Protein AF-A0A369RY66-F1 (afdb_monomer_lite)

Sequence (868 aa):
MKSVLALIAIFAILPLPSSQYERLTSIIAGFLNNNVCEVESDGQRLNSIIKNLSIKNQKDPQCCEGWSRPNGIIYGEDPCFTPVCRQSCGKGEFCILPETCLCVGIYSDCFFNSQFFKSQDNTDLLIESKKDHKLVGLPRSNHTCPVDIPQFVSAACLADRQTELAQSQTIYALRQTPDFNNPLRDPTVLIPPLWDADPGTAFGVAFSDPLENPWFFSYQFTLQDSANLAATFLTTGNNSLRDFTVIEDYKALFSFFYDAQLALGNQLTMPSDLIIDNFSDDKVFAEQRLAGLHPLQLSRVFKSSCPQGWKLIGKHCYKAFRPYHYTNWHIAQYKCKCNHGRLPILSDPTEAKLVNKYFKTWYSRVYVGAKYGKWLDGTTVENSYNTPSYFRKCLSARFSRYGLRLFYTSCFKPVWKVVCQRDAIFDGTKVSELKPFLNPDFGWKNAIESKLNSQTFGNTVNQALEDGRIFVMQFPELRALPQGPDINEVPTDNRTMQNTSSPIAIFVSNPDVNNGQLLPVAIQMDSTPTSSVFTPADGDNWSIAKTRAQLATYVSSQLVEHLLKTQFLMDPVCVVGNRHLPLKHPLRQILRRHCVGTLTLNKFVELSHIPQFGQYDNIATAGFAGFTELINQQHNSFSFNDLDTFERLRKQGVTDETILPYYPYRDDGKKVFDLLRDFTEQYISLYYDSDADVVNDFELQAWADELSNEATGTPNSANGKIKDFPPAFQNRRQLINAIHLILWTASGQHAAVNYPLLEYASFVPNMPGKYYDVDGVAGFQPERFPTGSQSITQVNFANLQTTLRHDSLLDYGADIEDPPAQALVTSFAAQSSTLEASLIATNLQNVADGHLNYAYLFPSLITNSNSV

Secondary structure (DSSP, 8-state):
-HHHHHHHHHHHTS---HHHHHHHHHHHHHHHHHS-SS-TTTHHHHHHHHHHHSS--------------S-----------------PPPSS--------------S------------TTS--PEEEPTTT--EEEPPPPSS---S--TTTS-HHHHHHHHHHHHHHHHH-----S--TT-TTS-TT--SPPS-S--HHHHHHHHHHSTTHHHHHHHHHHHHHHHHHHHHHHHHSTTGGG----SHHHHHHHHHHHHHHHHHTT----S-THHHHHHTTSHHHHHHHHHHSS-TT-EEEEESSB--TT-EEETTEEEEEE--SS---HHHHHHHHHTTT-B-----SHHHHHHHHHHH--TTEEEE---TT-BBTTS-B-----S---S-PPPEEEEEETTEEEEEE--PPPPEEEEEEEEEPB--SEEHHHHGGGS-TTS-HHHHHHHHH--SSS--SHHHHHHHT-EEEEE-GGGTTPPPPP-TT--TTS-EEEPPP---EEEEEEETTSTTTEEEEEEEESSSSTTS-EE-TTSTHHHHHHHHHHHHHHHHIIIIIIIIIIIIIHHHHHHHHHHHHS-TTSHHHHHHTGGGTTHHHHHHHHHHHTSSTTSHHHHH-TTHHHHHHHHHHHHHHH--GGGG-HHHHHHHHT---TTTS---HHHHHHHHHHHHHHHHHHHHHHTT--SHHHHHH-HHHHHHHHHHBTT--SSTTTTSS-BTT--SS--SHHHHHHHHHHHHHIIIIIHHHHHTTHHHHHSSTTTS-S--EEETT--SS-GGGSPPHHHHHHHHHHHHHHHH-----TTTTGGG-SSHHHHHHHHHHHHHHHHHHHHHHHHHHHHHHTTPPP--TT-GGG--SS---

Foldseek 3Di:
DVLLVVVVVLVVLDPADPVVVVVVVVVSVVVCVVPDDDDPPCVVVVVVVVVVVPDDDDDDPDDDDDDDDDDDDDDDDDDDDDDDDDDDDPPDDDDDDDDDDDDDDDDDDDDPDDDDPDPPPLAWQFAQDPVPRDTDTQDDDPDDWFQEFPVPTDPSVVVSLVSLLVRLQVLFDFDQAQPPPDQLDDRLQPARDFTPDDLSSLVVSLCRRPQQNLLVVLLSVLSNVLSVLLVVCCPPPVLVPDWDFDLVLLVVLLCSLVVVLVVVVPCPPDDLCCCSVCLVPQQVLQLCCQFNLPVQQKFFEAAFADPPQWDDQPQKTKHKDFDPDDDWQVNLQVVLVVVVFGQADCPDPVSLVVVCVPPDDPQEWEWRDDVQAATSVRDHDPPCPDDDDDDDWDWDWDDDPPDTDTDTDDDDHGGYIYMTIDGTQLAAHYPVRLVVQAQPPDPVFVLQLVVQPAPVFDSGPNRQNHVRFKMKGWDPLQPPQDWFDLPVDDVPQQKDWDATAIKMWMWGFHCRPLRTRIGTRWIFLHSHNNGDIDGPVRALVVLVRSQSVLLSVVCCLVLPLACQQFQSLCSLVLSLCSNQPGCSHLLNLQSVQQCHQSSSVSSVCSNAAQGQVHLCSLFARSRNRSSSSSSNVNLVVDALVCLPSQVSCRSSVNPPCSNVVPRLCNVLVVVVLVLLLVLLLVSLVVHDVWLVSQQPRVSNLSSQQLQECPHDDDPNGNSNVRYNRHNGRRTPVSVSVSSSSNQCSFWVSNLSNQQSLSSQPLSCSSRGNIFIDHPPDDGNTPSRGDTSVSSSSRNSVSSSRNSDQPFFALPCLVVRPRVVSSVSSVVSLVVLQVSLVVSVVVQVVCVVSVRDGRNSSRRRNIRSGSND

Structure (mmCIF, N/CA/C/O backbone):
data_AF-A0A369RY66-F1
#
_entry.id   AF-A0A369RY66-F1
#
loop_
_atom_site.group_PDB
_atom_site.id
_atom_site.type_symbol
_atom_site.label_atom_id
_atom_site.label_alt_id
_atom_site.label_comp_id
_atom_site.label_asym_id
_atom_site.label_entity_id
_atom_site.label_seq_id
_atom_site.pdbx_PDB_ins_code
_atom_site.Cartn_x
_atom_site.Cartn_y
_atom_site.Cartn_z
_atom_site.occupancy
_atom_site.B_iso_or_equiv
_atom_site.auth_seq_id
_atom_site.auth_comp_id
_atom_site.auth_asym_id
_atom_site.auth_atom_id
_atom_site.pdbx_PDB_model_num
ATOM 1 N N . MET A 1 1 ? 3.320 32.072 21.797 1.00 30.25 1 MET A N 1
ATOM 2 C CA . MET A 1 1 ? 4.803 32.128 21.907 1.00 30.25 1 MET A CA 1
ATOM 3 C C . MET A 1 1 ? 5.452 30.740 21.959 1.00 30.25 1 MET A C 1
ATOM 5 O O . MET A 1 1 ? 6.331 30.498 21.149 1.00 30.25 1 MET A O 1
ATOM 9 N N . LYS A 1 2 ? 5.012 29.803 22.822 1.00 29.75 2 LYS A N 1
ATOM 10 C CA . LYS A 1 2 ? 5.553 28.423 22.873 1.00 29.75 2 LYS A CA 1
ATOM 11 C C . LYS A 1 2 ? 5.332 27.614 21.581 1.00 29.75 2 LYS A C 1
ATOM 13 O O . LYS A 1 2 ? 6.281 27.023 21.089 1.00 29.75 2 LYS A O 1
ATOM 18 N N . SER A 1 3 ? 4.147 27.684 20.973 1.00 34.09 3 SER A N 1
ATOM 19 C CA . SER A 1 3 ? 3.842 27.006 19.697 1.00 34.09 3 SER A CA 1
ATOM 20 C C . SER A 1 3 ? 4.615 27.600 18.509 1.00 34.09 3 SER A C 1
ATOM 22 O O . SER A 1 3 ? 5.040 26.882 17.616 1.00 34.09 3 SER A O 1
ATOM 24 N N . VAL A 1 4 ? 4.881 28.912 18.545 1.00 35.38 4 VAL A N 1
ATOM 25 C CA . VAL A 1 4 ? 5.720 29.617 17.555 1.00 35.38 4 VAL A CA 1
ATOM 26 C C . VAL A 1 4 ? 7.193 29.221 17.703 1.00 35.38 4 VAL A C 1
ATOM 28 O O . VAL A 1 4 ? 7.865 29.008 16.705 1.00 35.38 4 VAL A O 1
ATOM 31 N N . LEU A 1 5 ? 7.688 29.060 18.934 1.00 36.66 5 LEU A N 1
ATOM 32 C CA . LEU A 1 5 ? 9.044 28.570 19.205 1.00 36.66 5 LEU A CA 1
ATOM 33 C C . LEU A 1 5 ? 9.218 27.087 18.838 1.00 36.66 5 LEU A C 1
ATOM 35 O O . LEU A 1 5 ? 10.279 26.723 18.345 1.00 36.66 5 LEU A O 1
ATOM 39 N N . ALA A 1 6 ? 8.186 26.255 19.016 1.00 36.97 6 ALA A N 1
ATOM 40 C CA . ALA A 1 6 ? 8.180 24.862 18.565 1.00 36.97 6 ALA A CA 1
ATOM 41 C C . ALA A 1 6 ? 8.196 24.757 17.030 1.00 36.97 6 ALA A C 1
ATOM 43 O O . ALA A 1 6 ? 9.000 24.011 16.485 1.00 36.97 6 ALA A O 1
ATOM 44 N N . LEU A 1 7 ? 7.397 25.573 16.328 1.00 38.78 7 LEU A N 1
ATOM 45 C CA . LEU A 1 7 ? 7.454 25.697 14.866 1.00 38.78 7 LEU A CA 1
ATOM 46 C C . LEU A 1 7 ? 8.849 26.156 14.408 1.00 38.78 7 LEU A C 1
ATOM 48 O O . LEU A 1 7 ? 9.453 25.505 13.565 1.00 38.78 7 LEU A O 1
ATOM 52 N N . ILE A 1 8 ? 9.409 27.215 15.005 1.00 38.66 8 ILE A N 1
ATOM 53 C CA . ILE A 1 8 ? 10.766 27.697 14.688 1.00 38.66 8 ILE A CA 1
ATOM 54 C C . ILE A 1 8 ? 11.826 26.607 14.927 1.00 38.66 8 ILE A C 1
ATOM 56 O O . ILE A 1 8 ? 12.735 26.474 14.114 1.00 38.66 8 ILE A O 1
ATOM 60 N N . ALA A 1 9 ? 11.709 25.807 15.991 1.00 37.50 9 ALA A N 1
ATOM 61 C CA . ALA A 1 9 ? 12.629 24.705 16.278 1.00 37.50 9 ALA A CA 1
ATOM 62 C C . ALA A 1 9 ? 12.500 23.546 15.273 1.00 37.50 9 ALA A C 1
ATOM 64 O O . ALA A 1 9 ? 13.516 23.048 14.806 1.00 37.50 9 ALA A O 1
ATOM 65 N N . ILE A 1 10 ? 11.278 23.165 14.884 1.00 38.41 10 ILE A N 1
ATOM 66 C CA . ILE A 1 10 ? 11.022 22.139 13.857 1.00 38.41 10 ILE A CA 1
ATOM 67 C C . ILE A 1 10 ? 11.583 22.583 12.497 1.00 38.41 10 ILE A C 1
ATOM 69 O O . ILE A 1 10 ? 12.211 21.798 11.790 1.00 38.41 10 ILE A O 1
ATOM 73 N N . PHE A 1 11 ? 11.411 23.856 12.138 1.00 40.69 11 PHE A N 1
ATOM 74 C CA . PHE A 1 11 ? 11.862 24.379 10.848 1.00 40.69 11 PHE A CA 1
ATOM 75 C C . PHE A 1 11 ? 13.357 24.708 10.788 1.00 40.69 11 PHE A C 1
ATOM 77 O O . PHE A 1 11 ? 13.937 24.627 9.710 1.00 40.69 11 PHE A O 1
ATOM 84 N N . ALA A 1 12 ? 13.999 25.013 11.920 1.00 36.72 12 ALA A N 1
ATOM 85 C CA . ALA A 1 12 ? 15.452 25.187 11.999 1.00 36.72 12 ALA A CA 1
ATOM 86 C C . ALA A 1 12 ? 16.237 23.873 11.801 1.00 36.72 12 ALA A C 1
ATOM 88 O O . ALA A 1 12 ? 17.446 23.915 11.584 1.00 36.72 12 ALA A O 1
ATOM 89 N N . ILE A 1 13 ? 15.563 22.719 11.882 1.00 36.41 13 ILE A N 1
ATOM 90 C CA . ILE A 1 13 ? 16.155 21.378 11.738 1.00 36.41 13 ILE A CA 1
ATOM 91 C C . ILE A 1 13 ? 16.001 20.842 10.300 1.00 36.41 13 ILE A C 1
ATOM 93 O O . ILE A 1 13 ? 16.722 19.931 9.897 1.00 36.41 13 ILE A O 1
ATOM 97 N N . LEU A 1 14 ? 15.108 21.418 9.486 1.00 35.88 14 LEU A N 1
ATOM 98 C CA . LEU A 1 14 ? 14.909 20.980 8.104 1.00 35.88 14 LEU A CA 1
ATOM 99 C C . LEU A 1 14 ? 15.979 21.577 7.170 1.00 35.88 14 LEU A C 1
ATOM 101 O O . LEU A 1 14 ? 16.203 22.794 7.194 1.00 35.88 14 LEU A O 1
ATOM 105 N N . PRO A 1 15 ? 16.615 20.768 6.297 1.00 36.31 15 PRO A N 1
ATOM 106 C CA . PRO A 1 15 ? 17.562 21.259 5.305 1.00 36.31 15 PRO A CA 1
ATOM 107 C C . PRO A 1 15 ? 16.774 21.863 4.135 1.00 36.31 15 PRO A C 1
ATOM 109 O O . PRO A 1 15 ? 16.631 21.263 3.074 1.00 36.31 15 PRO A O 1
ATOM 112 N N . LEU A 1 16 ? 16.182 23.036 4.359 1.00 39.19 16 LEU A N 1
ATOM 113 C CA . LEU A 1 16 ? 15.441 23.770 3.339 1.00 39.19 16 LEU A CA 1
ATOM 114 C C . LEU A 1 16 ? 16.391 24.677 2.531 1.00 39.19 16 LEU A C 1
ATOM 116 O O . LEU A 1 16 ? 17.276 25.305 3.117 1.00 39.19 16 LEU A O 1
ATOM 120 N N . PRO A 1 17 ? 16.203 24.806 1.203 1.00 37.31 17 PRO A N 1
ATOM 121 C CA . PRO A 1 17 ? 16.863 25.832 0.396 1.00 37.31 17 PRO A CA 1
ATOM 122 C C . PRO A 1 17 ? 16.657 27.246 0.970 1.00 37.31 17 PRO A C 1
ATOM 124 O O . PRO A 1 17 ? 15.636 27.542 1.590 1.00 37.31 17 PRO A O 1
ATOM 127 N N . SER A 1 18 ? 17.589 28.167 0.724 1.00 36.34 18 SER A N 1
ATOM 128 C CA . SER A 1 18 ? 17.532 29.550 1.236 1.00 36.34 18 SER A CA 1
ATOM 129 C C . SER A 1 18 ? 16.250 30.311 0.851 1.00 36.34 18 SER A C 1
ATOM 131 O O . SER A 1 18 ? 15.731 31.085 1.653 1.00 36.34 18 SER A O 1
ATOM 133 N N . SER A 1 19 ? 15.678 30.037 -0.325 1.00 37.06 19 SER A N 1
ATOM 134 C CA . SER A 1 19 ? 14.402 30.612 -0.787 1.00 37.06 19 SER A CA 1
ATOM 135 C C . SER A 1 19 ? 13.181 30.129 0.011 1.00 37.06 19 SER A C 1
ATOM 137 O O . SER A 1 19 ? 12.217 30.874 0.194 1.00 37.06 19 SER A O 1
ATOM 139 N N . GLN A 1 20 ? 13.226 28.900 0.534 1.00 41.22 20 GLN A N 1
ATOM 140 C CA . GLN A 1 20 ? 12.208 28.339 1.427 1.00 41.22 20 GLN A CA 1
ATOM 141 C C . GLN A 1 20 ? 12.300 28.984 2.817 1.00 41.22 20 GLN A C 1
ATOM 143 O O . GLN A 1 20 ? 11.272 29.352 3.381 1.00 41.22 20 GLN A O 1
ATOM 148 N N . TYR A 1 21 ? 13.514 29.235 3.325 1.00 42.31 21 TYR A N 1
ATOM 149 C CA . TYR A 1 21 ? 13.731 29.969 4.580 1.00 42.31 21 TYR A CA 1
ATOM 150 C C . TYR A 1 21 ? 13.139 31.389 4.554 1.00 42.31 21 TYR A C 1
ATOM 152 O O . TYR A 1 21 ? 12.526 31.809 5.537 1.00 42.31 21 TYR A O 1
ATOM 160 N N . GLU A 1 22 ? 13.266 32.119 3.440 1.00 37.97 22 GLU A N 1
ATOM 161 C CA . GLU A 1 22 ? 12.694 33.468 3.265 1.00 37.97 22 GLU A CA 1
ATOM 162 C C . GLU A 1 22 ? 11.155 33.470 3.244 1.00 37.97 22 GLU A C 1
ATOM 164 O O . GLU A 1 22 ? 10.504 34.325 3.850 1.00 37.97 22 GLU A O 1
ATOM 169 N N . ARG A 1 23 ? 10.543 32.472 2.598 1.00 41.44 23 ARG A N 1
ATOM 170 C CA . ARG A 1 23 ? 9.080 32.313 2.582 1.00 41.44 23 ARG A CA 1
ATOM 171 C C . ARG A 1 23 ? 8.547 31.925 3.959 1.00 41.44 23 ARG A C 1
ATOM 173 O O . ARG A 1 23 ? 7.536 32.457 4.410 1.00 41.44 23 ARG A O 1
ATOM 180 N N . LEU A 1 24 ? 9.266 31.056 4.659 1.00 41.09 24 LEU A N 1
ATOM 181 C CA . LEU A 1 24 ? 8.914 30.588 5.993 1.00 41.09 24 LEU A CA 1
ATOM 182 C C . LEU A 1 24 ? 9.064 31.691 7.052 1.00 41.09 24 LEU A C 1
ATOM 184 O O . LEU A 1 24 ? 8.206 31.842 7.919 1.00 41.09 24 LEU A O 1
ATOM 188 N N . THR A 1 25 ? 10.090 32.538 6.931 1.00 38.47 25 THR A N 1
ATOM 189 C CA . THR A 1 25 ? 10.223 33.759 7.745 1.00 38.47 25 THR A CA 1
ATOM 190 C C . THR A 1 25 ? 9.143 34.788 7.422 1.00 38.47 25 THR A C 1
ATOM 192 O O . THR A 1 25 ? 8.625 35.408 8.347 1.00 38.47 25 THR A O 1
ATOM 195 N N . SER A 1 26 ? 8.723 34.929 6.160 1.00 40.03 26 SER A N 1
ATOM 196 C CA . SER A 1 26 ? 7.562 35.751 5.784 1.00 40.03 26 SER A CA 1
ATOM 197 C C . SER A 1 26 ? 6.249 35.231 6.390 1.00 40.03 26 SER A C 1
ATOM 199 O O . SER A 1 26 ? 5.432 36.030 6.847 1.00 40.03 26 SER A O 1
ATOM 201 N N . ILE A 1 27 ? 6.070 33.910 6.474 1.00 42.78 27 ILE A N 1
ATOM 202 C CA . ILE A 1 27 ? 4.908 33.258 7.101 1.00 42.78 27 ILE A CA 1
ATOM 203 C C . ILE A 1 27 ? 4.919 33.451 8.621 1.00 42.78 27 ILE A C 1
ATOM 205 O O . ILE A 1 27 ? 3.905 33.848 9.193 1.00 42.78 27 ILE A O 1
ATOM 209 N N . ILE A 1 28 ? 6.067 33.245 9.275 1.00 42.22 28 ILE A N 1
ATOM 210 C CA . ILE A 1 28 ? 6.243 33.511 10.711 1.00 42.22 28 ILE A CA 1
ATOM 211 C C . ILE A 1 28 ? 5.989 34.998 11.007 1.00 42.22 28 ILE A C 1
ATOM 213 O O . ILE A 1 28 ? 5.298 35.324 11.971 1.00 42.22 28 ILE A O 1
ATOM 217 N N . ALA A 1 29 ? 6.471 35.905 10.152 1.00 38.03 29 ALA A N 1
ATOM 218 C CA . ALA A 1 29 ? 6.222 37.340 10.265 1.00 38.03 29 ALA A CA 1
ATOM 219 C C . ALA A 1 29 ? 4.739 37.703 10.060 1.00 38.03 29 ALA A C 1
ATOM 221 O O . ALA A 1 29 ? 4.206 38.525 10.802 1.00 38.03 29 ALA A O 1
ATOM 222 N N . GLY A 1 30 ? 4.042 37.066 9.113 1.00 38.25 30 GLY A N 1
ATOM 223 C CA . GLY A 1 30 ? 2.595 37.221 8.924 1.00 38.25 30 GLY A CA 1
ATOM 224 C C . GLY A 1 30 ? 1.779 36.722 10.122 1.00 38.25 30 GLY A C 1
ATOM 225 O O . GLY A 1 30 ? 0.813 37.367 10.526 1.00 38.25 30 GLY A O 1
ATOM 226 N N . PHE A 1 31 ? 2.209 35.622 10.747 1.00 36.78 31 PHE A N 1
ATOM 227 C CA . PHE A 1 31 ? 1.582 35.054 11.945 1.00 36.78 31 PHE A CA 1
ATOM 228 C C . PHE A 1 31 ? 1.769 35.944 13.184 1.00 36.78 31 PHE A C 1
ATOM 230 O O . PHE A 1 31 ? 0.858 36.069 14.002 1.00 36.78 31 PHE A O 1
ATOM 237 N N . LEU A 1 32 ? 2.935 36.587 13.310 1.00 36.50 32 LEU A N 1
ATOM 238 C CA . LEU A 1 32 ? 3.227 37.562 14.365 1.00 36.50 32 LEU A CA 1
ATOM 239 C C . LEU A 1 32 ? 2.466 38.882 14.156 1.00 36.50 32 LEU A C 1
ATOM 241 O O . LEU A 1 32 ? 1.976 39.451 15.127 1.00 36.50 32 LEU A O 1
ATOM 245 N N . ASN A 1 33 ? 2.302 39.335 12.909 1.00 35.78 33 ASN A N 1
ATOM 246 C CA . ASN A 1 33 ? 1.595 40.581 12.593 1.00 35.78 33 ASN A CA 1
ATOM 247 C C . ASN A 1 33 ? 0.064 40.483 12.732 1.00 35.78 33 ASN A C 1
ATOM 249 O O . ASN A 1 33 ? -0.572 41.487 13.038 1.00 35.78 33 ASN A O 1
ATOM 253 N N . ASN A 1 34 ? -0.536 39.303 12.538 1.00 34.06 34 ASN A N 1
ATOM 254 C CA . ASN A 1 34 ? -1.994 39.123 12.629 1.00 34.06 34 ASN A CA 1
ATOM 255 C C . ASN A 1 34 ? -2.509 38.797 14.044 1.00 34.06 34 ASN A C 1
ATOM 257 O O . ASN A 1 34 ? -3.709 38.904 14.280 1.00 34.06 34 ASN A O 1
ATOM 261 N N . ASN A 1 35 ? -1.632 38.412 14.980 1.00 31.39 35 ASN A N 1
ATOM 262 C CA . ASN A 1 35 ? -2.017 37.952 16.325 1.00 31.39 35 ASN A CA 1
ATOM 263 C C . ASN A 1 35 ? -1.431 38.787 17.476 1.00 31.39 35 ASN A C 1
ATOM 265 O O . ASN A 1 35 ? -1.551 38.397 18.638 1.00 31.39 35 ASN A O 1
ATOM 269 N N . VAL A 1 36 ? -0.807 39.932 17.187 1.00 30.77 36 VAL A N 1
ATOM 270 C CA . VAL A 1 36 ? -0.253 40.821 18.215 1.00 30.77 36 VAL A CA 1
ATOM 271 C C . VAL A 1 36 ? -0.771 42.239 17.994 1.00 30.77 36 VAL A C 1
ATOM 273 O O . VAL A 1 36 ? -0.230 43.004 17.199 1.00 30.77 36 VAL A O 1
ATOM 276 N N . CYS A 1 37 ? -1.817 42.610 18.733 1.00 26.88 37 CYS A N 1
ATOM 277 C CA . CYS A 1 37 ? -2.038 44.017 19.045 1.00 26.88 37 CYS A CA 1
ATOM 278 C C . CYS A 1 37 ? -0.885 44.471 19.956 1.00 26.88 37 CYS A C 1
ATOM 280 O O . CYS A 1 37 ? -0.729 43.940 21.051 1.00 26.88 37 CYS A O 1
ATOM 282 N N . GLU A 1 38 ? -0.101 45.434 19.466 1.00 33.09 38 GLU A N 1
ATOM 283 C CA . GLU A 1 38 ? 0.913 46.218 20.187 1.00 33.09 38 GLU A CA 1
ATOM 284 C C . GLU A 1 38 ? 2.078 45.454 20.840 1.00 33.09 38 GLU A C 1
ATOM 286 O O . GLU A 1 38 ? 2.062 45.232 22.042 1.00 33.09 38 GLU A O 1
ATOM 291 N N . VAL A 1 39 ? 3.169 45.213 20.096 1.00 28.55 39 VAL A N 1
ATOM 292 C CA . VAL A 1 39 ? 4.541 45.328 20.645 1.00 28.55 39 VAL A CA 1
ATOM 293 C C . VAL A 1 39 ? 5.519 45.728 19.522 1.00 28.55 39 VAL A C 1
ATOM 295 O O . VAL A 1 39 ? 6.127 44.883 18.868 1.00 28.55 39 VAL A O 1
ATOM 298 N N . GLU A 1 40 ? 5.720 47.031 19.300 1.00 28.75 40 GLU A N 1
ATOM 299 C CA . GLU A 1 40 ? 6.723 47.566 18.353 1.00 28.75 40 GLU A CA 1
ATOM 300 C C . GLU A 1 40 ? 8.189 47.251 18.745 1.00 28.75 40 GLU A C 1
ATOM 302 O O . GLU A 1 40 ? 9.102 47.478 17.950 1.00 28.75 40 GLU A O 1
ATOM 307 N N . SER A 1 41 ? 8.460 46.692 19.933 1.00 30.31 41 SER A N 1
ATOM 308 C CA . SER A 1 41 ? 9.832 46.495 20.437 1.00 30.31 41 SER A CA 1
ATOM 309 C C . SER A 1 41 ? 10.463 45.113 20.199 1.00 30.31 41 SER A C 1
ATOM 311 O O . SER A 1 41 ? 11.685 45.005 20.290 1.00 30.31 41 SER A O 1
ATOM 313 N N . ASP A 1 42 ? 9.702 44.069 19.841 1.00 34.59 42 ASP A N 1
ATOM 314 C CA . ASP A 1 42 ? 10.258 42.710 19.652 1.00 34.59 42 ASP A CA 1
ATOM 315 C C . ASP A 1 42 ? 10.591 42.363 18.187 1.00 34.59 42 ASP A C 1
ATOM 317 O O . ASP A 1 42 ? 11.490 41.558 17.922 1.00 34.59 42 ASP A O 1
ATOM 321 N N . GLY A 1 43 ? 9.975 43.047 17.216 1.00 32.38 43 GLY A N 1
ATOM 322 C CA . GLY A 1 43 ? 10.286 42.878 15.788 1.00 32.38 43 GLY A CA 1
ATOM 323 C C . GLY A 1 43 ? 11.717 43.296 15.414 1.00 32.38 43 GLY A C 1
ATOM 324 O O . GLY A 1 43 ? 12.340 42.700 14.532 1.00 32.38 43 GLY A O 1
ATOM 325 N N . GLN A 1 44 ? 12.299 44.267 16.128 1.00 32.97 44 GLN A N 1
ATOM 326 C CA . GLN A 1 44 ? 13.703 44.659 15.935 1.00 32.97 44 GLN A CA 1
ATOM 327 C C . GLN A 1 44 ? 14.693 43.636 16.513 1.00 32.97 44 GLN A C 1
ATOM 329 O O . GLN A 1 44 ? 15.810 43.507 16.009 1.00 32.97 44 GLN A O 1
ATOM 334 N N . ARG A 1 45 ? 14.282 42.871 17.531 1.00 34.47 45 ARG A N 1
ATOM 335 C CA . ARG A 1 45 ? 15.118 41.863 18.195 1.00 34.47 45 ARG A CA 1
ATOM 336 C C . ARG A 1 45 ? 15.159 40.551 17.409 1.00 34.47 45 ARG A C 1
ATOM 338 O O . ARG A 1 45 ? 16.205 39.916 17.343 1.00 34.47 45 ARG A O 1
ATOM 345 N N . LEU A 1 46 ? 14.068 40.189 16.732 1.00 34.06 46 LEU A N 1
ATOM 346 C CA . LEU A 1 46 ? 14.052 39.045 15.814 1.00 34.06 46 LEU A CA 1
ATOM 347 C C . LEU A 1 46 ? 14.865 39.329 14.539 1.00 34.06 46 LEU A C 1
ATOM 349 O O . LEU A 1 46 ? 15.649 38.489 14.107 1.00 34.06 46 LEU A O 1
ATOM 353 N N . ASN A 1 47 ? 14.766 40.548 13.995 1.00 33.56 47 ASN A N 1
ATOM 354 C CA . ASN A 1 47 ? 15.579 40.974 12.851 1.00 33.56 47 ASN A CA 1
ATOM 355 C C . ASN A 1 47 ? 17.085 41.023 13.164 1.00 33.56 47 ASN A C 1
ATOM 357 O O . ASN A 1 47 ? 17.892 40.812 12.259 1.00 33.56 47 ASN A O 1
ATOM 361 N N . SER A 1 48 ? 17.491 41.263 14.419 1.00 33.09 48 SER A N 1
ATOM 362 C CA . SER A 1 48 ? 18.906 41.197 14.814 1.00 33.09 48 SER A CA 1
ATOM 363 C C . SER A 1 48 ? 19.408 39.761 15.006 1.00 33.09 48 SER A C 1
ATOM 365 O O . SER A 1 48 ? 20.555 39.474 14.670 1.00 33.09 48 SER A O 1
ATOM 367 N N . ILE A 1 49 ? 18.549 38.841 15.459 1.00 35.94 49 ILE A N 1
ATOM 368 C CA . ILE A 1 49 ? 18.863 37.406 15.561 1.00 35.94 49 ILE A CA 1
ATOM 369 C C . ILE A 1 49 ? 18.985 36.780 14.164 1.00 35.94 49 ILE A C 1
ATOM 371 O O . ILE A 1 49 ? 19.946 36.062 13.901 1.00 35.94 49 ILE A O 1
ATOM 375 N N . ILE A 1 50 ? 18.084 37.123 13.239 1.00 35.56 50 ILE A N 1
ATOM 376 C CA . ILE A 1 50 ? 18.111 36.626 11.854 1.00 35.56 50 ILE A CA 1
ATOM 377 C C . ILE A 1 50 ? 19.327 37.178 11.090 1.00 35.56 50 ILE A C 1
ATOM 379 O O . ILE A 1 50 ? 19.998 36.420 10.394 1.00 35.56 50 ILE A O 1
ATOM 383 N N . LYS A 1 51 ? 19.700 38.454 11.283 1.00 31.05 51 LYS A N 1
ATOM 384 C CA . LYS A 1 51 ? 20.930 39.016 10.683 1.00 31.05 51 LYS A CA 1
ATOM 385 C C . LYS A 1 51 ? 22.220 38.362 11.189 1.00 31.05 51 LYS A C 1
ATOM 387 O O . LYS A 1 51 ? 23.188 38.309 10.435 1.00 31.05 51 LYS A O 1
ATOM 392 N N . ASN A 1 52 ? 22.237 37.874 12.430 1.00 31.95 52 ASN A N 1
ATOM 393 C CA . ASN A 1 52 ? 23.414 37.253 13.046 1.00 31.95 52 ASN A CA 1
ATOM 394 C C . ASN A 1 52 ? 23.526 35.738 12.795 1.00 31.95 52 ASN A C 1
ATOM 396 O O . ASN A 1 52 ? 24.569 35.161 13.090 1.00 31.95 52 ASN A O 1
ATOM 400 N N . LEU A 1 53 ? 22.494 35.092 12.238 1.00 31.53 53 LEU A N 1
ATOM 401 C CA . LEU A 1 53 ? 22.557 33.686 11.808 1.00 31.53 53 LEU A CA 1
ATOM 402 C C . LEU A 1 53 ? 23.247 33.513 10.446 1.00 31.53 53 LEU A C 1
ATOM 404 O O . LEU A 1 53 ? 23.713 32.427 10.107 1.00 31.53 53 LEU A O 1
ATOM 408 N N . SER A 1 54 ? 23.407 34.599 9.697 1.00 29.36 54 SER A N 1
ATOM 409 C CA . SER A 1 54 ? 24.297 34.671 8.545 1.00 29.36 54 SER A CA 1
ATOM 410 C C . SER A 1 54 ? 25.705 35.094 8.985 1.00 29.36 54 SER A C 1
ATOM 412 O O . SER A 1 54 ? 25.961 36.265 9.242 1.00 29.36 54 SER A O 1
ATOM 414 N N . ILE A 1 55 ? 26.634 34.129 8.967 1.00 34.00 55 ILE A N 1
ATOM 415 C CA . ILE A 1 55 ? 28.099 34.299 9.036 1.00 34.00 55 ILE A CA 1
ATOM 416 C C . ILE A 1 55 ? 28.665 34.585 10.446 1.00 34.00 55 ILE A C 1
ATOM 418 O O . ILE A 1 55 ? 28.827 35.737 10.839 1.00 34.00 55 ILE A O 1
ATOM 422 N N . LYS A 1 56 ? 29.129 33.528 11.140 1.00 25.25 56 LYS A N 1
ATOM 423 C CA . LYS A 1 56 ? 30.525 33.396 11.634 1.00 25.25 56 LYS A CA 1
ATOM 424 C C . LYS A 1 56 ? 30.773 32.060 12.354 1.00 25.25 56 LYS A C 1
ATOM 426 O O . LYS A 1 56 ? 30.417 31.872 13.510 1.00 25.25 56 LYS A O 1
ATOM 431 N N . ASN A 1 57 ? 31.512 31.184 11.674 1.00 34.66 57 ASN A N 1
ATOM 432 C CA . ASN A 1 57 ? 32.417 30.224 12.305 1.00 34.66 57 ASN A CA 1
ATOM 433 C C . ASN A 1 57 ? 33.516 31.010 13.039 1.00 34.66 57 ASN A C 1
ATOM 435 O O . ASN A 1 57 ? 34.413 31.534 12.380 1.00 34.66 57 ASN A O 1
ATOM 439 N N . GLN A 1 58 ? 33.480 31.102 14.369 1.00 27.28 58 GLN A N 1
ATOM 440 C CA . GLN A 1 58 ? 34.679 31.378 15.169 1.00 27.28 58 GLN A CA 1
ATOM 441 C C . GLN A 1 58 ? 34.477 30.946 16.628 1.00 27.28 58 GLN A C 1
ATOM 443 O O . GLN A 1 58 ? 33.538 31.373 17.291 1.00 27.28 58 GLN A O 1
ATOM 448 N N . LYS A 1 59 ? 35.379 30.079 17.105 1.00 36.00 59 LYS A N 1
ATOM 449 C CA . LYS A 1 59 ? 35.558 29.734 18.521 1.00 36.00 59 LYS A CA 1
ATOM 450 C C . LYS A 1 59 ? 35.897 31.006 19.303 1.00 36.00 59 LYS A C 1
ATOM 452 O O . LYS A 1 59 ? 36.899 31.636 18.973 1.00 36.00 59 LYS A O 1
ATOM 457 N N . ASP A 1 60 ? 35.140 31.322 20.350 1.00 26.11 60 ASP A N 1
ATOM 458 C CA . ASP A 1 60 ? 35.512 32.352 21.327 1.00 26.11 60 ASP A CA 1
ATOM 459 C C . ASP A 1 60 ? 35.383 31.800 22.764 1.00 26.11 60 ASP A C 1
ATOM 461 O O . ASP A 1 60 ? 34.283 31.424 23.178 1.00 26.11 60 ASP A O 1
ATOM 465 N N . PRO A 1 61 ? 36.490 31.670 23.521 1.00 32.16 61 PRO A N 1
ATOM 466 C CA . PRO A 1 61 ? 36.496 31.173 24.888 1.00 32.16 61 PRO A CA 1
ATOM 467 C C . PRO A 1 61 ? 36.441 32.339 25.888 1.00 32.16 61 PRO A C 1
ATOM 469 O O . PRO A 1 61 ? 37.428 32.623 26.560 1.00 32.16 61 PRO A O 1
ATOM 472 N N . GLN A 1 62 ? 35.302 33.020 26.019 1.00 27.23 62 GLN A N 1
ATOM 473 C CA . GLN A 1 62 ? 35.093 34.010 27.087 1.00 27.23 62 GLN A CA 1
ATOM 474 C C . GLN A 1 62 ? 33.641 34.031 27.576 1.00 27.23 62 GLN A C 1
ATOM 476 O O . GLN A 1 62 ? 32.869 34.929 27.262 1.00 27.23 62 GLN A O 1
ATOM 481 N N . CYS A 1 63 ? 33.263 33.045 28.390 1.00 25.45 63 CYS A N 1
ATOM 482 C CA . CYS A 1 63 ? 32.056 33.120 29.223 1.00 25.45 63 CYS A CA 1
ATOM 483 C C . CYS A 1 63 ? 32.246 32.311 30.512 1.00 25.45 63 CYS A C 1
ATOM 485 O O . CYS A 1 63 ? 31.526 31.354 30.755 1.00 25.45 63 CYS A O 1
ATOM 487 N N . CYS A 1 64 ? 33.247 32.663 31.322 1.00 26.42 64 CYS A N 1
ATOM 488 C CA . CYS A 1 64 ? 33.392 32.184 32.702 1.00 26.42 64 CYS A CA 1
ATOM 489 C C . CYS A 1 64 ? 34.231 33.189 33.512 1.00 26.42 64 CYS A C 1
ATOM 491 O O . CYS A 1 64 ? 35.386 32.923 33.817 1.00 26.42 64 CYS A O 1
ATOM 493 N N . GLU A 1 65 ? 33.668 34.345 33.870 1.00 24.27 65 GLU A N 1
ATOM 494 C CA . GLU A 1 65 ? 34.187 35.147 34.986 1.00 24.27 65 GLU A CA 1
ATOM 495 C C . GLU A 1 65 ? 33.037 35.761 35.790 1.00 24.27 65 GLU A C 1
ATOM 497 O O . GLU A 1 65 ? 32.185 36.479 35.269 1.00 24.27 65 GLU A O 1
ATOM 502 N N . GLY A 1 66 ? 33.029 35.454 37.085 1.00 25.17 66 GLY A N 1
ATOM 503 C CA . GLY A 1 66 ? 32.084 35.951 38.076 1.00 25.17 66 GLY A CA 1
ATOM 504 C C . GLY A 1 66 ? 31.672 34.824 39.015 1.00 25.17 66 GLY A C 1
ATOM 505 O O . GLY A 1 66 ? 31.217 33.793 38.545 1.00 25.17 66 GLY A O 1
ATOM 506 N N . TRP A 1 67 ? 31.797 35.049 40.324 1.00 24.81 67 TRP A N 1
ATOM 507 C CA . TRP A 1 67 ? 31.562 34.130 41.455 1.00 24.81 67 TRP A CA 1
ATOM 508 C C . TRP A 1 67 ? 32.799 33.392 41.982 1.00 24.81 67 TRP A C 1
ATOM 510 O O . TRP A 1 67 ? 32.954 32.179 41.895 1.00 24.81 67 TRP A O 1
ATOM 520 N N . SER A 1 68 ? 33.644 34.166 42.662 1.00 25.66 68 SER A N 1
ATOM 521 C CA . SER A 1 68 ? 34.478 33.684 43.759 1.00 25.66 68 SER A CA 1
ATOM 522 C C . SER A 1 68 ? 33.628 33.380 45.010 1.00 25.66 68 SER A C 1
ATOM 524 O O . SER A 1 68 ? 32.673 34.092 45.327 1.00 25.66 68 SER A O 1
ATOM 526 N N . ARG A 1 69 ? 34.011 32.346 45.771 1.00 26.97 69 ARG A N 1
ATOM 527 C CA . ARG A 1 69 ? 33.696 32.204 47.205 1.00 26.97 69 ARG A CA 1
ATOM 528 C C . ARG A 1 69 ? 34.986 31.967 48.005 1.00 26.97 69 ARG A C 1
ATOM 530 O O . ARG A 1 69 ? 35.942 31.425 47.454 1.00 26.97 69 ARG A O 1
ATOM 537 N N . PRO A 1 70 ? 35.029 32.402 49.277 1.00 28.92 70 PRO A N 1
ATOM 538 C CA . PRO A 1 70 ? 36.236 32.411 50.093 1.00 28.92 70 PRO A CA 1
ATOM 539 C C . PRO A 1 70 ? 36.508 31.055 50.762 1.00 28.92 70 PRO A C 1
ATOM 541 O O . PRO A 1 70 ? 35.583 30.307 51.070 1.00 28.92 70 PRO A O 1
ATOM 544 N N . ASN A 1 71 ? 37.791 30.853 51.074 1.00 29.00 71 ASN A N 1
ATOM 545 C CA . ASN A 1 71 ? 38.433 29.754 51.810 1.00 29.00 71 ASN A CA 1
ATOM 546 C C . ASN A 1 71 ? 38.861 28.559 50.953 1.00 29.00 71 ASN A C 1
ATOM 548 O O . ASN A 1 71 ? 38.108 27.627 50.692 1.00 29.00 71 ASN A O 1
ATOM 552 N N . GLY A 1 72 ? 40.132 28.613 50.552 1.00 28.56 72 GLY A N 1
ATOM 553 C CA . GLY A 1 72 ? 40.818 27.534 49.866 1.00 28.56 72 GLY A CA 1
ATOM 554 C C . GLY A 1 72 ? 41.192 26.365 50.771 1.00 28.56 72 GLY A C 1
ATOM 555 O O . GLY A 1 72 ? 41.346 26.525 51.977 1.00 28.56 72 GLY A O 1
ATOM 556 N N . ILE A 1 73 ? 41.391 25.218 50.126 1.00 25.30 73 ILE A N 1
ATOM 557 C CA . ILE A 1 73 ? 42.624 24.424 50.139 1.00 25.30 73 ILE A CA 1
ATOM 558 C C . ILE A 1 73 ? 42.760 23.853 48.719 1.00 25.30 73 ILE A C 1
ATOM 560 O O . ILE A 1 73 ? 41.801 23.336 48.150 1.00 25.30 73 ILE A O 1
ATOM 564 N N . ILE A 1 74 ? 43.951 24.018 48.149 1.00 25.50 74 ILE A N 1
ATOM 565 C CA . ILE A 1 74 ? 44.391 23.482 46.859 1.00 25.50 74 ILE A CA 1
ATOM 566 C C . ILE A 1 74 ? 44.909 22.062 47.085 1.00 25.50 74 ILE A C 1
ATOM 568 O O . ILE A 1 74 ? 45.739 21.887 47.971 1.00 25.50 74 ILE A O 1
ATOM 572 N N . TYR A 1 75 ? 44.522 21.113 46.231 1.00 23.55 75 TYR A N 1
ATOM 573 C CA . TYR A 1 75 ? 45.426 20.067 45.738 1.00 23.55 75 TYR A CA 1
ATOM 574 C C . TYR A 1 75 ? 45.084 19.746 44.272 1.00 23.55 75 TYR A C 1
ATOM 576 O O . TYR A 1 75 ? 43.938 19.427 43.965 1.00 23.55 75 TYR A O 1
ATOM 584 N N . GLY A 1 76 ? 46.083 19.883 43.385 1.00 25.25 76 GLY A N 1
ATOM 585 C CA . GLY A 1 76 ? 46.125 19.239 42.061 1.00 25.25 76 GLY A CA 1
ATOM 586 C C . GLY A 1 76 ? 46.161 17.707 42.193 1.00 25.25 76 GLY A C 1
ATOM 587 O O . GLY A 1 76 ? 46.307 17.196 43.299 1.00 25.25 76 GLY A O 1
ATOM 588 N N . GLU A 1 77 ? 46.008 16.896 41.152 1.00 24.94 77 GLU A N 1
ATOM 589 C CA . GLU A 1 77 ? 46.327 17.037 39.727 1.00 24.94 77 GLU A CA 1
ATOM 590 C C . GLU A 1 77 ? 45.310 16.218 38.882 1.00 24.94 77 GLU A C 1
ATOM 592 O O . GLU A 1 77 ? 44.651 15.316 39.396 1.00 24.94 77 GLU A O 1
ATOM 597 N N . ASP A 1 78 ? 45.185 16.577 37.600 1.00 25.11 78 ASP A N 1
ATOM 598 C CA . ASP A 1 78 ? 44.367 16.002 36.499 1.00 25.11 78 ASP A CA 1
ATOM 599 C C . ASP A 1 78 ? 44.674 14.516 36.141 1.00 25.11 78 ASP A C 1
ATOM 601 O O . ASP A 1 78 ? 45.699 14.005 36.598 1.00 25.11 78 ASP A O 1
ATOM 605 N N . PRO A 1 79 ? 43.964 13.838 35.192 1.00 36.94 79 PRO A N 1
ATOM 606 C CA . PRO A 1 79 ? 42.655 14.114 34.569 1.00 36.94 79 PRO A CA 1
ATOM 607 C C . PRO A 1 79 ? 41.718 12.872 34.445 1.00 36.94 79 PRO A C 1
ATOM 609 O O . PRO A 1 79 ? 42.118 11.723 34.620 1.00 36.94 79 PRO A O 1
ATOM 612 N N . CYS A 1 80 ? 40.470 13.120 34.023 1.00 25.17 80 CYS A N 1
ATOM 613 C CA . CYS A 1 80 ? 39.498 12.156 33.467 1.00 25.17 80 CYS A CA 1
ATOM 614 C C . CYS A 1 80 ? 38.981 11.034 34.391 1.00 25.17 80 CYS A C 1
ATOM 616 O O . CYS A 1 80 ? 39.487 9.926 34.329 1.00 25.17 80 CYS A O 1
ATOM 618 N N . PHE A 1 81 ? 37.873 11.257 35.113 1.00 24.03 81 PHE A N 1
ATOM 619 C CA . PHE A 1 81 ? 36.799 10.259 35.309 1.00 24.03 81 PHE A CA 1
ATOM 620 C C . PHE A 1 81 ? 35.521 10.936 35.857 1.00 24.03 81 PHE A C 1
ATOM 622 O O . PHE A 1 81 ? 35.573 11.825 36.701 1.00 24.03 81 PHE A O 1
ATOM 629 N N . THR A 1 82 ? 34.372 10.503 35.337 1.00 26.41 82 THR A N 1
ATOM 630 C CA . THR A 1 82 ? 32.973 10.808 35.716 1.00 26.41 82 THR A CA 1
ATOM 631 C C . THR A 1 82 ? 32.694 10.984 37.222 1.00 26.41 82 THR A C 1
ATOM 633 O O . THR A 1 82 ? 33.136 10.132 37.997 1.00 26.41 82 THR A O 1
ATOM 636 N N . PRO A 1 83 ? 31.826 11.925 37.659 1.00 25.89 83 PRO A N 1
ATOM 637 C CA . PRO A 1 83 ? 31.228 11.866 38.985 1.00 25.89 83 PRO A CA 1
ATOM 638 C C . PRO A 1 83 ? 29.879 11.133 38.958 1.00 25.89 83 PRO A C 1
ATOM 640 O O . PRO A 1 83 ? 28.860 11.641 38.499 1.00 25.89 83 PRO A O 1
ATOM 643 N N . VAL A 1 84 ? 29.882 9.931 39.532 1.00 23.53 84 VAL A N 1
ATOM 644 C CA . VAL A 1 84 ? 28.698 9.286 40.108 1.00 23.53 84 VAL A CA 1
ATOM 645 C C . VAL A 1 84 ? 28.312 10.068 41.368 1.00 23.53 84 VAL A C 1
ATOM 647 O O . VAL A 1 84 ? 29.072 10.089 42.337 1.00 23.53 84 VAL A O 1
ATOM 650 N N . CYS A 1 85 ? 27.122 10.672 41.406 1.00 23.88 85 CYS A N 1
ATOM 651 C CA . CYS A 1 85 ? 26.546 11.170 42.655 1.00 23.88 85 CYS A CA 1
ATOM 652 C C . CYS A 1 85 ? 26.120 9.985 43.537 1.00 23.88 85 CYS A C 1
ATOM 654 O O . CYS A 1 85 ? 25.017 9.460 43.415 1.00 23.88 85 CYS A O 1
ATOM 656 N N . ARG A 1 86 ? 26.990 9.570 44.465 1.00 24.02 86 ARG A N 1
ATOM 657 C CA . ARG A 1 86 ? 26.564 8.916 45.709 1.00 24.02 86 ARG A CA 1
ATOM 658 C C . ARG A 1 86 ? 26.470 9.975 46.795 1.00 24.02 86 ARG A C 1
ATOM 660 O O . ARG A 1 86 ? 27.489 10.543 47.177 1.00 24.02 86 ARG A O 1
ATOM 667 N N . GLN A 1 87 ? 25.289 10.144 47.376 1.00 27.50 87 GLN A N 1
ATOM 668 C CA . GLN A 1 87 ? 25.210 10.573 48.765 1.00 27.50 87 GLN A CA 1
ATOM 669 C C . GLN A 1 87 ? 24.251 9.681 49.543 1.00 27.50 87 GLN A C 1
ATOM 671 O O . GLN A 1 87 ? 23.141 9.376 49.120 1.00 27.50 87 GLN A O 1
ATOM 676 N N . SER A 1 88 ? 24.779 9.202 50.662 1.00 26.19 88 SER A N 1
ATOM 677 C CA . SER A 1 88 ? 24.193 8.243 51.577 1.00 26.19 88 SER A CA 1
ATOM 678 C C . SER A 1 88 ? 23.010 8.850 52.330 1.00 26.19 88 SER A C 1
ATOM 680 O O . SER A 1 88 ? 23.205 9.731 53.165 1.00 26.19 88 SER A O 1
ATOM 682 N N . CYS A 1 89 ? 21.806 8.321 52.125 1.00 27.95 89 CYS A N 1
ATOM 683 C CA . CYS A 1 89 ? 20.763 8.394 53.145 1.00 27.95 89 CYS A CA 1
ATOM 684 C C . CYS A 1 89 ? 21.055 7.309 54.193 1.00 27.95 89 CYS A C 1
ATOM 686 O O . CYS A 1 89 ? 21.261 6.139 53.859 1.00 27.95 89 CYS A O 1
ATOM 688 N N . GLY A 1 90 ? 21.142 7.709 55.464 1.00 26.84 90 GLY A N 1
ATOM 689 C CA . GLY A 1 90 ? 21.253 6.783 56.590 1.00 26.84 90 GLY A CA 1
ATOM 690 C C . GLY A 1 90 ? 20.076 5.805 56.627 1.00 26.84 90 GLY A C 1
ATOM 691 O O . GLY A 1 90 ? 19.008 6.078 56.086 1.00 26.84 90 GLY A O 1
ATOM 692 N N . LYS A 1 91 ? 20.302 4.636 57.232 1.00 30.81 91 LYS A N 1
ATOM 693 C CA . LYS A 1 91 ? 19.360 3.511 57.275 1.00 30.81 91 LYS A CA 1
ATOM 694 C C . LYS A 1 91 ? 17.941 3.938 57.679 1.00 30.81 91 LYS A C 1
ATOM 696 O O . LYS A 1 91 ? 17.731 4.309 58.826 1.00 30.81 91 LYS A O 1
ATOM 701 N N . GLY A 1 92 ? 17.006 3.721 56.753 1.00 34.28 92 GLY A N 1
ATOM 702 C CA . GLY A 1 92 ? 15.573 3.575 57.003 1.00 34.28 92 GLY A CA 1
ATOM 703 C C . GLY A 1 92 ? 14.821 4.874 57.262 1.00 34.28 92 GLY A C 1
ATOM 704 O O . GLY A 1 92 ? 14.531 5.146 58.413 1.00 34.28 92 GLY A O 1
ATOM 705 N N . GLU A 1 93 ? 14.486 5.621 56.203 1.00 25.28 93 GLU A N 1
ATOM 706 C CA . GLU A 1 93 ? 13.233 6.386 56.024 1.00 25.28 93 GLU A CA 1
ATOM 707 C C . GLU A 1 93 ? 13.272 7.160 54.685 1.00 25.28 93 GLU A C 1
ATOM 709 O O . GLU A 1 93 ? 14.325 7.632 54.255 1.00 25.28 93 GLU A O 1
ATOM 714 N N . PHE A 1 94 ? 12.130 7.229 53.988 1.00 23.75 94 PHE A N 1
ATOM 715 C CA . PHE A 1 94 ? 11.944 7.950 52.721 1.00 23.75 94 PHE A CA 1
ATOM 716 C C . PHE A 1 94 ? 11.692 9.442 52.990 1.00 23.75 94 PHE A C 1
ATOM 718 O O . PHE A 1 94 ? 10.757 9.775 53.713 1.00 23.75 94 PHE A O 1
ATOM 725 N N . CYS A 1 95 ? 12.444 10.337 52.341 1.00 23.05 95 CYS A N 1
ATOM 726 C CA . CYS A 1 95 ? 12.109 11.763 52.281 1.00 23.05 95 CYS A CA 1
ATOM 727 C C . CYS A 1 95 ? 11.531 12.115 50.905 1.00 23.05 95 CYS A C 1
ATOM 729 O O . CYS A 1 95 ? 12.238 12.102 49.900 1.00 23.05 95 CYS A O 1
ATOM 731 N N . ILE A 1 96 ? 10.242 12.453 50.893 1.00 29.94 96 ILE A N 1
ATOM 732 C CA . ILE A 1 96 ? 9.549 13.172 49.820 1.00 29.94 96 ILE A CA 1
ATOM 733 C C . ILE A 1 96 ? 9.710 14.667 50.106 1.00 29.94 96 ILE A C 1
ATOM 735 O O . ILE A 1 96 ? 9.453 15.086 51.234 1.00 29.94 96 ILE A O 1
ATOM 739 N N . LEU A 1 97 ? 10.043 15.479 49.098 1.00 22.94 97 LEU A N 1
ATOM 740 C CA . LEU A 1 97 ? 9.663 16.894 49.100 1.00 22.94 97 LEU A CA 1
ATOM 741 C C . LEU A 1 97 ? 9.103 17.318 47.730 1.00 22.94 97 LEU A C 1
ATOM 743 O O . LEU A 1 97 ? 9.662 16.912 46.709 1.00 22.94 97 LEU A O 1
ATOM 747 N N . PRO A 1 98 ? 8.008 18.106 47.707 1.00 30.56 98 PRO A N 1
ATOM 748 C CA . PRO A 1 98 ? 7.303 18.506 46.499 1.00 30.56 98 PRO A CA 1
ATOM 749 C C . PRO A 1 98 ? 7.680 19.922 46.023 1.00 30.56 98 PRO A C 1
ATOM 751 O O . PRO A 1 98 ? 8.083 20.776 46.806 1.00 30.56 98 PRO A O 1
ATOM 754 N N . GLU A 1 99 ? 7.431 20.136 44.731 1.00 28.45 99 GLU A N 1
ATOM 755 C CA . GLU A 1 99 ? 7.145 21.409 44.054 1.00 28.45 99 GLU A CA 1
ATOM 756 C C . GLU A 1 99 ? 8.256 22.463 43.840 1.00 28.45 99 GLU A C 1
ATOM 758 O O . GLU A 1 99 ? 8.791 23.098 44.742 1.00 28.45 99 GLU A O 1
ATOM 763 N N . THR A 1 100 ? 8.423 22.763 42.544 1.00 24.62 100 THR A N 1
ATOM 764 C CA . THR A 1 100 ? 8.890 24.011 41.912 1.00 24.62 100 THR A CA 1
ATOM 765 C C . THR A 1 100 ? 10.377 24.380 41.977 1.00 24.62 100 THR A C 1
ATOM 767 O O . THR A 1 100 ? 10.867 24.933 42.953 1.00 24.62 100 THR A O 1
ATOM 770 N N . CYS A 1 101 ? 11.050 24.258 40.825 1.00 20.41 101 CYS A N 1
ATOM 771 C CA . CYS A 1 101 ? 11.829 25.373 40.284 1.00 20.41 101 CYS A CA 1
ATOM 772 C C . CYS A 1 101 ? 11.952 25.301 38.752 1.00 20.41 101 CYS A C 1
ATOM 774 O O . CYS A 1 101 ? 12.133 24.245 38.155 1.00 20.41 101 CYS A O 1
ATOM 776 N N . LEU A 1 102 ? 11.783 26.476 38.154 1.00 21.14 102 LEU A N 1
ATOM 777 C CA . LEU A 1 102 ? 11.719 26.817 36.739 1.00 21.14 102 LEU A CA 1
ATOM 778 C C . LEU A 1 102 ? 13.121 26.747 36.099 1.00 21.14 102 LEU A C 1
ATOM 780 O O . LEU A 1 102 ? 14.039 27.378 36.618 1.00 21.14 102 LEU A O 1
ATOM 784 N N . CYS A 1 103 ? 13.274 26.105 34.936 1.00 20.33 103 CYS A N 1
ATOM 785 C CA . CYS A 1 103 ? 14.448 26.294 34.076 1.00 20.33 103 CYS A CA 1
ATOM 786 C C . CYS A 1 103 ? 14.014 26.666 32.655 1.00 20.33 103 CYS A C 1
ATOM 788 O O . CYS A 1 103 ? 13.524 25.844 31.886 1.00 20.33 103 CYS A O 1
ATOM 790 N N . VAL A 1 104 ? 14.206 27.945 32.330 1.00 24.09 104 VAL A N 1
ATOM 791 C CA . VAL A 1 104 ? 14.349 28.447 30.962 1.00 24.09 104 VAL A CA 1
ATOM 792 C C . VAL A 1 104 ? 15.824 28.270 30.613 1.00 24.09 104 VAL A C 1
ATOM 794 O O . VAL A 1 104 ? 16.674 28.894 31.242 1.00 24.09 104 VAL A O 1
ATOM 797 N N . GLY A 1 105 ? 16.136 27.404 29.654 1.00 20.88 105 GLY A N 1
ATOM 798 C CA . GLY A 1 105 ? 17.509 27.137 29.237 1.00 20.88 105 GLY A CA 1
ATOM 799 C C . GLY A 1 105 ? 17.525 26.267 27.991 1.00 20.88 105 GLY A C 1
ATOM 800 O O . GLY A 1 105 ? 16.942 25.192 27.967 1.00 20.88 105 GLY A O 1
ATOM 801 N N . ILE A 1 106 ? 18.122 26.808 26.940 1.00 25.33 106 ILE A N 1
ATOM 802 C CA . ILE A 1 106 ? 18.246 26.242 25.603 1.00 25.33 106 ILE A CA 1
ATOM 803 C C . ILE A 1 106 ? 19.408 25.224 25.605 1.00 25.33 106 ILE A C 1
ATOM 805 O O . ILE A 1 106 ? 20.439 25.501 26.208 1.00 25.33 106 ILE A O 1
ATOM 809 N N . TYR A 1 107 ? 19.226 24.120 24.870 1.00 25.75 107 TYR A N 1
ATOM 810 C CA . TYR A 1 107 ? 20.148 23.003 24.589 1.00 25.75 107 TYR A CA 1
ATOM 811 C C . TYR A 1 107 ? 20.424 21.963 25.694 1.00 25.75 107 TYR A C 1
ATOM 813 O O . TYR A 1 107 ? 20.826 22.282 26.805 1.00 25.75 107 TYR A O 1
ATOM 821 N N . SER A 1 108 ? 20.190 20.705 25.287 1.00 30.72 108 SER A N 1
ATOM 822 C CA . SER A 1 108 ? 20.919 19.465 25.603 1.00 30.72 108 SER A CA 1
ATOM 823 C C . SER A 1 108 ? 21.622 19.370 26.957 1.00 30.72 108 SER A C 1
ATOM 825 O O . SER A 1 108 ? 22.656 19.994 27.163 1.00 30.72 108 SER A O 1
ATOM 827 N N . ASP A 1 109 ? 21.074 18.508 27.814 1.00 25.62 109 ASP A N 1
ATOM 828 C CA . ASP A 1 109 ? 21.779 17.494 28.617 1.00 25.62 109 ASP A CA 1
ATOM 829 C C . ASP A 1 109 ? 21.066 17.318 29.956 1.00 25.62 109 ASP A C 1
ATOM 831 O O . ASP A 1 109 ? 21.243 18.119 30.869 1.00 25.62 109 ASP A O 1
ATOM 835 N N . CYS A 1 110 ? 20.239 16.268 30.044 1.00 22.53 110 CYS A N 1
ATOM 836 C CA . CYS A 1 110 ? 19.948 15.451 31.236 1.00 22.53 110 CYS A CA 1
ATOM 837 C C . CYS A 1 110 ? 18.573 14.784 31.108 1.00 22.53 110 CYS A C 1
ATOM 839 O O . CYS A 1 110 ? 17.639 15.219 31.764 1.00 22.53 110 CYS A O 1
ATOM 841 N N . PHE A 1 111 ? 18.448 13.693 30.345 1.00 26.41 111 PHE A N 1
ATOM 842 C CA . PHE A 1 111 ? 17.407 12.687 30.615 1.00 26.41 111 PHE A CA 1
ATOM 843 C C . PHE A 1 111 ? 17.931 11.279 30.311 1.00 26.41 111 PHE A C 1
ATOM 845 O O . PHE A 1 111 ? 17.502 10.600 29.389 1.00 26.41 111 PHE A O 1
ATOM 852 N N . PHE A 1 112 ? 18.884 10.841 31.137 1.00 23.61 112 PHE A N 1
ATOM 853 C CA . PHE A 1 112 ? 19.187 9.428 31.347 1.00 23.61 112 PHE A CA 1
ATOM 854 C C . PHE A 1 112 ? 18.461 8.970 32.617 1.00 23.61 112 PHE A C 1
ATOM 856 O O . PHE A 1 112 ? 18.939 9.204 33.725 1.00 23.61 112 PHE A O 1
ATOM 863 N N . ASN A 1 113 ? 17.271 8.392 32.445 1.00 23.33 113 ASN A N 1
ATOM 864 C CA . ASN A 1 113 ? 16.792 7.177 33.118 1.00 23.33 113 ASN A CA 1
ATOM 865 C C . ASN A 1 113 ? 15.276 7.048 32.948 1.00 23.33 113 ASN A C 1
ATOM 867 O O . ASN A 1 113 ? 14.493 7.856 33.442 1.00 23.33 113 ASN A O 1
ATOM 871 N N . SER A 1 114 ? 14.897 5.976 32.266 1.00 27.08 114 SER A N 1
ATOM 872 C CA . SER A 1 114 ? 13.551 5.521 31.947 1.00 27.08 114 SER A CA 1
ATOM 873 C C . SER A 1 114 ? 12.696 5.253 33.193 1.00 27.08 114 SER A C 1
ATOM 875 O O . SER A 1 114 ? 12.528 4.110 33.615 1.00 27.08 114 SER A O 1
ATOM 877 N N . GLN A 1 115 ? 12.114 6.297 33.778 1.00 21.64 115 GLN A N 1
ATOM 878 C CA . GLN A 1 115 ? 10.963 6.165 34.671 1.00 21.64 115 GLN A CA 1
ATOM 879 C C . GLN A 1 115 ? 9.826 7.045 34.160 1.00 21.64 115 GLN A C 1
ATOM 881 O O . GLN A 1 115 ? 9.671 8.205 34.531 1.00 21.64 115 GLN A O 1
ATOM 886 N N . PHE A 1 116 ? 9.040 6.454 33.262 1.00 27.33 116 PHE A N 1
ATOM 887 C CA . PHE A 1 116 ? 7.754 6.977 32.833 1.00 27.33 116 PHE A CA 1
ATOM 888 C C . PHE A 1 116 ? 6.802 6.974 34.031 1.00 27.33 116 PHE A C 1
ATOM 890 O O . PHE A 1 116 ? 6.528 5.923 34.618 1.00 27.33 116 PHE A O 1
ATOM 897 N N . PHE A 1 117 ? 6.293 8.145 34.409 1.00 23.52 117 PHE A N 1
ATOM 898 C CA . PHE A 1 117 ? 5.207 8.228 35.375 1.00 23.52 117 PHE A CA 1
ATOM 899 C C . PHE A 1 117 ? 3.924 7.771 34.686 1.00 23.52 117 PHE A C 1
ATOM 901 O O . PHE A 1 117 ? 3.267 8.537 33.986 1.00 23.52 117 PHE A O 1
ATOM 908 N N . LYS A 1 118 ? 3.576 6.497 34.883 1.00 25.28 118 LYS A N 1
ATOM 909 C CA . LYS A 1 118 ? 2.240 5.986 34.589 1.00 25.28 118 LYS A CA 1
ATOM 910 C C . LYS A 1 118 ? 1.283 6.685 35.561 1.00 25.28 118 LYS A C 1
ATOM 912 O O . LYS A 1 118 ? 1.305 6.399 36.758 1.00 25.28 118 LYS A O 1
ATOM 917 N N . SER A 1 119 ? 0.496 7.644 35.071 1.00 28.00 119 SER A N 1
ATOM 918 C CA . SER A 1 119 ? -0.715 8.067 35.783 1.00 28.00 119 SER A CA 1
ATOM 919 C C . SER A 1 119 ? -1.530 6.801 36.048 1.00 28.00 119 SER A C 1
ATOM 921 O O . SER A 1 119 ? -1.684 5.987 35.136 1.00 28.00 119 SER A O 1
ATOM 923 N N . GLN A 1 120 ? -2.002 6.599 37.283 1.00 29.61 120 GLN A N 1
ATOM 924 C CA . GLN A 1 120 ? -2.758 5.396 37.663 1.00 29.61 120 GLN A CA 1
ATOM 925 C C . GLN A 1 120 ? -4.014 5.176 36.801 1.00 29.61 120 GLN A C 1
ATOM 927 O O . GLN A 1 120 ? -4.539 4.065 36.798 1.00 29.61 120 GLN A O 1
ATOM 932 N N . ASP A 1 121 ? -4.421 6.179 36.014 1.00 33.25 121 ASP A N 1
ATOM 933 C CA . ASP A 1 121 ? -5.723 6.198 35.360 1.00 33.25 121 ASP A CA 1
ATOM 934 C C . ASP A 1 121 ? -5.667 6.260 33.818 1.00 33.25 121 ASP A C 1
ATOM 936 O O . ASP A 1 121 ? -6.708 6.132 33.197 1.00 33.25 121 ASP A O 1
ATOM 940 N N . ASN A 1 122 ? -4.505 6.415 33.158 1.00 36.69 122 ASN A N 1
ATOM 941 C CA . ASN A 1 122 ? -4.358 6.399 31.678 1.00 36.69 122 ASN A CA 1
ATOM 942 C C . ASN A 1 122 ? -5.318 7.312 30.844 1.00 36.69 122 ASN A C 1
ATOM 944 O O . ASN A 1 122 ? -5.365 7.177 29.621 1.00 36.69 122 ASN A O 1
ATOM 948 N N . THR A 1 123 ? -6.066 8.253 31.443 1.00 36.50 123 THR A N 1
ATOM 949 C CA . THR A 1 123 ? -7.236 8.891 30.783 1.00 36.50 123 THR A CA 1
ATOM 950 C C . THR A 1 123 ? -7.232 10.415 30.643 1.00 36.50 123 THR A C 1
ATOM 952 O O . THR A 1 123 ? -8.204 10.963 30.126 1.00 36.50 123 THR A O 1
ATOM 955 N N . ASP A 1 124 ? -6.195 11.142 31.052 1.00 37.97 124 ASP A N 1
ATOM 956 C CA . ASP A 1 124 ? -6.265 12.610 31.013 1.00 37.97 124 ASP A CA 1
ATOM 957 C C . ASP A 1 124 ? -5.897 13.156 29.613 1.00 37.97 124 ASP A C 1
ATOM 959 O O . ASP A 1 124 ? -4.742 13.462 29.331 1.00 37.97 124 ASP A O 1
ATOM 963 N N . LEU A 1 125 ? -6.893 13.296 28.726 1.00 38.78 125 LEU A N 1
ATOM 964 C CA . LEU A 1 125 ? -6.817 14.219 27.584 1.00 38.78 125 LEU A CA 1
ATOM 965 C C . LEU A 1 125 ? -6.902 15.655 28.124 1.00 38.78 125 LEU A C 1
ATOM 967 O O . LEU A 1 125 ? -7.894 16.041 28.751 1.00 38.78 125 LEU A O 1
ATOM 971 N N . LEU A 1 126 ? -5.861 16.451 27.883 1.00 42.09 126 LEU A N 1
ATOM 972 C CA . LEU A 1 126 ? -5.815 17.870 28.231 1.00 42.09 126 LEU A CA 1
ATOM 973 C C . LEU A 1 126 ? -6.122 18.717 26.983 1.00 42.09 126 LEU A C 1
ATOM 975 O O . LEU A 1 126 ? -5.410 18.640 25.983 1.00 42.09 126 LEU A O 1
ATOM 979 N N . ILE A 1 127 ? -7.168 19.543 27.052 1.00 40.22 127 ILE A N 1
ATOM 980 C CA . ILE A 1 127 ? -7.657 20.407 25.967 1.00 40.22 127 ILE A CA 1
ATOM 981 C C . ILE A 1 127 ? -7.131 21.829 26.146 1.00 40.22 127 ILE A C 1
ATOM 983 O O . ILE A 1 127 ? -7.338 22.432 27.193 1.00 40.22 127 ILE A O 1
ATOM 987 N N . GLU A 1 128 ? -6.535 22.432 25.120 1.00 36.66 128 GLU A N 1
ATOM 988 C CA . GLU A 1 128 ? -6.244 23.868 25.137 1.00 36.66 128 GLU A CA 1
ATOM 989 C C . GLU A 1 128 ? -7.518 24.688 24.846 1.00 36.66 128 GLU A C 1
ATOM 991 O O . GLU A 1 128 ? -8.129 24.584 23.783 1.00 36.66 128 GLU A O 1
ATOM 996 N N . SER A 1 129 ? -7.948 25.521 25.798 1.00 35.00 129 SER A N 1
ATOM 997 C CA . SER A 1 129 ? -9.056 26.463 25.593 1.00 35.00 129 SER A CA 1
ATOM 998 C C . SER A 1 129 ? -8.699 27.504 24.523 1.00 35.00 129 SER A C 1
ATOM 1000 O O . SER A 1 129 ? -7.785 28.305 24.732 1.00 35.00 129 SER A O 1
ATOM 1002 N N . LYS A 1 130 ? -9.491 27.587 23.438 1.00 34.66 130 LYS A N 1
ATOM 1003 C CA . LYS A 1 130 ? -9.384 28.627 22.384 1.00 34.66 130 LYS A CA 1
ATOM 1004 C C . LYS A 1 130 ? -9.453 30.069 22.907 1.00 34.66 130 LYS A C 1
ATOM 1006 O O . LYS A 1 130 ? -9.094 30.990 22.184 1.00 34.66 130 LYS A O 1
ATOM 1011 N N . LYS A 1 131 ? -9.955 30.284 24.128 1.00 30.64 131 LYS A N 1
ATOM 1012 C CA . LYS A 1 131 ? -10.142 31.625 24.698 1.00 30.64 131 LYS A CA 1
ATOM 1013 C C . LYS A 1 131 ? -8.956 32.083 25.550 1.00 30.64 131 LYS A C 1
ATOM 1015 O O . LYS A 1 131 ? -8.685 33.277 25.588 1.00 30.64 131 LYS A O 1
ATOM 1020 N N . ASP A 1 132 ? -8.246 31.142 26.183 1.00 35.19 132 ASP A N 1
ATOM 1021 C CA . ASP A 1 132 ? -7.274 31.448 27.244 1.00 35.19 132 ASP A CA 1
ATOM 1022 C C . ASP A 1 132 ? -5.936 30.687 27.133 1.00 35.19 132 ASP A C 1
ATOM 1024 O O . ASP A 1 132 ? -5.081 30.856 28.004 1.00 35.19 132 ASP A O 1
ATOM 1028 N N . HIS A 1 133 ? -5.742 29.831 26.119 1.00 36.53 133 HIS A N 1
ATOM 1029 C CA . HIS A 1 133 ? -4.531 29.008 25.939 1.00 36.53 133 HIS A CA 1
ATOM 1030 C C . HIS A 1 133 ? -4.151 28.158 27.172 1.00 36.53 133 HIS A C 1
ATOM 1032 O O . HIS A 1 133 ? -2.982 27.855 27.423 1.00 36.53 133 HIS A O 1
ATOM 1038 N N . LYS A 1 134 ? -5.143 27.798 27.997 1.00 30.00 134 LYS A N 1
ATOM 1039 C CA . LYS A 1 134 ? -4.967 26.943 29.179 1.00 30.00 134 LYS A CA 1
ATOM 1040 C C . LYS A 1 134 ? -5.391 25.519 28.859 1.00 30.00 134 LYS A C 1
ATOM 1042 O O . LYS A 1 134 ? -6.470 25.324 28.304 1.00 30.00 134 LYS A O 1
ATOM 1047 N N . LEU A 1 135 ? -4.560 24.558 29.262 1.00 38.38 135 LEU A N 1
ATOM 1048 C CA . LEU A 1 135 ? -4.875 23.132 29.252 1.00 38.38 135 LEU A CA 1
ATOM 1049 C C . LEU A 1 135 ? -5.934 22.840 30.328 1.00 38.38 135 LEU A C 1
ATOM 1051 O O . LEU A 1 135 ? -5.702 23.074 31.514 1.00 38.38 135 LEU A O 1
ATOM 1055 N N . VAL A 1 136 ? -7.101 22.363 29.910 1.00 38.97 136 VAL A N 1
ATOM 1056 C CA . VAL A 1 136 ? -8.234 21.953 30.740 1.00 38.97 136 VAL A CA 1
ATOM 1057 C C . VAL A 1 136 ? -8.427 20.456 30.520 1.00 38.97 136 VAL A C 1
ATOM 1059 O O . VAL A 1 136 ? -8.637 20.027 29.390 1.00 38.97 136 VAL A O 1
ATOM 1062 N N . GLY A 1 137 ? -8.324 19.649 31.576 1.00 43.25 137 GLY A N 1
ATOM 1063 C CA . GLY A 1 137 ? -8.642 18.222 31.482 1.00 43.25 137 GLY A CA 1
ATOM 1064 C C . GLY A 1 137 ? -10.117 18.000 31.166 1.00 43.25 137 GLY A C 1
ATOM 1065 O O . GLY A 1 137 ? -10.963 18.789 31.601 1.00 43.25 137 GLY A O 1
ATOM 1066 N N . LEU A 1 138 ? -10.422 16.927 30.429 1.00 50.47 138 LEU A N 1
ATOM 1067 C CA . LEU A 1 138 ? -11.798 16.450 30.292 1.00 50.47 138 LEU A CA 1
ATOM 1068 C C . LEU A 1 138 ? -12.434 16.319 31.693 1.00 50.47 138 LEU A C 1
ATOM 1070 O O . LEU A 1 138 ? -11.771 15.856 32.629 1.00 50.47 138 LEU A O 1
ATOM 1074 N N . PRO A 1 139 ? -13.690 16.760 31.886 1.00 44.81 139 PRO A N 1
ATOM 1075 C CA . PRO A 1 139 ? -14.332 16.713 33.192 1.00 44.81 139 PRO A CA 1
ATOM 1076 C C . PRO A 1 139 ? -14.371 15.273 33.721 1.00 44.81 139 PRO A C 1
ATOM 1078 O O . PRO A 1 139 ? -14.889 14.375 33.063 1.00 44.81 139 PRO A O 1
ATOM 1081 N N . ARG A 1 140 ? -13.833 15.055 34.929 1.00 48.22 140 ARG A N 1
ATOM 1082 C CA . ARG A 1 140 ? -13.959 13.773 35.633 1.00 48.22 140 ARG A CA 1
ATOM 1083 C C . ARG A 1 140 ? -15.418 13.558 36.024 1.00 48.22 140 ARG A C 1
ATOM 1085 O O . ARG A 1 140 ? -15.989 14.380 36.745 1.00 48.22 140 ARG A O 1
ATOM 1092 N N . SER A 1 141 ? -16.003 12.450 35.582 1.00 51.97 141 SER A N 1
ATOM 1093 C CA . SER A 1 141 ? -17.268 11.969 36.127 1.00 51.97 141 SER A CA 1
ATOM 1094 C C . SER A 1 141 ? -17.060 11.542 37.585 1.00 51.97 141 SER A C 1
ATOM 1096 O O . SER A 1 141 ? -16.022 10.993 37.955 1.00 51.97 141 SER A O 1
ATOM 1098 N N . ASN A 1 142 ? -18.056 11.775 38.441 1.00 56.28 142 ASN A N 1
ATOM 1099 C CA . ASN A 1 142 ? -18.037 11.282 39.827 1.00 56.28 142 ASN A CA 1
ATOM 1100 C C . ASN A 1 142 ? -18.447 9.797 39.933 1.00 56.28 142 ASN A C 1
ATOM 1102 O O . ASN A 1 142 ? -18.552 9.261 41.037 1.00 56.28 142 ASN A O 1
ATOM 1106 N N . HIS A 1 143 ? -18.704 9.132 38.804 1.00 68.38 143 HIS A N 1
ATOM 1107 C CA . HIS A 1 143 ? -19.127 7.736 38.707 1.00 68.38 143 HIS A CA 1
ATOM 1108 C C . HIS A 1 143 ? -18.336 7.007 37.617 1.00 68.38 143 HIS A C 1
ATOM 1110 O O . HIS A 1 143 ? -17.977 7.584 36.594 1.00 68.38 143 HIS A O 1
ATOM 1116 N N . THR A 1 144 ? -18.056 5.724 37.840 1.00 80.00 144 THR A N 1
ATOM 1117 C CA . THR A 1 144 ? -17.291 4.877 36.919 1.00 80.00 144 THR A CA 1
ATOM 1118 C C . THR A 1 144 ? -18.155 4.418 35.744 1.00 80.00 144 THR A C 1
ATOM 1120 O O . THR A 1 144 ? -19.205 3.806 35.940 1.00 80.00 144 THR A O 1
ATOM 1123 N N . CYS A 1 145 ? -17.703 4.690 34.517 1.00 87.38 145 CYS A N 1
ATOM 1124 C CA . CYS A 1 145 ? -18.377 4.270 33.287 1.00 87.38 145 CYS A CA 1
ATOM 1125 C C . CYS A 1 145 ? -17.652 3.095 32.623 1.00 87.38 145 CYS A C 1
ATOM 1127 O O . CYS A 1 145 ? -16.439 3.197 32.420 1.00 87.38 145 CYS A O 1
ATOM 1129 N N . PRO A 1 146 ? -18.361 2.002 32.277 1.00 92.12 146 PRO A N 1
ATOM 1130 C CA . PRO A 1 146 ? -17.755 0.869 31.592 1.00 92.12 146 PRO A CA 1
ATOM 1131 C C . PRO A 1 146 ? -17.455 1.204 30.127 1.00 92.12 146 PRO A C 1
ATOM 1133 O O . PRO A 1 146 ? -18.066 2.106 29.537 1.00 92.12 146 PRO A O 1
ATOM 1136 N N . VAL A 1 147 ? -16.528 0.445 29.544 1.00 95.25 147 VAL A N 1
ATOM 1137 C CA . VAL A 1 147 ? -16.351 0.391 28.093 1.00 95.25 147 VAL A CA 1
ATOM 1138 C C . VAL A 1 147 ? -17.458 -0.484 27.518 1.00 95.25 147 VAL A C 1
ATOM 1140 O O . VAL A 1 147 ? -17.486 -1.681 27.780 1.00 95.25 147 VAL A O 1
ATOM 1143 N N . ASP A 1 148 ? -18.384 0.122 26.781 1.00 96.62 148 ASP A N 1
ATOM 1144 C CA . ASP A 1 148 ? -19.534 -0.581 26.197 1.00 96.62 148 ASP A CA 1
ATOM 1145 C C . ASP A 1 148 ? -20.224 0.281 25.123 1.00 96.62 148 ASP A C 1
ATOM 1147 O O . ASP A 1 148 ? -19.941 1.477 24.987 1.00 96.62 148 ASP A O 1
ATOM 1151 N N . ILE A 1 149 ? -21.142 -0.293 24.359 1.00 97.88 149 ILE A N 1
ATOM 1152 C CA . ILE A 1 149 ? -21.957 0.438 23.383 1.00 97.88 149 ILE A CA 1
ATOM 1153 C C . ILE A 1 149 ? -23.052 1.258 24.098 1.00 97.88 149 ILE A C 1
ATOM 1155 O O . ILE A 1 149 ? -23.452 0.925 25.222 1.00 97.88 149 ILE A O 1
ATOM 1159 N N . PRO A 1 150 ? -23.537 2.371 23.512 1.00 97.25 150 PRO A N 1
ATOM 1160 C CA . PRO A 1 150 ? -24.401 3.323 24.217 1.00 97.25 150 PRO A CA 1
ATOM 1161 C C . PRO A 1 150 ? -25.715 2.731 24.764 1.00 97.25 150 PRO A C 1
ATOM 1163 O O . PRO A 1 150 ? -26.315 3.286 25.682 1.00 97.25 150 PRO A O 1
ATOM 1166 N N . GLN A 1 151 ? -26.171 1.598 24.236 1.00 95.12 151 GLN A N 1
ATOM 1167 C CA . GLN A 1 151 ? -27.389 0.904 24.651 1.00 95.12 151 GLN A CA 1
ATOM 1168 C C . GLN A 1 151 ? -27.254 0.220 26.016 1.00 95.12 151 GLN A C 1
ATOM 1170 O O . GLN A 1 151 ? -28.268 -0.003 26.679 1.00 95.12 151 GLN A O 1
ATOM 1175 N N . PHE A 1 152 ? -26.030 -0.116 26.434 1.00 94.88 152 PHE A N 1
ATOM 1176 C CA . PHE A 1 152 ? -25.766 -0.898 27.646 1.00 94.88 152 PHE A CA 1
ATOM 1177 C C . PHE A 1 152 ? -25.144 -0.082 28.785 1.00 94.88 152 PHE A C 1
ATOM 1179 O O . PHE A 1 152 ? -24.928 -0.603 29.880 1.00 94.88 152 PHE A O 1
ATOM 1186 N N . VAL A 1 153 ? -24.927 1.220 28.585 1.00 93.56 153 VAL A N 1
ATOM 1187 C CA . VAL A 1 153 ? -24.411 2.111 29.631 1.00 93.56 153 VAL A CA 1
ATOM 1188 C C . VAL A 1 153 ? -25.517 2.911 30.320 1.00 93.56 153 VAL A C 1
ATOM 1190 O O . VAL A 1 153 ? -26.607 3.128 29.793 1.00 93.56 153 VAL A O 1
ATOM 1193 N N . SER A 1 154 ? -25.243 3.367 31.545 1.00 93.00 154 SER A N 1
ATOM 1194 C CA . SER A 1 154 ? -26.201 4.174 32.307 1.00 93.00 154 SER A CA 1
ATOM 1195 C C . SER A 1 154 ? -26.450 5.543 31.659 1.00 93.00 154 SER A C 1
ATOM 1197 O O . SER A 1 154 ? -25.578 6.099 30.991 1.00 93.00 154 SER A O 1
ATOM 1199 N N . ALA A 1 155 ? -27.604 6.152 31.942 1.00 93.19 155 ALA A N 1
ATOM 1200 C CA . ALA A 1 155 ? -27.915 7.506 31.477 1.00 93.19 155 ALA A CA 1
ATOM 1201 C C . ALA A 1 155 ? -26.889 8.560 31.943 1.00 93.19 155 ALA A C 1
ATOM 1203 O O . ALA A 1 155 ? -26.639 9.527 31.229 1.00 93.19 155 ALA A O 1
ATOM 1204 N N . ALA A 1 156 ? -26.273 8.364 33.115 1.00 91.00 156 ALA A N 1
ATOM 1205 C CA . ALA A 1 156 ? -25.211 9.238 33.606 1.00 91.00 156 ALA A CA 1
ATOM 1206 C C . ALA A 1 156 ? -23.950 9.130 32.731 1.00 91.00 156 ALA A C 1
ATOM 1208 O O . ALA A 1 156 ? -23.384 10.145 32.343 1.00 91.00 156 ALA A O 1
ATOM 1209 N N . CYS A 1 157 ? -23.577 7.912 32.327 1.00 91.94 157 CYS A N 1
ATOM 1210 C CA . CYS A 1 157 ? -22.465 7.695 31.402 1.00 91.94 157 CYS A CA 1
ATOM 1211 C C . CYS A 1 157 ? -22.745 8.234 29.999 1.00 91.94 157 CYS A C 1
ATOM 1213 O O . CYS A 1 157 ? -21.841 8.779 29.374 1.00 91.94 157 CYS A O 1
ATOM 1215 N N . LEU A 1 158 ? -23.987 8.144 29.510 1.00 94.12 158 LEU A N 1
ATOM 1216 C CA . LEU A 1 158 ? -24.370 8.789 28.250 1.00 94.12 158 LEU A CA 1
ATOM 1217 C C . LEU A 1 158 ? -24.216 10.314 28.315 1.00 94.12 158 LEU A C 1
ATOM 1219 O O . LEU A 1 158 ? -23.758 10.919 27.350 1.00 94.12 158 LEU A O 1
ATOM 1223 N N . ALA A 1 159 ? -24.558 10.942 29.443 1.00 91.94 159 ALA A N 1
ATOM 1224 C CA . ALA A 1 159 ? -24.387 12.384 29.621 1.00 91.94 159 ALA A CA 1
ATOM 1225 C C . ALA A 1 159 ? -22.902 12.800 29.648 1.00 91.94 159 ALA A C 1
ATOM 1227 O O . ALA A 1 159 ? -22.536 13.819 29.053 1.00 91.94 159 ALA A O 1
ATOM 1228 N N . ASP A 1 160 ? -22.039 11.998 30.280 1.00 88.69 160 ASP A N 1
ATOM 1229 C CA . ASP A 1 160 ? -20.591 12.233 30.266 1.00 88.69 160 ASP A CA 1
ATOM 1230 C C . ASP A 1 160 ? -20.022 12.095 28.851 1.00 88.69 160 ASP A C 1
ATOM 1232 O O . ASP A 1 160 ? -19.315 12.989 28.389 1.00 88.69 160 ASP A O 1
ATOM 1236 N N . ARG A 1 161 ? -20.406 11.032 28.127 1.00 92.75 161 ARG A N 1
ATOM 1237 C CA . ARG A 1 161 ? -20.035 10.824 26.718 1.00 92.75 161 ARG A CA 1
ATOM 1238 C C . ARG A 1 161 ? -20.452 12.004 25.847 1.00 92.75 161 ARG A C 1
ATOM 1240 O O . ARG A 1 161 ? -19.651 12.508 25.074 1.00 92.75 161 ARG A O 1
ATOM 1247 N N . GLN A 1 162 ? -21.678 12.503 25.998 1.00 92.00 162 GLN A N 1
ATOM 1248 C CA . GLN A 1 162 ? -22.145 13.675 25.250 1.00 92.00 162 GLN A CA 1
ATOM 1249 C C . GLN A 1 162 ? -21.332 14.935 25.570 1.0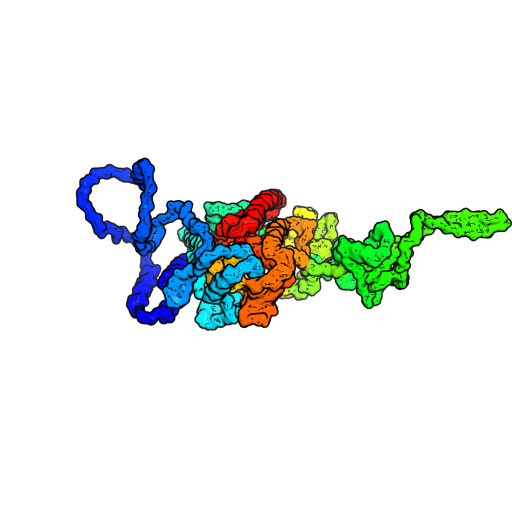0 92.00 162 GLN A C 1
ATOM 1251 O O . GLN A 1 162 ? -21.045 15.723 24.669 1.00 92.00 162 GLN A O 1
ATOM 1256 N N . THR A 1 163 ? -20.940 15.121 26.832 1.00 90.19 163 THR A N 1
ATOM 1257 C CA . THR A 1 163 ? -20.088 16.245 27.248 1.00 90.19 163 THR A CA 1
ATOM 1258 C C . THR A 1 163 ? -18.692 16.134 26.636 1.00 90.19 163 THR A C 1
ATOM 1260 O O . THR A 1 163 ? -18.175 17.120 26.110 1.00 90.19 163 THR A O 1
ATOM 1263 N N . GLU A 1 164 ? -18.106 14.937 26.659 1.00 87.88 164 GLU A N 1
ATOM 1264 C CA . GLU A 1 164 ? -16.823 14.625 26.027 1.00 87.88 164 GLU A CA 1
ATOM 1265 C C . GLU A 1 164 ? -16.865 14.891 24.516 1.00 87.88 164 GLU A C 1
ATOM 1267 O O . GLU A 1 164 ? -16.041 15.643 23.995 1.00 87.88 164 GLU A O 1
ATOM 1272 N N . LEU A 1 165 ? -17.854 14.333 23.812 1.00 90.19 165 LEU A N 1
ATOM 1273 C CA . LEU A 1 165 ? -18.005 14.499 22.367 1.00 90.19 165 LEU A CA 1
ATOM 1274 C C . LEU A 1 165 ? -18.220 15.965 21.988 1.00 90.19 165 LEU A C 1
ATOM 1276 O O . LEU A 1 165 ? -17.588 16.446 21.051 1.00 90.19 165 LEU A O 1
ATOM 1280 N N . ALA A 1 166 ? -19.040 16.705 22.740 1.00 89.31 166 ALA A N 1
ATOM 1281 C CA . ALA A 1 166 ? -19.249 18.131 22.503 1.00 89.31 166 ALA A CA 1
ATOM 1282 C C . ALA A 1 166 ? -17.943 18.931 22.612 1.00 89.31 166 ALA A C 1
ATOM 1284 O O . ALA A 1 166 ? -17.740 19.868 21.845 1.00 89.31 166 ALA A O 1
ATOM 1285 N N . GLN A 1 167 ? -17.042 18.559 23.528 1.00 83.88 167 GLN A N 1
ATOM 1286 C CA . GLN A 1 167 ? -15.715 19.169 23.633 1.00 83.88 167 GLN A CA 1
ATOM 1287 C C . GLN A 1 167 ? -14.809 18.736 22.477 1.00 83.88 167 GLN A C 1
ATOM 1289 O O . GLN A 1 167 ? -14.223 19.588 21.806 1.00 83.88 167 GLN A O 1
ATOM 1294 N N . SER A 1 168 ? -14.749 17.436 22.190 1.00 86.31 168 SER A N 1
ATOM 1295 C CA . SER A 1 168 ? -13.941 16.868 21.109 1.00 86.31 168 SER A CA 1
ATOM 1296 C C . SER A 1 168 ? -14.292 17.468 19.742 1.00 86.31 168 SER A C 1
ATOM 1298 O O . SER A 1 168 ? -13.411 17.863 18.980 1.00 86.31 168 SER A O 1
ATOM 1300 N N . GLN A 1 169 ? -15.580 17.674 19.463 1.00 88.19 169 GLN A N 1
ATOM 1301 C CA . GLN A 1 169 ? -16.076 18.292 18.230 1.00 88.19 169 GLN A CA 1
ATOM 1302 C C . GLN A 1 169 ? -15.642 19.758 18.042 1.00 88.19 169 GLN A C 1
ATOM 1304 O O . GLN A 1 169 ? -15.741 20.271 16.928 1.00 88.19 169 GLN A O 1
ATOM 1309 N N . THR A 1 170 ? -15.147 20.438 19.087 1.00 84.00 170 THR A N 1
ATOM 1310 C CA . THR A 1 170 ? -14.561 21.792 18.966 1.00 84.00 170 THR A CA 1
ATOM 1311 C C . THR A 1 170 ? -13.083 21.795 18.562 1.00 84.00 170 THR A C 1
ATOM 1313 O O . THR A 1 170 ? -12.576 22.833 18.117 1.00 84.00 170 THR A O 1
ATOM 1316 N N . ILE A 1 171 ? -12.412 20.650 18.726 1.00 79.88 171 ILE A N 1
ATOM 1317 C CA . ILE A 1 171 ? -10.979 20.425 18.477 1.00 79.88 171 ILE A CA 1
ATOM 1318 C C . ILE A 1 171 ? -10.792 19.709 17.142 1.00 79.88 171 ILE A C 1
ATOM 1320 O O . ILE A 1 171 ? -9.974 20.098 16.309 1.00 79.88 171 ILE A O 1
ATOM 1324 N N . TYR A 1 172 ? -11.567 18.648 16.943 1.00 86.44 172 TYR A N 1
ATOM 1325 C CA . TYR A 1 172 ? -11.508 17.800 15.772 1.00 86.44 172 TYR A CA 1
ATOM 1326 C C . TYR A 1 172 ? -12.611 18.201 14.812 1.00 86.44 172 TYR A C 1
ATOM 1328 O O . TYR A 1 172 ? -13.802 18.094 15.109 1.00 86.44 172 TYR A O 1
ATOM 1336 N N . ALA A 1 173 ? -12.202 18.647 13.637 1.00 84.50 173 ALA A N 1
ATOM 1337 C CA . ALA A 1 173 ? -13.079 18.915 12.519 1.00 84.50 173 ALA A CA 1
ATOM 1338 C C . ALA A 1 173 ? -12.361 18.507 11.239 1.00 84.50 173 ALA A C 1
ATOM 1340 O O . ALA A 1 173 ? -11.142 18.647 11.126 1.00 84.50 173 ALA A O 1
ATOM 1341 N N . LEU A 1 174 ? -13.124 17.998 10.281 1.00 83.06 174 LEU A N 1
ATOM 1342 C CA . LEU A 1 174 ? -12.673 17.936 8.902 1.00 83.06 174 LEU A CA 1
ATOM 1343 C C . LEU A 1 174 ? -12.943 19.292 8.271 1.00 83.06 174 LEU A C 1
ATOM 1345 O O . LEU A 1 174 ? -14.026 19.859 8.426 1.00 83.06 174 LEU A O 1
ATOM 1349 N N . ARG A 1 175 ? -11.956 19.834 7.571 1.00 70.19 175 ARG A N 1
ATOM 1350 C CA . ARG A 1 175 ? -12.107 21.138 6.922 1.00 70.19 175 ARG A CA 1
ATOM 1351 C C . ARG A 1 175 ? -13.095 20.994 5.747 1.00 70.19 175 ARG A C 1
ATOM 1353 O O . ARG A 1 175 ? -13.076 20.021 5.004 1.00 70.19 175 ARG A O 1
ATOM 1360 N N . GLN A 1 176 ? -14.012 21.941 5.569 1.00 60.53 176 GLN A N 1
ATOM 1361 C CA . GLN A 1 176 ? -15.077 21.806 4.555 1.00 60.53 176 GLN A CA 1
ATOM 1362 C C . GLN A 1 176 ? -14.801 22.572 3.249 1.00 60.53 176 GLN A C 1
ATOM 1364 O O . GLN A 1 176 ? -15.477 22.347 2.245 1.00 60.53 176 GLN A O 1
ATOM 1369 N N . THR A 1 177 ? -13.778 23.434 3.219 1.00 50.19 177 THR A N 1
ATOM 1370 C CA . THR A 1 177 ? -13.452 24.300 2.072 1.00 50.19 177 THR A CA 1
ATOM 1371 C C . THR A 1 177 ? -11.954 24.300 1.740 1.00 50.19 177 THR A C 1
ATOM 1373 O O . THR A 1 177 ? -11.123 24.172 2.646 1.00 50.19 177 THR A O 1
ATOM 1376 N N . PRO A 1 178 ? -11.565 24.504 0.466 1.00 48.69 178 PRO A N 1
ATOM 1377 C CA . PRO A 1 178 ? -10.234 25.005 0.148 1.00 48.69 178 PRO A CA 1
ATOM 1378 C C . PRO A 1 178 ? -10.085 26.363 0.841 1.00 48.69 178 PRO A C 1
ATOM 1380 O O . PRO A 1 178 ? -10.860 27.282 0.581 1.00 48.69 178 PRO A O 1
ATOM 1383 N N . ASP A 1 179 ? -9.153 26.481 1.781 1.00 42.53 179 ASP A N 1
ATOM 1384 C CA . ASP A 1 179 ? -8.835 27.779 2.369 1.00 42.53 179 ASP A CA 1
ATOM 1385 C C . ASP A 1 179 ? -8.010 28.571 1.350 1.00 42.53 179 ASP A C 1
ATOM 1387 O O . ASP A 1 179 ? -6.801 28.383 1.231 1.00 42.53 179 ASP A O 1
ATOM 1391 N N . PHE A 1 180 ? -8.686 29.432 0.586 1.00 41.22 180 PHE A N 1
ATOM 1392 C CA . PHE A 1 180 ? -8.070 30.293 -0.428 1.00 41.22 180 PHE A CA 1
ATOM 1393 C C . PHE A 1 180 ? -7.094 31.329 0.159 1.00 41.22 180 PHE A C 1
ATOM 1395 O O . PHE A 1 180 ? -6.389 31.987 -0.603 1.00 41.22 180 PHE A O 1
ATOM 1402 N N . ASN A 1 181 ? -7.051 31.491 1.487 1.00 34.41 181 ASN A N 1
ATOM 1403 C CA . ASN A 1 181 ? -6.202 32.468 2.166 1.00 34.41 181 ASN A CA 1
ATOM 1404 C C . ASN A 1 181 ? -4.952 31.849 2.802 1.00 34.41 181 ASN A C 1
ATOM 1406 O O . ASN A 1 181 ? -4.143 32.589 3.364 1.00 34.41 181 ASN A O 1
ATOM 1410 N N . ASN A 1 182 ? -4.763 30.527 2.716 1.00 44.53 182 ASN A N 1
ATOM 1411 C CA . ASN A 1 182 ? -3.552 29.884 3.207 1.00 44.53 182 ASN A CA 1
ATOM 1412 C C . ASN A 1 182 ? -2.494 29.797 2.085 1.00 44.53 182 ASN A C 1
ATOM 1414 O O . ASN A 1 182 ? -2.613 28.941 1.210 1.00 44.53 182 ASN A O 1
ATOM 1418 N N . PRO A 1 183 ? -1.422 30.615 2.106 1.00 38.34 183 PRO A N 1
ATOM 1419 C CA . PRO A 1 183 ? -0.376 30.592 1.077 1.00 38.34 183 PRO A CA 1
ATOM 1420 C C . PRO A 1 183 ? 0.445 29.290 1.051 1.00 38.34 183 PRO A C 1
ATOM 1422 O O . PRO A 1 183 ? 1.248 29.104 0.138 1.00 38.34 183 PRO A O 1
ATOM 1425 N N . LEU A 1 184 ? 0.267 28.402 2.039 1.00 40.28 184 LEU A N 1
ATOM 1426 C CA . LEU A 1 184 ? 0.864 27.063 2.086 1.00 40.28 184 LEU A CA 1
ATOM 1427 C C . LEU A 1 184 ? 0.016 25.997 1.385 1.00 40.28 184 LEU A C 1
ATOM 1429 O O . LEU A 1 184 ? 0.461 24.858 1.273 1.00 40.28 184 LEU A O 1
ATOM 1433 N N . ARG A 1 185 ? -1.195 26.334 0.923 1.00 51.62 185 ARG A N 1
ATOM 1434 C CA . ARG A 1 185 ? -2.108 25.364 0.327 1.00 51.62 185 ARG A CA 1
ATOM 1435 C C . ARG A 1 185 ? -2.587 25.823 -1.036 1.00 51.62 185 ARG A C 1
ATOM 1437 O O . ARG A 1 185 ? -3.110 26.920 -1.202 1.00 51.62 185 ARG A O 1
ATOM 1444 N N . ASP A 1 186 ? -2.451 24.933 -2.006 1.00 53.91 186 ASP A N 1
ATOM 1445 C CA . ASP A 1 186 ? -3.050 25.139 -3.309 1.00 53.91 186 ASP A CA 1
ATOM 1446 C C . ASP A 1 186 ? -4.538 24.750 -3.252 1.00 53.91 186 ASP A C 1
ATOM 1448 O O . ASP A 1 186 ? -4.863 23.613 -2.881 1.00 53.91 186 ASP A O 1
ATOM 1452 N N . PRO A 1 187 ? -5.462 25.662 -3.604 1.00 54.97 187 PRO A N 1
ATOM 1453 C CA . PRO A 1 187 ? -6.896 25.383 -3.611 1.00 54.97 187 PRO A CA 1
ATOM 1454 C C . PRO A 1 187 ? -7.304 24.290 -4.611 1.00 54.97 187 PRO A C 1
ATOM 1456 O O . PRO A 1 187 ? -8.463 23.874 -4.612 1.00 54.97 187 PRO A O 1
ATOM 1459 N N . THR A 1 188 ? -6.384 23.826 -5.460 1.00 57.59 188 THR A N 1
ATOM 1460 C CA . THR A 1 188 ? -6.621 22.753 -6.425 1.00 57.59 188 THR A CA 1
ATOM 1461 C C . THR A 1 188 ? -6.520 21.348 -5.831 1.00 57.59 188 THR A C 1
ATOM 1463 O O . THR A 1 188 ? -7.019 20.434 -6.473 1.00 57.59 188 THR A O 1
ATOM 1466 N N . VAL A 1 189 ? -5.975 21.128 -4.623 1.00 63.50 189 VAL A N 1
ATOM 1467 C CA . VAL A 1 189 ? -5.981 19.791 -3.982 1.00 63.50 189 VAL A CA 1
ATOM 1468 C C . VAL A 1 189 ? -7.365 19.498 -3.377 1.00 63.50 189 VAL A C 1
ATOM 1470 O O . VAL A 1 189 ? -7.757 20.086 -2.369 1.00 63.50 189 VAL A O 1
ATOM 1473 N N . LEU A 1 190 ? -8.098 18.569 -3.996 1.00 59.47 190 LEU A N 1
ATOM 1474 C CA . LEU A 1 190 ? -9.512 18.249 -3.759 1.00 59.47 190 LEU A CA 1
ATOM 1475 C C . LEU A 1 190 ? -9.770 17.211 -2.659 1.00 59.47 190 LEU A C 1
ATOM 1477 O O . LEU A 1 190 ? -10.938 17.005 -2.321 1.00 59.47 190 LEU A O 1
ATOM 1481 N N . ILE A 1 191 ? -8.738 16.562 -2.102 1.00 58.91 191 ILE A N 1
ATOM 1482 C CA . ILE A 1 191 ? -8.943 15.623 -0.987 1.00 58.91 191 ILE A CA 1
ATOM 1483 C C . ILE A 1 191 ? -9.663 16.368 0.157 1.00 58.91 191 ILE A C 1
ATOM 1485 O O . ILE A 1 191 ? -9.208 17.462 0.532 1.00 58.91 191 ILE A O 1
ATOM 1489 N N . PRO A 1 192 ? -10.768 15.822 0.715 1.00 51.62 192 PRO A N 1
ATOM 1490 C CA . PRO A 1 192 ? -11.340 16.310 1.958 1.00 51.62 192 PRO A CA 1
ATOM 1491 C C . PRO A 1 192 ? -10.207 16.408 2.985 1.00 51.62 192 PRO A C 1
ATOM 1493 O O . PRO A 1 192 ? -9.434 15.475 3.179 1.00 51.62 192 PRO A O 1
ATOM 1496 N N . PRO A 1 193 ? -10.017 17.591 3.545 1.00 55.19 193 PRO A N 1
ATOM 1497 C CA . PRO A 1 193 ? -8.772 17.971 4.165 1.00 55.19 193 PRO A CA 1
ATOM 1498 C C . PRO A 1 193 ? -8.503 17.183 5.431 1.00 55.19 193 PRO A C 1
ATOM 1500 O O . PRO A 1 193 ? -9.360 17.040 6.305 1.00 55.19 193 PRO A O 1
ATOM 1503 N N . LEU A 1 194 ? -7.229 16.825 5.501 1.00 68.31 194 LEU A N 1
ATOM 1504 C CA . LEU A 1 194 ? -6.408 16.825 6.694 1.00 68.31 194 LEU A CA 1
ATOM 1505 C C . LEU A 1 194 ? -7.020 17.683 7.806 1.00 68.31 194 LEU A C 1
ATOM 1507 O O . LEU A 1 194 ? -7.377 18.840 7.555 1.00 68.31 194 LEU A O 1
ATOM 1511 N N . TRP A 1 195 ? -7.147 17.099 8.995 1.00 77.38 195 TRP A N 1
ATOM 1512 C CA . TRP A 1 195 ? -7.636 17.708 10.231 1.00 77.38 195 TRP A CA 1
ATOM 1513 C C . TRP A 1 195 ? -7.566 19.250 10.246 1.00 77.38 195 TRP A C 1
ATOM 1515 O O . TRP A 1 195 ? -6.491 19.850 10.104 1.00 77.38 195 TRP A O 1
ATOM 1525 N N . ASP A 1 196 ? -8.722 19.901 10.446 1.00 75.88 196 ASP A N 1
ATOM 1526 C CA . ASP A 1 196 ? -8.898 21.363 10.459 1.00 75.88 196 ASP A CA 1
ATOM 1527 C C . ASP A 1 196 ? -8.366 22.040 11.729 1.00 75.88 196 ASP A C 1
ATOM 1529 O O . ASP A 1 196 ? -9.028 22.853 12.375 1.00 75.88 196 ASP A O 1
ATOM 1533 N N . ALA A 1 197 ? -7.151 21.681 12.110 1.00 72.75 197 ALA A N 1
ATOM 1534 C CA . ALA A 1 197 ? -6.377 22.377 13.114 1.00 72.75 197 ALA A CA 1
ATOM 1535 C C . ALA A 1 197 ? -5.355 23.286 12.424 1.00 72.75 197 ALA A C 1
ATOM 1537 O O . ALA A 1 197 ? -4.793 22.949 11.376 1.00 72.75 197 ALA A O 1
ATOM 1538 N N . ASP A 1 198 ? -5.065 24.446 13.011 1.00 73.12 198 ASP A N 1
ATOM 1539 C CA . ASP A 1 198 ? -3.808 25.124 12.712 1.00 73.12 198 ASP A CA 1
ATOM 1540 C C . ASP A 1 198 ? -2.635 24.289 13.273 1.00 73.12 198 ASP A C 1
ATOM 1542 O O . ASP A 1 198 ? -2.833 23.480 14.187 1.00 73.12 198 ASP A O 1
ATOM 1546 N N . PRO A 1 199 ? -1.404 24.458 12.759 1.00 71.56 199 PRO A N 1
ATOM 1547 C CA . PRO A 1 199 ? -0.261 23.670 13.217 1.00 71.56 199 PRO A CA 1
ATOM 1548 C C . PRO A 1 199 ? -0.024 23.755 14.732 1.00 71.56 199 PRO A C 1
ATOM 1550 O O . PRO A 1 199 ? 0.345 22.763 15.350 1.00 71.56 199 PRO A O 1
ATOM 1553 N N . GLY A 1 200 ? -0.263 24.918 15.349 1.00 67.88 200 GLY A N 1
ATOM 1554 C CA . GLY A 1 200 ? -0.099 25.100 16.789 1.00 67.88 200 GLY A CA 1
ATOM 1555 C C . GLY A 1 200 ? -1.078 24.246 17.590 1.00 67.88 200 GLY A C 1
ATOM 1556 O O . GLY A 1 200 ? -0.652 23.574 18.526 1.00 67.88 200 GLY A O 1
ATOM 1557 N N . THR A 1 201 ? -2.350 24.224 17.189 1.00 74.81 201 THR A N 1
ATOM 1558 C CA . THR A 1 201 ? -3.362 23.346 17.794 1.00 74.81 201 THR A CA 1
ATOM 1559 C C . THR A 1 201 ? -3.015 21.870 17.594 1.00 74.81 201 THR A C 1
ATOM 1561 O O . THR A 1 201 ? -3.054 21.108 18.557 1.00 74.81 201 THR A O 1
ATOM 1564 N N . ALA A 1 202 ? -2.623 21.466 16.380 1.00 75.56 202 ALA A N 1
ATOM 1565 C CA . ALA A 1 202 ? -2.313 20.067 16.080 1.00 75.56 202 ALA A CA 1
ATOM 1566 C C . ALA A 1 202 ? -1.167 19.529 16.952 1.00 75.56 202 ALA A C 1
ATOM 1568 O O . ALA A 1 202 ? -1.306 18.504 17.620 1.00 75.56 202 ALA A O 1
ATOM 1569 N N . PHE A 1 203 ? -0.057 20.270 17.016 1.00 78.88 203 PHE A N 1
ATOM 1570 C CA . PHE A 1 203 ? 1.087 19.897 17.848 1.00 78.88 203 PHE A CA 1
ATOM 1571 C C . PHE A 1 203 ? 0.805 20.054 19.346 1.00 78.88 203 PHE A C 1
ATOM 1573 O O . PHE A 1 203 ? 1.330 19.288 20.149 1.00 78.88 203 PHE A O 1
ATOM 1580 N N . GLY A 1 204 ? -0.033 21.018 19.737 1.00 73.00 204 GLY A N 1
ATOM 1581 C CA . GLY A 1 204 ? -0.463 21.198 21.124 1.00 73.00 204 GLY A CA 1
ATOM 1582 C C . GLY A 1 204 ? -1.231 19.988 21.653 1.00 73.00 204 GLY A C 1
ATOM 1583 O O . GLY A 1 204 ? -0.925 19.510 22.742 1.00 73.00 204 GLY A O 1
ATOM 1584 N N . VAL A 1 205 ? -2.163 19.458 20.856 1.00 74.88 205 VAL A N 1
ATOM 1585 C CA . VAL A 1 205 ? -2.905 18.224 21.163 1.00 74.88 205 VAL A CA 1
ATOM 1586 C C . VAL A 1 205 ? -1.969 17.019 21.221 1.00 74.88 205 VAL A C 1
ATOM 1588 O O . VAL A 1 205 ? -2.036 16.258 22.179 1.00 74.88 205 VAL A O 1
ATOM 1591 N N . ALA A 1 206 ? -1.056 16.864 20.256 1.00 76.12 206 ALA A N 1
ATOM 1592 C CA . ALA A 1 206 ? -0.087 15.764 20.279 1.00 76.12 206 ALA A CA 1
ATOM 1593 C C . ALA A 1 206 ? 0.796 15.799 21.538 1.00 76.12 206 ALA A C 1
ATOM 1595 O O . ALA A 1 206 ? 1.067 14.776 22.156 1.00 76.12 206 ALA A O 1
ATOM 1596 N N . PHE A 1 207 ? 1.214 16.994 21.962 1.00 74.62 207 PHE A N 1
ATOM 1597 C CA . PHE A 1 207 ? 2.002 17.177 23.178 1.00 74.62 207 PHE A CA 1
ATOM 1598 C C . PHE A 1 207 ? 1.190 16.923 24.455 1.00 74.62 207 PHE A C 1
ATOM 1600 O O . PHE A 1 207 ? 1.756 16.523 25.473 1.00 74.62 207 PHE A O 1
ATOM 1607 N N . SER A 1 208 ? -0.112 17.199 24.446 1.00 72.19 208 SER A N 1
ATOM 1608 C CA . SER A 1 208 ? -0.961 17.091 25.633 1.00 72.19 208 SER A CA 1
ATOM 1609 C C . SER A 1 208 ? -1.619 15.721 25.794 1.00 72.19 208 SER A C 1
ATOM 1611 O O . SER A 1 208 ? -2.031 15.381 26.903 1.00 72.19 208 SER A O 1
ATOM 1613 N N . ASP A 1 209 ? -1.707 14.940 24.720 1.00 78.00 209 ASP A N 1
ATOM 1614 C CA . ASP A 1 209 ? -2.243 13.587 24.721 1.00 78.00 209 ASP A CA 1
ATOM 1615 C C . ASP A 1 209 ? -1.158 12.578 25.177 1.00 78.00 209 ASP A C 1
ATOM 1617 O O . ASP A 1 209 ? -0.139 12.425 24.502 1.00 78.00 209 ASP A O 1
ATOM 1621 N N . PRO A 1 210 ? -1.363 11.838 26.288 1.00 79.25 210 PRO A N 1
ATOM 1622 C CA . PRO A 1 210 ? -0.408 10.841 26.787 1.00 79.25 210 PRO A CA 1
ATOM 1623 C C . PRO A 1 210 ? -0.070 9.702 25.814 1.00 79.25 210 PRO A C 1
ATOM 1625 O O . PRO A 1 210 ? 0.945 9.036 26.003 1.00 79.25 210 PRO A O 1
ATOM 1628 N N . LEU A 1 211 ? -0.922 9.449 24.819 1.00 83.62 211 LEU A N 1
ATOM 1629 C CA . LEU A 1 211 ? -0.712 8.434 23.793 1.00 83.62 211 LEU A CA 1
ATOM 1630 C C . LEU A 1 211 ? 0.085 8.974 22.595 1.00 83.62 211 LEU A C 1
ATOM 1632 O O . LEU A 1 211 ? 0.908 8.256 22.042 1.00 83.62 211 LEU A O 1
ATOM 1636 N N . GLU A 1 212 ? -0.129 10.235 22.218 1.00 84.31 212 GLU A N 1
ATOM 1637 C CA . GLU A 1 212 ? 0.565 10.884 21.092 1.00 84.31 212 GLU A CA 1
ATOM 1638 C C . GLU A 1 212 ? 1.935 11.438 21.496 1.00 84.31 212 GLU A C 1
ATOM 1640 O O . GLU A 1 212 ? 2.874 11.446 20.701 1.00 84.31 212 GLU A O 1
ATOM 1645 N N . ASN A 1 213 ? 2.067 11.904 22.740 1.00 84.50 213 ASN A N 1
ATOM 1646 C CA . ASN A 1 213 ? 3.257 12.598 23.222 1.00 84.50 213 ASN A CA 1
ATOM 1647 C C . ASN A 1 213 ? 4.543 11.758 23.075 1.00 84.50 213 ASN A C 1
ATOM 1649 O O . ASN A 1 213 ? 5.517 12.285 22.525 1.00 84.50 213 ASN A O 1
ATOM 1653 N N . PRO A 1 214 ? 4.576 10.466 23.474 1.00 87.44 214 PRO A N 1
ATOM 1654 C CA . PRO A 1 214 ? 5.757 9.629 23.275 1.00 87.44 214 PRO A CA 1
ATOM 1655 C C . PRO A 1 214 ? 6.149 9.513 21.799 1.00 87.44 214 PRO A C 1
ATOM 1657 O O . PRO A 1 214 ? 7.324 9.667 21.466 1.00 87.44 214 PRO A O 1
ATOM 1660 N N . TRP A 1 215 ? 5.169 9.303 20.914 1.00 90.56 215 TRP A N 1
ATOM 1661 C CA . TRP A 1 215 ? 5.401 9.247 19.473 1.00 90.56 215 TRP A CA 1
ATOM 1662 C C . TRP A 1 215 ? 5.963 10.570 18.941 1.00 90.56 215 TRP A C 1
ATOM 1664 O O . TRP A 1 215 ? 6.962 10.564 18.223 1.00 90.56 215 TRP A O 1
ATOM 1674 N N . PHE A 1 216 ? 5.378 11.704 19.336 1.00 86.50 216 PHE A N 1
ATOM 1675 C CA . PHE A 1 216 ? 5.777 13.026 18.850 1.00 86.50 216 PHE A CA 1
ATOM 1676 C C . PHE A 1 216 ? 7.254 13.313 19.139 1.00 86.50 216 PHE A C 1
ATOM 1678 O O . PHE A 1 216 ? 7.984 13.783 18.263 1.00 86.50 216 PHE A O 1
ATOM 1685 N N . PHE A 1 217 ? 7.725 12.971 20.341 1.00 84.69 217 PHE A N 1
ATOM 1686 C CA . PHE A 1 217 ? 9.140 13.099 20.683 1.00 84.69 217 PHE A CA 1
ATOM 1687 C C . PHE A 1 217 ? 10.023 12.140 19.884 1.00 84.69 217 PHE A C 1
ATOM 1689 O O . PHE A 1 217 ? 11.048 12.574 19.356 1.00 84.69 217 PHE A O 1
ATOM 1696 N N . SER A 1 218 ? 9.637 10.868 19.743 1.00 87.62 218 SER A N 1
ATOM 1697 C CA . SER A 1 218 ? 10.381 9.910 18.912 1.00 87.62 218 SER A CA 1
ATOM 1698 C C . SER A 1 218 ? 10.505 10.384 17.461 1.00 87.62 218 SER A C 1
ATOM 1700 O O . SER A 1 218 ? 11.581 10.281 16.868 1.00 87.62 218 SER A O 1
ATOM 1702 N N . TYR A 1 219 ? 9.444 10.963 16.899 1.00 87.69 219 TYR A N 1
ATOM 1703 C CA . TYR A 1 219 ? 9.462 11.511 15.547 1.00 87.69 219 TYR A CA 1
ATOM 1704 C C . TYR A 1 219 ? 10.334 12.770 15.445 1.00 87.69 219 TYR A C 1
ATOM 1706 O O . TYR A 1 219 ? 11.110 12.910 14.502 1.00 87.69 219 TYR A O 1
ATOM 1714 N N . GLN A 1 220 ? 10.294 13.657 16.445 1.00 84.00 220 GLN A N 1
ATOM 1715 C CA . GLN A 1 220 ? 11.173 14.829 16.492 1.00 84.00 220 GLN A CA 1
ATOM 1716 C C . GLN A 1 220 ? 12.661 14.440 16.521 1.00 84.00 220 GLN A C 1
ATOM 1718 O O . GLN A 1 220 ? 13.459 15.038 15.797 1.00 84.00 220 GLN A O 1
ATOM 1723 N N . PHE A 1 221 ? 13.040 13.439 17.322 1.00 84.12 221 PHE A N 1
ATOM 1724 C CA . PHE A 1 221 ? 14.413 12.923 17.322 1.00 84.12 221 PHE A CA 1
ATOM 1725 C C . PHE A 1 221 ? 14.775 12.305 15.973 1.00 84.12 221 PHE A C 1
ATOM 1727 O O . PHE A 1 221 ? 15.825 12.620 15.426 1.00 84.12 221 PHE A O 1
ATOM 1734 N N . THR A 1 222 ? 13.862 11.531 15.382 1.00 85.50 222 THR A N 1
ATOM 1735 C CA . THR A 1 222 ? 14.049 10.945 14.046 1.00 85.50 222 THR A CA 1
ATOM 1736 C C . THR A 1 222 ? 14.327 12.016 12.981 1.00 85.50 222 THR A C 1
ATOM 1738 O O . THR A 1 222 ? 15.255 11.873 12.185 1.00 85.50 222 THR A O 1
ATOM 1741 N N . LEU A 1 223 ? 13.575 13.124 12.989 1.00 84.25 223 LEU A N 1
ATOM 1742 C CA . LEU A 1 223 ? 13.800 14.269 12.097 1.00 84.25 223 LEU A CA 1
ATOM 1743 C C . LEU A 1 223 ? 15.203 14.860 12.268 1.00 84.25 223 LEU A C 1
ATOM 1745 O O . LEU A 1 223 ? 15.896 15.117 11.281 1.00 84.25 223 LEU A O 1
ATOM 1749 N N . GLN A 1 224 ? 15.616 15.079 13.518 1.00 82.81 224 GLN A N 1
ATOM 1750 C CA . GLN A 1 224 ? 16.910 15.669 13.839 1.00 82.81 224 GLN A CA 1
ATOM 1751 C C . GLN A 1 224 ? 18.070 14.746 13.458 1.00 82.81 224 GLN A C 1
ATOM 1753 O O . GLN A 1 224 ? 19.036 15.201 12.844 1.00 82.81 224 GLN A O 1
ATOM 1758 N N . ASP A 1 225 ? 17.961 13.459 13.763 1.00 84.62 225 ASP A N 1
ATOM 1759 C CA . ASP A 1 225 ? 18.983 12.466 13.448 1.00 84.62 225 ASP A CA 1
ATOM 1760 C C . ASP A 1 225 ? 19.124 12.273 11.939 1.00 84.62 225 ASP A C 1
ATOM 1762 O O . ASP A 1 225 ? 20.244 12.273 11.430 1.00 84.62 225 ASP A O 1
ATOM 1766 N N . SER A 1 226 ? 18.012 12.219 11.196 1.00 85.62 226 SER A N 1
ATOM 1767 C CA . SER A 1 226 ? 18.046 12.143 9.731 1.00 85.62 226 SER A CA 1
ATOM 1768 C C . SER A 1 226 ? 18.721 13.380 9.120 1.00 85.62 226 SER A C 1
ATOM 1770 O O . SER A 1 226 ? 19.602 13.255 8.268 1.00 85.62 226 SER A O 1
ATOM 1772 N N . ALA A 1 227 ? 18.386 14.585 9.599 1.00 83.06 227 ALA A N 1
ATOM 1773 C CA . ALA A 1 227 ? 19.019 15.821 9.136 1.00 83.06 227 ALA A CA 1
ATOM 1774 C C . ALA A 1 227 ? 20.526 15.860 9.448 1.00 83.06 227 ALA A C 1
ATOM 1776 O O . ALA A 1 227 ? 21.332 16.219 8.583 1.00 83.06 227 ALA A O 1
ATOM 1777 N N . ASN A 1 228 ? 20.919 15.443 10.654 1.00 85.19 228 ASN A N 1
ATOM 1778 C CA . ASN A 1 228 ? 22.322 15.334 11.051 1.00 85.19 228 ASN A CA 1
ATOM 1779 C C . ASN A 1 228 ? 23.072 14.311 10.194 1.00 85.19 228 ASN A C 1
ATOM 1781 O O . ASN A 1 228 ? 24.215 14.559 9.808 1.00 85.19 228 ASN A O 1
ATOM 1785 N N . LEU A 1 229 ? 22.439 13.186 9.859 1.00 86.50 229 LEU A N 1
ATOM 1786 C CA . LEU A 1 229 ? 23.017 12.145 9.016 1.00 86.50 229 LEU A CA 1
ATOM 1787 C C . LEU A 1 229 ? 23.289 12.679 7.602 1.00 86.50 229 LEU A C 1
ATOM 1789 O O . LEU A 1 229 ? 24.419 12.591 7.117 1.00 86.50 229 LEU A O 1
ATOM 1793 N N . ALA A 1 230 ? 22.311 13.350 6.987 1.00 86.19 230 ALA A N 1
ATOM 1794 C CA . ALA A 1 230 ? 22.481 14.004 5.689 1.00 86.19 230 ALA A CA 1
ATOM 1795 C C . ALA A 1 230 ? 23.588 15.078 5.710 1.00 86.19 230 ALA A C 1
ATOM 1797 O O . ALA A 1 230 ? 24.454 15.103 4.832 1.00 86.19 230 ALA A O 1
ATOM 1798 N N . ALA A 1 231 ? 23.615 15.932 6.739 1.00 83.75 231 ALA A N 1
ATOM 1799 C CA . ALA A 1 231 ? 24.668 16.932 6.924 1.00 83.75 231 ALA A CA 1
ATOM 1800 C C . ALA A 1 231 ? 26.057 16.297 7.120 1.00 83.75 231 ALA A C 1
ATOM 1802 O O . ALA A 1 231 ? 27.056 16.790 6.585 1.00 83.75 231 ALA A O 1
ATOM 1803 N N . THR A 1 232 ? 26.136 15.181 7.845 1.00 85.94 232 THR A N 1
ATOM 1804 C CA . THR A 1 232 ? 27.386 14.436 8.046 1.00 85.94 232 THR A CA 1
ATOM 1805 C C . THR A 1 232 ? 27.911 13.889 6.723 1.00 85.94 232 THR A C 1
ATOM 1807 O O . THR A 1 232 ? 29.091 14.064 6.412 1.00 85.94 232 THR A O 1
ATOM 1810 N N . PHE A 1 233 ? 27.045 13.302 5.894 1.00 84.75 233 PHE A N 1
ATOM 1811 C CA . PHE A 1 233 ? 27.455 12.815 4.577 1.00 84.75 233 PHE A CA 1
ATOM 1812 C C . PHE A 1 233 ? 27.983 13.947 3.682 1.00 84.75 233 PHE A C 1
ATOM 1814 O O . PHE A 1 233 ? 29.014 13.792 3.033 1.00 84.75 233 PHE A O 1
ATOM 1821 N N . LEU A 1 234 ? 27.317 15.108 3.689 1.00 78.38 234 LEU A N 1
ATOM 1822 C CA . LEU A 1 234 ? 27.706 16.291 2.908 1.00 78.38 234 LEU A CA 1
ATOM 1823 C C . LEU A 1 234 ? 29.052 16.896 3.341 1.00 78.38 234 LEU A C 1
ATOM 1825 O O . LEU A 1 234 ? 29.803 17.418 2.509 1.00 78.38 234 LEU A O 1
ATOM 1829 N N . THR A 1 235 ? 29.342 16.878 4.642 1.00 73.88 235 THR A N 1
ATOM 1830 C CA . THR A 1 235 ? 30.541 17.510 5.224 1.00 73.88 235 THR A CA 1
ATOM 1831 C C . THR A 1 235 ? 31.752 16.581 5.272 1.00 73.88 235 THR A C 1
ATOM 1833 O O . THR A 1 235 ? 32.889 17.056 5.311 1.00 73.88 235 THR A O 1
ATOM 1836 N N . THR A 1 236 ? 31.542 15.268 5.214 1.00 71.88 236 THR A N 1
ATOM 1837 C CA . THR A 1 236 ? 32.618 14.289 5.048 1.00 71.88 236 THR A CA 1
ATOM 1838 C C . THR A 1 236 ? 33.028 14.188 3.571 1.00 71.88 236 THR A C 1
ATOM 1840 O O . THR A 1 236 ? 32.215 14.312 2.662 1.00 71.88 236 THR A O 1
ATOM 1843 N N . GLY A 1 237 ? 34.328 14.038 3.298 1.00 58.03 237 GLY A N 1
ATOM 1844 C CA . GLY A 1 237 ? 34.820 13.639 1.968 1.00 58.03 237 GLY A CA 1
ATOM 1845 C C . GLY A 1 237 ? 34.666 14.628 0.797 1.00 58.03 237 GLY A C 1
ATOM 1846 O O . GLY A 1 237 ? 34.902 14.223 -0.335 1.00 58.03 237 GLY A O 1
ATOM 1847 N N . ASN A 1 238 ? 34.337 15.907 1.027 1.00 57.62 238 ASN A N 1
ATOM 1848 C CA . ASN A 1 238 ? 34.051 16.898 -0.035 1.00 57.62 238 ASN A CA 1
ATOM 1849 C C . ASN A 1 238 ? 32.805 16.551 -0.892 1.00 57.62 238 ASN A C 1
ATOM 1851 O O . ASN A 1 238 ? 32.687 16.993 -2.034 1.00 57.62 238 ASN A O 1
ATOM 1855 N N . ASN A 1 239 ? 31.869 15.772 -0.334 1.00 62.78 239 ASN A N 1
ATOM 1856 C CA . ASN A 1 239 ? 30.676 15.268 -1.028 1.00 62.78 239 ASN A CA 1
ATOM 1857 C C . ASN A 1 239 ? 29.632 16.354 -1.347 1.00 62.78 239 ASN A C 1
ATOM 1859 O O . ASN A 1 239 ? 28.842 16.187 -2.269 1.00 62.78 239 ASN A O 1
ATOM 1863 N N . SER A 1 240 ? 29.627 17.478 -0.623 1.00 52.47 240 SER A N 1
ATOM 1864 C CA . SER A 1 240 ? 28.677 18.585 -0.839 1.00 52.47 240 SER A CA 1
ATOM 1865 C C . SER A 1 240 ? 28.847 19.348 -2.156 1.00 52.47 240 SER A C 1
ATOM 1867 O O . SER A 1 240 ? 27.954 20.103 -2.532 1.00 52.47 240 SER A O 1
ATOM 1869 N N . LEU A 1 241 ? 29.973 19.163 -2.853 1.00 50.91 241 LEU A N 1
ATOM 1870 C CA . LEU A 1 241 ? 30.319 19.871 -4.093 1.00 50.91 241 LEU A CA 1
ATOM 1871 C C . LEU A 1 241 ? 30.599 18.926 -5.270 1.00 50.91 241 LEU A C 1
ATOM 1873 O O . LEU A 1 241 ? 31.010 19.386 -6.335 1.00 50.91 241 LEU A O 1
ATOM 1877 N N . ARG A 1 242 ? 30.438 17.612 -5.079 1.00 66.62 242 ARG A N 1
ATOM 1878 C CA . ARG A 1 242 ? 30.759 16.604 -6.088 1.00 66.62 242 ARG A CA 1
ATOM 1879 C C . ARG A 1 242 ? 29.477 16.038 -6.689 1.00 66.62 242 ARG A C 1
ATOM 1881 O O . ARG A 1 242 ? 28.681 15.424 -5.983 1.00 66.62 242 ARG A O 1
ATOM 1888 N N . ASP A 1 243 ? 29.319 16.193 -7.999 1.00 74.12 243 ASP A N 1
ATOM 1889 C CA . ASP A 1 243 ? 28.321 15.434 -8.745 1.00 74.12 243 ASP A CA 1
ATOM 1890 C C . ASP A 1 243 ? 28.670 13.948 -8.756 1.00 74.12 243 ASP A C 1
ATOM 1892 O O . ASP A 1 243 ? 29.838 13.559 -8.862 1.00 74.12 243 ASP A O 1
ATOM 1896 N N . PHE A 1 244 ? 27.640 13.114 -8.642 1.00 86.25 244 PHE A N 1
ATOM 1897 C CA . PHE A 1 244 ? 27.785 11.667 -8.693 1.00 86.25 244 PHE A CA 1
ATOM 1898 C C . PHE A 1 244 ? 27.876 11.229 -10.151 1.00 86.25 244 PHE A C 1
ATOM 1900 O O . PHE A 1 244 ? 26.878 11.190 -10.870 1.00 86.25 244 PHE A O 1
ATOM 1907 N N . THR A 1 245 ? 29.092 10.912 -10.586 1.00 82.94 245 THR A N 1
ATOM 1908 C CA . THR A 1 245 ? 29.401 10.549 -11.979 1.00 82.94 245 THR A CA 1
ATOM 1909 C C . THR A 1 245 ? 29.722 9.066 -12.152 1.00 82.94 245 THR A C 1
ATOM 1911 O O . THR A 1 245 ? 29.886 8.596 -13.272 1.00 82.94 245 THR A O 1
ATOM 1914 N N . VAL A 1 246 ? 29.784 8.300 -11.059 1.00 90.44 246 VAL A N 1
ATOM 1915 C CA . VAL A 1 246 ? 29.984 6.843 -11.071 1.00 90.44 246 VAL A CA 1
ATOM 1916 C C . VAL A 1 246 ? 28.999 6.157 -10.124 1.00 90.44 246 VAL A C 1
ATOM 1918 O O . VAL A 1 246 ? 28.537 6.760 -9.156 1.00 90.44 246 VAL A O 1
ATOM 1921 N N . ILE A 1 247 ? 28.664 4.888 -10.384 1.00 91.75 247 ILE A N 1
ATOM 1922 C CA . ILE A 1 247 ? 27.694 4.122 -9.575 1.00 91.75 247 ILE A CA 1
ATOM 1923 C C . ILE A 1 247 ? 28.153 3.999 -8.114 1.00 91.75 247 ILE A C 1
ATOM 1925 O O . ILE A 1 247 ? 27.334 4.020 -7.198 1.00 91.75 247 ILE A O 1
ATOM 1929 N N . GLU A 1 248 ? 29.459 3.922 -7.888 1.00 91.25 248 GLU A N 1
ATOM 1930 C CA . GLU A 1 248 ? 30.101 3.792 -6.582 1.00 91.25 248 GLU A CA 1
ATOM 1931 C C . GLU A 1 248 ? 29.776 4.959 -5.643 1.00 91.25 248 GLU A C 1
ATOM 1933 O O . GLU A 1 248 ? 29.662 4.740 -4.438 1.00 91.25 248 GLU A O 1
ATOM 1938 N N . ASP A 1 249 ? 29.558 6.168 -6.171 1.00 90.69 249 ASP A N 1
ATOM 1939 C CA . ASP A 1 249 ? 29.151 7.316 -5.354 1.00 90.69 249 ASP A CA 1
ATOM 1940 C C . ASP A 1 249 ? 27.736 7.093 -4.776 1.00 90.69 249 ASP A C 1
ATOM 1942 O O . ASP A 1 249 ? 27.494 7.322 -3.588 1.00 90.69 249 ASP A O 1
ATOM 1946 N N . TYR A 1 250 ? 26.818 6.541 -5.580 1.00 92.12 250 TYR A N 1
ATOM 1947 C CA . TYR A 1 250 ? 25.472 6.164 -5.131 1.00 92.12 250 TYR A CA 1
ATOM 1948 C C . TYR A 1 250 ? 25.499 4.987 -4.152 1.00 92.12 250 TYR A C 1
ATOM 1950 O O . TYR A 1 250 ? 24.730 4.979 -3.191 1.00 92.12 250 TYR A O 1
ATOM 1958 N N . LYS A 1 251 ? 26.388 4.003 -4.366 1.00 91.62 251 LYS A N 1
ATOM 1959 C CA . LYS A 1 251 ? 26.586 2.890 -3.422 1.00 91.62 251 LYS A CA 1
ATOM 1960 C C . LYS A 1 251 ? 27.072 3.405 -2.068 1.00 91.62 251 LYS A C 1
ATOM 1962 O O . LYS A 1 251 ? 26.524 3.015 -1.045 1.00 91.62 251 LYS A O 1
ATOM 1967 N N . ALA A 1 252 ? 28.042 4.321 -2.061 1.00 90.38 252 ALA A N 1
ATOM 1968 C CA . ALA A 1 252 ? 28.561 4.923 -0.836 1.00 90.38 252 ALA A CA 1
ATOM 1969 C C . ALA A 1 252 ? 27.483 5.705 -0.070 1.00 90.38 252 ALA A C 1
ATOM 1971 O O . ALA A 1 252 ? 27.396 5.580 1.152 1.00 90.38 252 ALA A O 1
ATOM 1972 N N . LEU A 1 253 ? 26.640 6.469 -0.776 1.00 90.81 253 LEU A N 1
ATOM 1973 C CA . LEU A 1 253 ? 25.501 7.159 -0.166 1.00 90.81 253 LEU A CA 1
ATOM 1974 C C . LEU A 1 253 ? 24.502 6.171 0.447 1.00 90.81 253 LEU A C 1
ATOM 1976 O O . LEU A 1 253 ? 24.110 6.342 1.601 1.00 90.81 253 LEU A O 1
ATOM 1980 N N . PHE A 1 254 ? 24.114 5.136 -0.302 1.00 91.44 254 PHE A N 1
ATOM 1981 C CA . PHE A 1 254 ? 23.212 4.105 0.200 1.00 91.44 254 PHE A CA 1
ATOM 1982 C C . PHE A 1 254 ? 23.776 3.443 1.462 1.00 91.44 254 PHE A C 1
ATOM 1984 O O . PHE A 1 254 ? 23.106 3.439 2.492 1.00 91.44 254 PHE A O 1
ATOM 1991 N N . SER A 1 255 ? 25.008 2.923 1.399 1.00 89.25 255 SER A N 1
ATOM 1992 C CA . SER A 1 255 ? 25.632 2.206 2.516 1.00 89.25 255 SER A CA 1
ATOM 1993 C C . SER A 1 255 ? 25.741 3.088 3.752 1.00 89.25 255 SER A C 1
ATOM 1995 O O . SER A 1 255 ? 25.449 2.628 4.845 1.00 89.25 255 SER A O 1
ATOM 1997 N N . PHE A 1 256 ? 26.060 4.376 3.591 1.00 90.19 256 PHE A N 1
ATOM 1998 C CA . PHE A 1 256 ? 26.141 5.306 4.714 1.00 90.19 256 PHE A CA 1
ATOM 1999 C C . PHE A 1 256 ? 24.819 5.429 5.490 1.00 90.19 256 PHE A C 1
ATOM 2001 O O . PHE A 1 256 ? 24.817 5.364 6.719 1.00 90.19 256 PHE A O 1
ATOM 2008 N N . PHE A 1 257 ? 23.692 5.587 4.790 1.00 88.81 257 PHE A N 1
ATOM 2009 C CA . PHE A 1 257 ? 22.378 5.666 5.437 1.00 88.81 257 PHE A CA 1
ATOM 2010 C C . PHE A 1 257 ? 21.905 4.305 5.954 1.00 88.81 257 PHE A C 1
ATOM 2012 O O . PHE A 1 257 ? 21.350 4.214 7.048 1.00 88.81 257 PHE A O 1
ATOM 2019 N N . TYR A 1 258 ? 22.151 3.243 5.192 1.00 86.50 258 TYR A N 1
ATOM 2020 C CA . TYR A 1 258 ? 21.757 1.890 5.562 1.00 86.50 258 TYR A CA 1
ATOM 2021 C C . TYR A 1 258 ? 22.499 1.393 6.815 1.00 86.50 258 TYR A C 1
ATOM 2023 O O . TYR A 1 258 ? 21.872 0.876 7.738 1.00 86.50 258 TYR A O 1
ATOM 2031 N N . ASP A 1 259 ? 23.809 1.632 6.915 1.00 85.88 259 ASP A N 1
ATOM 2032 C CA . ASP A 1 259 ? 24.615 1.277 8.089 1.00 85.88 259 ASP A CA 1
ATOM 2033 C C . ASP A 1 259 ? 24.169 2.050 9.338 1.00 85.88 259 ASP A C 1
ATOM 2035 O O . ASP A 1 259 ? 24.125 1.492 10.439 1.00 85.88 259 ASP A O 1
ATOM 2039 N N . ALA A 1 260 ? 23.781 3.321 9.177 1.00 84.75 260 ALA A N 1
ATOM 2040 C CA . ALA A 1 260 ? 23.216 4.112 10.266 1.00 84.75 260 ALA A CA 1
ATOM 2041 C C . ALA A 1 260 ? 21.891 3.518 10.776 1.00 84.75 260 ALA A C 1
ATOM 2043 O O . ALA A 1 260 ? 21.675 3.458 11.985 1.00 84.75 260 ALA A O 1
ATOM 2044 N N . GLN A 1 261 ? 21.038 3.012 9.880 1.00 81.38 261 GLN A N 1
ATOM 2045 C CA . GLN A 1 261 ? 19.797 2.323 10.253 1.00 81.38 261 GLN A CA 1
ATOM 2046 C C . GLN A 1 261 ? 20.055 1.004 10.982 1.00 81.38 261 GLN A C 1
ATOM 2048 O O . GLN A 1 261 ? 19.428 0.735 12.007 1.00 81.38 261 GLN A O 1
ATOM 2053 N N . LEU A 1 262 ? 21.012 0.202 10.507 1.00 78.94 262 LEU A N 1
ATOM 2054 C CA . LEU A 1 262 ? 21.406 -1.039 11.181 1.00 78.94 262 LEU A CA 1
ATOM 2055 C C . LEU A 1 262 ? 21.925 -0.781 12.603 1.00 78.94 262 LEU A C 1
ATOM 2057 O O . LEU A 1 262 ? 21.622 -1.545 13.521 1.00 78.94 262 LEU A O 1
ATOM 2061 N N . ALA A 1 263 ? 22.667 0.312 12.810 1.00 78.88 263 ALA A N 1
ATOM 2062 C CA . ALA A 1 263 ? 23.184 0.694 14.124 1.00 78.88 263 ALA A CA 1
ATOM 2063 C C . ALA A 1 263 ? 22.080 1.040 15.142 1.00 78.88 263 ALA A C 1
ATOM 2065 O O . ALA A 1 263 ? 22.299 0.891 16.345 1.00 78.88 263 ALA A O 1
ATOM 2066 N N . LEU A 1 264 ? 20.890 1.444 14.683 1.00 70.94 264 LEU A N 1
ATOM 2067 C CA . LEU A 1 264 ? 19.726 1.710 15.538 1.00 70.94 264 LEU A CA 1
ATOM 2068 C C . LEU A 1 264 ? 19.011 0.431 16.007 1.00 70.94 264 LEU A C 1
ATOM 2070 O O . LEU A 1 264 ? 18.055 0.509 16.773 1.00 70.94 264 LEU A O 1
ATOM 2074 N N . GLY A 1 265 ? 19.459 -0.753 15.576 1.00 62.62 265 GLY A N 1
ATOM 2075 C CA . GLY A 1 265 ? 18.819 -2.018 15.938 1.00 62.62 265 GLY A CA 1
ATOM 2076 C C . GLY A 1 265 ? 17.498 -2.268 15.209 1.00 62.62 265 GLY A C 1
ATOM 2077 O O . GLY A 1 265 ? 16.804 -3.231 15.540 1.00 62.62 265 GLY A O 1
ATOM 2078 N N . ASN A 1 266 ? 17.171 -1.455 14.197 1.00 60.59 266 ASN A N 1
ATOM 2079 C CA . ASN A 1 266 ? 16.134 -1.774 13.226 1.00 60.59 266 ASN A CA 1
ATOM 2080 C C . ASN A 1 266 ? 16.549 -3.091 12.557 1.00 60.59 266 ASN A C 1
ATOM 2082 O O . ASN A 1 266 ? 17.520 -3.126 11.803 1.00 60.59 266 ASN A O 1
ATOM 2086 N N . GLN A 1 267 ? 15.874 -4.193 12.905 1.00 52.88 267 GLN A N 1
ATOM 2087 C CA . GLN A 1 267 ? 16.174 -5.544 12.420 1.00 52.88 267 GLN A CA 1
ATOM 2088 C C . GLN A 1 267 ? 15.835 -5.683 10.926 1.00 52.88 267 GLN A C 1
ATOM 2090 O O . GLN A 1 267 ? 14.933 -6.420 10.537 1.00 52.88 267 GLN A O 1
ATOM 2095 N N . LEU A 1 268 ? 16.573 -4.982 10.067 1.00 54.78 268 LEU A N 1
ATOM 2096 C CA . LEU A 1 268 ? 16.610 -5.217 8.630 1.00 54.78 268 LEU A CA 1
ATOM 2097 C C . LEU A 1 268 ? 17.405 -6.509 8.420 1.00 54.78 268 LEU A C 1
ATOM 2099 O O . LEU A 1 268 ? 18.628 -6.521 8.273 1.00 54.78 268 LEU A O 1
ATOM 2103 N N . THR A 1 269 ? 16.724 -7.645 8.530 1.00 48.75 269 THR A N 1
ATOM 2104 C CA . THR A 1 269 ? 17.353 -8.951 8.341 1.00 48.75 269 THR A CA 1
ATOM 2105 C C . THR A 1 269 ? 17.437 -9.267 6.843 1.00 48.75 269 THR A C 1
ATOM 2107 O O . THR A 1 269 ? 16.526 -9.892 6.321 1.00 48.75 269 THR A O 1
ATOM 2110 N N . MET A 1 270 ? 18.563 -8.899 6.197 1.00 58.34 270 MET A N 1
ATOM 2111 C CA . MET A 1 270 ? 19.146 -9.444 4.932 1.00 58.34 270 MET A CA 1
ATOM 2112 C C . MET A 1 270 ? 19.042 -8.624 3.614 1.00 58.34 270 MET A C 1
ATOM 2114 O O . MET A 1 270 ? 18.097 -7.867 3.428 1.00 58.34 270 MET A O 1
ATOM 2118 N N . PRO A 1 271 ? 20.013 -8.801 2.678 1.00 54.44 271 PRO A N 1
ATOM 2119 C CA . PRO A 1 271 ? 21.120 -7.891 2.407 1.00 54.44 271 PRO A CA 1
ATOM 2120 C C . PRO A 1 271 ? 20.817 -6.926 1.251 1.00 54.44 271 PRO A C 1
ATOM 2122 O O . PRO A 1 271 ? 20.478 -7.334 0.135 1.00 54.44 271 PRO A O 1
ATOM 2125 N N . SER A 1 272 ? 21.066 -5.643 1.492 1.00 59.75 272 SER A N 1
ATOM 2126 C CA . SER A 1 272 ? 21.090 -4.605 0.463 1.00 59.75 272 SER A CA 1
ATOM 2127 C C . SER A 1 272 ? 21.939 -4.969 -0.762 1.00 59.75 272 SER A C 1
ATOM 2129 O O . SER A 1 272 ? 21.630 -4.533 -1.868 1.00 59.75 272 SER A O 1
ATOM 2131 N N . ASP A 1 273 ? 22.954 -5.820 -0.594 1.00 64.31 273 ASP A N 1
ATOM 2132 C CA . ASP A 1 273 ? 23.858 -6.296 -1.647 1.00 64.31 273 ASP A CA 1
ATOM 2133 C C . ASP A 1 273 ? 23.116 -6.911 -2.843 1.00 64.31 273 ASP A C 1
ATOM 2135 O O . ASP A 1 273 ? 23.507 -6.693 -3.988 1.00 64.31 273 ASP A O 1
ATOM 2139 N N . LEU A 1 274 ? 21.991 -7.612 -2.621 1.00 71.00 274 LEU A N 1
ATOM 2140 C CA . LEU A 1 274 ? 21.214 -8.185 -3.728 1.00 71.00 274 LEU A CA 1
ATOM 2141 C C . LEU A 1 274 ? 20.634 -7.106 -4.648 1.00 71.00 274 LEU A C 1
ATOM 2143 O O . LEU A 1 274 ? 20.602 -7.309 -5.860 1.00 71.00 274 LEU A O 1
ATOM 2147 N N . ILE A 1 275 ? 20.203 -5.970 -4.095 1.00 79.50 275 ILE A N 1
ATOM 2148 C CA . ILE A 1 275 ? 19.696 -4.839 -4.878 1.00 79.50 275 ILE A CA 1
ATOM 2149 C C . ILE A 1 275 ? 20.855 -3.997 -5.405 1.00 79.50 275 ILE A C 1
ATOM 2151 O O . ILE A 1 275 ? 20.881 -3.694 -6.590 1.00 79.50 275 ILE A O 1
ATOM 2155 N N . ILE A 1 276 ? 21.839 -3.653 -4.575 1.00 84.25 276 ILE A N 1
ATOM 2156 C CA . ILE A 1 276 ? 22.952 -2.776 -4.964 1.00 84.25 276 ILE A CA 1
ATOM 2157 C C . ILE A 1 276 ? 23.792 -3.380 -6.095 1.00 84.25 276 ILE A C 1
ATOM 2159 O O . ILE A 1 276 ? 24.176 -2.671 -7.030 1.00 84.25 276 ILE A O 1
ATOM 2163 N N . ASP A 1 277 ? 24.102 -4.674 -6.013 1.00 85.50 277 ASP A N 1
ATOM 2164 C CA . ASP A 1 277 ? 24.996 -5.316 -6.976 1.00 85.50 277 ASP A CA 1
ATOM 2165 C C . ASP A 1 277 ? 24.256 -5.847 -8.203 1.00 85.50 277 ASP A C 1
ATOM 2167 O O . ASP A 1 277 ? 24.860 -5.941 -9.270 1.00 85.50 277 ASP A O 1
ATOM 2171 N N . ASN A 1 278 ? 22.948 -6.106 -8.087 1.00 88.75 278 ASN A N 1
ATOM 2172 C CA . ASN A 1 278 ? 22.157 -6.728 -9.151 1.00 88.75 278 ASN A CA 1
ATOM 2173 C C . ASN A 1 278 ? 20.928 -5.901 -9.578 1.00 88.75 278 ASN A C 1
ATOM 2175 O O . ASN A 1 278 ? 20.017 -6.439 -10.203 1.00 88.75 278 ASN A O 1
ATOM 2179 N N . PHE A 1 279 ? 20.855 -4.593 -9.293 1.00 89.75 279 PHE A N 1
ATOM 2180 C CA . PHE A 1 279 ? 19.723 -3.745 -9.727 1.00 89.75 279 PHE A CA 1
ATOM 2181 C C . PHE A 1 279 ? 19.504 -3.761 -11.249 1.00 89.75 279 PHE A C 1
ATOM 2183 O O . PHE A 1 279 ? 18.387 -3.565 -11.734 1.00 89.75 279 PHE A O 1
ATOM 2190 N N . SER A 1 280 ? 20.577 -3.985 -12.011 1.00 89.75 280 SER A N 1
ATOM 2191 C CA . SER A 1 280 ? 20.556 -4.099 -13.465 1.00 89.75 280 SER A CA 1
ATOM 2192 C C . SER A 1 280 ? 20.107 -5.480 -13.953 1.00 89.75 280 SER A C 1
ATOM 2194 O O . SER A 1 280 ? 19.882 -5.633 -15.156 1.00 89.75 280 SER A O 1
ATOM 2196 N N . ASP A 1 281 ? 19.882 -6.457 -13.071 1.00 93.69 281 ASP A N 1
ATOM 2197 C CA . ASP A 1 281 ? 19.422 -7.795 -13.437 1.00 93.69 281 ASP A CA 1
ATOM 2198 C C . ASP A 1 281 ? 17.916 -7.835 -13.704 1.00 93.69 281 ASP A C 1
ATOM 2200 O O . ASP A 1 281 ? 17.087 -7.218 -13.031 1.00 93.69 281 ASP A O 1
ATOM 2204 N N . ASP A 1 282 ? 17.528 -8.632 -14.696 1.00 94.69 282 ASP A N 1
ATOM 2205 C CA . ASP A 1 282 ? 16.122 -8.838 -15.059 1.00 94.69 282 ASP A CA 1
ATOM 2206 C C . ASP A 1 282 ? 15.325 -9.547 -13.964 1.00 94.69 282 ASP A C 1
ATOM 2208 O O . ASP A 1 282 ? 14.137 -9.270 -13.787 1.00 94.69 282 ASP A O 1
ATOM 2212 N N . LYS A 1 283 ? 15.988 -10.440 -13.219 1.00 92.19 283 LYS A N 1
ATOM 2213 C CA . LYS A 1 283 ? 15.392 -11.139 -12.081 1.00 92.19 283 LYS A CA 1
ATOM 2214 C C . LYS A 1 283 ? 14.998 -10.153 -10.985 1.00 92.19 283 LYS A C 1
ATOM 2216 O O . LYS A 1 283 ? 13.849 -10.162 -10.560 1.00 92.19 283 LYS A O 1
ATOM 2221 N N . VAL A 1 284 ? 15.926 -9.288 -10.574 1.00 92.50 284 VAL A N 1
ATOM 2222 C CA . VAL A 1 284 ? 15.696 -8.296 -9.516 1.00 92.50 284 VAL A CA 1
ATOM 2223 C C . VAL A 1 284 ? 14.611 -7.305 -9.929 1.00 92.50 284 VAL A C 1
ATOM 2225 O O . VAL A 1 284 ? 13.701 -7.029 -9.149 1.00 92.50 284 VAL A O 1
ATOM 2228 N N . PHE A 1 285 ? 14.633 -6.832 -11.177 1.00 94.62 285 PHE A N 1
ATOM 2229 C CA . PHE A 1 285 ? 13.576 -5.969 -11.709 1.00 94.62 285 PHE A CA 1
ATOM 2230 C C . PHE A 1 285 ? 12.180 -6.620 -11.649 1.00 94.62 285 PHE A C 1
ATOM 2232 O O . PHE A 1 285 ? 11.204 -5.966 -11.265 1.00 94.62 285 PHE A O 1
ATOM 2239 N N . ALA A 1 286 ? 12.073 -7.904 -12.010 1.00 94.88 286 ALA A N 1
ATOM 2240 C CA . ALA A 1 286 ? 10.806 -8.632 -11.996 1.00 94.88 286 ALA A CA 1
ATOM 2241 C C . ALA A 1 286 ? 10.322 -8.966 -10.576 1.00 94.88 286 ALA A C 1
ATOM 2243 O O . ALA A 1 286 ? 9.153 -8.740 -10.269 1.00 94.88 286 ALA A O 1
ATOM 2244 N N . GLU A 1 287 ? 11.198 -9.454 -9.693 1.00 93.12 287 GLU A N 1
ATOM 2245 C CA . GLU A 1 287 ? 10.829 -9.816 -8.316 1.00 93.12 287 GLU A CA 1
ATOM 2246 C C . GLU A 1 287 ? 10.422 -8.600 -7.475 1.00 93.12 287 GLU A C 1
ATOM 2248 O O . GLU A 1 287 ? 9.531 -8.714 -6.636 1.00 93.12 287 GLU A O 1
ATOM 2253 N N . GLN A 1 288 ? 10.939 -7.403 -7.776 1.00 93.62 288 GLN A N 1
ATOM 2254 C CA . GLN A 1 288 ? 10.459 -6.153 -7.173 1.00 93.62 288 GLN A CA 1
ATOM 2255 C C . GLN A 1 288 ? 8.959 -5.885 -7.405 1.00 93.62 288 GLN A C 1
ATOM 2257 O O . GLN A 1 288 ? 8.364 -5.103 -6.669 1.00 93.62 288 GLN A O 1
ATOM 2262 N N . ARG A 1 289 ? 8.312 -6.526 -8.392 1.00 94.50 289 ARG A N 1
ATOM 2263 C CA . ARG A 1 289 ? 6.850 -6.417 -8.589 1.00 94.50 289 ARG A CA 1
ATOM 2264 C C . ARG A 1 289 ? 6.044 -7.255 -7.596 1.00 94.50 289 ARG A C 1
ATOM 2266 O O . ARG A 1 289 ? 4.832 -7.090 -7.513 1.00 94.50 289 ARG A O 1
ATOM 2273 N N . LEU A 1 290 ? 6.708 -8.180 -6.907 1.00 94.12 290 LEU A N 1
ATOM 2274 C CA . LEU A 1 290 ? 6.112 -9.192 -6.035 1.00 94.12 290 LEU A CA 1
ATOM 2275 C C . LEU A 1 290 ? 6.542 -8.992 -4.572 1.00 94.12 290 LEU A C 1
ATOM 2277 O O . LEU A 1 290 ? 5.757 -9.241 -3.661 1.00 94.12 290 LEU A O 1
ATOM 2281 N N . ALA A 1 291 ? 7.772 -8.519 -4.360 1.00 91.69 291 ALA A N 1
ATOM 2282 C CA . ALA A 1 291 ? 8.407 -8.344 -3.052 1.00 91.69 291 ALA A CA 1
ATOM 2283 C C . ALA A 1 291 ? 8.994 -6.932 -2.829 1.00 91.69 291 ALA A C 1
ATOM 2285 O O . ALA A 1 291 ? 9.647 -6.686 -1.819 1.00 91.69 291 ALA A O 1
ATOM 2286 N N . GLY A 1 292 ? 8.804 -6.010 -3.778 1.00 90.06 292 GLY A N 1
ATOM 2287 C CA . GLY A 1 292 ? 9.358 -4.657 -3.707 1.00 90.06 292 GLY A CA 1
ATOM 2288 C C . GLY A 1 292 ? 8.409 -3.615 -3.120 1.00 90.06 292 GLY A C 1
ATOM 2289 O O . GLY A 1 292 ? 7.365 -3.939 -2.562 1.00 90.06 292 GLY A O 1
ATOM 2290 N N . LEU A 1 293 ? 8.768 -2.343 -3.315 1.00 89.00 293 LEU A N 1
ATOM 2291 C CA . LEU A 1 293 ? 8.053 -1.169 -2.796 1.00 89.00 293 LEU A CA 1
ATOM 2292 C C . LEU A 1 293 ? 6.581 -1.063 -3.235 1.00 89.00 293 LEU A C 1
ATOM 2294 O O . LEU A 1 293 ? 5.759 -0.528 -2.501 1.00 89.00 293 LEU A O 1
ATOM 2298 N N . HIS A 1 294 ? 6.238 -1.574 -4.422 1.00 91.06 294 HIS A N 1
ATOM 2299 C CA . HIS A 1 294 ? 4.865 -1.546 -4.938 1.00 91.06 294 HIS A CA 1
ATOM 2300 C C . HIS A 1 294 ? 4.441 -2.929 -5.436 1.00 91.06 294 HIS A C 1
ATOM 2302 O O . HIS A 1 294 ? 4.469 -3.211 -6.640 1.00 91.06 294 HIS A O 1
ATOM 2308 N N . PRO A 1 295 ? 4.044 -3.821 -4.515 1.00 88.56 295 PRO A N 1
ATOM 2309 C CA . PRO A 1 295 ? 3.738 -5.203 -4.845 1.00 88.56 295 PRO A CA 1
ATOM 2310 C C . PRO A 1 295 ? 2.339 -5.374 -5.454 1.00 88.56 295 PRO A C 1
ATOM 2312 O O . PRO A 1 295 ? 1.909 -6.498 -5.658 1.00 88.56 295 PRO A O 1
ATOM 2315 N N . LEU A 1 296 ? 1.596 -4.299 -5.747 1.00 90.88 296 LEU A N 1
ATOM 2316 C CA . LEU A 1 296 ? 0.195 -4.335 -6.198 1.00 90.88 296 LEU A CA 1
ATOM 2317 C C . LEU A 1 296 ? 0.009 -3.944 -7.677 1.00 90.88 296 LEU A C 1
ATOM 2319 O O . LEU A 1 296 ? -1.111 -3.645 -8.099 1.00 90.88 296 LEU A O 1
ATOM 2323 N N . GLN A 1 297 ? 1.081 -3.896 -8.472 1.00 88.25 297 GLN A N 1
ATOM 2324 C CA . GLN A 1 297 ? 1.041 -3.375 -9.854 1.00 88.25 297 GLN A CA 1
ATOM 2325 C C . GLN A 1 297 ? 0.777 -4.430 -10.925 1.00 88.25 297 GLN A C 1
ATOM 2327 O O . GLN A 1 297 ? 0.452 -4.093 -12.066 1.00 88.25 297 GLN A O 1
ATOM 2332 N N . LEU A 1 298 ? 0.976 -5.703 -10.594 1.00 94.50 298 LEU A N 1
ATOM 2333 C CA . LEU A 1 298 ? 0.936 -6.776 -11.572 1.00 94.50 298 LEU A CA 1
ATOM 2334 C C . LEU A 1 298 ? -0.506 -7.241 -11.797 1.00 94.50 298 LEU A C 1
ATOM 2336 O O . LEU A 1 298 ? -1.272 -7.437 -10.859 1.00 94.50 298 LEU A O 1
ATOM 2340 N N . SER A 1 299 ? -0.895 -7.434 -13.054 1.00 95.38 299 SER A N 1
ATOM 2341 C CA . SER A 1 299 ? -2.186 -8.030 -13.411 1.00 95.38 299 SER A CA 1
ATOM 2342 C C . SER A 1 299 ? -2.006 -9.110 -14.465 1.00 95.38 299 SER A C 1
ATOM 2344 O O . SER A 1 299 ? -1.260 -8.937 -15.429 1.00 95.38 299 SER A O 1
ATOM 2346 N N . ARG A 1 300 ? -2.714 -10.230 -14.314 1.00 94.19 300 ARG A N 1
ATOM 2347 C CA . ARG A 1 300 ? -2.766 -11.296 -15.320 1.00 94.19 300 ARG A CA 1
ATOM 2348 C C . ARG A 1 300 ? -3.395 -10.764 -16.605 1.00 94.19 300 ARG A C 1
ATOM 2350 O O . ARG A 1 300 ? -4.415 -10.089 -16.568 1.00 94.19 300 ARG A O 1
ATOM 2357 N N . VAL A 1 301 ? -2.844 -11.107 -17.761 1.00 93.44 301 VAL A N 1
ATOM 2358 C CA . VAL A 1 301 ? -3.449 -10.800 -19.062 1.00 93.44 301 VAL A CA 1
ATOM 2359 C C . VAL A 1 301 ? -4.318 -11.971 -19.504 1.00 93.44 301 VAL A C 1
ATOM 2361 O O . VAL A 1 301 ? -3.880 -13.122 -19.511 1.00 93.44 301 VAL A O 1
ATOM 2364 N N . PHE A 1 302 ? -5.556 -11.694 -19.916 1.00 85.75 302 PHE A N 1
ATOM 2365 C CA . PHE A 1 302 ? -6.475 -12.736 -20.375 1.00 85.75 302 PHE A CA 1
ATOM 2366 C C . PHE A 1 302 ? -7.331 -12.291 -21.566 1.00 85.75 302 PHE A C 1
ATOM 2368 O O . PHE A 1 302 ? -7.603 -11.112 -21.780 1.00 85.75 302 PHE A O 1
ATOM 2375 N N . LYS A 1 303 ? -7.778 -13.247 -22.386 1.00 75.69 303 LYS A N 1
ATOM 2376 C CA . LYS A 1 303 ? -8.649 -12.979 -23.547 1.00 75.69 303 LYS A CA 1
ATOM 2377 C C . LYS A 1 303 ? -10.132 -13.078 -23.180 1.00 75.69 303 LYS A C 1
ATOM 2379 O O . LYS A 1 303 ? -10.941 -12.247 -23.581 1.00 75.69 303 LYS A O 1
ATOM 2384 N N . SER A 1 304 ? -10.481 -14.146 -22.469 1.00 65.81 304 SER A N 1
ATOM 2385 C CA . SER A 1 304 ? -11.755 -14.428 -21.791 1.00 65.81 304 SER A CA 1
ATOM 2386 C C . SER A 1 304 ? -11.613 -15.826 -21.179 1.00 65.81 304 SER A C 1
ATOM 2388 O O . SER A 1 304 ? -11.441 -16.796 -21.914 1.00 65.81 304 SER A O 1
ATOM 2390 N N . SER A 1 305 ? -11.596 -15.942 -19.849 1.00 60.16 305 SER A N 1
ATOM 2391 C CA . SER A 1 305 ? -11.220 -17.191 -19.171 1.00 60.16 305 SER A CA 1
ATOM 2392 C C . SER A 1 305 ? -12.361 -17.819 -18.381 1.00 60.16 305 SER A C 1
ATOM 2394 O O . SER A 1 305 ? -13.151 -17.163 -17.700 1.00 60.16 305 SER A O 1
ATOM 2396 N N . CYS A 1 306 ? -12.400 -19.144 -18.455 1.00 66.44 306 CYS A N 1
ATOM 2397 C CA . CYS A 1 306 ? -13.147 -19.991 -17.548 1.00 66.44 306 CYS A CA 1
ATOM 2398 C C . CYS A 1 306 ? -12.169 -20.710 -16.621 1.00 66.44 306 CYS A C 1
ATOM 2400 O O . CYS A 1 306 ? -11.047 -20.992 -17.029 1.00 66.44 306 CYS A O 1
ATOM 2402 N N . PRO A 1 307 ? -12.579 -21.036 -15.389 1.00 64.62 307 PRO A N 1
ATOM 2403 C CA . PRO A 1 307 ? -11.746 -21.842 -14.490 1.00 64.62 307 PRO A CA 1
ATOM 2404 C C . PRO A 1 307 ? -11.458 -23.212 -15.117 1.00 64.62 307 PRO A C 1
ATOM 2406 O O . PRO A 1 307 ? -12.203 -23.699 -15.978 1.00 64.62 307 PRO A O 1
ATOM 2409 N N . GLN A 1 308 ? -10.439 -23.892 -14.604 1.00 60.59 308 GLN A N 1
ATOM 2410 C CA . GLN A 1 308 ? -10.006 -25.175 -15.138 1.00 60.59 308 GLN A CA 1
ATOM 2411 C C . GLN A 1 308 ? -11.152 -26.210 -15.241 1.00 60.59 308 GLN A C 1
ATOM 2413 O O . GLN A 1 308 ? -11.907 -26.517 -14.303 1.00 60.59 308 GLN A O 1
ATOM 2418 N N . GLY A 1 309 ? -11.318 -26.755 -16.447 1.00 68.69 309 GLY A N 1
ATOM 2419 C CA . GLY A 1 309 ? -12.356 -27.729 -16.790 1.00 68.69 309 GLY A CA 1
ATOM 2420 C C . GLY A 1 309 ? -13.758 -27.148 -17.013 1.00 68.69 309 GLY A C 1
ATOM 2421 O O . GLY A 1 309 ? -14.689 -27.928 -17.214 1.00 68.69 309 GLY A O 1
ATOM 2422 N N . TRP A 1 310 ? -13.932 -25.825 -16.973 1.00 81.19 310 TRP A N 1
ATOM 2423 C CA . TRP A 1 310 ? -15.144 -25.146 -17.433 1.00 81.19 310 TRP A CA 1
ATOM 2424 C C . TRP A 1 310 ? -14.927 -24.565 -18.832 1.00 81.19 310 TRP A C 1
ATOM 2426 O O . TRP A 1 310 ? -13.822 -24.189 -19.206 1.00 81.19 310 TRP A O 1
ATOM 2436 N N . LYS A 1 311 ? -15.997 -24.486 -19.619 1.00 78.81 311 LYS A N 1
ATOM 2437 C CA . LYS A 1 311 ? -15.980 -24.076 -21.021 1.00 78.81 311 LYS A CA 1
ATOM 2438 C C . LYS A 1 311 ? -16.733 -22.770 -21.217 1.00 78.81 311 LYS A C 1
ATOM 2440 O O . LYS A 1 311 ? -17.895 -22.681 -20.827 1.00 78.81 311 LYS A O 1
ATOM 2445 N N . LEU A 1 312 ? -16.098 -21.798 -21.864 1.00 76.88 312 LEU A N 1
ATOM 2446 C CA . LEU A 1 312 ? -16.728 -20.525 -22.202 1.00 76.88 312 LEU A CA 1
ATOM 2447 C C . LEU A 1 312 ? -17.734 -20.719 -23.342 1.00 76.88 312 LEU A C 1
ATOM 2449 O O . LEU A 1 312 ? -17.388 -21.252 -24.398 1.00 76.88 312 LEU A O 1
ATOM 2453 N N . ILE A 1 313 ? -18.981 -20.306 -23.126 1.00 74.50 313 ILE A N 1
ATOM 2454 C CA . ILE A 1 313 ? -20.033 -20.246 -24.146 1.00 74.50 313 ILE A CA 1
ATOM 2455 C C . ILE A 1 313 ? -20.751 -18.905 -23.958 1.00 74.50 313 ILE A C 1
ATOM 2457 O O . ILE A 1 313 ? -21.310 -18.641 -22.898 1.00 74.50 313 ILE A O 1
ATOM 2461 N N . GLY A 1 314 ? -20.707 -18.028 -24.964 1.00 71.69 314 GLY A N 1
ATOM 2462 C CA . GLY A 1 314 ? -21.195 -16.654 -24.804 1.00 71.69 314 GLY A CA 1
ATOM 2463 C C . GLY A 1 314 ? -20.385 -15.899 -23.743 1.00 71.69 314 GLY A C 1
ATOM 2464 O O . GLY A 1 314 ? -19.159 -15.862 -23.816 1.00 71.69 314 GLY A O 1
ATOM 2465 N N . LYS A 1 315 ? -21.069 -15.323 -22.748 1.00 64.25 315 LYS A N 1
ATOM 2466 C CA . LYS A 1 315 ? -20.458 -14.598 -21.614 1.00 64.25 315 LYS A CA 1
ATOM 2467 C C . LYS A 1 315 ? -20.309 -15.442 -20.339 1.00 64.25 315 LYS A C 1
ATOM 2469 O O . LYS A 1 315 ? -19.903 -14.922 -19.302 1.00 64.25 315 LYS A O 1
ATOM 2474 N N . HIS A 1 316 ? -20.666 -16.724 -20.398 1.00 76.69 316 HIS A N 1
ATOM 2475 C CA . HIS A 1 316 ? -20.731 -17.594 -19.230 1.00 76.69 316 HIS A CA 1
ATOM 2476 C C . HIS A 1 316 ? -19.846 -18.835 -19.386 1.00 76.69 316 HIS A C 1
ATOM 2478 O O . HIS A 1 316 ? -19.606 -19.346 -20.481 1.00 76.69 316 HIS A O 1
ATOM 2484 N N . CYS A 1 317 ? -19.370 -19.342 -18.257 1.00 83.81 317 CYS A N 1
ATOM 2485 C CA . CYS A 1 317 ? -18.607 -20.573 -18.160 1.00 83.81 317 CYS A CA 1
ATOM 2486 C C . CYS A 1 317 ? -19.508 -21.729 -17.763 1.00 83.81 317 CYS A C 1
ATOM 2488 O O . CYS A 1 317 ? -20.271 -21.634 -16.803 1.00 83.81 317 CYS A O 1
ATOM 2490 N N . TYR A 1 318 ? -19.356 -22.856 -18.449 1.00 85.62 318 TYR A N 1
ATOM 2491 C CA . TYR A 1 318 ? -20.182 -24.038 -18.263 1.00 85.62 318 TYR A CA 1
ATOM 2492 C C . TYR A 1 318 ? -19.342 -25.269 -17.942 1.00 85.62 318 TYR A C 1
ATOM 2494 O O . TYR A 1 318 ? -18.330 -25.524 -18.591 1.00 85.62 318 TYR A O 1
ATOM 2502 N N . LYS A 1 319 ? -19.779 -26.090 -16.989 1.00 87.56 319 LYS A N 1
ATOM 2503 C CA . LYS A 1 319 ? -19.167 -27.399 -16.718 1.00 87.56 319 LYS A CA 1
ATOM 2504 C C . LYS A 1 319 ? -20.237 -28.421 -16.410 1.00 87.56 319 LYS A C 1
ATOM 2506 O O . LYS A 1 319 ? -21.199 -28.138 -15.701 1.00 87.56 319 LYS A O 1
ATOM 2511 N N . ALA A 1 320 ? -20.064 -29.616 -16.960 1.00 85.94 320 ALA A N 1
ATOM 2512 C CA . ALA A 1 320 ? -20.950 -30.736 -16.700 1.00 85.94 320 ALA A CA 1
ATOM 2513 C C . ALA A 1 320 ? -20.364 -31.637 -15.613 1.00 85.94 320 ALA A C 1
ATOM 2515 O O . ALA A 1 320 ? -19.244 -32.129 -15.741 1.00 85.94 320 ALA A O 1
ATOM 2516 N N . PHE A 1 321 ? -21.159 -31.921 -14.590 1.00 81.25 321 PHE A N 1
ATOM 2517 C CA . PHE A 1 321 ? -20.825 -32.838 -13.510 1.00 81.25 321 PHE A CA 1
ATOM 2518 C C . PHE A 1 321 ? -21.698 -34.089 -13.600 1.00 81.25 321 PHE A C 1
ATOM 2520 O O . PHE A 1 321 ? -22.891 -34.013 -13.910 1.00 81.25 321 PHE A O 1
ATOM 2527 N N . ARG A 1 322 ? -21.113 -35.259 -13.323 1.00 76.38 322 ARG A N 1
ATOM 2528 C CA . ARG A 1 322 ? -21.888 -36.495 -13.165 1.00 76.38 322 ARG A CA 1
ATOM 2529 C C . ARG A 1 322 ? -22.495 -36.522 -11.756 1.00 76.38 322 ARG A C 1
ATOM 2531 O O . ARG A 1 322 ? -21.748 -36.370 -10.789 1.00 76.38 322 ARG A O 1
ATOM 2538 N N . PRO A 1 323 ? -23.815 -36.696 -11.613 1.00 65.88 323 PRO A N 1
ATOM 2539 C CA . PRO A 1 323 ? -24.419 -36.931 -10.315 1.00 65.88 323 PRO A CA 1
ATOM 2540 C C . PRO A 1 323 ? -24.136 -38.368 -9.851 1.00 65.88 323 PRO A C 1
ATOM 2542 O O . PRO A 1 323 ? -24.052 -39.283 -10.670 1.00 65.88 323 PRO A O 1
ATOM 2545 N N . TYR A 1 324 ? -24.000 -38.564 -8.538 1.00 55.06 324 TYR A N 1
ATOM 2546 C CA . TYR A 1 324 ? -23.775 -39.886 -7.938 1.00 55.06 324 TYR A CA 1
ATOM 2547 C C . TYR A 1 324 ? -25.053 -40.756 -7.925 1.00 55.06 324 TYR A C 1
ATOM 2549 O O . TYR A 1 324 ? -24.957 -41.970 -8.070 1.00 55.06 324 TYR A O 1
ATOM 2557 N N . HIS A 1 325 ? -26.251 -40.153 -7.836 1.00 59.78 325 HIS A N 1
ATOM 2558 C CA . HIS A 1 325 ? -27.561 -40.833 -7.816 1.00 59.78 325 HIS A CA 1
ATOM 2559 C C . HIS A 1 325 ? -28.672 -39.955 -8.443 1.00 59.78 325 HIS A C 1
ATOM 2561 O O . HIS A 1 325 ? -28.380 -38.924 -9.055 1.00 59.78 325 HIS A O 1
ATOM 2567 N N . TYR A 1 326 ? -29.943 -40.375 -8.327 1.00 62.59 326 TYR A N 1
ATOM 2568 C CA . TYR A 1 326 ? -31.143 -39.634 -8.756 1.00 62.59 326 TYR A CA 1
ATOM 2569 C C . TYR A 1 326 ? -31.011 -38.125 -8.491 1.00 62.59 326 TYR A C 1
ATOM 2571 O O . TYR A 1 326 ? -30.610 -37.710 -7.407 1.00 62.59 326 TYR A O 1
ATOM 2579 N N . THR A 1 327 ? -31.308 -37.297 -9.494 1.00 64.88 327 THR A N 1
ATOM 2580 C CA . THR A 1 327 ? -31.087 -35.846 -9.436 1.00 64.88 327 THR A CA 1
ATOM 2581 C C . THR A 1 327 ? -32.405 -35.108 -9.621 1.00 64.88 327 THR A C 1
ATOM 2583 O O . THR A 1 327 ? -33.065 -35.273 -10.644 1.00 64.88 327 THR A O 1
ATOM 2586 N N . ASN A 1 328 ? -32.762 -34.275 -8.646 1.00 70.81 328 ASN A N 1
ATOM 2587 C CA . ASN A 1 328 ? -33.843 -33.296 -8.744 1.00 70.81 328 ASN A CA 1
ATOM 2588 C C . ASN A 1 328 ? -33.259 -31.870 -8.758 1.00 70.81 328 ASN A C 1
ATOM 2590 O O . ASN A 1 328 ? -32.042 -31.686 -8.654 1.00 70.81 328 ASN A O 1
ATOM 2594 N N . TRP A 1 329 ? -34.119 -30.854 -8.884 1.00 70.62 329 TRP A N 1
ATOM 2595 C CA . TRP A 1 329 ? -33.681 -29.457 -8.957 1.00 70.62 329 TRP A CA 1
ATOM 2596 C C . TRP A 1 329 ? -32.827 -29.031 -7.753 1.00 70.62 329 TRP A C 1
ATOM 2598 O O . TRP A 1 329 ? -31.774 -28.429 -7.952 1.00 70.62 329 TRP A O 1
ATOM 2608 N N . HIS A 1 330 ? -33.218 -29.404 -6.530 1.00 71.50 330 HIS A N 1
ATOM 2609 C CA . HIS A 1 330 ? -32.490 -29.038 -5.310 1.00 71.50 330 HIS A CA 1
ATOM 2610 C C . HIS A 1 330 ? -31.093 -29.665 -5.258 1.00 71.50 330 HIS A C 1
ATOM 2612 O O . HIS A 1 330 ? -30.121 -28.966 -4.982 1.00 71.50 330 HIS A O 1
ATOM 2618 N N . ILE A 1 331 ? -30.969 -30.952 -5.596 1.00 75.50 331 ILE A N 1
ATOM 2619 C CA . ILE A 1 331 ? -29.682 -31.665 -5.634 1.00 75.50 331 ILE A CA 1
ATOM 2620 C C . ILE A 1 331 ? -28.774 -31.088 -6.726 1.00 75.50 331 ILE A C 1
ATOM 2622 O O . ILE A 1 331 ? -27.579 -30.898 -6.507 1.00 75.50 331 ILE A O 1
ATOM 2626 N N . ALA A 1 332 ? -29.331 -30.775 -7.898 1.00 74.94 332 ALA A N 1
ATOM 2627 C CA . ALA A 1 332 ? -28.578 -30.186 -8.999 1.00 74.94 332 ALA A CA 1
ATOM 2628 C C . ALA A 1 332 ? -28.087 -28.767 -8.662 1.00 74.94 332 ALA A C 1
ATOM 2630 O O . ALA A 1 332 ? -26.920 -28.451 -8.891 1.00 74.94 332 ALA A O 1
ATOM 2631 N N . GLN A 1 333 ? -28.944 -27.938 -8.055 1.00 77.50 333 GLN A N 1
ATOM 2632 C CA . GLN A 1 333 ? -28.578 -26.596 -7.603 1.00 77.50 333 GLN A CA 1
ATOM 2633 C C . GLN A 1 333 ? -27.524 -26.651 -6.493 1.00 77.50 333 GLN A C 1
ATOM 2635 O O . GLN A 1 333 ? -26.555 -25.897 -6.548 1.00 77.50 333 GLN A O 1
ATOM 2640 N N . TYR A 1 334 ? -27.673 -27.556 -5.521 1.00 78.31 334 TYR A N 1
ATOM 2641 C CA . TYR A 1 334 ? -26.676 -27.788 -4.476 1.00 78.31 334 TYR A CA 1
ATOM 2642 C C . TYR A 1 334 ? -25.332 -28.205 -5.081 1.00 78.31 334 TYR A C 1
ATOM 2644 O O . TYR A 1 334 ? -24.309 -27.599 -4.777 1.00 78.31 334 TYR A O 1
ATOM 2652 N N . LYS A 1 335 ? -25.328 -29.154 -6.029 1.00 80.25 335 LYS A N 1
ATOM 2653 C CA . LYS A 1 335 ? -24.101 -29.588 -6.708 1.00 80.25 335 LYS A CA 1
ATOM 2654 C C . LYS A 1 335 ? -23.413 -28.440 -7.447 1.00 80.25 335 LYS A C 1
ATOM 2656 O O . LYS A 1 335 ? -22.189 -28.348 -7.385 1.00 80.25 335 LYS A O 1
ATOM 2661 N N . CYS A 1 336 ? -24.174 -27.567 -8.108 1.00 80.56 336 CYS A N 1
ATOM 2662 C CA . CYS A 1 336 ? -23.608 -26.379 -8.741 1.00 80.56 336 CYS A CA 1
ATOM 2663 C C . CYS A 1 336 ? -23.053 -25.382 -7.721 1.00 80.56 336 CYS A C 1
ATOM 2665 O O . CYS A 1 336 ? -21.935 -24.912 -7.919 1.00 80.56 336 CYS A O 1
ATOM 2667 N N . LYS A 1 337 ? -23.753 -25.137 -6.604 1.00 80.75 337 LYS A N 1
ATOM 2668 C CA . LYS A 1 337 ? -23.250 -24.282 -5.517 1.00 80.75 337 LYS A CA 1
ATOM 2669 C C . LYS A 1 337 ? -21.939 -24.813 -4.926 1.00 80.75 337 LYS A C 1
ATOM 2671 O O . LYS A 1 337 ? -20.993 -24.046 -4.805 1.00 80.75 337 LYS A O 1
ATOM 2676 N N . CYS A 1 338 ? -21.832 -26.121 -4.673 1.00 79.19 338 CYS A N 1
ATOM 2677 C CA . CYS A 1 338 ? -20.591 -26.763 -4.212 1.00 79.19 338 CYS A CA 1
ATOM 2678 C C . CYS A 1 338 ? -19.426 -26.668 -5.210 1.00 79.19 338 CYS A C 1
ATOM 2680 O O . CYS A 1 338 ? -18.304 -27.005 -4.861 1.00 79.19 338 CYS A O 1
ATOM 2682 N N . ASN A 1 339 ? -19.686 -26.286 -6.462 1.00 75.19 339 ASN A N 1
ATOM 2683 C CA . ASN A 1 339 ? -18.663 -26.077 -7.486 1.00 75.19 339 ASN A CA 1
ATOM 2684 C C . ASN A 1 339 ? -18.575 -24.595 -7.894 1.00 75.19 339 ASN A C 1
ATOM 2686 O O . ASN A 1 339 ? -18.151 -24.296 -9.008 1.00 75.19 339 ASN A O 1
ATOM 2690 N N . HIS A 1 340 ? -18.989 -23.671 -7.018 1.00 76.00 340 HIS A N 1
ATOM 2691 C CA . HIS A 1 340 ? -18.934 -22.220 -7.245 1.00 76.00 340 HIS A CA 1
ATOM 2692 C C . HIS A 1 340 ? -19.679 -21.772 -8.515 1.00 76.00 340 HIS A C 1
ATOM 2694 O O . HIS A 1 340 ? -19.209 -20.935 -9.285 1.00 76.00 340 HIS A O 1
ATOM 2700 N N . GLY A 1 341 ? -20.846 -22.366 -8.762 1.00 80.94 341 GLY A N 1
ATOM 2701 C CA . GLY A 1 341 ? -21.732 -22.000 -9.859 1.00 80.94 341 GLY A CA 1
ATOM 2702 C C . GLY A 1 341 ? -23.206 -22.123 -9.486 1.00 80.94 341 GLY A C 1
ATOM 2703 O O . GLY A 1 341 ? -23.591 -22.356 -8.340 1.00 80.94 341 GLY A O 1
ATOM 2704 N N . ARG A 1 342 ? -24.064 -21.989 -10.489 1.00 83.19 342 ARG A N 1
ATOM 2705 C CA . ARG A 1 342 ? -25.522 -22.098 -10.395 1.00 83.19 342 ARG A CA 1
ATOM 2706 C C . ARG A 1 342 ? -26.063 -22.943 -11.540 1.00 83.19 342 ARG A C 1
ATOM 2708 O O . ARG A 1 342 ? -25.359 -23.185 -12.517 1.00 83.19 342 ARG A O 1
ATOM 2715 N N . LEU A 1 343 ? -27.309 -23.401 -11.440 1.00 82.50 343 LEU A N 1
ATOM 2716 C CA . LEU A 1 343 ? -27.975 -23.928 -12.626 1.00 82.50 343 LEU A CA 1
ATOM 2717 C C . LEU A 1 343 ? -28.168 -22.799 -13.649 1.00 82.50 343 LEU A C 1
ATOM 2719 O O . LEU A 1 343 ? -28.527 -21.685 -13.253 1.00 82.50 343 LEU A O 1
ATOM 2723 N N . PRO A 1 344 ? -27.908 -23.060 -14.938 1.00 75.81 344 PRO A N 1
ATOM 2724 C CA . PRO A 1 344 ? -28.078 -22.055 -15.971 1.00 75.81 344 PRO A CA 1
ATOM 2725 C C . PRO A 1 344 ? -29.533 -21.621 -16.128 1.00 75.81 344 PRO A C 1
ATOM 2727 O O . PRO A 1 344 ? -30.448 -22.410 -15.939 1.00 75.81 344 PRO A O 1
ATOM 2730 N N . ILE A 1 345 ? -29.756 -20.374 -16.538 1.00 72.56 345 ILE A N 1
ATOM 2731 C CA . ILE A 1 345 ? -31.065 -19.922 -17.025 1.00 72.56 345 ILE A CA 1
ATOM 2732 C C . ILE A 1 345 ? -30.863 -19.536 -18.484 1.00 72.56 345 ILE A C 1
ATOM 2734 O O . ILE A 1 345 ? -30.429 -18.431 -18.790 1.00 72.56 345 ILE A O 1
ATOM 2738 N N . LEU A 1 346 ? -31.129 -20.482 -19.382 1.00 69.62 346 LEU A N 1
ATOM 2739 C CA . LEU A 1 346 ? -30.883 -20.329 -20.815 1.00 69.62 346 LEU A CA 1
ATOM 2740 C C . LEU A 1 346 ? -32.081 -19.638 -21.474 1.00 69.62 346 LEU A C 1
ATOM 2742 O O . LEU A 1 346 ? -32.967 -20.301 -22.014 1.00 69.62 346 LEU A O 1
ATOM 2746 N N . SER A 1 347 ? -32.140 -18.310 -21.369 1.00 66.19 347 SER A N 1
ATOM 2747 C CA . SER A 1 347 ? -33.161 -17.488 -22.032 1.00 66.19 347 SER A CA 1
ATOM 2748 C C . SER A 1 347 ? -32.819 -17.166 -23.492 1.00 66.19 347 SER A C 1
ATOM 2750 O O . SER A 1 347 ? -33.738 -16.944 -24.277 1.00 66.19 347 SER A O 1
ATOM 2752 N N . ASP A 1 348 ? -31.536 -17.185 -23.877 1.00 67.81 348 ASP A N 1
ATOM 2753 C CA . ASP A 1 348 ? -31.088 -17.028 -25.267 1.00 67.81 348 ASP A CA 1
ATOM 2754 C C . ASP A 1 348 ? -31.136 -18.377 -26.027 1.00 67.81 348 ASP A C 1
ATOM 2756 O O . ASP A 1 348 ? -30.427 -19.327 -25.665 1.00 67.81 348 ASP A O 1
ATOM 2760 N N . PRO A 1 349 ? -31.926 -18.488 -27.116 1.00 70.44 349 PRO A N 1
ATOM 2761 C CA . PRO A 1 349 ? -31.985 -19.687 -27.952 1.00 70.44 349 PRO A CA 1
ATOM 2762 C C . PRO A 1 349 ? -30.639 -20.102 -28.566 1.00 70.44 349 PRO A C 1
ATOM 2764 O O . PRO A 1 349 ? -30.427 -21.289 -28.839 1.00 70.44 349 PRO A O 1
ATOM 2767 N N . THR A 1 350 ? -29.735 -19.153 -28.815 1.00 70.12 350 THR A N 1
ATOM 2768 C CA . THR A 1 350 ? -28.417 -19.412 -29.414 1.00 70.12 350 THR A CA 1
ATOM 2769 C C . THR A 1 350 ? -27.482 -20.046 -28.394 1.00 70.12 350 THR A C 1
ATOM 2771 O O . THR A 1 350 ? -26.899 -21.105 -28.649 1.00 70.12 350 THR A O 1
ATOM 2774 N N . GLU A 1 351 ? -27.405 -19.456 -27.203 1.00 68.38 351 GLU A N 1
ATOM 2775 C CA . GLU A 1 351 ? -26.675 -20.001 -26.064 1.00 68.38 351 GLU A CA 1
ATOM 2776 C C . GLU A 1 351 ? -27.181 -21.399 -25.676 1.00 68.38 351 GLU A C 1
ATOM 2778 O O . GLU A 1 351 ? -26.386 -22.333 -25.528 1.00 68.38 351 GLU A O 1
ATOM 2783 N N . ALA A 1 352 ? -28.503 -21.599 -25.637 1.00 71.81 352 ALA A N 1
ATOM 2784 C CA . ALA A 1 352 ? -29.107 -22.899 -25.351 1.00 71.81 352 ALA A CA 1
ATOM 2785 C C . ALA A 1 352 ? -28.678 -23.990 -26.349 1.00 71.81 352 ALA A C 1
ATOM 2787 O O . ALA A 1 352 ? -28.337 -25.112 -25.952 1.00 71.81 352 ALA A O 1
ATOM 2788 N N . LYS A 1 353 ? -28.643 -23.666 -27.650 1.00 72.25 353 LYS A N 1
ATOM 2789 C CA . LYS A 1 353 ? -28.168 -24.586 -28.699 1.00 72.25 353 LYS A CA 1
ATOM 2790 C C . LYS A 1 353 ? -26.699 -24.958 -28.508 1.00 72.25 353 LYS A C 1
ATOM 2792 O O . LYS A 1 353 ? -26.346 -26.124 -28.692 1.00 72.25 353 LYS A O 1
ATOM 2797 N N . LEU A 1 354 ? -25.852 -24.001 -28.132 1.00 74.81 354 LEU A N 1
ATOM 2798 C CA . LEU A 1 354 ? -24.421 -24.231 -27.928 1.00 74.81 354 LEU A CA 1
ATOM 2799 C C . LEU A 1 354 ? -24.147 -25.082 -26.683 1.00 74.81 354 LEU A C 1
ATOM 2801 O O . LEU A 1 354 ? -23.417 -26.069 -26.779 1.00 74.81 354 LEU A O 1
ATOM 2805 N N . VAL A 1 355 ? -24.781 -24.774 -25.548 1.00 72.25 355 VAL A N 1
ATOM 2806 C CA . VAL A 1 355 ? -24.691 -25.592 -24.323 1.00 72.25 355 VAL A CA 1
ATOM 2807 C C . VAL A 1 355 ? -25.134 -27.029 -24.610 1.00 72.25 355 VAL A C 1
ATOM 2809 O O . VAL A 1 355 ? -24.448 -27.986 -24.242 1.00 72.25 355 VAL A O 1
ATOM 2812 N N . ASN A 1 356 ? -26.232 -27.199 -25.352 1.00 72.56 356 ASN A N 1
ATOM 2813 C CA . ASN A 1 356 ? -26.714 -28.514 -25.760 1.00 72.56 356 ASN A CA 1
ATOM 2814 C C . ASN A 1 356 ? -25.703 -29.244 -26.663 1.00 72.56 356 ASN A C 1
ATOM 2816 O O . ASN A 1 356 ? -25.364 -30.392 -26.387 1.00 72.56 356 ASN A O 1
ATOM 2820 N N . LYS A 1 357 ? -25.163 -28.575 -27.691 1.00 75.94 357 LYS A N 1
ATOM 2821 C CA . LYS A 1 357 ? -24.151 -29.141 -28.601 1.00 75.94 357 LYS A CA 1
ATOM 2822 C C . LYS A 1 357 ? -22.911 -29.640 -27.855 1.00 75.94 357 LYS A C 1
ATOM 2824 O O . LYS A 1 357 ? -22.360 -30.672 -28.222 1.00 75.94 357 LYS A O 1
ATOM 2829 N N . TYR A 1 358 ? -22.460 -28.911 -26.835 1.00 73.81 358 TYR A N 1
ATOM 2830 C CA . TYR A 1 358 ? -21.210 -29.228 -26.146 1.00 73.81 358 TYR A CA 1
ATOM 2831 C C . TYR A 1 358 ? -21.338 -30.297 -25.063 1.00 73.81 358 TYR A C 1
ATOM 2833 O O . TYR A 1 358 ? -20.400 -31.070 -24.871 1.00 73.81 358 TYR A O 1
ATOM 2841 N N . PHE A 1 359 ? -22.463 -30.358 -24.349 1.00 75.69 359 PHE A N 1
ATOM 2842 C CA . PHE A 1 359 ? -22.583 -31.242 -23.185 1.00 75.69 359 PHE A CA 1
ATOM 2843 C C . PHE A 1 359 ? -23.463 -32.479 -23.415 1.00 75.69 359 PHE A C 1
ATOM 2845 O O . PHE A 1 359 ? -23.335 -33.449 -22.655 1.00 75.69 359 PHE A O 1
ATOM 2852 N N . LYS A 1 360 ? -24.299 -32.495 -24.467 1.00 67.81 360 LYS A N 1
ATOM 2853 C CA . LYS A 1 360 ? -25.134 -33.646 -24.846 1.00 67.81 360 LYS A CA 1
ATOM 2854 C C . LYS A 1 360 ? -24.364 -34.607 -25.760 1.00 67.81 360 LYS A C 1
ATOM 2856 O O . LYS A 1 360 ? -24.057 -34.285 -26.901 1.00 67.81 360 LYS A O 1
ATOM 2861 N N . THR A 1 361 ? -24.095 -35.820 -25.281 1.00 63.41 361 THR A N 1
ATOM 2862 C CA . THR A 1 361 ? -23.663 -36.965 -26.108 1.00 63.41 361 THR A CA 1
ATOM 2863 C C . THR A 1 361 ? -24.843 -37.886 -26.444 1.00 63.41 361 THR A C 1
ATOM 2865 O O . THR A 1 361 ? -25.883 -37.810 -25.787 1.00 63.41 361 THR A O 1
ATOM 2868 N N . TRP A 1 362 ? -24.688 -38.785 -27.432 1.00 51.81 362 TRP A N 1
ATOM 2869 C CA . TRP A 1 362 ? -25.767 -39.671 -27.921 1.00 51.81 362 TRP A CA 1
ATOM 2870 C C . TRP A 1 362 ? -26.408 -40.572 -26.846 1.00 51.81 362 TRP A C 1
ATOM 2872 O O . TRP A 1 362 ? -27.557 -40.975 -26.995 1.00 51.81 362 TRP A O 1
ATOM 2882 N N . TYR A 1 363 ? -25.710 -40.815 -25.732 1.00 53.66 363 TYR A N 1
ATOM 2883 C CA . TYR A 1 363 ? -26.171 -41.597 -24.575 1.00 53.66 363 TYR A CA 1
ATOM 2884 C C . TYR A 1 363 ? -26.336 -40.780 -23.278 1.00 53.66 363 TYR A C 1
ATOM 2886 O O . TYR A 1 363 ? -26.458 -41.367 -22.202 1.00 53.66 363 TYR A O 1
ATOM 2894 N N . SER A 1 364 ? -26.314 -39.440 -23.325 1.00 55.72 364 SER A N 1
ATOM 2895 C CA . SER A 1 364 ? -26.448 -38.602 -22.120 1.00 55.72 364 SER A CA 1
ATOM 2896 C C . SER A 1 364 ? -27.593 -37.599 -22.204 1.00 55.72 364 SER A C 1
ATOM 2898 O O . SER A 1 364 ? -27.855 -37.034 -23.265 1.00 55.72 364 SER A O 1
ATOM 2900 N N . ARG A 1 365 ? -28.228 -37.328 -21.062 1.00 60.19 365 ARG A N 1
ATOM 2901 C CA . ARG A 1 365 ? -29.222 -36.257 -20.901 1.00 60.19 365 ARG A CA 1
ATOM 2902 C C . ARG A 1 365 ? -28.682 -35.191 -19.947 1.00 60.19 365 ARG A C 1
ATOM 2904 O O . ARG A 1 365 ? -27.999 -35.516 -18.974 1.00 60.19 365 ARG A O 1
ATOM 2911 N N . VAL A 1 366 ? -28.956 -33.924 -20.258 1.00 62.25 366 VAL A N 1
ATOM 2912 C CA . VAL A 1 366 ? -28.315 -32.757 -19.632 1.00 62.25 366 VAL A CA 1
ATOM 2913 C C . VAL A 1 366 ? -29.343 -31.869 -18.928 1.00 62.25 366 VAL A C 1
ATOM 2915 O O . VAL A 1 366 ? -30.310 -31.418 -19.548 1.00 62.25 366 VAL A O 1
ATOM 2918 N N . TYR A 1 367 ? -29.128 -31.639 -17.632 1.00 65.12 367 TYR A N 1
ATOM 2919 C CA . TYR A 1 367 ? -30.011 -30.861 -16.764 1.00 65.12 367 TYR A CA 1
ATOM 2920 C C . TYR A 1 367 ? -29.556 -29.401 -16.702 1.00 65.12 367 TYR A C 1
ATOM 2922 O O . TYR A 1 367 ? -28.390 -29.147 -16.399 1.00 65.12 367 TYR A O 1
ATOM 2930 N N . VAL A 1 368 ? -30.472 -28.462 -16.969 1.00 59.62 368 VAL A N 1
ATOM 2931 C CA . VAL A 1 368 ? -30.181 -27.015 -17.067 1.00 59.62 368 VAL A CA 1
ATOM 2932 C C . VAL A 1 368 ? -31.168 -26.130 -16.303 1.00 59.62 368 VAL A C 1
ATOM 2934 O O . VAL A 1 368 ? -31.200 -24.941 -16.537 1.00 59.62 368 VAL A O 1
ATOM 2937 N N . GLY A 1 369 ? -31.991 -26.677 -15.406 1.00 57.97 369 GLY A N 1
ATOM 2938 C CA . GLY A 1 369 ? -32.709 -25.878 -14.404 1.00 57.97 369 GLY A CA 1
ATOM 2939 C C . GLY A 1 369 ? -33.579 -24.712 -14.904 1.00 57.97 369 GLY A C 1
ATOM 2940 O O . GLY A 1 369 ? -33.418 -23.596 -14.428 1.00 57.97 369 GLY A O 1
ATOM 2941 N N . ALA A 1 370 ? -34.584 -24.945 -15.754 1.00 54.34 370 ALA A N 1
ATOM 2942 C CA . ALA A 1 370 ? -35.706 -23.996 -15.809 1.00 54.34 370 ALA A CA 1
ATOM 2943 C C . ALA A 1 370 ? -36.487 -24.036 -14.475 1.00 54.34 370 ALA A C 1
ATOM 2945 O O . ALA A 1 370 ? -36.498 -25.079 -13.815 1.00 54.34 370 ALA A O 1
ATOM 2946 N N . LYS A 1 371 ? -37.183 -22.944 -14.114 1.00 43.88 371 LYS A N 1
ATOM 2947 C CA . LYS A 1 371 ? -37.967 -22.700 -12.870 1.00 43.88 371 LYS A CA 1
ATOM 2948 C C . LYS A 1 371 ? -39.003 -23.794 -12.478 1.00 43.88 371 LYS A C 1
ATOM 2950 O O . LYS A 1 371 ? -39.695 -23.639 -11.485 1.00 43.88 371 LYS A O 1
ATOM 2955 N N . TYR A 1 372 ? -39.088 -24.910 -13.215 1.00 48.75 372 TYR A N 1
ATOM 2956 C CA . TYR A 1 372 ? -40.028 -26.027 -13.029 1.00 48.75 372 TYR A CA 1
ATOM 2957 C C . TYR A 1 372 ? -39.439 -27.431 -13.315 1.00 48.75 372 TYR A C 1
ATOM 2959 O O . TYR A 1 372 ? -40.184 -28.348 -13.645 1.00 48.75 372 TYR A O 1
ATOM 2967 N N . GLY A 1 373 ? -38.114 -27.632 -13.249 1.00 51.69 373 GLY A N 1
ATOM 2968 C CA . GLY A 1 373 ? -37.527 -28.984 -13.317 1.00 51.69 373 GLY A CA 1
ATOM 2969 C C . GLY A 1 373 ? -37.658 -29.692 -14.676 1.00 51.69 373 GLY A C 1
ATOM 2970 O O . GLY A 1 373 ? -38.144 -30.819 -14.748 1.00 51.69 373 GLY A O 1
ATOM 2971 N N . LYS A 1 374 ? -37.218 -29.049 -15.767 1.00 57.50 374 LYS A N 1
ATOM 2972 C CA . LYS A 1 374 ? -37.187 -29.642 -17.121 1.00 57.50 374 LYS A CA 1
ATOM 2973 C C . LYS A 1 374 ? -35.758 -29.923 -17.605 1.00 57.50 374 LYS A C 1
ATOM 2975 O O . LYS A 1 374 ? -34.840 -29.151 -17.323 1.00 57.50 374 LYS A O 1
ATOM 2980 N N . TRP A 1 375 ? -35.583 -31.012 -18.354 1.00 59.97 375 TRP A N 1
ATOM 2981 C CA . TRP A 1 375 ? -34.376 -31.327 -19.127 1.00 59.97 375 TRP A CA 1
ATOM 2982 C C . TRP A 1 375 ? -34.282 -30.447 -20.384 1.00 59.97 375 TRP A C 1
ATOM 2984 O O . TRP A 1 375 ? -35.291 -29.933 -20.867 1.00 59.97 375 TRP A O 1
ATOM 2994 N N . LEU A 1 376 ? -33.077 -30.314 -20.956 1.00 57.84 376 LEU A N 1
ATOM 2995 C CA . LEU A 1 376 ? -32.844 -29.555 -22.202 1.00 57.84 376 LEU A CA 1
ATOM 2996 C C . LEU A 1 376 ? -33.679 -30.031 -23.402 1.00 57.84 376 LEU A C 1
ATOM 2998 O O . LEU A 1 376 ? -33.880 -29.275 -24.346 1.00 57.84 376 LEU A O 1
ATOM 3002 N N . ASP A 1 377 ? -34.137 -31.282 -23.395 1.00 55.97 377 ASP A N 1
ATOM 3003 C CA . ASP A 1 377 ? -34.994 -31.857 -24.437 1.00 55.97 377 ASP A CA 1
ATOM 3004 C C . ASP A 1 377 ? -36.495 -31.594 -24.208 1.00 55.97 377 ASP A C 1
ATOM 3006 O O . ASP A 1 377 ? -37.330 -32.145 -24.920 1.00 55.97 377 ASP A O 1
ATOM 3010 N N . GLY A 1 378 ? -36.845 -30.763 -23.220 1.00 54.31 378 GLY A N 1
ATOM 3011 C CA . GLY A 1 378 ? -38.223 -30.413 -22.882 1.00 54.31 378 GLY A CA 1
ATOM 3012 C C . GLY A 1 378 ? -38.926 -31.421 -21.972 1.00 54.31 378 GLY A C 1
ATOM 3013 O O . GLY A 1 378 ? -40.049 -31.150 -21.544 1.00 54.31 378 GLY A O 1
ATOM 3014 N N . THR A 1 379 ? -38.283 -32.543 -21.626 1.00 56.94 379 THR A N 1
ATOM 3015 C CA . THR A 1 379 ? -38.886 -33.547 -20.740 1.00 56.94 379 THR A CA 1
ATOM 3016 C C . THR A 1 379 ? -38.937 -33.054 -19.293 1.00 56.94 379 THR A C 1
ATOM 3018 O O . THR A 1 379 ? -37.972 -32.500 -18.763 1.00 56.94 379 THR A O 1
ATOM 3021 N N . THR A 1 380 ? -40.084 -33.223 -18.639 1.00 52.44 380 THR A N 1
ATOM 3022 C CA . THR A 1 380 ? -40.268 -32.928 -17.212 1.00 52.44 380 THR A CA 1
ATOM 3023 C C . THR A 1 380 ? -39.589 -33.992 -16.357 1.00 52.44 380 THR A C 1
ATOM 3025 O O . THR A 1 380 ? -39.628 -35.176 -16.688 1.00 52.44 380 THR A O 1
ATOM 3028 N N . VAL A 1 381 ? -38.965 -33.580 -15.251 1.00 54.69 381 VAL A N 1
ATOM 3029 C CA . VAL A 1 381 ? -38.495 -34.513 -14.222 1.00 54.69 381 VAL A CA 1
ATOM 3030 C C . VAL A 1 381 ? -39.731 -35.122 -13.565 1.00 54.69 381 VAL A C 1
ATOM 3032 O O . VAL A 1 381 ? -40.394 -34.476 -12.758 1.00 54.69 381 VAL A O 1
ATOM 3035 N N . GLU A 1 382 ? -40.083 -36.350 -13.940 1.00 46.97 382 GLU A N 1
ATOM 3036 C CA . GLU A 1 382 ? -41.080 -37.113 -13.194 1.00 46.97 382 GLU A CA 1
ATOM 3037 C C . GLU A 1 382 ? -40.547 -37.344 -11.774 1.00 46.97 382 GLU A C 1
ATOM 3039 O O . GLU A 1 382 ? -39.448 -37.872 -11.588 1.00 46.97 382 GLU A O 1
ATOM 3044 N N . ASN A 1 383 ? -41.322 -36.928 -10.769 1.00 39.62 383 ASN A N 1
ATOM 3045 C CA . ASN A 1 383 ? -41.089 -37.235 -9.359 1.00 39.62 383 ASN A CA 1
ATOM 3046 C C . ASN A 1 383 ? -41.240 -38.748 -9.132 1.00 39.62 383 ASN A C 1
ATOM 3048 O O . ASN A 1 383 ? -42.241 -39.217 -8.596 1.00 39.62 383 ASN A O 1
ATOM 3052 N N . SER A 1 384 ? -40.250 -39.545 -9.527 1.00 38.09 384 SER A N 1
ATOM 3053 C CA . SER A 1 384 ? -40.207 -40.963 -9.187 1.00 38.09 384 SER A CA 1
ATOM 3054 C C . SER A 1 384 ? -39.543 -41.134 -7.818 1.00 38.09 384 SER A C 1
ATOM 3056 O O . SER A 1 384 ? -38.402 -41.583 -7.718 1.00 38.09 384 SER A O 1
ATOM 3058 N N . TYR A 1 385 ? -40.255 -40.770 -6.749 1.00 33.78 385 TYR A N 1
ATOM 3059 C CA . TYR A 1 385 ? -39.874 -41.143 -5.380 1.00 33.78 385 TYR A CA 1
ATOM 3060 C C . TYR A 1 385 ? -40.136 -42.632 -5.072 1.00 33.78 385 TYR A C 1
ATOM 3062 O O . TYR A 1 385 ? -39.822 -43.085 -3.980 1.00 33.78 385 TYR A O 1
ATOM 3070 N N . ASN A 1 386 ? -40.623 -43.429 -6.035 1.00 32.25 386 ASN A N 1
ATOM 3071 C CA . ASN A 1 386 ? -40.877 -44.860 -5.859 1.00 32.25 386 ASN A CA 1
ATOM 3072 C C . ASN A 1 386 ? -40.187 -45.739 -6.930 1.00 32.25 386 ASN A C 1
ATOM 3074 O O . ASN A 1 386 ? -40.712 -45.927 -8.023 1.00 32.25 386 ASN A O 1
ATOM 3078 N N . THR A 1 387 ? -39.016 -46.268 -6.522 1.00 32.81 387 THR A 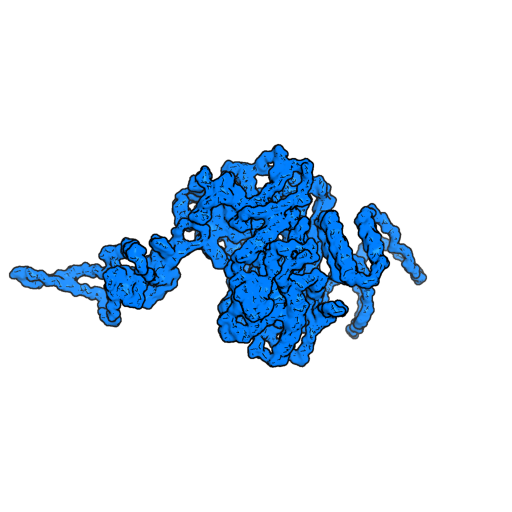N 1
ATOM 3079 C CA . THR A 1 387 ? -38.482 -47.655 -6.675 1.00 32.81 387 THR A CA 1
ATOM 3080 C C . THR A 1 387 ? -38.114 -48.246 -8.065 1.00 32.81 387 THR A C 1
ATOM 3082 O O . THR A 1 387 ? -38.646 -47.849 -9.098 1.00 32.81 387 THR A O 1
ATOM 3085 N N . PRO A 1 388 ? -37.299 -49.335 -8.143 1.00 38.09 388 PRO A N 1
ATOM 3086 C CA . PRO A 1 388 ? -36.060 -49.687 -7.414 1.00 38.09 388 PRO A CA 1
ATOM 3087 C C . PRO A 1 388 ? -34.948 -50.301 -8.328 1.00 38.09 388 PRO A C 1
ATOM 3089 O O . PRO A 1 388 ? -35.179 -50.617 -9.494 1.00 38.09 388 PRO A O 1
ATOM 3092 N N . SER A 1 389 ? -33.764 -50.563 -7.746 1.00 32.16 389 SER A N 1
ATOM 3093 C CA . SER A 1 389 ? -32.725 -51.542 -8.162 1.00 32.16 389 SER A CA 1
ATOM 3094 C C . SER A 1 389 ? -32.048 -51.419 -9.548 1.00 32.16 389 SER A C 1
ATOM 3096 O O . SER A 1 389 ? -32.673 -51.335 -10.605 1.00 32.16 389 SER A O 1
ATOM 3098 N N . TYR A 1 390 ? -30.712 -51.491 -9.541 1.00 39.22 390 TYR A N 1
ATOM 3099 C CA . TYR A 1 390 ? -29.894 -51.858 -10.702 1.00 39.22 390 TYR A CA 1
ATOM 3100 C C . TYR A 1 390 ? -30.432 -53.171 -11.322 1.00 39.22 390 TYR A C 1
ATOM 3102 O O . TYR A 1 390 ? -30.732 -54.104 -10.588 1.00 39.22 390 TYR A O 1
ATOM 3110 N N . PHE A 1 391 ? -30.522 -53.225 -12.660 1.00 36.00 391 PHE A N 1
ATOM 3111 C CA . PHE A 1 391 ? -31.099 -54.285 -13.519 1.00 36.00 391 PHE A CA 1
ATOM 3112 C C . PHE A 1 391 ? -32.640 -54.391 -13.605 1.00 36.00 391 PHE A C 1
ATOM 3114 O O . PHE A 1 391 ? -33.293 -55.054 -12.810 1.00 36.00 391 PHE A O 1
ATOM 3121 N N . ARG A 1 392 ? -33.219 -53.887 -14.710 1.00 39.53 392 ARG A N 1
ATOM 3122 C CA . ARG A 1 392 ? -34.451 -54.458 -15.295 1.00 39.53 392 ARG A CA 1
ATOM 3123 C C . ARG A 1 392 ? -34.051 -55.363 -16.465 1.00 39.53 392 ARG A C 1
ATOM 3125 O O . ARG A 1 392 ? -33.438 -54.887 -17.417 1.00 39.53 392 ARG A O 1
ATOM 3132 N N . LYS A 1 393 ? -34.397 -56.653 -16.395 1.00 38.84 393 LYS A N 1
ATOM 3133 C CA . LYS A 1 393 ? -34.358 -57.589 -17.532 1.00 38.84 393 LYS A CA 1
ATOM 3134 C C . LYS A 1 393 ? -35.509 -57.235 -18.481 1.00 38.84 393 LYS A C 1
ATOM 3136 O O . LYS A 1 393 ? -36.664 -57.319 -18.076 1.00 38.84 393 LYS A O 1
ATOM 3141 N N . CYS A 1 394 ? -35.216 -56.862 -19.725 1.00 47.12 394 CYS A N 1
ATOM 3142 C CA . CYS A 1 394 ? -36.233 -56.779 -20.775 1.00 47.12 394 CYS A CA 1
ATOM 3143 C C . CYS A 1 394 ? -36.293 -58.123 -21.513 1.00 47.12 394 CYS A C 1
ATOM 3145 O O . CYS A 1 394 ? -35.286 -58.581 -22.049 1.00 47.12 394 CYS A O 1
ATOM 3147 N N . LEU A 1 395 ? -37.464 -58.761 -21.510 1.00 38.91 395 LEU A N 1
ATOM 3148 C CA . LEU A 1 395 ? -37.758 -59.969 -22.281 1.00 38.91 395 LEU A CA 1
ATOM 3149 C C . LEU A 1 395 ? -38.206 -59.560 -23.684 1.00 38.91 395 LEU A C 1
ATOM 3151 O O . LEU A 1 395 ? -39.190 -58.838 -23.819 1.00 38.91 395 LEU A O 1
ATOM 3155 N N . SER A 1 396 ? -37.527 -60.046 -24.722 1.00 45.91 396 SER A N 1
ATOM 3156 C CA . SER A 1 396 ? -38.125 -60.101 -26.058 1.00 45.91 396 SER A CA 1
ATOM 3157 C C . SER A 1 396 ? -38.429 -61.558 -26.399 1.00 45.91 396 SER A C 1
ATOM 3159 O O . SER A 1 396 ? -37.569 -62.433 -26.273 1.00 45.91 396 SER A O 1
ATOM 3161 N N . ALA A 1 397 ? -39.680 -61.825 -26.772 1.00 40.78 397 ALA A N 1
ATOM 3162 C CA . ALA A 1 397 ? -40.122 -63.120 -27.262 1.00 40.78 397 ALA A CA 1
ATOM 3163 C C . ALA A 1 397 ? -40.188 -63.058 -28.791 1.00 40.78 397 ALA A C 1
ATOM 3165 O O . ALA A 1 397 ? -40.894 -62.221 -29.351 1.00 40.78 397 ALA A O 1
ATOM 3166 N N . ARG A 1 398 ? -39.466 -63.948 -29.474 1.00 47.03 398 ARG A N 1
ATOM 3167 C CA . ARG A 1 398 ? -39.701 -64.230 -30.895 1.00 47.03 398 ARG A CA 1
ATOM 3168 C C . ARG A 1 398 ? -40.333 -65.609 -31.012 1.00 47.03 398 ARG A C 1
ATOM 3170 O O . ARG A 1 398 ? -39.779 -66.589 -30.517 1.00 47.03 398 ARG A O 1
ATOM 3177 N N . PHE A 1 399 ? -41.481 -65.685 -31.679 1.00 39.47 399 PHE A N 1
ATOM 3178 C CA . PHE A 1 399 ? -42.076 -66.960 -32.063 1.00 39.47 399 PHE A CA 1
ATOM 3179 C C . PHE A 1 399 ? -41.287 -67.557 -33.230 1.00 39.47 399 PHE A C 1
ATOM 3181 O O . PHE A 1 399 ? -41.136 -66.926 -34.274 1.00 39.47 399 PHE A O 1
ATOM 3188 N N . SER A 1 400 ? -40.805 -68.785 -33.056 1.00 48.38 400 SER A N 1
ATOM 3189 C CA . SER A 1 400 ? -40.412 -69.647 -34.172 1.00 48.38 400 SER A CA 1
ATOM 3190 C C . SER A 1 400 ? -41.401 -70.809 -34.272 1.00 48.38 400 SER A C 1
ATOM 3192 O O . SER A 1 400 ? -42.068 -71.133 -33.286 1.00 48.38 400 SER A O 1
ATOM 3194 N N . ARG A 1 401 ? -41.483 -71.454 -35.445 1.00 45.81 401 ARG A N 1
ATOM 3195 C CA . ARG A 1 401 ? -42.409 -72.567 -35.752 1.00 45.81 401 ARG A CA 1
ATOM 3196 C C . ARG A 1 401 ? -42.326 -73.779 -34.800 1.00 45.81 401 ARG A C 1
ATOM 3198 O O . ARG A 1 401 ? -43.162 -74.662 -34.922 1.00 45.81 401 ARG A O 1
ATOM 3205 N N . TYR A 1 402 ? -41.380 -73.810 -33.855 1.00 48.53 402 TYR A N 1
ATOM 3206 C CA . TYR A 1 402 ? -41.177 -74.903 -32.894 1.00 48.53 402 TYR A CA 1
ATOM 3207 C C . TYR A 1 402 ? -41.166 -74.466 -31.408 1.00 48.53 402 TYR A C 1
ATOM 3209 O O . TYR A 1 402 ? -40.662 -75.196 -30.561 1.00 48.53 402 TYR A O 1
ATOM 3217 N N . GLY A 1 403 ? -41.729 -73.297 -31.064 1.00 49.78 403 GLY A N 1
ATOM 3218 C CA . GLY A 1 403 ? -41.931 -72.854 -29.669 1.00 49.78 403 GLY A CA 1
ATOM 3219 C C . GLY A 1 403 ? -41.156 -71.590 -29.260 1.00 49.78 403 GLY A C 1
ATOM 3220 O O . GLY A 1 403 ? -40.243 -71.139 -29.958 1.00 49.78 403 GLY A O 1
ATOM 3221 N N . LEU A 1 404 ? -41.569 -70.985 -28.134 1.00 38.34 404 LEU A N 1
ATOM 3222 C CA . LEU A 1 404 ? -41.089 -69.692 -27.622 1.00 38.34 404 LEU A CA 1
ATOM 3223 C C . LEU A 1 404 ? -39.684 -69.826 -26.998 1.00 38.34 404 LEU A C 1
ATOM 3225 O O . LEU A 1 404 ? -39.513 -70.545 -26.016 1.00 38.34 404 LEU A O 1
ATOM 3229 N N . ARG A 1 405 ? -38.681 -69.100 -27.513 1.00 46.31 405 ARG A N 1
ATOM 3230 C CA . ARG A 1 405 ? -37.387 -68.908 -26.826 1.00 46.31 405 ARG A CA 1
ATOM 3231 C C . ARG A 1 405 ? -37.207 -67.444 -26.434 1.00 46.31 405 ARG A C 1
ATOM 3233 O O . ARG A 1 405 ? -37.411 -66.543 -27.245 1.00 46.31 405 ARG A O 1
ATOM 3240 N N . LEU A 1 406 ? -36.823 -67.232 -25.178 1.00 41.16 406 LEU A N 1
ATOM 3241 C CA . LEU A 1 406 ? -36.560 -65.927 -24.578 1.00 41.16 406 LEU A CA 1
ATOM 3242 C C . LEU A 1 406 ? -35.060 -65.618 -24.678 1.00 41.16 406 LEU A C 1
ATOM 3244 O O . LEU A 1 406 ? -34.243 -66.426 -24.241 1.00 41.16 406 LEU A O 1
ATOM 3248 N N . PHE A 1 407 ? -34.699 -64.457 -25.229 1.00 46.00 407 PHE A N 1
ATOM 3249 C CA . PHE A 1 407 ? -33.314 -63.967 -25.260 1.00 46.00 407 PHE A CA 1
ATOM 3250 C C . PHE A 1 407 ? -33.149 -62.766 -24.319 1.00 46.00 407 PHE A C 1
ATOM 3252 O O . PHE A 1 407 ? -34.008 -61.882 -24.282 1.00 46.00 407 PHE A O 1
ATOM 3259 N N . TYR A 1 408 ? -32.034 -62.724 -23.581 1.00 43.31 408 TYR A N 1
ATOM 3260 C CA . TYR A 1 408 ? -31.644 -61.586 -22.743 1.00 43.31 408 TYR A CA 1
ATOM 3261 C C . TYR A 1 408 ? -30.660 -60.686 -23.501 1.00 43.31 408 TYR A C 1
ATOM 3263 O O . TYR A 1 408 ? -29.578 -61.132 -23.871 1.00 43.31 408 TYR A O 1
ATOM 3271 N N . THR A 1 409 ? -31.005 -59.412 -23.689 1.00 43.84 409 THR A N 1
ATOM 3272 C CA . THR A 1 409 ? -30.079 -58.375 -24.177 1.00 43.84 409 THR A CA 1
ATOM 3273 C C . THR A 1 409 ? -29.916 -57.276 -23.131 1.00 43.84 409 THR A C 1
ATOM 3275 O O . THR A 1 409 ? -30.902 -56.798 -22.568 1.00 43.84 409 THR A O 1
ATOM 3278 N N . SER A 1 410 ? -28.673 -56.863 -22.878 1.00 40.25 410 SER A N 1
ATOM 3279 C CA . SER A 1 410 ? -28.328 -55.777 -21.954 1.00 40.25 410 SER A CA 1
ATOM 3280 C C . SER A 1 410 ? -28.696 -54.413 -22.552 1.00 40.25 410 SER A C 1
ATOM 3282 O O . SER A 1 410 ? -28.098 -53.988 -23.537 1.00 40.25 410 SER A O 1
ATOM 3284 N N . CYS A 1 411 ? -29.655 -53.701 -21.955 1.00 48.75 411 CYS A N 1
ATOM 3285 C CA . CYS A 1 411 ? -29.973 -52.317 -22.325 1.00 48.75 411 CYS A CA 1
ATOM 3286 C C . CYS A 1 411 ? -29.130 -51.330 -21.499 1.00 48.75 411 CYS A C 1
ATOM 3288 O O . CYS A 1 411 ? -29.242 -51.294 -20.272 1.00 48.75 411 CYS A O 1
ATOM 3290 N N . PHE A 1 412 ? -28.325 -50.493 -22.159 1.00 45.47 412 PHE A N 1
ATOM 3291 C CA . PHE A 1 412 ? -27.613 -49.378 -21.524 1.00 45.47 412 PHE A CA 1
ATOM 3292 C C . PHE A 1 412 ? -28.598 -48.252 -21.152 1.00 45.47 412 PHE A C 1
ATOM 3294 O O . PHE A 1 412 ? -29.356 -47.784 -22.001 1.00 45.47 412 PHE A O 1
ATOM 3301 N N . LYS A 1 413 ? -28.600 -47.800 -19.888 1.00 49.91 413 LYS A N 1
ATOM 3302 C CA . LYS A 1 413 ? -29.358 -46.606 -19.460 1.00 49.91 413 LYS A CA 1
ATOM 3303 C C . LYS A 1 413 ? -28.582 -45.316 -19.783 1.00 49.91 413 LYS A C 1
ATOM 3305 O O . LYS A 1 413 ? -27.352 -45.331 -19.723 1.00 49.91 413 LYS A O 1
ATOM 3310 N N . PRO A 1 414 ? -29.272 -44.194 -20.074 1.00 55.06 414 PRO A N 1
ATOM 3311 C CA . PRO A 1 414 ? -28.619 -42.913 -20.329 1.00 55.06 414 PRO A CA 1
ATOM 3312 C C . PRO A 1 414 ? -27.889 -42.388 -19.085 1.00 55.06 414 PRO A C 1
ATOM 3314 O O . PRO A 1 414 ? -28.404 -42.468 -17.969 1.00 55.06 414 PRO A O 1
ATOM 3317 N N . VAL A 1 415 ? -26.695 -41.823 -19.284 1.00 60.00 415 VAL A N 1
ATOM 3318 C CA . VAL A 1 415 ? -25.906 -41.179 -18.221 1.00 60.00 415 VAL A CA 1
ATOM 3319 C C . VAL A 1 415 ? -26.374 -39.735 -18.064 1.00 60.00 415 VAL A C 1
ATOM 3321 O O . VAL A 1 415 ? -26.307 -38.943 -19.005 1.00 60.00 415 VAL A O 1
ATOM 3324 N N . TRP A 1 416 ? -26.840 -39.373 -16.876 1.00 67.94 416 TRP A N 1
ATOM 3325 C CA . TRP A 1 416 ? -27.302 -38.018 -16.577 1.00 67.94 416 TRP A CA 1
ATOM 3326 C C . TRP A 1 416 ? -26.119 -37.099 -16.252 1.00 67.94 416 TRP A C 1
ATOM 3328 O O . TRP A 1 416 ? -25.160 -37.525 -15.609 1.00 67.94 416 TRP A O 1
ATOM 3338 N N . LYS A 1 417 ? -26.170 -35.839 -16.691 1.00 74.50 417 LYS A N 1
ATOM 3339 C CA . LYS A 1 417 ? -25.188 -34.803 -16.336 1.00 74.50 417 LYS A CA 1
ATOM 3340 C C . LYS A 1 417 ? -25.902 -33.537 -15.871 1.00 74.50 417 LYS A C 1
ATOM 3342 O O . LYS A 1 417 ? -26.870 -33.109 -16.499 1.00 74.50 417 LYS A O 1
ATOM 3347 N N . VAL A 1 418 ? -25.393 -32.922 -14.808 1.00 78.94 418 VAL A N 1
ATOM 3348 C CA . VAL A 1 418 ? -25.807 -31.587 -14.360 1.00 78.94 418 VAL A CA 1
ATOM 3349 C C . VAL A 1 418 ? -24.860 -30.577 -14.981 1.00 78.94 418 VAL A C 1
ATOM 3351 O O . VAL A 1 418 ? -23.658 -30.653 -14.732 1.00 78.94 418 VAL A O 1
ATOM 3354 N N . VAL A 1 419 ? -25.373 -29.661 -15.802 1.00 85.19 419 VAL A N 1
ATOM 3355 C CA . VAL A 1 419 ? -24.572 -28.537 -16.293 1.00 85.19 419 VAL A CA 1
ATOM 3356 C C . VAL A 1 419 ? -24.740 -27.378 -15.332 1.00 85.19 419 VAL A C 1
ATOM 3358 O O . VAL A 1 419 ? -25.852 -26.932 -15.069 1.00 85.19 419 VAL A O 1
ATOM 3361 N N . CYS A 1 420 ? -23.614 -26.906 -14.821 1.00 85.81 420 CYS A N 1
ATOM 3362 C CA . CYS A 1 420 ? -23.536 -25.702 -14.023 1.00 85.81 420 CYS A CA 1
ATOM 3363 C C . CYS A 1 420 ? -23.031 -24.561 -14.894 1.00 85.81 420 CYS A C 1
ATOM 3365 O O . CYS A 1 420 ? -22.200 -24.767 -15.780 1.00 85.81 420 CYS A O 1
ATOM 3367 N N . GLN A 1 421 ? -23.538 -23.372 -14.611 1.00 85.25 421 GLN A N 1
ATOM 3368 C CA . GLN A 1 421 ? -23.119 -22.102 -15.169 1.00 85.25 421 GLN A CA 1
ATOM 3369 C C . GLN A 1 421 ? -22.475 -21.277 -14.066 1.00 85.25 421 GLN A C 1
ATOM 3371 O O . GLN A 1 421 ? -22.958 -21.239 -12.936 1.00 85.25 421 GLN A O 1
ATOM 3376 N N . ARG A 1 422 ? -21.409 -20.576 -14.405 1.00 82.31 422 ARG A N 1
ATOM 3377 C CA . ARG A 1 422 ? -20.877 -19.470 -13.619 1.00 82.31 422 ARG A CA 1
ATOM 3378 C C . ARG A 1 422 ? -20.524 -18.342 -14.568 1.00 82.31 422 ARG A C 1
ATOM 3380 O O . ARG A 1 422 ? -20.389 -18.565 -15.773 1.00 82.31 422 ARG A O 1
ATOM 3387 N N . ASP A 1 423 ? -20.393 -17.143 -14.043 1.00 64.12 423 ASP A N 1
ATOM 3388 C CA . ASP A 1 423 ? -19.899 -16.039 -14.851 1.00 64.12 423 ASP A CA 1
ATOM 3389 C C . ASP A 1 423 ? -18.426 -16.298 -15.206 1.00 64.12 423 ASP A C 1
ATOM 3391 O O . ASP A 1 423 ? -17.713 -17.013 -14.486 1.00 64.12 423 ASP A O 1
ATOM 3395 N N . ALA A 1 424 ? -18.001 -15.827 -16.382 1.00 58.22 424 ALA A N 1
ATOM 3396 C CA . ALA A 1 424 ? -16.583 -15.840 -16.707 1.00 58.22 424 ALA A CA 1
ATOM 3397 C C . ALA A 1 424 ? -15.829 -15.094 -15.607 1.00 58.22 424 ALA A C 1
ATOM 3399 O O . ALA A 1 424 ? -16.288 -14.053 -15.141 1.00 58.22 424 ALA A O 1
ATOM 3400 N N . ILE A 1 425 ? -14.717 -15.670 -15.149 1.00 53.50 425 ILE A N 1
ATOM 3401 C CA . ILE A 1 425 ? -13.855 -14.944 -14.226 1.00 53.50 425 ILE A CA 1
ATOM 3402 C C . ILE A 1 425 ? -13.081 -13.943 -15.078 1.00 53.50 425 ILE A C 1
ATOM 3404 O O . ILE A 1 425 ? -12.367 -14.336 -16.003 1.00 53.50 425 ILE A O 1
ATOM 3408 N N . PHE A 1 426 ? -13.287 -12.664 -14.781 1.00 58.94 426 PHE A N 1
ATOM 3409 C CA . PHE A 1 426 ? -12.640 -11.532 -15.435 1.00 58.94 426 PHE A CA 1
ATOM 3410 C C . PHE A 1 426 ? -11.477 -11.010 -14.584 1.00 58.94 426 PHE A C 1
ATOM 3412 O O . PHE A 1 426 ? -11.341 -9.805 -14.417 1.00 58.94 426 PHE A O 1
ATOM 3419 N N . ASP A 1 427 ? -10.690 -11.914 -14.007 1.00 74.50 427 ASP A N 1
ATOM 3420 C CA . ASP A 1 427 ? -9.604 -11.541 -13.109 1.00 74.50 427 ASP A CA 1
ATOM 3421 C C . ASP A 1 427 ? -8.349 -11.227 -13.938 1.00 74.50 427 ASP A C 1
ATOM 3423 O O . ASP A 1 427 ? -7.802 -12.102 -14.617 1.00 74.50 427 ASP A O 1
ATOM 3427 N N . GLY A 1 428 ? -7.938 -9.960 -13.915 1.00 86.69 428 GLY A N 1
ATOM 3428 C CA . GLY A 1 428 ? -6.796 -9.400 -14.626 1.00 86.69 428 GLY A CA 1
ATOM 3429 C C . GLY A 1 428 ? -7.168 -8.320 -15.648 1.00 86.69 428 GLY A C 1
ATOM 3430 O O . GLY A 1 428 ? -8.257 -7.749 -15.633 1.00 86.69 428 GLY A O 1
ATOM 3431 N N . THR A 1 429 ? -6.264 -8.067 -16.588 1.00 91.12 429 THR A N 1
ATOM 3432 C CA . THR A 1 429 ? -6.434 -7.118 -17.694 1.00 91.12 429 THR A CA 1
ATOM 3433 C C . THR A 1 429 ? -6.858 -7.851 -18.963 1.00 91.12 429 THR A C 1
ATOM 3435 O O . THR A 1 429 ? -6.188 -8.790 -19.414 1.00 91.12 429 THR A O 1
ATOM 3438 N N . LYS A 1 430 ? -7.946 -7.408 -19.609 1.00 88.44 430 LYS A N 1
ATOM 3439 C CA . LYS A 1 430 ? -8.355 -8.005 -20.888 1.00 88.44 430 LYS A CA 1
ATOM 3440 C C . LYS A 1 430 ? -7.396 -7.612 -22.002 1.00 88.44 430 LYS A C 1
ATOM 3442 O O . LYS A 1 430 ? -7.070 -6.440 -22.169 1.00 88.44 430 LYS A O 1
ATOM 3447 N N . VAL A 1 431 ? -7.076 -8.555 -22.888 1.00 90.56 431 VAL A N 1
ATOM 3448 C CA . VAL A 1 431 ? -6.328 -8.269 -24.127 1.00 90.56 431 VAL A CA 1
ATOM 3449 C C . VAL A 1 431 ? -6.999 -7.151 -24.934 1.00 90.56 431 VAL A C 1
ATOM 3451 O O . VAL A 1 431 ? -6.309 -6.320 -25.508 1.00 90.56 431 VAL A O 1
ATOM 3454 N N . SER A 1 432 ? -8.335 -7.087 -24.966 1.00 88.50 432 SER A N 1
ATOM 3455 C CA . SER A 1 432 ? -9.066 -6.019 -25.665 1.00 88.50 432 SER A CA 1
ATOM 3456 C C . SER A 1 432 ? -8.924 -4.638 -25.022 1.00 88.50 432 SER A C 1
ATOM 3458 O O . SER A 1 432 ? -9.047 -3.647 -25.730 1.00 88.50 432 SER A O 1
ATOM 3460 N N . GLU A 1 433 ? -8.698 -4.574 -23.708 1.00 90.12 433 GLU A N 1
ATOM 3461 C CA . GLU A 1 433 ? -8.494 -3.327 -22.957 1.00 90.12 433 GLU A CA 1
ATOM 3462 C C . GLU A 1 433 ? -7.033 -2.865 -23.044 1.00 90.12 433 GLU A C 1
ATOM 3464 O O . GLU A 1 433 ? -6.774 -1.669 -23.100 1.00 90.12 433 GLU A O 1
ATOM 3469 N N . LEU A 1 434 ? -6.088 -3.808 -23.125 1.00 93.31 434 LEU A N 1
ATOM 3470 C CA . LEU A 1 434 ? -4.656 -3.527 -23.250 1.00 93.31 434 LEU A CA 1
ATOM 3471 C C . LEU A 1 434 ? -4.239 -3.163 -24.684 1.00 93.31 434 LEU A C 1
ATOM 3473 O O . LEU A 1 434 ? -3.456 -2.242 -24.895 1.00 93.31 434 LEU A O 1
ATOM 3477 N N . LYS A 1 435 ? -4.774 -3.873 -25.686 1.00 94.12 435 LYS A N 1
ATOM 3478 C CA . LYS A 1 435 ? -4.369 -3.755 -27.097 1.00 94.12 435 LYS A CA 1
ATOM 3479 C C . LYS A 1 435 ? -4.370 -2.321 -27.658 1.00 94.12 435 LYS A C 1
ATOM 3481 O O . LYS A 1 435 ? -3.454 -2.038 -28.421 1.00 94.12 435 LYS A O 1
ATOM 3486 N N . PRO A 1 436 ? -5.329 -1.429 -27.335 1.00 95.75 436 PRO A N 1
ATOM 3487 C CA . PRO A 1 436 ? -5.326 -0.059 -27.852 1.00 95.75 436 PRO A CA 1
ATOM 3488 C C . PRO A 1 436 ? -4.106 0.776 -27.450 1.00 95.75 436 PRO A C 1
ATOM 3490 O O . PRO A 1 436 ? -3.849 1.775 -28.108 1.00 95.75 436 PRO A O 1
ATOM 3493 N N . PHE A 1 437 ? -3.388 0.387 -26.392 1.00 96.19 437 PHE A N 1
ATOM 3494 C CA . PHE A 1 437 ? -2.229 1.114 -25.865 1.00 96.19 437 PHE A CA 1
ATOM 3495 C C . PHE A 1 437 ? -0.889 0.496 -26.280 1.00 96.19 437 PHE A C 1
ATOM 3497 O O . PHE A 1 437 ? 0.146 1.136 -26.140 1.00 96.19 437 PHE A O 1
ATOM 3504 N N . LEU A 1 438 ? -0.885 -0.741 -26.783 1.00 97.38 438 LEU A N 1
ATOM 3505 C CA . LEU A 1 438 ? 0.339 -1.413 -27.214 1.00 97.38 438 LEU A CA 1
ATOM 3506 C C . LEU A 1 438 ? 0.765 -0.938 -28.601 1.00 97.38 438 LEU A C 1
ATOM 3508 O O . LEU A 1 438 ? -0.072 -0.787 -29.493 1.00 97.38 438 LEU A O 1
ATOM 3512 N N . ASN A 1 439 ? 2.071 -0.794 -28.802 1.00 98.06 439 ASN A N 1
ATOM 3513 C CA . ASN A 1 439 ? 2.644 -0.438 -30.086 1.00 98.06 439 ASN A CA 1
ATOM 3514 C C . ASN A 1 439 ? 2.349 -1.535 -31.124 1.00 98.06 439 ASN A C 1
ATOM 3516 O O . ASN A 1 439 ? 2.817 -2.666 -30.950 1.00 98.06 439 ASN A O 1
ATOM 3520 N N . PRO A 1 440 ? 1.559 -1.248 -32.177 1.00 97.31 440 PRO A N 1
ATOM 3521 C CA . PRO A 1 440 ? 1.139 -2.257 -33.144 1.00 97.31 440 PRO A CA 1
ATOM 3522 C C . PRO A 1 440 ? 2.271 -2.703 -34.076 1.00 97.31 440 PRO A C 1
ATOM 3524 O O . PRO A 1 440 ? 2.174 -3.790 -34.647 1.00 97.31 440 PRO A O 1
ATOM 3527 N N . ASP A 1 441 ? 3.324 -1.895 -34.209 1.00 97.25 441 ASP A N 1
ATOM 3528 C CA . ASP A 1 441 ? 4.478 -2.163 -35.068 1.00 97.25 441 ASP A CA 1
ATOM 3529 C C . ASP A 1 441 ? 5.525 -3.039 -34.360 1.00 97.25 441 ASP A C 1
ATOM 3531 O O . ASP A 1 441 ? 6.390 -3.634 -35.006 1.00 97.25 441 ASP A O 1
ATOM 3535 N N . PHE A 1 442 ? 5.430 -3.183 -33.033 1.00 97.88 442 PHE A N 1
ATOM 3536 C CA . PHE A 1 442 ? 6.288 -4.082 -32.272 1.00 97.88 442 PHE A CA 1
ATOM 3537 C C . PHE A 1 442 ? 5.819 -5.545 -32.349 1.00 97.88 442 PHE A C 1
ATOM 3539 O O . PHE A 1 442 ? 4.637 -5.878 -32.214 1.00 97.88 442 PHE A O 1
ATOM 3546 N N . GLY A 1 443 ? 6.777 -6.463 -32.497 1.00 96.94 443 GLY A N 1
ATOM 3547 C CA . GLY A 1 443 ? 6.556 -7.907 -32.597 1.00 96.94 443 GLY A CA 1
ATOM 3548 C C . GLY A 1 443 ? 6.176 -8.599 -31.279 1.00 96.94 443 GLY A C 1
ATOM 3549 O O . GLY A 1 443 ? 6.802 -9.601 -30.933 1.00 96.94 443 GLY A O 1
ATOM 3550 N N . TRP A 1 444 ? 5.141 -8.126 -30.567 1.00 96.38 444 TRP A N 1
ATOM 3551 C CA . TRP A 1 444 ? 4.719 -8.618 -29.239 1.00 96.38 444 TRP A CA 1
ATOM 3552 C C . TRP A 1 444 ? 4.595 -10.136 -29.155 1.00 96.38 444 TRP A C 1
ATOM 3554 O O . TRP A 1 444 ? 5.054 -10.750 -28.196 1.00 96.38 444 TRP A O 1
ATOM 3564 N N . LYS A 1 445 ? 3.990 -10.755 -30.174 1.00 95.31 445 LYS A N 1
ATOM 3565 C CA . LYS A 1 445 ? 3.814 -12.208 -30.213 1.00 95.31 445 LYS A CA 1
ATOM 3566 C C . LYS A 1 445 ? 5.161 -12.932 -30.136 1.00 95.31 445 LYS A C 1
ATOM 3568 O O . LYS A 1 445 ? 5.328 -13.807 -29.296 1.00 95.31 445 LYS A O 1
ATOM 3573 N N . ASN A 1 446 ? 6.111 -12.544 -30.984 1.00 94.31 446 ASN A N 1
ATOM 3574 C CA . ASN A 1 446 ? 7.419 -13.192 -31.058 1.00 94.31 446 ASN A CA 1
ATOM 3575 C C . ASN A 1 446 ? 8.238 -12.934 -29.785 1.00 94.31 446 ASN A C 1
ATOM 3577 O O . ASN A 1 446 ? 8.903 -13.843 -29.297 1.00 94.31 446 ASN A O 1
ATOM 3581 N N . ALA A 1 447 ? 8.157 -11.719 -29.230 1.00 95.56 447 ALA A N 1
ATOM 3582 C CA . ALA A 1 447 ? 8.824 -11.369 -27.978 1.00 95.56 447 ALA A CA 1
ATOM 3583 C C . ALA A 1 447 ? 8.310 -12.213 -26.798 1.00 95.56 447 ALA A C 1
ATOM 3585 O O . ALA A 1 447 ? 9.104 -12.720 -26.013 1.00 95.56 447 ALA A O 1
ATOM 3586 N N . ILE A 1 448 ? 6.993 -12.423 -26.698 1.00 95.19 448 ILE A N 1
ATOM 3587 C CA . ILE A 1 448 ? 6.399 -13.266 -25.652 1.00 95.19 448 ILE A CA 1
ATOM 3588 C C . ILE A 1 448 ? 6.786 -14.736 -25.857 1.00 95.19 448 ILE A C 1
ATOM 3590 O O . ILE A 1 448 ? 7.259 -15.380 -24.923 1.00 95.19 448 ILE A O 1
ATOM 3594 N N . GLU A 1 449 ? 6.612 -15.279 -27.067 1.00 92.94 449 GLU A N 1
ATOM 3595 C CA . GLU A 1 449 ? 6.873 -16.702 -27.345 1.00 92.94 449 GLU A CA 1
ATOM 3596 C C . GLU A 1 449 ? 8.344 -17.084 -27.121 1.00 92.94 449 GLU A C 1
ATOM 3598 O O . GLU A 1 449 ? 8.616 -18.193 -26.661 1.00 92.94 449 GLU A O 1
ATOM 3603 N N . SER A 1 450 ? 9.289 -16.161 -27.342 1.00 90.00 450 SER A N 1
ATOM 3604 C CA . SER A 1 450 ? 10.714 -16.404 -27.072 1.00 90.00 450 SER A CA 1
ATOM 3605 C C . SER A 1 450 ? 11.036 -16.572 -25.581 1.00 90.00 450 SER A C 1
ATOM 3607 O O . SER A 1 450 ? 11.960 -17.309 -25.241 1.00 90.00 450 SER A O 1
ATOM 3609 N N . LYS A 1 451 ? 10.263 -15.940 -24.688 1.00 89.88 451 LYS A N 1
ATOM 3610 C CA . LYS A 1 451 ? 10.438 -16.031 -23.228 1.00 89.88 451 LYS A CA 1
ATOM 3611 C C . LYS A 1 451 ? 9.671 -17.190 -22.594 1.00 89.88 451 LYS A C 1
ATOM 3613 O O . LYS A 1 451 ? 10.043 -17.632 -21.510 1.00 89.88 451 LYS A O 1
ATOM 3618 N N . LEU A 1 452 ? 8.631 -17.703 -23.257 1.00 87.00 452 LEU A N 1
ATOM 3619 C CA . LEU A 1 452 ? 7.862 -18.841 -22.745 1.00 87.00 452 LEU A CA 1
ATOM 3620 C C . LEU A 1 452 ? 8.685 -20.129 -22.697 1.00 87.00 452 LEU A C 1
ATOM 3622 O O . LEU A 1 452 ? 8.527 -20.847 -21.722 1.00 87.00 452 LEU A O 1
ATOM 3626 N N . ASN A 1 453 ? 9.505 -20.392 -23.728 1.00 75.81 453 ASN A N 1
ATOM 3627 C CA . ASN A 1 453 ? 10.418 -21.536 -23.937 1.00 75.81 453 ASN A CA 1
ATOM 3628 C C . ASN A 1 453 ? 10.398 -22.650 -22.857 1.00 75.81 453 ASN A C 1
ATOM 3630 O O . ASN A 1 453 ? 11.399 -22.923 -22.197 1.00 75.81 453 ASN A O 1
ATOM 3634 N N . SER A 1 454 ? 9.242 -23.278 -22.677 1.00 65.56 454 SER A N 1
ATOM 3635 C CA . SER A 1 454 ? 8.920 -24.269 -21.658 1.00 65.56 454 SER A CA 1
ATOM 3636 C C . SER A 1 454 ? 8.885 -25.648 -22.311 1.00 65.56 454 SER A C 1
ATOM 3638 O O . SER A 1 454 ? 8.414 -25.814 -23.441 1.00 65.56 454 SER A O 1
ATOM 3640 N N . GLN A 1 455 ? 9.432 -26.643 -21.617 1.00 66.50 455 GLN A N 1
ATOM 3641 C CA . GLN A 1 455 ? 9.393 -28.044 -22.040 1.00 66.50 455 GLN A CA 1
ATOM 3642 C C . GLN A 1 455 ? 8.124 -28.745 -21.530 1.00 66.50 455 GLN A C 1
ATOM 3644 O O . GLN A 1 455 ? 7.659 -29.698 -22.156 1.00 66.50 455 GLN A O 1
ATOM 3649 N N . THR A 1 456 ? 7.547 -28.252 -20.431 1.00 61.47 456 THR A N 1
ATOM 3650 C CA . THR A 1 456 ? 6.370 -28.819 -19.756 1.00 61.47 456 THR A CA 1
ATOM 3651 C C . THR A 1 456 ? 5.055 -28.173 -20.209 1.00 61.47 456 THR A C 1
ATOM 3653 O O . THR A 1 456 ? 4.016 -28.836 -20.236 1.00 61.47 456 THR A O 1
ATOM 3656 N N . PHE A 1 457 ? 5.079 -26.897 -20.606 1.00 65.94 457 PHE A N 1
ATOM 3657 C CA . PHE A 1 457 ? 3.912 -26.110 -21.009 1.00 65.94 457 PHE A CA 1
ATOM 3658 C C . PHE A 1 457 ? 4.006 -25.640 -22.465 1.00 65.94 457 PHE A C 1
ATOM 3660 O O . PHE A 1 457 ? 5.054 -25.660 -23.104 1.00 65.94 457 PHE A O 1
ATOM 3667 N N . GLY A 1 458 ? 2.870 -25.214 -23.023 1.00 72.31 458 GLY A N 1
ATOM 3668 C CA . GLY A 1 458 ? 2.813 -24.709 -24.393 1.00 72.31 458 GLY A CA 1
ATOM 3669 C C . GLY A 1 458 ? 3.590 -23.400 -24.588 1.00 72.31 458 GLY A C 1
ATOM 3670 O O . GLY A 1 458 ? 3.556 -22.517 -23.731 1.00 72.31 458 GLY A O 1
ATOM 3671 N N . ASN A 1 459 ? 4.225 -23.236 -25.751 1.00 84.31 459 ASN A N 1
ATOM 3672 C CA . ASN A 1 459 ? 5.092 -22.087 -26.061 1.00 84.31 459 ASN A CA 1
ATOM 3673 C C . ASN A 1 459 ? 4.433 -21.014 -26.933 1.00 84.31 459 ASN A C 1
ATOM 3675 O O . ASN A 1 459 ? 5.113 -20.141 -27.459 1.00 84.31 459 ASN A O 1
ATOM 3679 N N . THR A 1 460 ? 3.112 -21.075 -27.111 1.00 88.81 460 THR A N 1
ATOM 3680 C CA . THR A 1 460 ? 2.373 -20.078 -27.899 1.00 88.81 460 THR A CA 1
ATOM 3681 C C . THR A 1 460 ? 1.687 -19.051 -27.005 1.00 88.81 460 THR A C 1
ATOM 3683 O O . THR A 1 460 ? 1.226 -19.388 -25.911 1.00 88.81 460 THR A O 1
ATOM 3686 N N . VAL A 1 461 ? 1.512 -17.818 -27.498 1.00 89.69 461 VAL A N 1
ATOM 3687 C CA . VAL A 1 461 ? 0.786 -16.764 -26.755 1.00 89.69 461 VAL A CA 1
ATOM 3688 C C . VAL A 1 461 ? -0.619 -17.216 -26.356 1.00 89.69 461 VAL A C 1
ATOM 3690 O O . VAL A 1 461 ? -1.058 -16.955 -25.242 1.00 89.69 461 VAL A O 1
ATOM 3693 N N . ASN A 1 462 ? -1.339 -17.910 -27.244 1.00 85.38 462 ASN A N 1
ATOM 3694 C CA . ASN A 1 462 ? -2.701 -18.360 -26.946 1.00 85.38 462 ASN A CA 1
ATOM 3695 C C . ASN A 1 462 ? -2.729 -19.357 -25.781 1.00 85.38 462 ASN A C 1
ATOM 3697 O O . ASN A 1 462 ? -3.579 -19.222 -24.908 1.00 85.38 462 ASN A O 1
ATOM 3701 N N . GLN A 1 463 ? -1.790 -20.307 -25.743 1.00 80.12 463 GLN A N 1
ATOM 3702 C CA . GLN A 1 463 ? -1.674 -21.250 -24.628 1.00 80.12 463 GLN A CA 1
ATOM 3703 C C . GLN A 1 463 ? -1.297 -20.522 -23.339 1.00 80.12 463 GLN A C 1
ATOM 3705 O O . GLN A 1 463 ? -1.957 -20.706 -22.329 1.00 80.12 463 GLN A O 1
ATOM 3710 N N . ALA A 1 464 ? -0.312 -19.622 -23.377 1.00 85.25 464 ALA A N 1
ATOM 3711 C CA . ALA A 1 464 ? 0.073 -18.858 -22.193 1.00 85.25 464 ALA A CA 1
ATOM 3712 C C . ALA A 1 464 ? -1.061 -17.964 -21.655 1.00 85.25 464 ALA A C 1
ATOM 3714 O O . ALA A 1 464 ? -1.210 -17.843 -20.442 1.00 85.25 464 ALA A O 1
ATOM 3715 N N . LEU A 1 465 ? -1.904 -17.386 -22.520 1.00 85.31 465 LEU A N 1
ATOM 3716 C CA . LEU A 1 465 ? -3.117 -16.664 -22.108 1.00 85.31 465 LEU A CA 1
ATOM 3717 C C . LEU A 1 465 ? -4.155 -17.589 -21.449 1.00 85.31 465 LEU A C 1
ATOM 3719 O O . LEU A 1 465 ? -4.784 -17.202 -20.462 1.00 85.31 465 LEU A O 1
ATOM 3723 N N . GLU A 1 466 ? -4.355 -18.791 -21.999 1.00 76.81 466 GLU A N 1
ATOM 3724 C CA . GLU A 1 466 ? -5.264 -19.806 -21.443 1.00 76.81 466 GLU A CA 1
ATOM 3725 C C . GLU A 1 466 ? -4.775 -20.304 -20.075 1.00 76.81 466 GLU A C 1
ATOM 3727 O O . GLU A 1 466 ? -5.554 -20.337 -19.119 1.00 76.81 466 GLU A O 1
ATOM 3732 N N . ASP A 1 467 ? -3.476 -20.580 -19.965 1.00 77.38 467 ASP A N 1
ATOM 3733 C CA . ASP A 1 467 ? -2.807 -21.035 -18.745 1.00 77.38 467 ASP A CA 1
ATOM 3734 C C . ASP A 1 467 ? -2.651 -19.912 -17.706 1.00 77.38 467 ASP A C 1
ATOM 3736 O O . ASP A 1 467 ? -2.487 -20.184 -16.524 1.00 77.38 467 ASP A O 1
ATOM 3740 N N . GLY A 1 468 ? -2.728 -18.643 -18.121 1.00 83.81 468 GLY A N 1
ATOM 3741 C CA . GLY A 1 468 ? -2.588 -17.491 -17.227 1.00 83.81 468 GLY A CA 1
ATOM 3742 C C . GLY A 1 468 ? -1.164 -17.057 -16.928 1.00 83.81 468 GLY A C 1
ATOM 3743 O O . GLY A 1 468 ? -0.930 -16.417 -15.914 1.00 83.81 468 GLY A O 1
ATOM 3744 N N . ARG A 1 469 ? -0.229 -17.385 -17.816 1.00 88.19 469 ARG A N 1
ATOM 3745 C CA . ARG A 1 469 ? 1.210 -17.169 -17.644 1.00 88.19 469 ARG A CA 1
ATOM 3746 C C . ARG A 1 469 ? 1.710 -15.825 -18.171 1.00 88.19 469 ARG A C 1
ATOM 3748 O O . ARG A 1 469 ? 2.915 -15.624 -18.206 1.00 88.19 469 ARG A O 1
ATOM 3755 N N . ILE A 1 470 ? 0.831 -14.924 -18.613 1.00 94.31 470 ILE A N 1
ATOM 3756 C CA . ILE A 1 470 ? 1.204 -13.588 -19.109 1.00 94.31 470 ILE A CA 1
ATOM 3757 C C . ILE A 1 470 ? 0.703 -12.540 -18.126 1.00 94.31 470 ILE A C 1
ATOM 3759 O O . ILE A 1 470 ? -0.471 -12.562 -17.755 1.00 94.31 470 ILE A O 1
ATOM 3763 N N . PHE A 1 471 ? 1.567 -11.597 -17.770 1.00 96.81 471 PHE A N 1
ATOM 3764 C CA . PHE A 1 471 ? 1.270 -10.516 -16.841 1.00 96.81 471 PHE A CA 1
ATOM 3765 C C . PHE A 1 471 ? 1.646 -9.161 -17.435 1.00 96.81 471 PHE A C 1
ATOM 3767 O O . PHE A 1 471 ? 2.508 -9.064 -18.310 1.00 96.81 471 PHE A O 1
ATOM 3774 N N . VAL A 1 472 ? 0.984 -8.113 -16.958 1.00 97.88 472 VAL A N 1
ATOM 3775 C CA . VAL A 1 472 ? 1.240 -6.727 -17.341 1.00 97.88 472 VAL A CA 1
ATOM 3776 C C . VAL A 1 472 ? 1.379 -5.859 -16.098 1.00 97.88 472 VAL A C 1
ATOM 3778 O O . VAL A 1 472 ? 0.601 -5.993 -15.155 1.00 97.88 472 VAL A O 1
ATOM 3781 N N . MET A 1 473 ? 2.356 -4.959 -16.131 1.00 97.50 473 MET A N 1
ATOM 3782 C CA . MET A 1 473 ? 2.442 -3.783 -15.270 1.00 97.50 473 MET A CA 1
ATOM 3783 C C . MET A 1 473 ? 2.105 -2.561 -16.124 1.00 97.50 473 MET A C 1
ATOM 3785 O O . MET A 1 473 ? 2.669 -2.381 -17.206 1.00 97.50 473 MET A O 1
ATOM 3789 N N . GLN A 1 474 ? 1.170 -1.742 -15.653 1.00 94.50 474 GLN A N 1
ATOM 3790 C CA . GLN A 1 474 ? 0.712 -0.533 -16.333 1.00 94.50 474 GLN A CA 1
ATOM 3791 C C . GLN A 1 474 ? 0.290 0.511 -15.302 1.00 94.50 474 GLN A C 1
ATOM 3793 O O . GLN A 1 474 ? -0.157 0.151 -14.217 1.00 94.50 474 GLN A O 1
ATOM 3798 N N . PHE A 1 475 ? 0.355 1.782 -15.693 1.00 94.19 475 PHE A N 1
ATOM 3799 C CA . PHE A 1 475 ? 0.054 2.917 -14.819 1.00 94.19 475 PHE A CA 1
ATOM 3800 C C . PHE A 1 475 ? -1.028 3.828 -15.413 1.00 94.19 475 PHE A C 1
ATOM 3802 O O . PHE A 1 475 ? -0.715 4.953 -15.821 1.00 94.19 475 PHE A O 1
ATOM 3809 N N . PRO A 1 476 ? -2.284 3.367 -15.583 1.00 92.56 476 PRO A N 1
ATOM 3810 C CA . PRO A 1 476 ? -3.334 4.171 -16.207 1.00 92.56 476 PRO A CA 1
ATOM 3811 C C . PRO A 1 476 ? -3.526 5.548 -15.561 1.00 92.56 476 PRO A C 1
ATOM 3813 O O . PRO A 1 476 ? -3.854 6.496 -16.268 1.00 92.56 476 PRO A O 1
ATOM 3816 N N . GLU A 1 477 ? -3.284 5.652 -14.256 1.00 91.44 477 GLU A N 1
ATOM 3817 C CA . GLU A 1 477 ? -3.339 6.874 -13.458 1.00 91.44 477 GLU A CA 1
ATOM 3818 C C . GLU A 1 477 ? -2.241 7.891 -13.791 1.00 91.44 477 GLU A C 1
ATOM 3820 O O . GLU A 1 477 ? -2.413 9.075 -13.536 1.00 91.44 477 GLU A O 1
ATOM 3825 N N . LEU A 1 478 ? -1.127 7.460 -14.394 1.00 93.06 478 LEU A N 1
ATOM 3826 C CA . LEU A 1 478 ? -0.022 8.351 -14.763 1.00 93.06 478 LEU A CA 1
ATOM 3827 C C . LEU A 1 478 ? -0.152 8.923 -16.185 1.00 93.06 478 LEU A C 1
ATOM 3829 O O . LEU A 1 478 ? 0.730 9.642 -16.662 1.00 93.06 478 LEU A O 1
ATOM 3833 N N . ARG A 1 479 ? -1.227 8.587 -16.907 1.00 91.00 479 ARG A N 1
ATOM 3834 C CA . ARG A 1 479 ? -1.440 9.048 -18.284 1.00 91.00 479 ARG A CA 1
ATOM 3835 C C . ARG A 1 479 ? -1.744 10.539 -18.305 1.00 91.00 479 ARG A C 1
ATOM 3837 O O . ARG A 1 479 ? -2.673 10.987 -17.646 1.00 91.00 479 ARG A O 1
ATOM 3844 N N . ALA A 1 480 ? -1.003 11.276 -19.132 1.00 83.44 480 ALA A N 1
ATOM 3845 C CA . ALA A 1 480 ? -1.154 12.722 -19.296 1.00 83.44 480 ALA A CA 1
ATOM 3846 C C . ALA A 1 480 ? -1.021 13.524 -17.986 1.00 83.44 480 ALA A C 1
ATOM 3848 O O . ALA A 1 480 ? -1.564 14.624 -17.887 1.00 83.44 480 ALA A O 1
ATOM 3849 N N . LEU A 1 481 ? -0.289 12.997 -16.995 1.00 87.06 481 LEU A N 1
ATOM 3850 C CA . LEU A 1 481 ? 0.033 13.777 -15.806 1.00 87.06 481 LEU A CA 1
ATOM 3851 C C . LEU A 1 481 ? 0.906 14.977 -16.176 1.00 87.06 481 LEU A C 1
ATOM 3853 O O . LEU A 1 481 ? 1.885 14.803 -16.912 1.00 87.06 481 LEU A O 1
ATOM 3857 N N . PRO A 1 482 ? 0.609 16.172 -15.641 1.00 83.38 482 PRO A N 1
ATOM 3858 C CA . PRO A 1 482 ? 1.488 17.310 -15.812 1.00 83.38 482 PRO A CA 1
ATOM 3859 C C . PRO A 1 482 ? 2.842 17.028 -15.155 1.00 83.38 482 PRO A C 1
ATOM 3861 O O . PRO A 1 482 ? 2.943 16.343 -14.136 1.00 83.38 482 PRO A O 1
ATOM 3864 N N . GLN A 1 483 ? 3.890 17.558 -15.770 1.00 79.81 483 GLN A N 1
ATOM 3865 C CA . GLN A 1 483 ? 5.244 17.526 -15.236 1.00 79.81 483 GLN A CA 1
ATOM 3866 C C . GLN A 1 483 ? 5.452 18.730 -14.312 1.00 79.81 483 GLN A C 1
ATOM 3868 O O . GLN A 1 483 ? 5.040 19.845 -14.642 1.00 79.81 483 GLN A O 1
ATOM 3873 N N . GLY A 1 484 ? 6.098 18.507 -13.168 1.00 77.44 484 GLY A N 1
ATOM 3874 C CA . GLY A 1 484 ? 6.565 19.590 -12.306 1.00 77.44 484 GLY A CA 1
ATOM 3875 C C . GLY A 1 484 ? 7.834 20.237 -12.873 1.00 77.44 484 GLY A C 1
ATOM 3876 O O . GLY A 1 484 ? 8.611 19.551 -13.542 1.00 77.44 484 GLY A O 1
ATOM 3877 N N . PRO A 1 485 ? 8.077 21.538 -12.636 1.00 80.69 485 PRO A N 1
ATOM 3878 C CA . PRO A 1 485 ? 9.348 22.150 -13.011 1.00 80.69 485 PRO A CA 1
ATOM 3879 C C . PRO A 1 485 ? 10.496 21.448 -12.279 1.00 80.69 485 PRO A C 1
ATOM 3881 O O . PRO A 1 485 ? 10.354 21.079 -11.111 1.00 80.69 485 PRO A O 1
ATOM 3884 N N . ASP A 1 486 ? 11.651 21.290 -12.929 1.00 83.81 486 ASP A N 1
ATOM 3885 C CA . ASP A 1 486 ? 12.836 20.858 -12.195 1.00 83.81 486 ASP A CA 1
ATOM 3886 C C . ASP A 1 486 ? 13.416 22.047 -11.425 1.00 83.81 486 ASP A C 1
ATOM 3888 O O . ASP A 1 486 ? 14.200 22.839 -11.933 1.00 83.81 486 ASP A O 1
ATOM 3892 N N . ILE A 1 487 ? 13.003 22.185 -10.168 1.00 80.88 487 ILE A N 1
ATOM 3893 C CA . ILE A 1 487 ? 13.417 23.294 -9.294 1.00 80.88 487 ILE A CA 1
ATOM 3894 C C . ILE A 1 487 ? 14.913 23.278 -8.947 1.00 80.88 487 ILE A C 1
ATOM 3896 O O . ILE A 1 487 ? 15.419 24.231 -8.360 1.00 80.88 487 ILE A O 1
ATOM 3900 N N . ASN A 1 488 ? 15.597 22.189 -9.298 1.00 75.00 488 ASN A N 1
ATOM 3901 C CA . ASN A 1 488 ? 17.025 21.980 -9.109 1.00 75.00 488 ASN A CA 1
ATOM 3902 C C . ASN A 1 488 ? 17.809 22.127 -10.429 1.00 75.00 488 ASN A C 1
ATOM 3904 O O . ASN A 1 488 ? 19.013 21.886 -10.441 1.00 75.00 488 ASN A O 1
ATOM 3908 N N . GLU A 1 489 ? 17.148 22.505 -11.532 1.00 69.94 489 GLU A N 1
ATOM 3909 C CA . GLU A 1 489 ? 17.795 22.750 -12.820 1.00 69.94 489 GLU A CA 1
ATOM 3910 C C . GLU A 1 489 ? 18.737 23.956 -12.731 1.00 69.94 489 GLU A C 1
ATOM 3912 O O . GLU A 1 489 ? 18.329 25.077 -12.412 1.00 69.94 489 GLU A O 1
ATOM 3917 N N . VAL A 1 490 ? 20.009 23.735 -13.066 1.00 67.00 490 VAL A N 1
ATOM 3918 C CA . VAL A 1 490 ? 20.964 24.814 -13.307 1.00 67.00 490 VAL A CA 1
ATOM 3919 C C . VAL A 1 490 ? 21.059 25.010 -14.826 1.00 67.00 490 VAL A C 1
ATOM 3921 O O . VAL A 1 490 ? 21.444 24.074 -15.527 1.00 67.00 490 VAL A O 1
ATOM 3924 N N . PRO A 1 491 ? 20.764 26.209 -15.372 1.00 59.38 491 PRO A N 1
ATOM 3925 C CA . PRO A 1 491 ? 20.723 26.449 -16.824 1.00 59.38 491 PRO A CA 1
ATOM 3926 C C . PRO A 1 491 ? 22.013 26.128 -17.600 1.00 59.38 491 PRO A C 1
ATOM 3928 O O . PRO A 1 491 ? 22.015 26.152 -18.828 1.00 59.38 491 PRO A O 1
ATOM 3931 N N . THR A 1 492 ? 23.126 25.889 -16.906 1.00 58.22 492 THR A N 1
ATOM 3932 C CA . THR A 1 492 ? 24.436 25.559 -17.481 1.00 58.22 492 THR A CA 1
ATOM 3933 C C . THR A 1 492 ? 24.714 24.059 -17.594 1.00 58.22 492 THR A C 1
ATOM 3935 O O . THR A 1 492 ? 25.728 23.698 -18.187 1.00 58.22 492 THR A O 1
ATOM 3938 N N . ASP A 1 493 ? 23.856 23.190 -17.053 1.00 68.62 493 ASP A N 1
ATOM 3939 C CA . ASP A 1 493 ? 24.167 21.762 -16.865 1.00 68.62 493 ASP A CA 1
ATOM 3940 C C . ASP A 1 493 ? 23.910 20.878 -18.097 1.00 68.62 493 ASP A C 1
ATOM 3942 O O . ASP A 1 493 ? 24.107 19.667 -18.021 1.00 68.62 493 ASP A O 1
ATOM 3946 N N . ASN A 1 494 ? 23.488 21.446 -19.237 1.00 82.75 494 ASN A N 1
ATOM 3947 C CA . ASN A 1 494 ? 23.194 20.719 -20.488 1.00 82.75 494 ASN A CA 1
ATOM 3948 C C . ASN A 1 494 ? 22.397 19.410 -20.272 1.00 82.75 494 ASN A C 1
ATOM 3950 O O . ASN A 1 494 ? 22.630 18.394 -20.936 1.00 82.75 494 ASN A O 1
ATOM 3954 N N . ARG A 1 495 ? 21.479 19.420 -19.301 1.00 87.19 495 ARG A N 1
ATOM 3955 C CA . ARG A 1 495 ? 20.639 18.284 -18.920 1.00 87.19 495 ARG A CA 1
ATOM 3956 C C . ARG A 1 495 ? 19.182 18.707 -18.898 1.00 87.19 495 ARG A C 1
ATOM 3958 O O . ARG A 1 495 ? 18.856 19.813 -18.486 1.00 87.19 495 ARG A O 1
ATOM 3965 N N . THR A 1 496 ? 18.294 17.809 -19.290 1.00 90.19 496 THR A N 1
ATOM 3966 C CA . THR A 1 496 ? 16.848 18.024 -19.284 1.00 90.19 496 THR A CA 1
ATOM 3967 C C . THR A 1 496 ? 16.185 16.877 -18.538 1.00 90.19 496 THR A C 1
ATOM 3969 O O . THR A 1 496 ? 16.407 15.709 -18.860 1.00 90.19 496 THR A O 1
ATOM 3972 N N . MET A 1 497 ? 15.387 17.192 -17.514 1.00 91.50 497 MET A N 1
ATOM 3973 C CA . MET A 1 497 ? 14.623 16.181 -16.782 1.00 91.50 497 MET A CA 1
ATOM 3974 C C . MET A 1 497 ? 13.617 15.519 -17.725 1.00 91.50 497 MET A C 1
ATOM 3976 O O . MET A 1 497 ? 12.819 16.197 -18.372 1.00 91.50 497 MET A O 1
ATOM 3980 N N . GLN A 1 498 ? 13.622 14.189 -17.775 1.00 90.12 498 GLN A N 1
ATOM 3981 C CA . GLN A 1 498 ? 12.647 13.449 -18.557 1.00 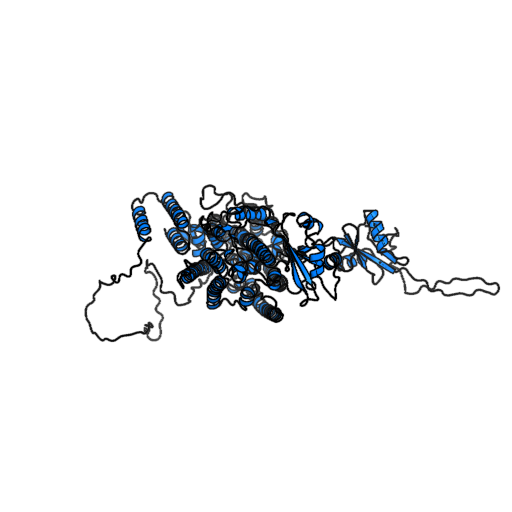90.12 498 GLN A CA 1
ATOM 3982 C C . GLN A 1 498 ? 11.238 13.634 -17.989 1.00 90.12 498 GLN A C 1
ATOM 3984 O O . GLN A 1 498 ? 11.020 13.593 -16.777 1.00 90.12 498 GLN A O 1
ATOM 3989 N N . ASN A 1 499 ? 10.264 13.751 -18.889 1.00 87.75 499 ASN A N 1
ATOM 3990 C CA . ASN A 1 499 ? 8.859 13.939 -18.532 1.00 87.75 499 ASN A CA 1
ATOM 3991 C C . ASN A 1 499 ? 8.316 12.751 -17.728 1.00 87.75 499 ASN A C 1
ATOM 3993 O O . ASN A 1 499 ? 8.860 11.647 -17.785 1.00 87.75 499 ASN A O 1
ATOM 3997 N N . THR A 1 500 ? 7.183 12.930 -17.057 1.00 87.75 500 THR A N 1
ATOM 3998 C CA . THR A 1 500 ? 6.369 11.819 -16.542 1.00 87.75 500 THR A CA 1
ATOM 3999 C C . THR A 1 500 ? 5.886 10.913 -17.691 1.00 87.75 500 THR A C 1
ATOM 4001 O O . THR A 1 500 ? 5.763 11.340 -18.840 1.00 87.75 500 THR A O 1
ATOM 4004 N N . SER A 1 501 ? 5.638 9.628 -17.420 1.00 91.88 501 SER A N 1
ATOM 4005 C CA . SER A 1 501 ? 5.034 8.698 -18.396 1.00 91.88 501 SER A CA 1
ATOM 4006 C C . SER A 1 501 ? 4.288 7.557 -17.733 1.00 91.88 501 SER A C 1
ATOM 4008 O O . SER A 1 501 ? 4.520 7.252 -16.566 1.00 91.88 501 SER A O 1
ATOM 4010 N N . SER A 1 50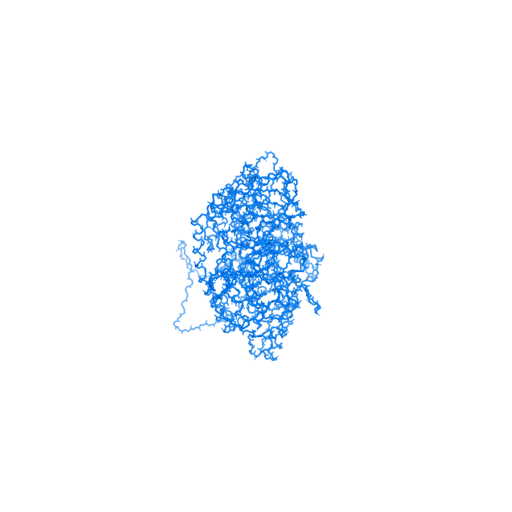2 ? 3.493 6.854 -18.538 1.00 95.69 502 SER A N 1
ATOM 4011 C CA . SER A 1 502 ? 2.792 5.631 -18.164 1.00 95.69 502 SER A CA 1
ATOM 4012 C C . SER A 1 502 ? 3.356 4.432 -18.950 1.00 95.69 502 SER A C 1
ATOM 4014 O O . SER A 1 502 ? 2.770 4.038 -19.959 1.00 95.69 502 SER A O 1
ATOM 4016 N N . PRO A 1 503 ? 4.517 3.861 -18.570 1.00 97.19 503 PRO A N 1
ATOM 4017 C CA . PRO A 1 503 ? 5.106 2.730 -19.287 1.00 97.19 503 PRO A CA 1
ATOM 4018 C C . PRO A 1 503 ? 4.248 1.462 -19.155 1.00 97.19 503 PRO A C 1
ATOM 4020 O O . PRO A 1 503 ? 3.498 1.292 -18.190 1.00 97.19 503 PRO A O 1
ATOM 4023 N N . ILE A 1 504 ? 4.386 0.549 -20.120 1.00 98.38 504 ILE A N 1
ATOM 4024 C CA . ILE A 1 504 ? 3.723 -0.764 -20.111 1.00 98.38 504 ILE A CA 1
ATOM 4025 C C . ILE A 1 504 ? 4.794 -1.847 -20.179 1.00 98.38 504 ILE A C 1
ATOM 4027 O O . ILE A 1 504 ? 5.503 -1.951 -21.178 1.00 98.38 504 ILE A O 1
ATOM 4031 N N . ALA A 1 505 ? 4.891 -2.674 -19.141 1.00 98.38 505 ALA A N 1
ATOM 4032 C CA . ALA A 1 505 ? 5.823 -3.798 -19.097 1.00 98.38 505 ALA A CA 1
ATOM 4033 C C . ALA A 1 505 ? 5.065 -5.126 -19.151 1.00 98.38 505 ALA A C 1
ATOM 4035 O O . ALA A 1 505 ? 4.117 -5.340 -18.394 1.00 98.38 505 ALA A O 1
ATOM 4036 N N . ILE A 1 506 ? 5.488 -6.021 -20.044 1.00 98.44 506 ILE A N 1
ATOM 4037 C CA . ILE A 1 506 ? 4.934 -7.372 -20.169 1.00 98.44 506 ILE A CA 1
ATOM 4038 C C . ILE A 1 506 ? 5.899 -8.370 -19.546 1.00 98.44 506 ILE A C 1
ATOM 4040 O O . ILE A 1 506 ? 7.104 -8.324 -19.794 1.00 98.44 506 ILE A O 1
ATOM 4044 N N . PHE A 1 507 ? 5.343 -9.304 -18.784 1.00 97.62 507 PHE A N 1
ATOM 4045 C CA . PHE A 1 507 ? 6.069 -10.387 -18.139 1.00 97.62 507 PHE A CA 1
ATOM 4046 C C . PHE A 1 507 ? 5.434 -11.731 -18.482 1.00 97.62 507 PHE A C 1
ATOM 4048 O O . PHE A 1 507 ? 4.244 -11.814 -18.808 1.00 97.62 507 PHE A O 1
ATOM 4055 N N . VAL A 1 508 ? 6.219 -12.797 -18.361 1.00 94.94 508 VAL A N 1
ATOM 4056 C CA . VAL A 1 508 ? 5.714 -14.170 -18.388 1.00 94.94 508 VAL A CA 1
ATOM 4057 C C . VAL A 1 508 ? 6.166 -14.928 -17.153 1.00 94.94 508 VAL A C 1
ATOM 4059 O O . VAL A 1 508 ? 7.299 -14.763 -16.718 1.00 94.94 508 VAL A O 1
ATOM 4062 N N . SER A 1 509 ? 5.297 -15.772 -16.605 1.00 90.94 509 SER A N 1
ATOM 4063 C CA . SER A 1 509 ? 5.730 -16.809 -15.669 1.00 90.94 509 SER A CA 1
ATOM 4064 C C . SER A 1 509 ? 6.132 -18.055 -16.451 1.00 90.94 509 SER A C 1
ATOM 4066 O O . SER A 1 509 ? 5.392 -18.517 -17.331 1.00 90.94 509 SER A O 1
ATOM 4068 N N . ASN A 1 510 ? 7.304 -18.599 -16.129 1.00 83.38 510 ASN A N 1
ATOM 4069 C CA . ASN A 1 510 ? 7.771 -19.862 -16.678 1.00 83.38 510 ASN A CA 1
ATOM 4070 C C . ASN A 1 510 ? 7.972 -20.897 -15.555 1.00 83.38 510 ASN A C 1
ATOM 4072 O O . ASN A 1 510 ? 8.993 -20.853 -14.871 1.00 83.38 510 ASN A O 1
ATOM 4076 N N . PRO A 1 511 ? 7.038 -21.855 -15.386 1.00 73.69 511 PRO A N 1
ATOM 4077 C CA . PRO A 1 511 ? 7.140 -22.917 -14.380 1.00 73.69 511 PRO A CA 1
ATOM 4078 C C . PRO A 1 511 ? 8.411 -23.771 -14.471 1.00 73.69 511 PRO A C 1
ATOM 4080 O O . PRO A 1 511 ? 8.872 -24.281 -13.455 1.00 73.69 511 PRO A O 1
ATOM 4083 N N . ASP A 1 512 ? 9.004 -23.903 -15.662 1.00 71.62 512 ASP A N 1
ATOM 4084 C CA . ASP A 1 512 ? 10.213 -24.713 -15.866 1.00 71.62 512 ASP A CA 1
ATOM 4085 C C . ASP A 1 512 ? 11.507 -23.961 -15.527 1.00 71.62 512 ASP A C 1
ATOM 4087 O O . ASP A 1 512 ? 12.572 -24.572 -15.438 1.00 71.62 512 ASP A O 1
ATOM 4091 N N . VAL A 1 513 ? 11.441 -22.639 -15.354 1.00 68.94 513 VAL A N 1
ATOM 4092 C CA . VAL A 1 513 ? 12.593 -21.800 -15.009 1.00 68.94 513 VAL A CA 1
ATOM 4093 C C . VAL A 1 513 ? 12.470 -21.400 -13.548 1.00 68.94 513 VAL A C 1
ATOM 4095 O O . VAL A 1 513 ? 11.547 -20.674 -13.181 1.00 68.94 513 VAL A O 1
ATOM 4098 N N . ASN A 1 514 ? 13.400 -21.893 -12.722 1.00 65.81 514 ASN A N 1
ATOM 4099 C CA . ASN A 1 514 ? 13.463 -21.618 -11.282 1.00 65.81 514 ASN A CA 1
ATOM 4100 C C . ASN A 1 514 ? 12.090 -21.749 -10.592 1.00 65.81 514 ASN A C 1
ATOM 4102 O O . ASN A 1 514 ? 11.703 -20.893 -9.804 1.00 65.81 514 ASN A O 1
ATOM 4106 N N . ASN A 1 515 ? 11.345 -22.810 -10.935 1.00 69.19 515 ASN A N 1
ATOM 4107 C CA . ASN A 1 515 ? 10.045 -23.143 -10.353 1.00 69.19 515 ASN A CA 1
ATOM 4108 C C . ASN A 1 515 ? 8.989 -22.022 -10.474 1.00 69.19 515 ASN A C 1
ATOM 4110 O O . ASN A 1 515 ? 8.329 -21.721 -9.492 1.00 69.19 515 ASN A O 1
ATOM 4114 N N . GLY A 1 516 ? 8.808 -21.396 -11.647 1.00 73.12 516 GLY A N 1
ATOM 4115 C CA . GLY A 1 516 ? 7.746 -20.390 -11.856 1.00 73.12 516 GLY A CA 1
ATOM 4116 C C . GLY A 1 516 ? 8.204 -18.937 -11.793 1.00 73.12 516 GLY A C 1
ATOM 4117 O O . GLY A 1 516 ? 7.414 -18.060 -11.446 1.00 73.12 516 GLY A O 1
ATOM 4118 N N . GLN A 1 517 ? 9.465 -18.668 -12.139 1.00 85.75 517 GLN A N 1
ATOM 4119 C CA . GLN A 1 517 ? 10.019 -17.318 -12.126 1.00 85.75 517 GLN A CA 1
ATOM 4120 C C . GLN A 1 517 ? 9.269 -16.374 -13.081 1.00 85.75 517 GLN A C 1
ATOM 4122 O O . GLN A 1 517 ? 8.972 -16.720 -14.230 1.00 85.75 517 GLN A O 1
ATOM 4127 N N . LEU A 1 518 ? 9.022 -15.147 -12.612 1.00 93.12 518 LEU A N 1
ATOM 4128 C CA . LEU A 1 518 ? 8.518 -14.048 -13.430 1.00 93.12 518 LEU A CA 1
ATOM 4129 C C . LEU A 1 518 ? 9.660 -13.460 -14.274 1.00 93.12 518 LEU A C 1
ATOM 4131 O O . LEU A 1 518 ? 10.670 -13.007 -13.742 1.00 93.12 518 LEU A O 1
ATOM 4135 N N . LEU A 1 519 ? 9.498 -13.455 -15.595 1.00 93.88 519 LEU A N 1
ATOM 4136 C CA . LEU A 1 519 ? 10.508 -13.012 -16.554 1.00 93.88 519 LEU A CA 1
ATOM 4137 C C . LEU A 1 519 ? 10.015 -11.782 -17.325 1.00 93.88 519 LEU A C 1
ATOM 4139 O O . LEU A 1 519 ? 8.926 -11.836 -17.907 1.00 93.88 519 LEU A O 1
ATOM 4143 N N . PRO A 1 520 ? 10.796 -10.688 -17.397 1.00 96.75 520 PRO A N 1
ATOM 4144 C CA . PRO A 1 520 ? 10.433 -9.539 -18.211 1.00 96.75 520 PRO A CA 1
ATOM 4145 C C . PRO A 1 520 ? 10.588 -9.866 -19.703 1.00 96.75 520 PRO A C 1
ATOM 4147 O O . PRO A 1 520 ? 11.569 -10.473 -20.145 1.00 96.75 520 PRO A O 1
ATOM 4150 N N . VAL A 1 521 ? 9.591 -9.462 -20.489 1.00 97.62 521 VAL A N 1
ATOM 4151 C CA . VAL A 1 521 ? 9.547 -9.662 -21.942 1.00 97.62 521 VAL A CA 1
ATOM 4152 C C . VAL A 1 521 ? 9.987 -8.401 -22.668 1.00 97.62 521 VAL A C 1
ATOM 4154 O O . VAL A 1 521 ? 10.925 -8.436 -23.461 1.00 97.62 521 VAL A O 1
ATOM 4157 N N . ALA A 1 522 ? 9.269 -7.307 -22.422 1.00 98.50 522 ALA A N 1
ATOM 4158 C CA . ALA A 1 522 ? 9.466 -6.034 -23.091 1.00 98.50 522 ALA A CA 1
ATOM 4159 C C . ALA A 1 522 ? 8.818 -4.903 -22.285 1.00 98.50 522 ALA A C 1
ATOM 4161 O O . ALA A 1 522 ? 7.838 -5.130 -21.568 1.00 98.50 522 ALA A O 1
ATOM 4162 N N . ILE A 1 523 ? 9.345 -3.693 -22.447 1.00 98.75 523 ILE A N 1
ATOM 4163 C CA . ILE A 1 523 ? 8.838 -2.461 -21.847 1.00 98.75 523 ILE A CA 1
ATOM 4164 C C . ILE A 1 523 ? 8.601 -1.453 -22.966 1.00 98.75 523 ILE A C 1
ATOM 4166 O O . ILE A 1 523 ? 9.513 -1.116 -23.718 1.00 98.75 523 ILE A O 1
ATOM 4170 N N . GLN A 1 524 ? 7.369 -0.969 -23.064 1.00 98.56 524 GLN A N 1
ATOM 4171 C CA . GLN A 1 524 ? 7.012 0.197 -23.858 1.00 98.56 524 GLN A CA 1
ATOM 4172 C C . GLN A 1 524 ? 7.172 1.452 -22.996 1.00 98.56 524 GLN A C 1
ATOM 4174 O O . GLN A 1 524 ? 6.633 1.504 -21.889 1.00 98.56 524 GLN A O 1
ATOM 4179 N N . MET A 1 525 ? 7.894 2.455 -23.500 1.00 97.44 525 MET A N 1
ATOM 4180 C CA . MET A 1 525 ? 8.331 3.619 -22.710 1.00 97.44 525 MET A CA 1
ATOM 4181 C C . MET A 1 525 ? 7.188 4.529 -22.238 1.00 97.44 525 MET A C 1
ATOM 4183 O O . MET A 1 525 ? 7.342 5.258 -21.261 1.00 97.44 525 MET A O 1
ATOM 4187 N N . ASP A 1 526 ? 6.048 4.494 -22.926 1.00 96.31 526 ASP A N 1
ATOM 4188 C CA . ASP A 1 526 ? 4.824 5.206 -22.562 1.00 96.31 526 ASP A CA 1
ATOM 4189 C C . ASP A 1 526 ? 3.598 4.512 -23.177 1.00 96.31 526 ASP A C 1
ATOM 4191 O O . ASP A 1 526 ? 3.722 3.806 -24.170 1.00 96.31 526 ASP A O 1
ATOM 4195 N N . SER A 1 527 ? 2.405 4.722 -22.626 1.00 94.81 527 SER A N 1
ATOM 4196 C CA . SER A 1 527 ? 1.154 4.083 -23.062 1.00 94.81 527 SER A CA 1
ATOM 4197 C C . SER A 1 527 ? 0.627 4.572 -24.419 1.00 94.81 527 SER A C 1
ATOM 4199 O O . SER A 1 527 ? -0.396 4.084 -24.904 1.00 94.81 527 SER A O 1
ATOM 4201 N N . THR A 1 528 ? 1.319 5.523 -25.049 1.00 94.50 528 THR A N 1
ATOM 4202 C CA . THR A 1 528 ? 1.080 5.927 -26.434 1.00 94.50 528 THR A CA 1
ATOM 4203 C C . THR A 1 528 ? 1.494 4.811 -27.411 1.00 94.50 528 THR A C 1
ATOM 4205 O O . THR A 1 528 ? 2.631 4.342 -27.359 1.00 94.50 528 THR A O 1
ATOM 4208 N N . PRO A 1 529 ? 0.631 4.393 -28.361 1.00 94.50 529 PRO A N 1
ATOM 4209 C CA . PRO A 1 529 ? 0.936 3.282 -29.279 1.00 94.50 529 PRO A CA 1
ATOM 4210 C C . PRO A 1 529 ? 2.116 3.521 -30.230 1.00 94.50 529 PRO A C 1
ATOM 4212 O O . PRO A 1 529 ? 2.577 2.597 -30.882 1.00 94.50 529 PRO A O 1
ATOM 4215 N N . THR A 1 530 ? 2.607 4.750 -30.351 1.00 96.06 530 THR A N 1
ATOM 4216 C CA . THR A 1 530 ? 3.798 5.074 -31.151 1.00 96.06 530 THR A CA 1
ATOM 4217 C C . THR A 1 530 ? 5.088 5.028 -30.335 1.00 96.06 530 THR A C 1
ATOM 4219 O O . THR A 1 530 ? 6.163 5.240 -30.890 1.00 96.06 530 THR A O 1
ATOM 4222 N N . SER A 1 531 ? 4.996 4.800 -29.023 1.00 97.19 531 SER A N 1
ATOM 4223 C CA . SER A 1 531 ? 6.145 4.791 -28.123 1.00 97.19 531 SER A CA 1
ATOM 4224 C C . SER A 1 531 ? 7.062 3.601 -28.398 1.00 97.19 531 SER A C 1
ATOM 4226 O O . SER A 1 531 ? 6.602 2.500 -28.721 1.00 97.19 531 SER A O 1
ATOM 4228 N N . SER A 1 532 ? 8.369 3.824 -28.268 1.00 97.81 532 SER A N 1
ATOM 4229 C CA . SER A 1 532 ? 9.386 2.790 -28.453 1.00 97.81 532 SER A CA 1
ATOM 4230 C C . SER A 1 532 ? 9.209 1.651 -27.449 1.00 97.81 532 SER A C 1
ATOM 4232 O O . SER A 1 532 ? 8.834 1.866 -26.293 1.00 97.81 532 SER A O 1
ATOM 4234 N N . VAL A 1 533 ? 9.507 0.433 -27.901 1.00 98.62 533 VAL A N 1
ATOM 4235 C CA . VAL A 1 533 ? 9.464 -0.788 -27.093 1.00 98.62 533 VAL A CA 1
ATOM 4236 C C . VAL A 1 533 ? 10.852 -1.408 -27.077 1.00 98.62 533 VAL A C 1
ATOM 4238 O O . VAL A 1 533 ? 11.439 -1.610 -28.138 1.00 98.62 533 VAL A O 1
ATOM 4241 N N . PHE A 1 534 ? 11.344 -1.733 -25.887 1.00 98.56 534 PHE A N 1
ATOM 4242 C CA . PHE A 1 534 ? 12.648 -2.358 -25.684 1.00 98.56 534 PHE A CA 1
ATOM 4243 C C . PHE A 1 534 ? 12.503 -3.698 -24.968 1.00 98.56 534 PHE A C 1
ATOM 4245 O O . PHE A 1 534 ? 11.571 -3.922 -24.197 1.00 98.56 534 PHE A O 1
ATOM 4252 N N . THR A 1 535 ? 13.437 -4.596 -25.237 1.00 98.31 535 THR A N 1
ATOM 4253 C CA . THR A 1 535 ? 13.539 -5.964 -24.731 1.00 98.31 535 THR A CA 1
ATOM 4254 C C . THR A 1 535 ? 14.898 -6.165 -24.063 1.00 98.31 535 THR A C 1
ATOM 4256 O O . THR A 1 535 ? 15.817 -5.391 -24.325 1.00 98.31 535 THR A O 1
ATOM 4259 N N . PRO A 1 536 ? 15.098 -7.247 -23.291 1.00 96.69 536 PRO A N 1
ATOM 4260 C CA . PRO A 1 536 ? 16.406 -7.575 -22.720 1.00 96.69 536 PRO A CA 1
ATOM 4261 C C . PRO A 1 536 ? 17.580 -7.665 -23.710 1.00 96.69 536 PRO A C 1
ATOM 4263 O O . PRO A 1 536 ? 18.732 -7.644 -23.290 1.00 96.69 536 PRO A O 1
ATOM 4266 N N . ALA A 1 537 ? 17.319 -7.782 -25.016 1.00 95.94 537 ALA A N 1
ATOM 4267 C CA . ALA A 1 537 ? 18.360 -7.824 -26.041 1.00 95.94 537 ALA A CA 1
ATOM 4268 C C . ALA A 1 537 ? 18.872 -6.431 -26.465 1.00 95.94 537 ALA A C 1
ATOM 4270 O O . ALA A 1 537 ? 19.867 -6.352 -27.182 1.00 95.94 537 ALA A O 1
ATOM 4271 N N . ASP A 1 538 ? 18.223 -5.344 -26.034 1.00 97.25 538 ASP A N 1
ATOM 4272 C CA . ASP A 1 538 ? 18.473 -3.981 -26.527 1.00 97.25 538 ASP A CA 1
ATOM 4273 C C . ASP A 1 538 ? 19.544 -3.201 -25.731 1.00 97.25 538 ASP A C 1
ATOM 4275 O O . ASP A 1 538 ? 19.657 -1.980 -25.869 1.00 97.25 538 ASP A O 1
ATOM 4279 N N . GLY A 1 539 ? 20.348 -3.890 -24.910 1.00 95.94 539 GLY A N 1
ATOM 4280 C CA . GLY A 1 539 ? 21.490 -3.312 -24.187 1.00 95.94 539 GLY A CA 1
ATOM 4281 C C . GLY A 1 539 ? 21.097 -2.118 -23.313 1.00 95.94 539 GLY A C 1
ATOM 4282 O O . GLY A 1 539 ? 20.150 -2.195 -22.538 1.00 95.94 539 GLY A O 1
ATOM 4283 N N . ASP A 1 540 ? 21.785 -0.989 -23.459 1.00 96.19 540 ASP A N 1
ATOM 4284 C CA . ASP A 1 540 ? 21.521 0.227 -22.678 1.00 96.19 540 ASP A CA 1
ATOM 4285 C C . ASP A 1 540 ? 20.076 0.730 -22.778 1.00 96.19 540 ASP A C 1
ATOM 4287 O O . ASP A 1 540 ? 19.525 1.227 -21.794 1.00 96.19 540 ASP A O 1
ATOM 4291 N N . ASN A 1 541 ? 19.423 0.561 -23.933 1.00 97.44 541 ASN A N 1
ATOM 4292 C CA . ASN A 1 541 ? 18.023 0.958 -24.084 1.00 97.44 541 ASN A CA 1
ATOM 4293 C C . ASN A 1 541 ? 17.099 0.127 -23.184 1.00 97.44 541 ASN A C 1
ATOM 4295 O O . ASN A 1 541 ? 16.084 0.636 -22.709 1.00 97.44 541 ASN A O 1
ATOM 4299 N N . TRP A 1 542 ? 17.454 -1.131 -22.909 1.00 98.06 542 TRP A N 1
ATOM 4300 C CA . TRP A 1 542 ? 16.733 -1.964 -21.952 1.00 98.06 542 TRP A CA 1
ATOM 4301 C C . TRP A 1 542 ? 16.885 -1.449 -20.521 1.00 98.06 542 TRP A C 1
ATOM 4303 O O . TRP A 1 542 ? 15.892 -1.340 -19.801 1.00 98.06 542 TRP A O 1
ATOM 4313 N N . SER A 1 543 ? 18.101 -1.074 -20.120 1.00 97.62 543 SER A N 1
ATOM 4314 C CA . SER A 1 543 ? 18.355 -0.479 -18.803 1.00 97.62 543 SER A CA 1
ATOM 4315 C C . SER A 1 543 ? 17.580 0.828 -18.623 1.00 97.62 543 SER A C 1
ATOM 4317 O O . SER A 1 543 ? 16.887 0.991 -17.621 1.00 97.62 543 SER A O 1
ATOM 4319 N N . ILE A 1 544 ? 17.581 1.703 -19.635 1.00 97.12 544 ILE A N 1
ATOM 4320 C CA . ILE A 1 544 ? 16.779 2.938 -19.645 1.00 97.12 544 ILE A CA 1
ATOM 4321 C C . ILE A 1 544 ? 15.277 2.621 -19.543 1.00 97.12 544 ILE A C 1
ATOM 4323 O O . ILE A 1 544 ? 14.554 3.283 -18.796 1.00 97.12 544 ILE A O 1
ATOM 4327 N N . ALA A 1 545 ? 14.792 1.588 -20.239 1.00 98.06 545 ALA A N 1
ATOM 4328 C CA . ALA A 1 545 ? 13.392 1.178 -20.162 1.00 98.06 545 ALA A CA 1
ATOM 4329 C C . ALA A 1 545 ? 13.002 0.653 -18.772 1.00 98.06 545 ALA A C 1
ATOM 4331 O O . ALA A 1 545 ? 11.931 0.994 -18.260 1.00 98.06 545 ALA A O 1
ATOM 4332 N N . LYS A 1 546 ? 13.882 -0.113 -18.116 1.00 97.88 546 LYS A N 1
ATOM 4333 C CA . LYS A 1 546 ? 13.694 -0.532 -16.720 1.00 97.88 546 LYS A CA 1
ATOM 4334 C C . LYS A 1 546 ? 13.682 0.664 -15.772 1.00 97.88 546 LYS A C 1
ATOM 4336 O O . LYS A 1 546 ? 12.779 0.752 -14.945 1.00 97.88 546 LYS A O 1
ATOM 4341 N N . THR A 1 547 ? 14.588 1.627 -15.936 1.00 96.81 547 THR A N 1
ATOM 4342 C CA . THR A 1 547 ? 14.575 2.880 -15.161 1.00 96.81 547 THR A CA 1
ATOM 4343 C C . THR A 1 547 ? 13.279 3.661 -15.364 1.00 96.81 547 THR A C 1
ATOM 4345 O O . THR A 1 547 ? 12.703 4.158 -14.399 1.00 96.81 547 THR A O 1
ATOM 4348 N N . ARG A 1 548 ? 12.747 3.705 -16.591 1.00 95.88 548 ARG A N 1
ATOM 4349 C CA . ARG A 1 548 ? 11.452 4.336 -16.883 1.00 95.88 548 ARG A CA 1
ATOM 4350 C C . ARG A 1 548 ? 10.297 3.670 -16.136 1.00 95.88 548 ARG A C 1
ATOM 4352 O O . ARG A 1 548 ? 9.451 4.353 -15.563 1.00 95.88 548 ARG A O 1
ATOM 4359 N N . ALA A 1 549 ? 10.280 2.340 -16.115 1.00 96.75 549 ALA A N 1
ATOM 4360 C CA . ALA A 1 549 ? 9.332 1.563 -15.325 1.00 96.75 549 ALA A CA 1
ATOM 4361 C C . ALA A 1 549 ? 9.488 1.810 -13.812 1.00 96.75 549 ALA A C 1
ATOM 4363 O O . ALA A 1 549 ? 8.483 1.930 -13.108 1.00 96.75 549 ALA A O 1
ATOM 4364 N N . GLN A 1 550 ? 10.721 1.935 -13.313 1.00 95.69 550 GLN A N 1
ATOM 4365 C CA . GLN A 1 550 ? 11.004 2.223 -11.904 1.00 95.69 550 GLN A CA 1
ATOM 4366 C C . GLN A 1 550 ? 10.586 3.640 -11.488 1.00 95.69 550 GLN A C 1
ATOM 4368 O O . GLN A 1 550 ? 9.996 3.800 -10.425 1.00 95.69 550 GLN A O 1
ATOM 4373 N N . LEU A 1 551 ? 10.773 4.650 -12.343 1.00 94.19 551 LEU A N 1
ATOM 4374 C CA . LEU A 1 551 ? 10.263 6.011 -12.118 1.00 94.19 551 LEU A CA 1
ATOM 4375 C C . LEU A 1 551 ? 8.742 6.028 -11.939 1.00 94.19 551 LEU A C 1
ATOM 4377 O O . LEU A 1 551 ? 8.223 6.584 -10.973 1.00 94.19 551 LEU A O 1
ATOM 4381 N N . ALA A 1 552 ? 8.017 5.390 -12.863 1.00 94.81 552 ALA A N 1
ATOM 4382 C CA . ALA A 1 552 ? 6.560 5.288 -12.784 1.00 94.81 552 ALA A CA 1
ATOM 4383 C C . ALA A 1 552 ? 6.112 4.521 -11.529 1.00 94.81 552 ALA A C 1
ATOM 4385 O O . ALA A 1 552 ? 5.154 4.910 -10.860 1.00 94.81 552 ALA A O 1
ATOM 4386 N N . THR A 1 553 ? 6.859 3.473 -11.169 1.00 95.06 553 THR A N 1
ATOM 4387 C CA . THR A 1 553 ? 6.651 2.715 -9.932 1.00 95.06 553 THR A CA 1
ATOM 4388 C C . THR A 1 553 ? 6.787 3.597 -8.708 1.00 95.06 553 THR A C 1
ATOM 4390 O O . THR A 1 553 ? 5.892 3.580 -7.871 1.00 95.06 553 THR A O 1
ATOM 4393 N N . TYR A 1 554 ? 7.871 4.366 -8.615 1.00 93.31 554 TYR A N 1
ATOM 4394 C CA . TYR A 1 554 ? 8.145 5.253 -7.494 1.00 93.31 554 TYR A CA 1
ATOM 4395 C C . TYR A 1 554 ? 7.013 6.265 -7.299 1.00 93.31 554 TYR A C 1
ATOM 4397 O O . TYR A 1 554 ? 6.449 6.355 -6.210 1.00 93.31 554 TYR A O 1
ATOM 4405 N N . VAL A 1 555 ? 6.606 6.948 -8.376 1.00 91.56 555 VAL A N 1
ATOM 4406 C CA . VAL A 1 555 ? 5.526 7.947 -8.342 1.00 91.56 555 VAL A CA 1
ATOM 4407 C C . VAL A 1 555 ? 4.193 7.321 -7.919 1.00 91.56 555 VAL A C 1
ATOM 4409 O O . VAL A 1 555 ? 3.554 7.819 -6.994 1.00 91.56 555 VAL A O 1
ATOM 4412 N N . SER A 1 556 ? 3.778 6.214 -8.546 1.00 93.12 556 SER A N 1
ATOM 4413 C CA . SER A 1 556 ? 2.526 5.526 -8.187 1.00 93.12 556 SER A CA 1
ATOM 4414 C C . SER A 1 556 ? 2.572 4.995 -6.747 1.00 93.12 556 SER A C 1
ATOM 4416 O O . SER A 1 556 ? 1.617 5.152 -5.991 1.00 93.12 556 SER A O 1
ATOM 4418 N N . SER A 1 557 ? 3.705 4.431 -6.321 1.00 92.94 557 SER A N 1
ATOM 4419 C CA . SER A 1 557 ? 3.843 3.862 -4.980 1.00 92.94 557 SER A CA 1
ATOM 4420 C C . SER A 1 557 ? 3.751 4.927 -3.905 1.00 92.94 557 SER A C 1
ATOM 4422 O O . SER A 1 557 ? 2.978 4.778 -2.967 1.00 92.94 557 SER A O 1
ATOM 4424 N N . GLN A 1 558 ? 4.525 6.003 -4.044 1.00 90.00 558 GLN A N 1
ATOM 4425 C CA . GLN A 1 558 ? 4.650 7.004 -2.993 1.00 90.00 558 GLN A CA 1
ATOM 4426 C C . GLN A 1 558 ? 3.440 7.927 -2.925 1.00 90.00 558 GLN A C 1
ATOM 4428 O O . GLN A 1 558 ? 2.988 8.258 -1.833 1.00 90.00 558 GLN A O 1
ATOM 4433 N N . LEU A 1 559 ? 2.874 8.313 -4.071 1.00 88.38 559 LEU A N 1
ATOM 4434 C CA . LEU A 1 559 ? 1.769 9.270 -4.089 1.00 88.38 559 LEU A CA 1
ATOM 4435 C C . LEU A 1 559 ? 0.401 8.596 -3.964 1.00 88.38 559 LEU A C 1
ATOM 4437 O O . LEU A 1 559 ? -0.496 9.152 -3.336 1.00 88.38 559 LEU A O 1
ATOM 4441 N N . VAL A 1 560 ? 0.223 7.408 -4.548 1.00 90.25 560 VAL A N 1
ATOM 4442 C CA . VAL A 1 560 ? -1.087 6.745 -4.598 1.00 90.25 560 VAL A CA 1
ATOM 4443 C C . VAL A 1 560 ? -1.212 5.678 -3.521 1.00 90.25 560 VAL A C 1
ATOM 4445 O O . VAL A 1 560 ? -2.102 5.774 -2.682 1.00 90.25 560 VAL A O 1
ATOM 4448 N N . GLU A 1 561 ? -0.364 4.649 -3.541 1.00 93.00 561 GLU A N 1
ATOM 4449 C CA . GLU A 1 561 ? -0.526 3.522 -2.610 1.00 93.00 561 GLU A CA 1
ATOM 4450 C C . GLU A 1 561 ? -0.125 3.866 -1.177 1.00 93.00 561 GLU A C 1
ATOM 4452 O O . GLU A 1 561 ? -0.819 3.450 -0.258 1.00 93.00 561 GLU A O 1
ATOM 4457 N N . HIS A 1 562 ? 0.946 4.636 -0.989 1.00 93.56 562 HIS A N 1
ATOM 4458 C CA . HIS A 1 562 ? 1.386 5.100 0.321 1.00 93.56 562 HIS A CA 1
ATOM 4459 C C . HIS A 1 562 ? 0.577 6.332 0.756 1.00 93.56 562 HIS A C 1
ATOM 4461 O O . HIS A 1 562 ? -0.336 6.230 1.574 1.00 93.56 562 HIS A O 1
ATOM 4467 N N . LEU A 1 563 ? 0.845 7.508 0.183 1.00 88.81 563 LEU A N 1
ATOM 4468 C CA . LEU A 1 563 ? 0.291 8.743 0.734 1.00 88.81 563 LEU A CA 1
ATOM 4469 C C . LEU A 1 563 ? -1.246 8.806 0.685 1.00 88.81 563 LEU A C 1
ATOM 4471 O O . LEU A 1 563 ? -1.889 9.067 1.697 1.00 88.81 563 LEU A O 1
ATOM 4475 N N . LEU A 1 564 ? -1.871 8.569 -0.470 1.00 88.62 564 LEU A N 1
ATOM 4476 C CA . LEU A 1 564 ? -3.328 8.686 -0.564 1.00 88.62 564 LEU A CA 1
ATOM 4477 C C . LEU A 1 564 ? -4.055 7.542 0.151 1.00 88.62 564 LEU A C 1
ATOM 4479 O O . LEU A 1 564 ? -4.947 7.788 0.963 1.00 88.62 564 LEU A O 1
ATOM 4483 N N . LYS A 1 565 ? -3.719 6.296 -0.199 1.00 91.75 565 LYS A N 1
ATOM 4484 C CA . LYS A 1 565 ? -4.503 5.118 0.197 1.00 91.75 565 LYS A CA 1
ATOM 4485 C C . LYS A 1 565 ? -4.207 4.618 1.607 1.00 91.75 565 LYS A C 1
ATOM 4487 O O . LYS A 1 565 ? -5.024 3.860 2.117 1.00 91.75 565 LYS A O 1
ATOM 4492 N N . THR A 1 566 ? -3.114 5.042 2.249 1.00 93.62 566 THR A N 1
ATOM 4493 C CA . THR A 1 566 ? -2.898 4.781 3.681 1.00 93.62 566 THR A CA 1
ATOM 4494 C C . THR A 1 566 ? -2.941 6.069 4.493 1.00 93.62 566 THR A C 1
ATOM 4496 O O . THR A 1 566 ? -3.829 6.213 5.329 1.00 93.62 566 THR A O 1
ATOM 4499 N N . GLN A 1 567 ? -2.040 7.028 4.246 1.00 92.06 567 GLN A N 1
ATOM 4500 C CA . GLN A 1 567 ? -1.889 8.219 5.099 1.00 92.06 567 GLN A CA 1
ATOM 4501 C C . GLN A 1 567 ? -3.147 9.096 5.131 1.00 92.06 567 GLN A C 1
ATOM 4503 O O . GLN A 1 567 ? -3.772 9.272 6.181 1.00 92.06 567 GLN A O 1
ATOM 4508 N N . PHE A 1 568 ? -3.575 9.597 3.974 1.00 88.00 568 PHE A N 1
ATOM 4509 C CA . PHE A 1 568 ? -4.712 10.516 3.888 1.00 88.00 568 PHE A CA 1
ATOM 4510 C C . PHE A 1 568 ? -6.066 9.847 4.063 1.00 88.00 568 PHE A C 1
ATOM 4512 O O . PHE A 1 568 ? -7.014 10.513 4.468 1.00 88.00 568 PHE A O 1
ATOM 4519 N N . LEU A 1 569 ? -6.174 8.548 3.794 1.00 90.81 569 LEU A N 1
ATOM 4520 C CA . LEU A 1 569 ? -7.393 7.803 4.084 1.00 90.81 569 LEU A CA 1
ATOM 4521 C C . LEU A 1 569 ? -7.640 7.668 5.595 1.00 90.81 569 LEU A C 1
ATOM 4523 O O . LEU A 1 569 ? -8.788 7.743 6.033 1.00 90.81 569 LEU A O 1
ATOM 4527 N N . MET A 1 570 ? -6.587 7.462 6.390 1.00 93.88 570 MET A N 1
ATOM 4528 C CA . MET A 1 570 ? -6.725 7.314 7.842 1.00 93.88 570 MET A CA 1
ATOM 4529 C C . MET A 1 570 ? -7.038 8.635 8.549 1.00 93.88 570 MET A C 1
ATOM 4531 O O . MET A 1 570 ? -7.637 8.620 9.621 1.00 93.88 570 MET A O 1
ATOM 4535 N N . ASP A 1 571 ? -6.710 9.778 7.948 1.00 90.81 571 ASP A N 1
ATOM 4536 C CA . ASP A 1 571 ? -6.986 11.088 8.539 1.00 90.81 571 ASP A CA 1
ATOM 4537 C C . ASP A 1 571 ? -8.477 11.303 8.885 1.00 90.81 571 ASP A C 1
ATOM 4539 O O . ASP A 1 571 ? -8.789 11.496 10.066 1.00 90.81 571 ASP A O 1
ATOM 4543 N N . PRO A 1 572 ? -9.442 11.163 7.946 1.00 92.06 572 PRO A N 1
ATOM 4544 C CA . PRO A 1 572 ? -10.860 11.250 8.276 1.00 92.06 572 PRO A CA 1
ATOM 4545 C C . PRO A 1 572 ? -11.313 10.175 9.259 1.00 92.06 572 PRO A C 1
ATOM 4547 O O . PRO A 1 572 ? -12.081 10.490 10.167 1.00 92.06 572 PRO A O 1
ATOM 4550 N N . VAL A 1 573 ? -10.805 8.943 9.159 1.00 94.94 573 VAL A N 1
ATOM 4551 C CA . VAL A 1 573 ? -11.107 7.861 10.115 1.00 94.94 573 VAL A CA 1
ATOM 4552 C C . VAL A 1 573 ? -10.778 8.295 11.547 1.00 94.94 573 VAL A C 1
ATOM 4554 O O . VAL A 1 573 ? -11.616 8.165 12.447 1.00 94.94 573 VAL A O 1
ATOM 4557 N N . CYS A 1 574 ? -9.594 8.872 11.746 1.00 94.56 574 CYS A N 1
ATOM 4558 C CA . CYS A 1 574 ? -9.098 9.311 13.043 1.00 94.56 574 CYS A CA 1
ATOM 4559 C C . CYS A 1 574 ? -9.787 10.593 13.535 1.00 94.56 574 CYS A C 1
ATOM 4561 O O . CYS A 1 574 ? -10.230 10.641 14.686 1.00 94.56 574 CYS A O 1
ATOM 4563 N N . VAL A 1 575 ? -9.953 11.615 12.687 1.00 93.06 575 VAL A N 1
ATOM 4564 C CA . VAL A 1 575 ? -10.645 12.869 13.049 1.00 93.06 575 VAL A CA 1
ATOM 4565 C C . VAL A 1 575 ? -12.099 12.597 13.428 1.00 93.06 575 VAL A C 1
ATOM 4567 O O . VAL A 1 575 ? -12.555 13.016 14.491 1.00 93.06 575 VAL A O 1
ATOM 4570 N N . VAL A 1 576 ? -12.837 11.869 12.591 1.00 94.94 576 VAL A N 1
ATOM 4571 C CA . VAL A 1 576 ? -14.260 11.580 12.816 1.00 94.94 576 VAL A CA 1
ATOM 4572 C C . VAL A 1 576 ? -14.437 10.597 13.974 1.00 94.94 576 VAL A C 1
ATOM 4574 O O . VAL A 1 576 ? -15.377 10.733 14.756 1.00 94.94 576 VAL A O 1
ATOM 4577 N N . GLY A 1 577 ? -13.488 9.673 14.164 1.00 95.06 577 GLY A N 1
ATOM 4578 C CA . GLY A 1 577 ? -13.429 8.808 15.343 1.00 95.06 577 GLY A CA 1
ATOM 4579 C C . GLY A 1 577 ? -13.338 9.602 16.645 1.00 95.06 577 GLY A C 1
ATOM 4580 O O . GLY A 1 577 ? -14.095 9.332 17.570 1.00 95.06 577 GLY A O 1
ATOM 4581 N N . ASN A 1 578 ? -12.489 10.635 16.703 1.00 92.06 578 ASN A N 1
ATOM 4582 C CA . ASN A 1 578 ? -12.445 11.552 17.848 1.00 92.06 578 ASN A CA 1
ATOM 4583 C C . ASN A 1 578 ? -13.781 12.301 18.053 1.00 92.06 578 ASN A C 1
ATOM 4585 O O . ASN A 1 578 ? -14.136 12.607 19.188 1.00 92.06 578 ASN A O 1
ATOM 4589 N N . ARG A 1 579 ? -14.518 12.613 16.978 1.00 92.75 579 ARG A N 1
ATOM 4590 C CA . ARG A 1 579 ? -15.741 13.443 17.010 1.00 92.75 579 ARG A CA 1
ATOM 4591 C C . ARG A 1 579 ? -17.011 12.711 17.434 1.00 92.75 579 ARG A C 1
ATOM 4593 O O . ARG A 1 579 ? -17.920 13.374 17.934 1.00 92.75 579 ARG A O 1
ATOM 4600 N N . HIS A 1 580 ? -17.094 11.402 17.197 1.00 95.81 580 HIS A N 1
ATOM 4601 C CA . HIS A 1 580 ? -18.327 10.625 17.410 1.00 95.81 580 HIS A CA 1
ATOM 4602 C C . HIS A 1 580 ? -18.171 9.414 18.317 1.00 95.81 580 HIS A C 1
ATOM 4604 O O . HIS A 1 580 ? -19.174 8.938 18.837 1.00 95.81 580 HIS A O 1
ATOM 4610 N N . LEU A 1 581 ? -16.947 8.926 18.538 1.00 97.50 581 LEU A N 1
ATOM 4611 C CA . LEU A 1 581 ? -16.702 7.773 19.398 1.00 97.50 581 LEU A CA 1
ATOM 4612 C C . LEU A 1 581 ? -16.037 8.244 20.702 1.00 97.50 581 LEU A C 1
ATOM 4614 O O . LEU A 1 581 ? -14.852 8.592 20.684 1.00 97.50 581 LEU A O 1
ATOM 4618 N N . PRO A 1 582 ? -16.761 8.265 21.835 1.00 94.62 582 PRO A N 1
ATOM 4619 C CA . PRO A 1 582 ? -16.185 8.669 23.115 1.00 94.62 582 PRO A CA 1
ATOM 4620 C C . PRO A 1 582 ? -15.125 7.663 23.575 1.00 94.62 582 PRO A C 1
ATOM 4622 O O . PRO A 1 582 ? -15.128 6.510 23.146 1.00 94.62 582 PRO A O 1
ATOM 4625 N N . LEU A 1 583 ? -14.227 8.050 24.482 1.00 90.44 583 LEU A N 1
ATOM 4626 C CA . LEU A 1 583 ? -13.117 7.216 24.965 1.00 90.44 583 LEU A CA 1
ATOM 4627 C C . LEU A 1 583 ? -13.569 5.847 25.500 1.00 90.44 583 LEU A C 1
ATOM 4629 O O . LEU A 1 583 ? -12.859 4.854 25.343 1.00 90.44 583 LEU A O 1
ATOM 4633 N N . LYS A 1 584 ? -14.762 5.777 26.104 1.00 93.12 584 LYS A N 1
ATOM 4634 C CA . LYS A 1 584 ? -15.362 4.527 26.606 1.00 93.12 584 LYS A CA 1
ATOM 4635 C C . LYS A 1 584 ? -16.147 3.740 25.548 1.00 93.12 584 LYS A C 1
ATOM 4637 O O . LYS A 1 584 ? -16.736 2.715 25.873 1.00 93.12 584 LYS A O 1
ATOM 4642 N N . HIS A 1 585 ? -16.191 4.184 24.297 1.00 98.00 585 HIS A N 1
ATOM 4643 C CA . HIS A 1 585 ? -16.737 3.377 23.213 1.00 98.00 585 HIS A CA 1
ATOM 4644 C C . HIS A 1 585 ? -15.733 2.270 22.838 1.00 98.00 585 HIS A C 1
ATOM 4646 O O . HIS A 1 585 ? -14.554 2.576 22.638 1.00 98.00 585 HIS A O 1
ATOM 4652 N N . PRO A 1 586 ? -16.154 1.004 22.663 1.00 98.00 586 PRO A N 1
ATOM 4653 C CA . PRO A 1 586 ? -15.242 -0.102 22.367 1.00 98.00 586 PRO A CA 1
ATOM 4654 C C . PRO A 1 586 ? -14.354 0.140 21.142 1.00 98.00 586 PRO A C 1
ATOM 4656 O O . PRO A 1 586 ? -13.137 0.018 21.204 1.00 98.00 586 PRO A O 1
ATOM 4659 N N . LEU A 1 587 ? -14.931 0.605 20.029 1.00 98.50 587 LEU A N 1
ATOM 4660 C CA . LEU A 1 587 ? -14.138 0.937 18.837 1.00 98.50 587 LEU A CA 1
ATOM 4661 C C . LEU A 1 587 ? -13.095 2.032 19.088 1.00 98.50 587 LEU A C 1
ATOM 4663 O O . LEU A 1 587 ? -12.029 2.004 18.480 1.00 98.50 587 LEU A O 1
ATOM 4667 N N . ARG A 1 588 ? -13.360 2.982 19.993 1.00 96.50 588 ARG A N 1
ATOM 4668 C CA . ARG A 1 588 ? -12.414 4.058 20.295 1.00 96.50 588 ARG A CA 1
ATOM 4669 C C . ARG A 1 588 ? -11.167 3.534 21.008 1.00 96.50 588 ARG A C 1
ATOM 4671 O O . ARG A 1 588 ? -10.082 4.042 20.734 1.00 96.50 588 ARG A O 1
ATOM 4678 N N . GLN A 1 589 ? -11.307 2.506 21.849 1.00 93.81 589 GLN A N 1
ATOM 4679 C CA . GLN A 1 589 ? -10.195 1.869 22.569 1.00 93.81 589 GLN A CA 1
ATOM 4680 C C . GLN A 1 589 ? -9.136 1.308 21.611 1.00 93.81 589 GLN A C 1
ATOM 4682 O O . GLN A 1 589 ? -7.943 1.488 21.848 1.00 93.81 589 GLN A O 1
ATOM 4687 N N . ILE A 1 590 ? -9.564 0.689 20.504 1.00 97.31 590 ILE A N 1
ATOM 4688 C CA . ILE A 1 590 ? -8.646 0.150 19.489 1.00 97.31 590 ILE A CA 1
ATOM 4689 C C . ILE A 1 590 ? -8.254 1.196 18.440 1.00 97.31 590 ILE A C 1
ATOM 4691 O O . ILE A 1 590 ? -7.072 1.338 18.144 1.00 97.31 590 ILE A O 1
ATOM 4695 N N . LEU A 1 591 ? -9.196 1.990 17.914 1.00 97.12 591 LEU A N 1
ATOM 4696 C CA . LEU A 1 591 ? -8.911 2.927 16.820 1.00 97.12 591 LEU A CA 1
ATOM 4697 C C . LEU A 1 591 ? -7.898 3.991 17.227 1.00 97.12 591 LEU A C 1
ATOM 4699 O O . LEU A 1 591 ? -7.051 4.357 16.425 1.00 97.12 591 LEU A O 1
ATOM 4703 N N . ARG A 1 592 ? -7.927 4.459 18.480 1.00 93.56 592 ARG A N 1
ATOM 4704 C CA . ARG A 1 592 ? -6.955 5.452 18.952 1.00 93.56 592 ARG A CA 1
ATOM 4705 C C . ARG A 1 592 ? -5.512 4.926 18.891 1.00 93.56 592 ARG A C 1
ATOM 4707 O O . ARG A 1 592 ? -4.611 5.716 18.659 1.00 93.56 592 ARG A O 1
ATOM 4714 N N . ARG A 1 593 ? -5.298 3.610 19.027 1.00 95.00 593 ARG A N 1
ATOM 4715 C CA . ARG A 1 593 ? -3.979 2.957 18.890 1.00 95.00 593 ARG A CA 1
ATOM 4716 C C . ARG A 1 593 ? -3.522 2.860 17.435 1.00 95.00 593 ARG A C 1
ATOM 4718 O O . ARG A 1 593 ? -2.338 2.956 17.156 1.00 95.00 593 ARG A O 1
ATOM 4725 N N . HIS A 1 594 ? -4.473 2.756 16.512 1.00 97.12 594 HIS A N 1
ATOM 4726 C CA . HIS A 1 594 ? -4.235 2.740 15.062 1.00 97.12 594 HIS A CA 1
ATOM 4727 C C . HIS A 1 594 ? -4.243 4.145 14.436 1.00 97.12 594 HIS A C 1
ATOM 4729 O O . HIS A 1 594 ? -4.156 4.277 13.221 1.00 97.12 594 HIS A O 1
ATOM 4735 N N . CYS A 1 595 ? -4.334 5.191 15.263 1.00 95.12 595 CYS A N 1
ATOM 4736 C CA . CYS A 1 595 ? -4.321 6.599 14.857 1.00 95.12 595 CYS A CA 1
ATOM 4737 C C . CYS A 1 595 ? -3.135 7.391 15.424 1.00 95.12 595 CYS A C 1
ATOM 4739 O O . CYS A 1 595 ? -3.035 8.586 15.141 1.00 95.12 595 CYS A O 1
ATOM 4741 N N . VAL A 1 596 ? -2.281 6.756 16.240 1.00 93.25 596 VAL A N 1
ATOM 4742 C CA . VAL A 1 596 ? -1.149 7.426 16.892 1.00 93.25 596 VAL A CA 1
ATOM 4743 C C . VAL A 1 596 ? -0.225 8.010 15.833 1.00 93.25 596 VAL A C 1
ATOM 4745 O O . VAL A 1 596 ? 0.188 7.335 14.896 1.00 93.25 596 VAL A O 1
ATOM 4748 N N . GLY A 1 597 ? 0.075 9.295 15.948 1.00 90.62 597 GLY A N 1
ATOM 4749 C CA . GLY A 1 597 ? 0.956 10.006 15.037 1.00 90.62 597 GLY A CA 1
ATOM 4750 C C . GLY A 1 597 ? 0.355 10.370 13.684 1.00 90.62 597 GLY A C 1
ATOM 4751 O O . GLY A 1 597 ? 0.788 11.362 13.102 1.00 90.62 597 GLY A O 1
ATOM 4752 N N . THR A 1 598 ? -0.675 9.668 13.205 1.00 92.12 598 THR A N 1
ATOM 4753 C CA . THR A 1 598 ? -1.278 9.866 11.876 1.00 92.12 598 THR A CA 1
ATOM 4754 C C . THR A 1 598 ? -1.652 11.325 11.615 1.00 92.12 598 THR A C 1
ATOM 4756 O O . THR A 1 598 ? -1.193 11.930 10.648 1.00 92.12 598 THR A O 1
ATOM 4759 N N . LEU A 1 599 ? -2.461 11.922 12.499 1.00 89.06 599 LEU A N 1
ATOM 4760 C CA . LEU A 1 599 ? -2.988 13.279 12.303 1.00 89.06 599 LEU A CA 1
ATOM 4761 C C . LEU A 1 599 ? -1.872 14.331 12.321 1.00 89.06 599 LEU A C 1
ATOM 4763 O O . LEU A 1 599 ? -1.839 15.265 11.517 1.00 89.06 599 LEU A O 1
ATOM 4767 N N . THR A 1 600 ? -0.939 14.172 13.254 1.00 86.00 600 THR A N 1
ATOM 4768 C CA . THR A 1 600 ? 0.163 15.110 13.470 1.00 86.00 600 THR A CA 1
ATOM 4769 C C . THR A 1 600 ? 1.196 15.023 12.350 1.00 86.00 600 THR A C 1
ATOM 4771 O O . THR A 1 600 ? 1.679 16.050 11.866 1.00 86.00 600 THR A O 1
ATOM 4774 N N . LEU A 1 601 ? 1.503 13.809 11.894 1.00 87.81 601 LEU A N 1
ATOM 4775 C CA . LEU A 1 601 ? 2.365 13.555 10.749 1.00 87.81 601 LEU A CA 1
ATOM 4776 C C . LEU A 1 601 ? 1.754 14.116 9.470 1.00 87.81 601 LEU A C 1
ATOM 4778 O O . LEU A 1 601 ? 2.414 14.865 8.756 1.00 87.81 601 LEU A O 1
ATOM 4782 N N . ASN A 1 602 ? 0.486 13.817 9.197 1.00 87.12 602 ASN A N 1
ATOM 4783 C CA . ASN A 1 602 ? -0.199 14.349 8.026 1.00 87.12 602 ASN A CA 1
ATOM 4784 C C . ASN A 1 602 ? -0.194 15.878 8.024 1.00 87.12 602 ASN A C 1
ATOM 4786 O O . ASN A 1 602 ? 0.005 16.498 6.975 1.00 87.12 602 ASN A O 1
ATOM 4790 N N . LYS A 1 603 ? -0.314 16.502 9.204 1.00 82.88 603 LYS A N 1
ATOM 4791 C CA . LYS A 1 603 ? -0.150 17.949 9.337 1.00 82.88 603 LYS A CA 1
ATOM 4792 C C . LYS A 1 603 ? 1.252 18.417 8.973 1.00 82.88 603 LYS A C 1
ATOM 4794 O O . LYS A 1 603 ? 1.404 19.427 8.291 1.00 82.88 603 LYS A O 1
ATOM 4799 N N . PHE A 1 604 ? 2.281 17.692 9.391 1.00 80.75 604 PHE A N 1
ATOM 4800 C CA . PHE A 1 604 ? 3.655 17.975 8.992 1.00 80.75 604 PHE A CA 1
ATOM 4801 C C . PHE A 1 604 ? 3.859 17.823 7.474 1.00 80.75 604 PHE A C 1
ATOM 4803 O O . PHE A 1 604 ? 4.481 18.685 6.848 1.00 80.75 604 PHE A O 1
ATOM 4810 N N . VAL A 1 605 ? 3.294 16.780 6.863 1.00 81.19 605 VAL A N 1
ATOM 4811 C CA . VAL A 1 605 ? 3.338 16.522 5.415 1.00 81.19 605 VAL A CA 1
ATOM 4812 C C . VAL A 1 605 ? 2.643 17.636 4.623 1.00 81.19 605 VAL A C 1
ATOM 4814 O O . VAL A 1 605 ? 3.221 18.123 3.647 1.00 81.19 605 VAL A O 1
ATOM 4817 N N . GLU A 1 606 ? 1.476 18.115 5.083 1.00 77.19 606 GLU A N 1
ATOM 4818 C CA . GLU A 1 606 ? 0.760 19.277 4.513 1.00 77.19 606 GLU A CA 1
ATOM 4819 C C . GLU A 1 606 ? 1.672 20.504 4.403 1.00 77.19 606 GLU A C 1
ATOM 4821 O O . GLU A 1 606 ? 1.615 21.235 3.419 1.00 77.19 606 GLU A O 1
ATOM 4826 N N . LEU A 1 607 ? 2.526 20.721 5.406 1.00 74.31 607 LEU A N 1
ATOM 4827 C CA . LEU A 1 607 ? 3.353 21.922 5.526 1.00 74.31 607 LEU A CA 1
ATOM 4828 C C . LEU A 1 607 ? 4.706 21.823 4.813 1.00 74.31 607 LEU A C 1
ATOM 4830 O O . LEU A 1 607 ? 5.289 22.857 4.496 1.00 74.31 607 LEU A O 1
ATOM 4834 N N . SER A 1 608 ? 5.237 20.615 4.602 1.00 72.00 608 SER A N 1
ATOM 4835 C CA . SER A 1 608 ? 6.634 20.415 4.173 1.00 72.00 608 SER A CA 1
ATOM 4836 C C . SER A 1 608 ? 6.802 19.672 2.845 1.00 72.00 608 SER A C 1
ATOM 4838 O O . SER A 1 608 ? 7.767 19.921 2.120 1.00 72.00 608 SER A O 1
ATOM 4840 N N . HIS A 1 609 ? 5.880 18.773 2.498 1.00 73.75 609 HIS A N 1
ATOM 4841 C CA . HIS A 1 609 ? 6.015 17.906 1.322 1.00 73.75 609 HIS A CA 1
ATOM 4842 C C . HIS A 1 609 ? 5.158 18.376 0.156 1.00 73.75 609 HIS A C 1
ATOM 4844 O O . HIS A 1 609 ? 5.629 18.408 -0.981 1.00 73.75 609 HIS A O 1
ATOM 4850 N N . ILE A 1 610 ? 3.910 18.733 0.464 1.00 71.06 610 ILE A N 1
ATOM 4851 C CA . ILE A 1 610 ? 2.882 19.098 -0.509 1.00 71.06 610 ILE A CA 1
ATOM 4852 C C . ILE A 1 610 ? 3.069 20.493 -1.113 1.00 71.06 610 ILE A C 1
ATOM 4854 O O . ILE A 1 610 ? 2.726 20.627 -2.274 1.00 71.06 610 ILE A O 1
ATOM 4858 N N . PRO A 1 611 ? 3.542 21.547 -0.423 1.00 71.88 611 PRO A N 1
ATOM 4859 C CA . PRO A 1 611 ? 3.561 22.879 -1.027 1.00 71.88 611 PRO A CA 1
ATOM 4860 C C . PRO A 1 611 ? 4.472 22.966 -2.260 1.00 71.88 611 PRO A C 1
ATOM 4862 O O . PRO A 1 611 ? 5.422 22.195 -2.401 1.00 71.88 611 PRO A O 1
ATOM 4865 N N . GLN A 1 612 ? 4.235 23.965 -3.117 1.00 69.81 612 GLN A N 1
ATOM 4866 C CA . GLN A 1 612 ? 5.164 24.310 -4.199 1.00 69.81 612 GLN A CA 1
ATOM 4867 C C . GLN A 1 612 ? 6.584 24.505 -3.652 1.00 69.81 612 GLN A C 1
ATOM 4869 O O . GLN A 1 612 ? 6.779 25.158 -2.622 1.00 69.81 612 GLN A O 1
ATOM 4874 N N . PHE A 1 613 ? 7.564 23.974 -4.379 1.00 72.50 613 PHE A N 1
ATOM 4875 C CA . PHE A 1 613 ? 8.976 23.868 -4.007 1.00 72.50 613 PHE A CA 1
ATOM 4876 C C . PHE A 1 613 ? 9.262 22.925 -2.822 1.00 72.50 613 PHE A C 1
ATOM 4878 O O . PHE A 1 613 ? 10.380 22.928 -2.300 1.00 72.50 613 PHE A O 1
ATOM 4885 N N . GLY A 1 614 ? 8.270 22.150 -2.369 1.00 75.00 614 GLY A N 1
ATOM 4886 C CA . GLY A 1 614 ? 8.385 21.162 -1.296 1.00 75.00 614 GLY A CA 1
ATOM 4887 C C . GLY A 1 614 ? 9.130 19.892 -1.715 1.00 75.00 614 GLY A C 1
ATOM 4888 O O . GLY A 1 614 ? 9.753 19.822 -2.779 1.00 75.00 614 GLY A O 1
ATOM 4889 N N . GLN A 1 615 ? 9.083 18.857 -0.872 1.00 80.06 615 GLN A N 1
ATOM 4890 C CA . GLN A 1 615 ? 9.846 17.620 -1.105 1.00 80.06 615 GLN A CA 1
ATOM 4891 C C . GLN A 1 615 ? 9.512 16.944 -2.442 1.00 80.06 615 GLN A C 1
ATOM 4893 O O . GLN A 1 615 ? 10.424 16.514 -3.145 1.00 80.06 615 GLN A O 1
ATOM 4898 N N . TYR A 1 616 ? 8.240 16.908 -2.857 1.00 81.94 616 TYR A N 1
ATOM 4899 C CA . TYR A 1 616 ? 7.869 16.244 -4.112 1.00 81.94 616 TYR A CA 1
ATOM 4900 C C . TYR A 1 616 ? 8.410 16.945 -5.365 1.00 81.94 616 TYR A C 1
ATOM 4902 O O . TYR A 1 616 ? 8.800 16.254 -6.304 1.00 81.94 616 TYR A O 1
ATOM 4910 N N . ASP A 1 617 ? 8.526 18.279 -5.373 1.00 82.88 617 ASP A N 1
ATOM 4911 C CA . ASP A 1 617 ? 9.206 19.007 -6.460 1.00 82.88 617 ASP A CA 1
ATOM 4912 C C . ASP A 1 617 ? 10.708 18.690 -6.512 1.00 82.88 617 ASP A C 1
ATOM 4914 O O . ASP A 1 617 ? 11.317 18.685 -7.585 1.00 82.88 617 ASP A O 1
ATOM 4918 N N . ASN A 1 618 ? 11.321 18.392 -5.363 1.00 81.94 618 ASN A N 1
ATOM 4919 C CA . ASN A 1 618 ? 12.742 18.067 -5.293 1.00 81.94 618 ASN A CA 1
ATOM 4920 C C . ASN A 1 618 ? 13.039 16.678 -5.851 1.00 81.94 618 ASN A C 1
ATOM 4922 O O . ASN A 1 618 ? 13.968 16.539 -6.652 1.00 81.94 618 ASN A O 1
ATOM 4926 N N . ILE A 1 619 ? 12.246 15.679 -5.457 1.00 86.31 619 ILE A N 1
ATOM 4927 C CA . ILE A 1 619 ? 12.607 14.269 -5.638 1.00 86.31 619 ILE A CA 1
ATOM 4928 C C . ILE A 1 619 ? 11.801 13.544 -6.716 1.00 86.31 619 ILE A C 1
ATOM 4930 O O . ILE A 1 619 ? 12.256 12.504 -7.161 1.00 86.31 619 ILE A O 1
ATOM 4934 N N . ALA A 1 620 ? 10.651 14.049 -7.178 1.00 88.56 620 ALA A N 1
ATOM 4935 C CA . ALA A 1 620 ? 9.793 13.329 -8.125 1.00 88.56 620 ALA A CA 1
ATOM 4936 C C . ALA A 1 620 ? 9.560 14.105 -9.431 1.00 88.56 620 ALA A C 1
ATOM 4938 O O . ALA A 1 620 ? 9.278 15.299 -9.415 1.00 88.56 620 ALA A O 1
ATOM 4939 N N . THR A 1 621 ? 9.586 13.413 -10.575 1.00 88.44 621 THR A N 1
ATOM 4940 C CA . THR A 1 621 ? 9.272 14.001 -11.902 1.00 88.44 621 THR A CA 1
ATOM 4941 C C . THR A 1 621 ? 7.884 14.646 -11.991 1.00 88.44 621 THR A C 1
ATOM 4943 O O . THR A 1 621 ? 7.699 15.626 -12.713 1.00 88.44 621 THR A O 1
ATOM 4946 N N . ALA A 1 622 ? 6.899 14.109 -11.267 1.00 86.00 622 ALA A N 1
ATOM 4947 C CA . ALA A 1 622 ? 5.550 14.670 -11.219 1.00 86.00 622 ALA A CA 1
ATOM 4948 C C . ALA A 1 622 ? 5.520 16.054 -10.550 1.00 86.00 622 ALA A C 1
ATOM 4950 O O . ALA A 1 622 ? 4.692 16.889 -10.917 1.00 86.00 622 ALA A O 1
ATOM 4951 N N . GLY A 1 623 ? 6.423 16.299 -9.595 1.00 85.44 623 GLY A N 1
ATOM 4952 C CA . GLY A 1 623 ? 6.424 17.489 -8.753 1.00 85.44 623 GLY A CA 1
ATOM 4953 C C . GLY A 1 623 ? 5.054 17.802 -8.150 1.00 85.44 623 GLY A C 1
ATOM 4954 O O . GLY A 1 623 ? 4.168 16.952 -8.056 1.00 85.44 623 GLY A O 1
ATOM 4955 N N . PHE A 1 624 ? 4.868 19.056 -7.772 1.00 82.75 624 PHE A N 1
ATOM 4956 C CA . PHE A 1 624 ? 3.662 19.578 -7.157 1.00 82.75 624 PHE A CA 1
ATOM 4957 C C . PHE A 1 624 ? 2.433 19.511 -8.081 1.00 82.75 624 PHE A C 1
ATOM 4959 O O . PHE A 1 624 ? 1.337 19.123 -7.662 1.00 82.75 624 PHE A O 1
ATOM 4966 N N . ALA A 1 625 ? 2.611 19.871 -9.356 1.00 81.88 625 ALA A N 1
ATOM 4967 C CA . ALA A 1 625 ? 1.523 19.910 -10.331 1.00 81.88 625 ALA A CA 1
ATOM 4968 C C . ALA A 1 625 ? 0.994 18.501 -10.641 1.00 81.88 625 ALA A C 1
ATOM 4970 O O . ALA A 1 625 ? -0.213 18.260 -10.583 1.00 81.88 625 ALA A O 1
ATOM 4971 N N . GLY A 1 626 ? 1.896 17.557 -10.933 1.00 84.94 626 GLY A N 1
ATOM 4972 C CA . GLY A 1 626 ? 1.547 16.161 -11.185 1.00 84.94 626 GLY A CA 1
ATOM 4973 C C . GLY A 1 626 ? 1.005 15.468 -9.942 1.00 84.94 626 GLY A C 1
ATOM 4974 O O . GLY A 1 626 ? 0.045 14.711 -10.052 1.00 84.94 626 GLY A O 1
ATOM 4975 N N . PHE A 1 627 ? 1.555 15.777 -8.762 1.00 84.81 627 PHE A N 1
ATOM 4976 C CA . PHE A 1 627 ? 1.014 15.333 -7.479 1.00 84.81 627 PHE A CA 1
ATOM 4977 C C . PHE A 1 627 ? -0.456 15.716 -7.323 1.00 84.81 627 PHE A C 1
ATOM 4979 O O . PHE A 1 627 ? -1.297 14.847 -7.103 1.00 84.81 627 PHE A O 1
ATOM 4986 N N . THR A 1 628 ? -0.763 17.006 -7.466 1.00 81.12 628 THR A N 1
ATOM 4987 C CA . THR A 1 628 ? -2.110 17.531 -7.227 1.00 81.12 628 THR A CA 1
ATOM 4988 C C . THR A 1 628 ? -3.128 16.899 -8.170 1.00 81.12 628 THR A C 1
ATOM 4990 O O . THR A 1 628 ? -4.172 16.423 -7.724 1.00 81.12 628 THR A O 1
ATOM 4993 N N . GLU A 1 629 ? -2.801 16.815 -9.460 1.00 85.50 629 GLU A N 1
ATOM 4994 C CA . GLU A 1 629 ? -3.669 16.175 -10.448 1.00 85.50 629 GLU A CA 1
ATOM 4995 C C . GLU A 1 629 ? -3.882 14.686 -10.134 1.00 85.50 629 GLU A C 1
ATOM 4997 O O . GLU A 1 629 ? -5.022 14.224 -10.061 1.00 85.50 629 GLU A O 1
ATOM 5002 N N . LEU A 1 630 ? -2.801 13.940 -9.883 1.00 87.25 630 LEU A N 1
ATOM 5003 C CA . LEU A 1 630 ? -2.858 12.504 -9.611 1.00 87.25 630 LEU A CA 1
ATOM 5004 C C . LEU A 1 630 ? -3.708 12.196 -8.379 1.00 87.25 630 LEU A C 1
ATOM 5006 O O . LEU A 1 630 ? -4.607 11.357 -8.423 1.00 87.25 630 LEU A O 1
ATOM 5010 N N . ILE A 1 631 ? -3.450 12.902 -7.285 1.00 84.56 631 ILE A N 1
ATOM 5011 C CA . ILE A 1 631 ? -4.171 12.752 -6.027 1.00 84.56 631 ILE A CA 1
ATOM 5012 C C . ILE A 1 631 ? -5.666 13.017 -6.203 1.00 84.56 631 ILE A C 1
ATOM 5014 O O . ILE A 1 631 ? -6.487 12.237 -5.723 1.00 84.56 631 ILE A O 1
ATOM 5018 N N . ASN A 1 632 ? -6.036 14.076 -6.920 1.00 84.31 632 ASN A N 1
ATOM 5019 C CA . ASN A 1 632 ? -7.434 14.414 -7.168 1.00 84.31 632 ASN A CA 1
ATOM 5020 C C . ASN A 1 632 ? -8.140 13.350 -8.003 1.00 84.31 632 ASN A C 1
ATOM 5022 O O . ASN A 1 632 ? -9.257 12.933 -7.688 1.00 84.31 632 ASN A O 1
ATOM 5026 N N . GLN A 1 633 ? -7.488 12.901 -9.075 1.00 87.19 633 GLN A N 1
ATOM 5027 C CA . GLN A 1 633 ? -8.010 11.842 -9.930 1.00 87.19 633 GLN A CA 1
ATOM 5028 C C . GLN A 1 633 ? -8.217 10.547 -9.138 1.00 87.19 633 GLN A C 1
ATOM 5030 O O . GLN A 1 633 ? -9.264 9.900 -9.254 1.00 87.19 633 GLN A O 1
ATOM 5035 N N . GLN A 1 634 ? -7.237 10.174 -8.313 1.00 87.75 634 GLN A N 1
ATOM 5036 C CA . GLN A 1 634 ? -7.301 8.954 -7.519 1.00 87.75 634 GLN A CA 1
ATOM 5037 C C . GLN A 1 634 ? -8.318 9.064 -6.386 1.00 87.75 634 GLN A C 1
ATOM 5039 O O . GLN A 1 634 ? -9.113 8.147 -6.229 1.00 87.75 634 GLN A O 1
ATOM 5044 N N . HIS A 1 635 ? -8.400 10.189 -5.675 1.00 84.06 635 HIS A N 1
ATOM 5045 C CA . HIS A 1 635 ? -9.408 10.399 -4.634 1.00 84.06 635 HIS A CA 1
ATOM 5046 C C . HIS A 1 635 ? -10.843 10.256 -5.175 1.00 84.06 635 HIS A C 1
ATOM 5048 O O . HIS A 1 635 ? -11.674 9.595 -4.563 1.00 84.06 635 HIS A O 1
ATOM 5054 N N . ASN A 1 636 ? -11.123 10.794 -6.367 1.00 84.12 636 ASN A N 1
ATOM 5055 C CA . ASN A 1 636 ? -12.448 10.686 -6.993 1.00 84.12 636 ASN A CA 1
ATOM 5056 C C . ASN A 1 636 ? -12.795 9.260 -7.475 1.00 84.12 636 ASN A C 1
ATOM 5058 O O . ASN A 1 636 ? -13.971 8.888 -7.597 1.00 84.12 636 ASN A O 1
ATOM 5062 N N . SER A 1 637 ? -11.786 8.458 -7.824 1.00 85.81 637 SER A N 1
ATOM 5063 C CA . SER A 1 637 ? -11.992 7.129 -8.410 1.00 85.81 637 SER A CA 1
ATOM 5064 C C . SER A 1 637 ? -11.943 6.004 -7.377 1.00 85.81 637 SER A C 1
ATOM 5066 O O . SER A 1 637 ? -12.771 5.094 -7.475 1.00 85.81 637 SER A O 1
ATOM 5068 N N . PHE A 1 638 ? -11.056 6.112 -6.388 1.00 87.50 638 PHE A N 1
ATOM 5069 C CA . PHE A 1 638 ? -10.805 5.148 -5.319 1.00 87.50 638 PHE A CA 1
ATOM 5070 C C . PHE A 1 638 ? -12.052 4.849 -4.480 1.00 87.50 638 PHE A C 1
ATOM 5072 O O . PHE A 1 638 ? -12.750 5.761 -4.045 1.00 87.50 638 PHE A O 1
ATOM 5079 N N . SER A 1 639 ? -12.313 3.563 -4.249 1.00 91.31 639 SER A N 1
ATOM 5080 C CA . SER A 1 639 ? -13.380 3.058 -3.382 1.00 91.31 639 SER A CA 1
ATOM 5081 C C . SER A 1 639 ? -12.792 2.523 -2.079 1.00 91.31 639 SER A C 1
ATOM 5083 O O . SER A 1 639 ? -11.760 1.856 -2.102 1.00 91.31 639 SER A O 1
ATOM 5085 N N . PHE A 1 640 ? -13.492 2.686 -0.953 1.00 94.12 640 PHE A N 1
ATOM 5086 C CA . PHE A 1 640 ? -13.133 2.018 0.304 1.00 94.12 640 PHE A CA 1
ATOM 5087 C C . PHE A 1 640 ? -12.994 0.495 0.143 1.00 94.12 640 PHE A C 1
ATOM 5089 O O . PHE A 1 640 ? -12.143 -0.134 0.765 1.00 94.12 640 PHE A O 1
ATOM 5096 N N . ASN A 1 641 ? -13.784 -0.110 -0.749 1.00 91.81 641 ASN A N 1
ATOM 5097 C CA . ASN A 1 641 ? -13.712 -1.545 -1.022 1.00 91.81 641 ASN A CA 1
ATOM 5098 C C . ASN A 1 641 ? -12.423 -1.965 -1.752 1.00 91.81 641 ASN A C 1
ATOM 5100 O O . ASN A 1 641 ? -12.129 -3.159 -1.812 1.00 91.81 641 ASN A O 1
ATOM 5104 N N . ASP A 1 642 ? -11.657 -1.024 -2.314 1.00 90.06 642 ASP A N 1
ATOM 5105 C CA . ASP A 1 642 ? -10.363 -1.308 -2.947 1.00 90.06 642 ASP A CA 1
ATOM 5106 C C . ASP A 1 642 ? -9.240 -1.547 -1.917 1.00 90.06 642 ASP A C 1
ATOM 5108 O O . ASP A 1 642 ? -8.154 -1.987 -2.300 1.00 90.06 642 ASP A O 1
ATOM 5112 N N . LEU A 1 643 ? -9.507 -1.306 -0.624 1.00 93.00 643 LEU A N 1
ATOM 5113 C CA . LEU A 1 643 ? -8.618 -1.639 0.499 1.00 93.00 643 LEU A CA 1
ATOM 5114 C C . LEU A 1 643 ? -8.604 -3.124 0.847 1.00 93.00 643 LEU A C 1
ATOM 5116 O O . LEU A 1 643 ? -7.709 -3.574 1.561 1.00 93.00 643 LEU A O 1
ATOM 5120 N N . ASP A 1 644 ? -9.584 -3.895 0.366 1.00 94.69 644 ASP A N 1
ATOM 5121 C CA . ASP A 1 644 ? -9.518 -5.349 0.461 1.00 94.69 644 ASP A CA 1
ATOM 5122 C C . ASP A 1 644 ? -8.419 -5.846 -0.486 1.00 94.69 644 ASP A C 1
ATOM 5124 O O . ASP A 1 644 ? -8.650 -6.156 -1.660 1.00 94.69 644 ASP A O 1
ATOM 5128 N N . THR A 1 645 ? -7.194 -5.891 0.044 1.00 92.69 645 THR A N 1
ATOM 5129 C CA . THR A 1 645 ? -5.982 -6.308 -0.663 1.00 92.69 645 THR A CA 1
ATOM 5130 C C . THR A 1 645 ? -6.178 -7.650 -1.357 1.00 92.69 645 THR A C 1
ATOM 5132 O O . THR A 1 645 ? -5.742 -7.825 -2.493 1.00 92.69 645 THR A O 1
ATOM 5135 N N . PHE A 1 646 ? -6.866 -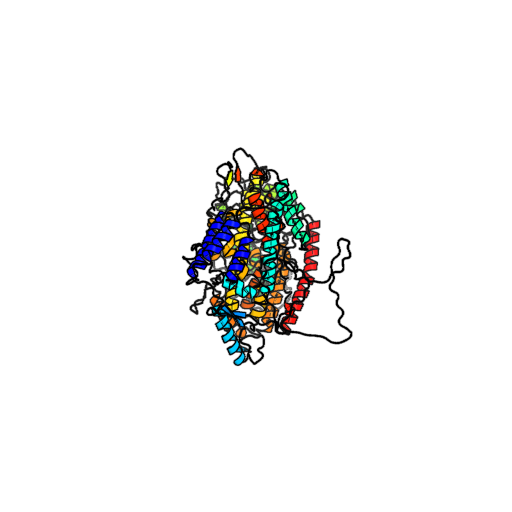8.602 -0.728 1.00 91.19 646 PHE A N 1
ATOM 5136 C CA . PHE A 1 646 ? -6.993 -9.949 -1.280 1.00 91.19 646 PHE A CA 1
ATOM 5137 C C . PHE A 1 646 ? -8.085 -10.055 -2.330 1.00 91.19 646 PHE A C 1
ATOM 5139 O O . PHE A 1 646 ? -7.904 -10.777 -3.313 1.00 91.19 646 PHE A O 1
ATOM 5146 N N . GLU A 1 647 ? -9.163 -9.286 -2.208 1.00 91.06 647 GLU A N 1
ATOM 5147 C CA . GLU A 1 647 ? -10.105 -9.117 -3.310 1.00 91.06 647 GLU A CA 1
ATOM 5148 C C . GLU A 1 647 ? -9.467 -8.355 -4.483 1.00 91.06 647 GLU A C 1
ATOM 5150 O O . GLU A 1 647 ? -9.715 -8.700 -5.641 1.00 91.06 647 GLU A O 1
ATOM 5155 N N . ARG A 1 648 ? -8.587 -7.377 -4.226 1.00 91.88 648 ARG A N 1
ATOM 5156 C CA . ARG A 1 648 ? -7.800 -6.690 -5.265 1.00 91.88 648 ARG A CA 1
ATOM 5157 C C . ARG A 1 648 ? -6.854 -7.652 -5.984 1.00 91.88 648 ARG A C 1
ATOM 5159 O O . ARG A 1 648 ? -6.920 -7.739 -7.209 1.00 91.88 648 ARG A O 1
ATOM 5166 N N . LEU A 1 649 ? -6.046 -8.429 -5.260 1.00 93.25 649 LEU A N 1
ATOM 5167 C CA . LEU A 1 649 ? -5.158 -9.448 -5.839 1.00 93.25 649 LEU A CA 1
ATOM 5168 C C . LEU A 1 649 ? -5.949 -10.502 -6.629 1.00 93.25 649 LEU A C 1
ATOM 5170 O O . LEU A 1 649 ? -5.536 -10.923 -7.716 1.00 93.25 649 LEU A O 1
ATOM 5174 N N . ARG A 1 650 ? -7.132 -10.891 -6.129 1.00 89.88 650 ARG A N 1
ATOM 5175 C CA . ARG A 1 650 ? -8.053 -11.775 -6.851 1.00 89.88 650 ARG A CA 1
ATOM 5176 C C . ARG A 1 650 ? -8.510 -11.134 -8.157 1.00 89.88 650 ARG A C 1
ATOM 5178 O O . ARG A 1 650 ? -8.356 -11.756 -9.200 1.00 89.88 650 ARG A O 1
ATOM 5185 N N . LYS A 1 651 ? -9.003 -9.889 -8.136 1.00 88.06 651 LYS A N 1
ATOM 5186 C CA . LYS A 1 651 ? -9.403 -9.129 -9.339 1.00 88.06 651 LYS A CA 1
ATOM 5187 C C . LYS A 1 651 ? -8.247 -8.909 -10.315 1.00 88.06 651 LYS A C 1
ATOM 5189 O O . LYS A 1 651 ? -8.499 -8.818 -11.509 1.00 88.06 651 LYS A O 1
ATOM 5194 N N . GLN A 1 652 ? -7.006 -8.844 -9.840 1.00 91.50 652 GLN A N 1
ATOM 5195 C CA . GLN A 1 652 ? -5.798 -8.763 -10.669 1.00 91.50 652 GLN A CA 1
ATOM 5196 C C . GLN A 1 652 ? -5.387 -10.120 -11.265 1.00 91.50 652 GLN A C 1
ATOM 5198 O O . GLN A 1 652 ? -4.580 -10.166 -12.193 1.00 91.50 652 GLN A O 1
ATOM 5203 N N . GLY A 1 653 ? -5.956 -11.228 -10.784 1.00 89.69 653 GLY A N 1
ATOM 5204 C CA . GLY A 1 653 ? -5.701 -12.573 -11.296 1.00 89.69 653 GLY A CA 1
ATOM 5205 C C . GLY A 1 653 ? -4.344 -13.152 -10.895 1.00 89.69 653 GLY A C 1
ATOM 5206 O O . GLY A 1 653 ? -3.822 -14.000 -11.617 1.00 89.69 653 GLY A O 1
ATOM 5207 N N . VAL A 1 654 ? -3.778 -12.702 -9.770 1.00 91.88 654 VAL A N 1
ATOM 5208 C CA . VAL A 1 654 ? -2.417 -13.049 -9.304 1.00 91.88 654 VAL A CA 1
ATOM 5209 C C . VAL A 1 654 ? -2.400 -13.963 -8.065 1.00 91.88 654 VAL A C 1
ATOM 5211 O O . VAL A 1 654 ? -1.362 -14.176 -7.441 1.00 91.88 654 VAL A O 1
ATOM 5214 N N . THR A 1 655 ? -3.546 -14.549 -7.707 1.00 89.12 655 THR A N 1
ATOM 5215 C CA . THR A 1 655 ? -3.691 -15.434 -6.534 1.00 89.12 655 THR A CA 1
ATOM 5216 C C . THR A 1 655 ? -3.367 -16.906 -6.807 1.00 89.12 655 THR A C 1
ATOM 5218 O O . THR A 1 655 ? -3.534 -17.733 -5.921 1.00 89.12 655 THR A O 1
ATOM 5221 N N . ASP A 1 656 ? -2.988 -17.270 -8.034 1.00 83.94 656 ASP A N 1
ATOM 5222 C CA . ASP A 1 656 ? -2.650 -18.656 -8.376 1.00 83.94 656 ASP A CA 1
ATOM 5223 C C . ASP A 1 656 ? -1.184 -18.949 -8.032 1.00 83.94 656 ASP A C 1
ATOM 5225 O O . ASP A 1 656 ? -0.274 -18.625 -8.798 1.00 83.94 656 ASP A O 1
ATOM 5229 N N . GLU A 1 657 ? -0.969 -19.573 -6.875 1.00 86.25 657 GLU A N 1
ATOM 5230 C CA . GLU A 1 657 ? 0.346 -19.988 -6.365 1.00 86.25 657 GLU A CA 1
ATOM 5231 C C . GLU A 1 657 ? 1.065 -20.983 -7.290 1.00 86.25 657 GLU A C 1
ATOM 5233 O O . GLU A 1 657 ? 2.284 -21.086 -7.255 1.00 86.25 657 GLU A O 1
ATOM 5238 N N . THR A 1 658 ? 0.350 -21.699 -8.167 1.00 79.06 658 THR A N 1
ATOM 5239 C CA . THR A 1 658 ? 0.994 -22.630 -9.113 1.00 79.06 658 THR A CA 1
ATOM 5240 C C . THR A 1 658 ? 1.606 -21.921 -10.319 1.00 79.06 658 THR A C 1
ATOM 5242 O O . THR A 1 658 ? 2.479 -22.473 -10.987 1.00 79.06 658 THR A O 1
ATOM 5245 N N . ILE A 1 659 ? 1.146 -20.699 -10.606 1.00 82.50 659 ILE A N 1
ATOM 5246 C CA . ILE A 1 659 ? 1.644 -19.863 -11.701 1.00 82.50 659 ILE A CA 1
ATOM 5247 C C . ILE A 1 659 ? 2.602 -18.792 -11.178 1.00 82.50 659 ILE A C 1
ATOM 5249 O O . ILE A 1 659 ? 3.598 -18.504 -11.834 1.00 82.50 659 ILE A O 1
ATOM 5253 N N . LEU A 1 660 ? 2.318 -18.197 -10.021 1.00 88.50 660 LEU A N 1
ATOM 5254 C CA . LEU A 1 660 ? 3.190 -17.239 -9.337 1.00 88.50 660 LEU A CA 1
ATOM 5255 C C . LEU A 1 660 ? 3.496 -17.758 -7.926 1.00 88.50 660 LEU A C 1
ATOM 5257 O O . LEU A 1 660 ? 2.834 -17.331 -6.974 1.00 88.50 660 LEU A O 1
ATOM 5261 N N . PRO A 1 661 ? 4.444 -18.699 -7.786 1.00 89.12 661 PRO A N 1
ATOM 5262 C CA . PRO A 1 661 ? 4.748 -19.321 -6.500 1.00 89.12 661 PRO A CA 1
ATOM 5263 C C . PRO A 1 661 ? 5.481 -18.383 -5.549 1.00 89.12 661 PRO A C 1
ATOM 5265 O O . PRO A 1 661 ? 5.137 -18.336 -4.377 1.00 89.12 661 PRO A O 1
ATOM 5268 N N . TYR A 1 662 ? 6.433 -17.590 -6.043 1.00 93.00 662 TYR A N 1
ATOM 5269 C CA . TYR A 1 662 ? 7.089 -16.569 -5.231 1.00 93.00 662 TYR A CA 1
ATOM 5270 C C . TYR A 1 662 ? 6.297 -15.257 -5.290 1.00 93.00 662 TYR A C 1
ATOM 5272 O O . TYR A 1 662 ? 6.394 -14.517 -6.267 1.00 93.00 662 TYR A O 1
ATOM 5280 N N . TYR A 1 663 ? 5.488 -14.976 -4.265 1.00 95.50 663 TYR A N 1
ATOM 5281 C CA . TYR A 1 663 ? 4.815 -13.684 -4.099 1.00 95.50 663 TYR A CA 1
ATOM 5282 C C . TYR A 1 663 ? 4.607 -13.367 -2.606 1.00 95.50 663 TYR A C 1
ATOM 5284 O O . TYR A 1 663 ? 3.480 -13.411 -2.106 1.00 95.50 663 TYR A O 1
ATOM 5292 N N . PRO A 1 664 ? 5.679 -13.024 -1.871 1.00 95.12 664 PRO A N 1
ATOM 5293 C CA . PRO A 1 664 ? 5.642 -12.971 -0.410 1.00 95.12 664 PRO A CA 1
ATOM 5294 C C . PRO A 1 664 ? 4.677 -11.912 0.141 1.00 95.12 664 PRO A C 1
ATOM 5296 O O . PRO A 1 664 ? 4.019 -12.167 1.144 1.00 95.12 664 PRO A O 1
ATOM 5299 N N . TYR A 1 665 ? 4.467 -10.784 -0.550 1.00 97.00 665 TYR A N 1
ATOM 5300 C CA . TYR A 1 665 ? 3.421 -9.827 -0.165 1.00 97.00 665 TYR A CA 1
ATOM 5301 C C . TYR A 1 665 ? 2.018 -10.466 -0.132 1.00 97.00 665 TYR A C 1
ATOM 5303 O O . TYR A 1 665 ? 1.251 -10.229 0.800 1.00 97.00 665 TYR A O 1
ATOM 5311 N N . ARG A 1 666 ? 1.681 -11.311 -1.120 1.00 96.62 666 ARG A N 1
ATOM 5312 C CA . ARG A 1 666 ? 0.417 -12.065 -1.133 1.00 96.62 666 ARG A CA 1
ATOM 5313 C C . ARG A 1 666 ? 0.409 -13.096 -0.007 1.00 96.62 666 ARG A C 1
ATOM 5315 O O . ARG A 1 666 ? -0.558 -13.160 0.745 1.00 96.62 666 ARG A O 1
ATOM 5322 N N . ASP A 1 667 ? 1.455 -13.906 0.089 1.00 96.12 667 ASP A N 1
ATOM 5323 C CA . ASP A 1 667 ? 1.441 -15.119 0.911 1.00 96.12 667 ASP A CA 1
ATOM 5324 C C . ASP A 1 667 ? 1.576 -14.815 2.408 1.00 96.12 667 ASP A C 1
ATOM 5326 O O . ASP A 1 667 ? 0.821 -15.345 3.228 1.00 96.12 667 ASP A O 1
ATOM 5330 N N . ASP A 1 668 ? 2.486 -13.913 2.774 1.00 95.81 668 ASP A N 1
ATOM 5331 C CA . ASP A 1 668 ? 2.686 -13.494 4.160 1.00 95.81 668 ASP A CA 1
ATOM 5332 C C . ASP A 1 668 ? 1.650 -12.449 4.572 1.00 95.81 668 ASP A C 1
ATOM 5334 O O . ASP A 1 668 ? 1.066 -12.548 5.656 1.00 95.81 668 ASP A O 1
ATOM 5338 N N . GLY A 1 669 ? 1.304 -11.534 3.660 1.00 96.88 669 GLY A N 1
ATOM 5339 C CA . GLY A 1 669 ? 0.225 -10.572 3.876 1.00 96.88 669 GLY A CA 1
ATOM 5340 C C . GLY A 1 669 ? -1.106 -11.246 4.156 1.00 96.88 669 GLY A C 1
ATOM 5341 O O . GLY A 1 669 ? -1.845 -10.774 5.015 1.00 96.88 669 GLY A O 1
ATOM 5342 N N . LYS A 1 670 ? -1.407 -12.388 3.517 1.00 97.50 670 LYS A N 1
ATOM 5343 C CA . LYS A 1 670 ? -2.674 -13.101 3.743 1.00 97.50 670 LYS A CA 1
ATOM 5344 C C . LYS A 1 670 ? -2.795 -13.580 5.177 1.00 97.50 670 LYS A C 1
ATOM 5346 O O . LYS A 1 670 ? -3.875 -13.482 5.756 1.00 97.50 670 LYS A O 1
ATOM 5351 N N . LYS A 1 671 ? -1.697 -14.079 5.745 1.00 98.12 671 LYS A N 1
ATOM 5352 C CA . LYS A 1 671 ? -1.663 -14.601 7.114 1.00 98.12 671 LYS A CA 1
ATOM 5353 C C . LYS A 1 671 ? -1.879 -13.476 8.128 1.00 98.12 671 LYS A C 1
ATOM 5355 O O . LYS A 1 671 ? -2.686 -13.638 9.038 1.00 98.12 671 LYS A O 1
ATOM 5360 N N . VAL A 1 672 ? -1.223 -12.328 7.941 1.00 98.50 672 VAL A N 1
ATOM 5361 C CA . VAL A 1 672 ? -1.400 -11.147 8.809 1.00 98.50 672 VAL A CA 1
ATOM 5362 C C . VAL A 1 672 ? -2.800 -10.542 8.648 1.00 98.50 672 VAL A C 1
ATOM 5364 O O . VAL A 1 672 ? -3.463 -10.228 9.634 1.00 98.50 672 VAL A O 1
ATOM 5367 N N . PHE A 1 673 ? -3.291 -10.435 7.413 1.00 98.50 673 PHE A N 1
ATOM 5368 C CA . PHE A 1 673 ? -4.635 -9.944 7.115 1.00 98.50 673 PHE A CA 1
ATOM 5369 C C . PHE A 1 673 ? -5.721 -10.823 7.739 1.00 98.50 673 PHE A C 1
ATOM 5371 O O . PHE A 1 673 ? -6.668 -10.297 8.318 1.00 98.50 673 PHE A O 1
ATOM 5378 N N . ASP A 1 674 ? -5.589 -12.151 7.658 1.00 98.44 674 ASP A N 1
ATOM 5379 C CA . ASP A 1 674 ? -6.514 -13.083 8.307 1.00 98.44 674 ASP A CA 1
ATOM 5380 C C . ASP A 1 674 ? -6.427 -13.000 9.838 1.00 98.44 674 ASP A C 1
ATOM 5382 O O . ASP A 1 674 ? -7.471 -12.966 10.482 1.00 98.44 674 ASP A O 1
ATOM 5386 N N . LEU A 1 675 ? -5.222 -12.883 10.416 1.00 98.56 675 LEU A N 1
ATOM 5387 C CA . LEU A 1 675 ? -5.042 -12.680 11.860 1.00 98.56 675 LEU A CA 1
ATOM 5388 C C . LEU A 1 675 ? -5.801 -11.434 12.346 1.00 98.56 675 LEU A C 1
ATOM 5390 O O . LEU A 1 675 ? -6.523 -11.498 13.340 1.00 98.56 675 LEU A O 1
ATOM 5394 N N . LEU A 1 676 ? -5.682 -10.311 11.628 1.00 98.56 676 LEU A N 1
ATOM 5395 C CA . LEU A 1 676 ? -6.409 -9.079 11.947 1.00 98.56 676 LEU A CA 1
ATOM 5396 C C . LEU A 1 676 ? -7.921 -9.210 11.741 1.00 98.56 676 LEU A C 1
ATOM 5398 O O . LEU A 1 676 ? -8.688 -8.606 12.494 1.00 98.56 676 LEU A O 1
ATOM 5402 N N . ARG A 1 677 ? -8.371 -10.003 10.760 1.00 98.50 677 ARG A N 1
ATOM 5403 C CA . ARG A 1 677 ? -9.801 -10.291 10.584 1.00 98.50 677 ARG A CA 1
ATOM 5404 C C . ARG A 1 677 ? -10.349 -11.058 11.778 1.00 98.50 677 ARG A C 1
ATOM 5406 O O . ARG A 1 677 ? -11.375 -10.662 12.323 1.00 98.50 677 ARG A O 1
ATOM 5413 N N . ASP A 1 678 ? -9.656 -12.116 12.187 1.00 98.75 678 ASP A N 1
ATOM 5414 C CA . ASP A 1 678 ? -10.066 -12.973 13.298 1.00 98.75 678 ASP A CA 1
ATOM 5415 C C . ASP A 1 678 ? -10.044 -12.192 14.622 1.00 98.75 678 ASP A C 1
ATOM 5417 O O . ASP A 1 678 ? -10.959 -12.331 15.439 1.00 98.75 678 ASP A O 1
ATOM 5421 N N . PHE A 1 679 ? -9.050 -11.313 14.804 1.00 98.81 679 PHE A N 1
ATOM 5422 C CA . PHE A 1 679 ? -9.007 -10.346 15.903 1.00 98.81 679 PHE A CA 1
ATOM 5423 C C . PHE A 1 679 ? -10.241 -9.443 15.895 1.00 98.81 679 PHE A C 1
ATOM 5425 O O . PHE A 1 679 ? -10.946 -9.346 16.898 1.00 98.81 679 PHE A O 1
ATOM 5432 N N . THR A 1 680 ? -10.527 -8.814 14.753 1.00 98.81 680 THR A N 1
ATOM 5433 C CA . THR A 1 680 ? -11.647 -7.879 14.608 1.00 98.81 680 THR A CA 1
ATOM 5434 C C . THR A 1 680 ? -12.978 -8.574 14.875 1.00 98.81 680 THR A C 1
ATOM 5436 O O . THR A 1 680 ? -13.809 -8.054 15.614 1.00 98.81 680 THR A O 1
ATOM 5439 N N . GLU A 1 681 ? -13.193 -9.766 14.318 1.00 98.75 681 GLU A N 1
ATOM 5440 C CA . GLU A 1 681 ? -14.420 -10.533 14.528 1.00 98.75 681 GLU A CA 1
ATOM 5441 C C . GLU A 1 681 ? -14.631 -10.862 16.009 1.00 98.75 681 GLU A C 1
ATOM 5443 O O . GLU A 1 681 ? -15.725 -10.633 16.533 1.00 98.75 681 GLU A O 1
ATOM 5448 N N . GLN A 1 682 ? -13.595 -11.336 16.706 1.00 98.75 682 GLN A N 1
ATOM 5449 C CA . GLN A 1 682 ? -13.689 -11.645 18.134 1.00 98.75 682 GLN A CA 1
ATOM 5450 C C . GLN A 1 682 ? -13.875 -10.387 18.985 1.00 98.75 682 GLN A C 1
ATOM 5452 O O . GLN A 1 682 ? -14.708 -10.399 19.887 1.00 98.75 682 GLN A O 1
ATOM 5457 N N . TYR A 1 683 ? -13.176 -9.294 18.669 1.00 98.75 683 TYR A N 1
ATOM 5458 C CA . TYR A 1 683 ? -13.289 -8.034 19.401 1.00 98.75 683 TYR A CA 1
ATOM 5459 C C . TYR A 1 683 ? -14.692 -7.436 19.273 1.00 98.75 683 TYR A C 1
ATOM 5461 O O . TYR A 1 683 ? -15.328 -7.118 20.272 1.00 98.75 683 TYR A O 1
ATOM 5469 N N . ILE A 1 684 ? -15.225 -7.349 18.050 1.00 98.69 684 ILE A N 1
ATOM 5470 C CA . ILE A 1 684 ? -16.592 -6.862 17.809 1.00 98.69 684 ILE A CA 1
ATOM 5471 C C . ILE A 1 684 ? -17.625 -7.767 18.493 1.00 98.69 684 ILE A C 1
ATOM 5473 O O . ILE A 1 684 ? -18.629 -7.276 19.002 1.00 98.69 684 ILE A O 1
ATOM 5477 N N . SER A 1 685 ? -17.375 -9.078 18.552 1.00 97.75 685 SER A N 1
ATOM 5478 C CA . SER A 1 685 ? -18.262 -10.033 19.230 1.00 97.75 685 SER A CA 1
ATOM 5479 C C . SER A 1 685 ? -18.333 -9.859 20.749 1.00 97.75 685 SER A C 1
ATOM 5481 O O . SER A 1 685 ? -19.251 -10.410 21.343 1.00 97.75 685 SER A O 1
ATOM 5483 N N . LEU A 1 686 ? -17.403 -9.129 21.379 1.00 97.88 686 LEU A N 1
ATOM 5484 C CA . LEU A 1 686 ? -17.481 -8.827 22.815 1.00 97.88 686 LEU A CA 1
ATOM 5485 C C . LEU A 1 686 ? -18.571 -7.800 23.144 1.00 97.88 686 LEU A C 1
ATOM 5487 O O . LEU A 1 686 ? -19.068 -7.800 24.265 1.00 97.88 686 LEU A O 1
ATOM 5491 N N . TYR A 1 687 ? -18.925 -6.937 22.186 1.00 98.19 687 TYR A N 1
ATOM 5492 C CA . TYR A 1 687 ? -19.780 -5.768 22.430 1.00 98.19 687 TYR A CA 1
ATOM 5493 C C . TYR A 1 687 ? -21.051 -5.738 21.574 1.00 98.19 687 TYR A C 1
ATOM 5495 O O . TYR A 1 687 ? -22.019 -5.080 21.936 1.00 98.19 687 TYR A O 1
ATOM 5503 N N . TYR A 1 688 ? -21.072 -6.447 20.442 1.00 98.31 688 TYR A N 1
ATOM 5504 C CA . TYR A 1 688 ? -22.226 -6.516 19.547 1.00 98.31 688 TYR A CA 1
ATOM 5505 C C . TYR A 1 688 ? -22.695 -7.966 19.410 1.00 98.31 688 TYR A C 1
ATOM 5507 O O . TYR A 1 688 ? -22.180 -8.724 18.583 1.00 98.31 688 TYR A O 1
ATOM 5515 N N . ASP A 1 689 ? -23.708 -8.355 20.182 1.00 95.31 689 ASP A N 1
ATOM 5516 C CA . ASP A 1 689 ? -24.276 -9.706 20.131 1.00 95.31 689 ASP A CA 1
ATOM 5517 C C . ASP A 1 689 ? -25.099 -9.926 18.854 1.00 95.31 689 ASP A C 1
ATOM 5519 O O . ASP A 1 689 ? -25.100 -11.015 18.266 1.00 95.31 689 ASP A O 1
ATOM 5523 N N . SER A 1 690 ? -25.757 -8.877 18.365 1.00 96.06 690 SER A N 1
ATOM 5524 C CA . SER A 1 690 ? -26.706 -8.934 17.259 1.00 96.06 690 SER A CA 1
ATOM 5525 C C . SER A 1 690 ? -26.537 -7.794 16.251 1.00 96.06 690 SER A C 1
ATOM 5527 O O . SER A 1 690 ? -25.926 -6.762 16.519 1.00 96.06 690 SER A O 1
ATOM 5529 N N . ASP A 1 691 ? -27.134 -7.956 15.068 1.00 98.38 691 ASP A N 1
ATOM 5530 C CA . ASP A 1 691 ? -27.228 -6.869 14.085 1.00 98.38 691 ASP A CA 1
ATOM 5531 C C . ASP A 1 691 ? -28.046 -5.680 14.620 1.00 98.38 691 ASP A C 1
ATOM 5533 O O . ASP A 1 691 ? -27.820 -4.545 14.208 1.00 98.38 691 ASP A O 1
ATOM 5537 N N . ALA A 1 692 ? -28.968 -5.923 15.560 1.00 98.19 692 ALA A N 1
ATOM 5538 C CA . ALA A 1 692 ? -29.743 -4.863 16.195 1.00 98.19 692 ALA A CA 1
ATOM 5539 C C . ALA A 1 692 ? -28.862 -3.964 17.073 1.00 98.19 692 ALA A C 1
ATOM 5541 O O . ALA A 1 692 ? -29.069 -2.754 17.079 1.00 98.19 692 ALA A O 1
ATOM 5542 N N . ASP A 1 693 ? -27.861 -4.522 17.755 1.00 98.38 693 ASP A N 1
ATOM 5543 C CA . ASP A 1 693 ? -26.915 -3.738 18.558 1.00 98.38 693 ASP A CA 1
ATOM 5544 C C . ASP A 1 693 ? -26.109 -2.788 17.667 1.00 98.38 693 ASP A C 1
ATOM 5546 O O . ASP A 1 693 ? -25.951 -1.618 17.990 1.00 98.38 693 ASP A O 1
ATOM 5550 N N . VAL A 1 694 ? -25.700 -3.248 16.479 1.00 98.69 694 VAL A N 1
ATOM 5551 C CA . VAL A 1 694 ? -25.015 -2.404 15.485 1.00 98.69 694 VAL A CA 1
ATOM 5552 C C . VAL A 1 694 ? -25.925 -1.280 14.992 1.00 98.69 694 VAL A C 1
ATOM 5554 O O . VAL A 1 694 ? -25.523 -0.120 14.960 1.00 98.69 694 VAL A O 1
ATOM 5557 N N . VAL A 1 695 ? -27.163 -1.604 14.609 1.00 98.50 695 VAL A N 1
ATOM 5558 C CA . VAL A 1 695 ? -28.118 -0.620 14.072 1.00 98.50 695 VAL A CA 1
ATOM 5559 C C . VAL A 1 695 ? -28.513 0.426 15.118 1.00 98.50 695 VAL A C 1
ATOM 5561 O O . VAL A 1 695 ? -28.691 1.593 14.778 1.00 98.50 695 VAL A O 1
ATOM 5564 N N . ASN A 1 696 ? -28.645 0.024 16.382 1.00 98.19 696 ASN A N 1
ATOM 5565 C CA . ASN A 1 696 ? -29.083 0.905 17.465 1.00 98.19 696 ASN A CA 1
ATOM 5566 C C . ASN A 1 696 ? -27.958 1.787 18.033 1.00 98.19 696 ASN A C 1
ATOM 5568 O O . ASN A 1 696 ? -28.232 2.634 18.885 1.00 98.19 696 ASN A O 1
ATOM 5572 N N . ASP A 1 697 ? -26.707 1.569 17.622 1.00 98.69 697 ASP A N 1
ATOM 5573 C CA . ASP A 1 697 ? -25.550 2.278 18.163 1.00 98.69 697 ASP A CA 1
ATOM 5574 C C . ASP A 1 697 ? -25.419 3.641 17.487 1.00 98.69 697 ASP A C 1
ATOM 5576 O O . ASP A 1 697 ? -24.809 3.785 16.430 1.00 98.69 697 ASP A O 1
ATOM 5580 N N . PHE A 1 698 ? -26.035 4.658 18.084 1.00 97.50 698 PHE A N 1
ATOM 5581 C CA . PHE A 1 698 ? -26.075 5.991 17.490 1.00 97.50 698 PHE A CA 1
ATOM 5582 C C . PHE A 1 698 ? -24.694 6.667 17.410 1.00 97.50 698 PHE A C 1
ATOM 5584 O O . PHE A 1 698 ? -24.519 7.538 16.559 1.00 97.50 698 PHE A O 1
ATOM 5591 N N . GLU A 1 699 ? -23.728 6.277 18.253 1.00 98.06 699 GLU A N 1
ATOM 5592 C CA . GLU A 1 699 ? -22.346 6.784 18.215 1.00 98.06 699 GLU A CA 1
ATOM 5593 C C . GLU A 1 699 ? -21.640 6.220 16.968 1.00 98.06 699 GLU A C 1
ATOM 5595 O O . GLU A 1 699 ? -21.087 6.973 16.159 1.00 98.06 699 GLU A O 1
ATOM 5600 N N . LEU A 1 700 ? -21.782 4.911 16.726 1.00 98.62 700 LEU A N 1
ATOM 5601 C CA . LEU A 1 700 ? -21.302 4.239 15.515 1.00 98.62 700 LEU A CA 1
ATOM 5602 C C . LEU A 1 700 ? -21.972 4.757 14.232 1.00 98.62 700 LEU A C 1
ATOM 5604 O O . LEU A 1 700 ? -21.293 4.971 13.225 1.00 98.62 700 LEU A O 1
ATOM 5608 N N . GLN A 1 701 ? -23.295 4.943 14.235 1.00 98.12 701 GLN A N 1
ATOM 5609 C CA . GLN A 1 701 ? -24.009 5.420 13.046 1.00 98.12 701 GLN A CA 1
ATOM 5610 C C . GLN A 1 701 ? -23.607 6.858 12.683 1.00 98.12 701 GLN A C 1
ATOM 5612 O O . GLN A 1 701 ? -23.450 7.157 11.503 1.00 98.12 701 GLN A O 1
ATOM 5617 N N . ALA A 1 702 ? -23.382 7.734 13.672 1.00 96.88 702 ALA A N 1
ATOM 5618 C CA . ALA A 1 702 ? -22.899 9.096 13.431 1.00 96.88 702 ALA A CA 1
ATOM 5619 C C . ALA A 1 702 ? -21.467 9.115 12.870 1.00 96.88 702 ALA A C 1
ATOM 5621 O O . ALA A 1 702 ? -21.169 9.881 11.952 1.00 96.88 702 ALA A O 1
ATOM 5622 N N . TRP A 1 703 ? -20.598 8.228 13.370 1.00 97.44 703 TRP A N 1
ATOM 5623 C CA . TRP A 1 703 ? -19.259 8.032 12.814 1.00 97.44 703 TRP A CA 1
ATOM 5624 C C . TRP A 1 703 ? -19.313 7.602 11.341 1.00 97.44 703 TRP A C 1
ATOM 5626 O O . TRP A 1 703 ? -18.607 8.167 10.505 1.00 97.44 703 TRP A O 1
ATOM 5636 N N . ALA A 1 704 ? -20.192 6.654 11.005 1.00 97.75 704 ALA A N 1
ATOM 5637 C CA . ALA A 1 704 ? -20.362 6.173 9.637 1.00 97.75 704 ALA A CA 1
ATOM 5638 C C . ALA A 1 704 ? -20.923 7.241 8.679 1.00 97.75 704 ALA A C 1
ATOM 5640 O O . ALA A 1 704 ? -20.424 7.400 7.562 1.00 97.75 704 ALA A O 1
ATOM 5641 N N . ASP A 1 705 ? -21.920 7.998 9.138 1.00 96.75 705 ASP A N 1
ATOM 5642 C CA . ASP A 1 705 ? -22.572 9.073 8.387 1.00 96.75 705 ASP A CA 1
ATOM 5643 C C . ASP A 1 705 ? -21.602 10.215 8.038 1.00 96.75 705 ASP A C 1
ATOM 5645 O O . ASP A 1 705 ? -21.606 10.721 6.917 1.00 96.75 705 ASP A O 1
ATOM 5649 N N . GLU A 1 706 ? -20.720 10.614 8.959 1.00 94.19 706 GLU A N 1
ATOM 5650 C CA . GLU A 1 706 ? -19.746 11.670 8.665 1.00 94.19 706 GLU A CA 1
ATOM 5651 C C . GLU A 1 706 ? -18.595 11.175 7.760 1.00 94.19 706 GLU A C 1
ATOM 5653 O O . GLU A 1 706 ? -18.096 11.948 6.940 1.00 94.19 706 GLU A O 1
ATOM 5658 N N . LEU A 1 707 ? -18.198 9.896 7.838 1.00 93.88 707 LEU A N 1
ATOM 5659 C CA . LEU A 1 707 ? -17.138 9.322 6.991 1.00 93.88 707 LEU A CA 1
ATOM 5660 C C . LEU A 1 707 ? -17.560 9.090 5.533 1.00 93.88 707 LEU A C 1
ATOM 5662 O O . LEU A 1 707 ? -16.776 9.346 4.613 1.00 93.88 707 LEU A O 1
ATOM 5666 N N . SER A 1 708 ? -18.770 8.574 5.322 1.00 94.25 708 SER A N 1
ATOM 5667 C CA . SER A 1 708 ? -19.243 8.121 4.010 1.00 94.25 708 SER A CA 1
ATOM 5668 C C . SER A 1 708 ? -19.489 9.265 3.040 1.00 94.25 708 SER A C 1
ATOM 5670 O O . SER A 1 708 ? -20.238 10.183 3.342 1.00 94.25 708 SER A O 1
ATOM 5672 N N . ASN A 1 709 ? -18.956 9.169 1.821 1.00 91.19 709 ASN A N 1
ATOM 5673 C CA . ASN A 1 709 ? -19.258 10.120 0.748 1.00 91.19 709 ASN A CA 1
ATOM 5674 C C . ASN A 1 709 ? -20.737 10.098 0.310 1.00 91.19 709 ASN A C 1
ATOM 5676 O O . ASN A 1 709 ? -21.228 11.052 -0.290 1.00 91.19 709 ASN A O 1
ATOM 5680 N N . GLU A 1 710 ? -21.444 9.001 0.574 1.00 93.50 710 GLU A N 1
ATOM 5681 C CA . GLU A 1 710 ? -22.823 8.771 0.145 1.00 93.50 710 GLU A CA 1
ATOM 5682 C C . GLU A 1 710 ? -23.866 9.178 1.202 1.00 93.50 710 GLU A C 1
ATOM 5684 O O . GLU A 1 710 ? -25.070 9.057 0.957 1.00 93.50 710 GLU A O 1
ATOM 5689 N N . ALA A 1 711 ? -23.432 9.648 2.372 1.00 91.44 711 ALA A N 1
ATOM 5690 C CA . ALA A 1 711 ? -24.313 10.059 3.457 1.00 91.44 711 ALA A CA 1
ATOM 5691 C C . ALA A 1 711 ? -24.979 11.424 3.208 1.00 91.44 711 ALA A C 1
ATOM 5693 O O . ALA A 1 711 ? -24.392 12.339 2.633 1.00 91.44 711 ALA A O 1
ATOM 5694 N N . THR A 1 712 ? -26.225 11.581 3.671 1.00 86.12 712 THR A N 1
ATOM 5695 C CA . THR A 1 712 ? -27.024 12.811 3.481 1.00 86.12 712 THR A CA 1
ATOM 5696 C C . THR A 1 712 ? -27.848 13.200 4.718 1.00 86.12 712 THR A C 1
ATOM 5698 O O . THR A 1 712 ? -28.867 13.878 4.581 1.00 86.12 712 THR A O 1
ATOM 5701 N N . GLY A 1 713 ? -27.502 12.700 5.907 1.00 78.06 713 GLY A N 1
ATOM 5702 C CA . GLY A 1 713 ? -28.322 12.823 7.115 1.00 78.06 713 GLY A CA 1
ATOM 5703 C C . GLY A 1 713 ? -28.296 14.204 7.788 1.00 78.06 713 GLY A C 1
ATOM 5704 O O . GLY A 1 713 ? -29.339 14.821 8.001 1.00 78.06 713 GLY A O 1
ATOM 5705 N N . THR A 1 714 ? -27.113 14.683 8.154 1.00 79.38 714 THR A N 1
ATOM 5706 C CA . THR A 1 714 ? -26.823 15.875 8.962 1.00 79.38 714 THR A CA 1
ATOM 5707 C C . THR A 1 714 ? -25.981 16.898 8.178 1.00 79.38 714 THR A C 1
ATOM 5709 O O . THR A 1 714 ? -25.416 16.563 7.139 1.00 79.38 714 THR A O 1
ATOM 5712 N N . PRO A 1 715 ? -25.824 18.152 8.658 1.00 79.56 715 PRO A N 1
ATOM 5713 C CA . PRO A 1 715 ? -24.906 19.119 8.040 1.00 79.56 715 PRO A CA 1
ATOM 5714 C C . PRO A 1 715 ? -23.437 18.669 7.991 1.00 79.56 715 PRO A C 1
ATOM 5716 O O . PRO A 1 715 ? -22.662 19.234 7.226 1.00 79.56 715 PRO A O 1
ATOM 5719 N N . ASN A 1 716 ? -23.062 17.687 8.819 1.00 80.81 716 ASN A N 1
ATOM 5720 C CA . ASN A 1 716 ? -21.725 17.099 8.845 1.00 80.81 716 ASN A CA 1
ATOM 5721 C C . ASN A 1 716 ? -21.649 15.765 8.086 1.00 80.81 716 ASN A C 1
ATOM 5723 O O . ASN A 1 716 ? -20.580 15.160 8.054 1.00 80.81 716 ASN A O 1
ATOM 5727 N N . SER A 1 717 ? -22.746 15.282 7.492 1.00 87.00 717 SER A N 1
ATOM 5728 C CA . SER A 1 717 ? -22.697 14.074 6.667 1.00 87.00 717 SER A CA 1
ATOM 5729 C C . SER A 1 717 ? -21.738 14.254 5.508 1.00 87.00 717 SER A C 1
ATOM 5731 O O . SER A 1 717 ? -21.655 15.333 4.919 1.00 87.00 717 SER A O 1
ATOM 5733 N N . ALA A 1 718 ? -21.056 13.170 5.157 1.00 88.25 718 ALA A N 1
ATOM 5734 C CA . ALA A 1 718 ? -20.135 13.138 4.033 1.00 88.25 718 ALA A CA 1
ATOM 5735 C C . ALA A 1 718 ? -18.971 14.136 4.097 1.00 88.25 718 ALA A C 1
ATOM 5737 O O . ALA A 1 718 ? -18.356 14.430 3.071 1.00 88.25 718 ALA A O 1
ATOM 5738 N N . ASN A 1 719 ? -18.585 14.601 5.290 1.00 87.44 719 ASN A N 1
ATOM 5739 C CA . ASN A 1 719 ? -17.361 15.391 5.440 1.00 87.44 719 ASN A CA 1
ATOM 5740 C C . ASN A 1 719 ? -16.103 14.575 5.123 1.00 87.44 719 ASN A C 1
ATOM 5742 O O . ASN A 1 719 ? -15.159 15.117 4.550 1.00 87.44 719 ASN A O 1
ATOM 5746 N N . GLY A 1 720 ? -16.089 13.286 5.478 1.00 87.44 720 GLY A N 1
ATOM 5747 C CA . GLY A 1 720 ? -14.967 12.378 5.232 1.00 87.44 720 GLY A CA 1
ATOM 5748 C C . GLY A 1 720 ? -14.773 12.021 3.761 1.00 87.44 720 GLY A C 1
ATOM 5749 O O . GLY A 1 720 ? -13.669 11.649 3.376 1.00 87.44 720 GLY A O 1
ATOM 5750 N N . LYS A 1 721 ? -15.828 12.151 2.941 1.00 87.56 721 LYS A N 1
ATOM 5751 C CA . LYS A 1 721 ? -15.885 11.805 1.507 1.00 87.56 721 LYS A CA 1
ATOM 5752 C C . LYS A 1 721 ? -15.177 10.492 1.156 1.00 87.56 721 LYS A C 1
ATOM 5754 O O . LYS A 1 721 ? -14.569 10.370 0.091 1.00 87.56 721 LYS A O 1
ATOM 5759 N N . ILE A 1 722 ? -15.277 9.483 2.022 1.00 90.69 722 ILE A N 1
ATOM 5760 C CA . ILE A 1 722 ? -14.777 8.148 1.705 1.00 90.69 722 ILE A CA 1
ATOM 5761 C C . ILE A 1 722 ? -15.837 7.450 0.857 1.00 90.69 722 ILE A C 1
ATOM 5763 O O . ILE A 1 722 ? -16.900 7.063 1.345 1.00 90.69 722 ILE A O 1
ATOM 5767 N N . LYS A 1 723 ? -15.550 7.323 -0.436 1.00 92.00 723 LYS A N 1
ATOM 5768 C CA . LYS A 1 723 ? -16.434 6.687 -1.413 1.00 92.00 723 LYS A CA 1
ATOM 5769 C C . LYS A 1 723 ? -16.667 5.214 -1.092 1.00 92.00 723 LYS A C 1
ATOM 5771 O O . LYS A 1 723 ? -15.721 4.477 -0.817 1.00 92.00 723 LYS A O 1
ATOM 5776 N N . ASP A 1 724 ? -17.921 4.787 -1.187 1.00 94.75 724 ASP A N 1
ATOM 5777 C CA . ASP A 1 724 ? -18.410 3.444 -0.853 1.00 94.75 724 ASP A CA 1
ATOM 5778 C C . ASP A 1 724 ? -18.144 2.998 0.600 1.00 94.75 724 ASP A C 1
ATOM 5780 O O . ASP A 1 724 ? -18.316 1.816 0.926 1.00 94.75 724 ASP A O 1
ATOM 5784 N N . PHE A 1 725 ? -17.757 3.914 1.493 1.00 95.88 725 PHE A N 1
ATOM 5785 C CA . PHE A 1 725 ? -17.815 3.640 2.924 1.00 95.88 725 PHE A CA 1
ATOM 5786 C C . PHE A 1 725 ? -19.293 3.596 3.341 1.00 95.88 725 PHE A C 1
ATOM 5788 O O . PHE A 1 725 ? -20.062 4.454 2.899 1.00 95.88 725 PHE A O 1
ATOM 5795 N N . PRO A 1 726 ? -19.745 2.623 4.154 1.00 95.81 726 PRO A N 1
ATOM 5796 C CA . PRO A 1 726 ? -21.160 2.514 4.494 1.00 95.81 726 PRO A CA 1
ATOM 5797 C C . PRO A 1 726 ? -21.676 3.795 5.178 1.00 95.81 726 PRO A C 1
ATOM 5799 O O . PRO A 1 726 ? -21.138 4.152 6.221 1.00 95.81 726 PRO A O 1
ATOM 5802 N N . PRO A 1 727 ? -22.736 4.459 4.670 1.00 95.94 727 PRO A N 1
ATOM 5803 C CA . PRO A 1 727 ? -23.311 5.639 5.332 1.00 95.94 727 PRO A CA 1
ATOM 5804 C C . PRO A 1 727 ? -24.023 5.296 6.647 1.00 95.94 727 PRO A C 1
ATOM 5806 O O . PRO A 1 727 ? -24.306 6.171 7.453 1.00 95.94 727 PRO A O 1
ATOM 5809 N N . ALA A 1 728 ? -24.338 4.017 6.846 1.00 97.25 728 ALA A N 1
ATOM 5810 C CA . ALA A 1 728 ? -24.883 3.458 8.072 1.00 97.25 728 ALA A CA 1
ATOM 5811 C C . ALA A 1 728 ? -24.574 1.956 8.111 1.00 97.25 728 ALA A C 1
ATOM 5813 O O . ALA A 1 728 ? -24.716 1.259 7.096 1.00 97.25 728 ALA A O 1
ATOM 5814 N N . PHE A 1 729 ? -24.210 1.431 9.277 1.00 98.25 729 PHE A N 1
ATOM 5815 C CA . PHE A 1 729 ? -23.977 0.001 9.462 1.00 98.25 729 PHE A CA 1
ATOM 5816 C C . PHE A 1 729 ? -25.292 -0.726 9.747 1.00 98.25 729 PHE A C 1
ATOM 5818 O O . PHE A 1 729 ? -26.013 -0.384 10.679 1.00 98.25 729 PHE A O 1
ATOM 5825 N N . GLN A 1 730 ? -25.594 -1.753 8.951 1.00 97.38 730 GLN A N 1
ATOM 5826 C CA . GLN A 1 730 ? -26.853 -2.507 9.030 1.00 97.38 730 GLN A CA 1
ATOM 5827 C C . GLN A 1 730 ? -26.712 -3.860 9.733 1.00 97.38 730 GLN A C 1
ATOM 5829 O O . GLN A 1 730 ? -27.708 -4.526 9.994 1.00 97.38 730 GLN A O 1
ATOM 5834 N N . ASN A 1 731 ? -25.483 -4.338 9.925 1.00 98.25 731 ASN A N 1
ATOM 5835 C CA . ASN A 1 731 ? -25.197 -5.647 10.505 1.00 98.25 731 ASN A CA 1
ATOM 5836 C C . ASN A 1 731 ? -23.734 -5.749 10.937 1.00 98.25 731 ASN A C 1
ATOM 5838 O O . ASN A 1 731 ? -22.867 -5.017 10.449 1.00 98.25 731 ASN A O 1
ATOM 5842 N N . ARG A 1 732 ? -23.453 -6.737 11.788 1.00 97.75 732 ARG A N 1
ATOM 5843 C CA . ARG A 1 732 ? -22.115 -7.016 12.325 1.00 97.75 732 ARG A CA 1
ATOM 5844 C C . ARG A 1 732 ? -21.088 -7.294 11.239 1.00 97.75 732 ARG A C 1
ATOM 5846 O O . ARG A 1 732 ? -19.955 -6.845 11.341 1.00 97.75 732 ARG A O 1
ATOM 5853 N N . ARG A 1 733 ? -21.477 -7.983 10.163 1.00 97.75 733 ARG A N 1
ATOM 5854 C CA . ARG A 1 733 ? -20.562 -8.310 9.059 1.00 97.75 733 ARG A CA 1
ATOM 5855 C C . ARG A 1 733 ? -20.025 -7.057 8.363 1.00 97.75 733 ARG A C 1
ATOM 5857 O O . ARG A 1 733 ? -18.850 -7.029 8.016 1.00 97.75 733 ARG A O 1
ATOM 5864 N N . GLN A 1 734 ? -20.860 -6.039 8.148 1.00 97.94 734 GLN A N 1
ATOM 5865 C CA . GLN A 1 734 ? -20.400 -4.765 7.582 1.00 97.94 734 GLN A CA 1
ATOM 5866 C C . GLN A 1 734 ? -19.429 -4.050 8.524 1.00 97.94 734 GLN A C 1
ATOM 5868 O O . GLN A 1 734 ? -18.401 -3.568 8.058 1.00 97.94 734 GLN A O 1
ATOM 5873 N N . LEU A 1 735 ? -19.734 -4.027 9.827 1.00 98.69 735 LEU A N 1
ATOM 5874 C CA . LEU A 1 735 ? -18.870 -3.413 10.833 1.00 98.69 735 LEU A CA 1
ATOM 5875 C C . LEU A 1 735 ? -17.507 -4.112 10.912 1.00 98.69 735 LEU A C 1
ATOM 5877 O O . LEU A 1 735 ? -16.479 -3.457 10.786 1.00 98.69 735 LEU A O 1
ATOM 5881 N N . ILE A 1 736 ? -17.500 -5.444 11.038 1.00 98.69 736 ILE A N 1
ATOM 5882 C CA . ILE A 1 736 ? -16.274 -6.256 11.076 1.00 98.69 736 ILE A CA 1
ATOM 5883 C C . ILE A 1 736 ? -15.423 -5.987 9.837 1.00 98.69 736 ILE A C 1
ATOM 5885 O O . ILE A 1 736 ? -14.230 -5.743 9.967 1.00 98.69 736 ILE A O 1
ATOM 5889 N N . ASN A 1 737 ? -16.029 -5.978 8.646 1.00 98.38 737 ASN A N 1
ATOM 5890 C CA . ASN A 1 737 ? -15.299 -5.712 7.409 1.00 98.38 737 ASN A CA 1
ATOM 5891 C C . ASN A 1 737 ? -14.685 -4.305 7.392 1.00 98.38 737 ASN A C 1
ATOM 5893 O O . ASN A 1 737 ? -13.520 -4.157 7.046 1.00 98.38 737 ASN A O 1
ATOM 5897 N N . ALA A 1 738 ? -15.440 -3.272 7.775 1.00 98.56 738 ALA A N 1
ATOM 5898 C CA . ALA A 1 738 ? -14.925 -1.905 7.776 1.00 98.56 738 ALA A CA 1
ATOM 5899 C C . ALA A 1 738 ? -13.772 -1.719 8.772 1.00 98.56 738 ALA A C 1
ATOM 5901 O O . ALA A 1 738 ? -12.735 -1.175 8.402 1.00 98.56 738 ALA A O 1
ATOM 5902 N N . ILE A 1 739 ? -13.921 -2.215 10.005 1.00 98.81 739 ILE A N 1
ATOM 5903 C CA . ILE A 1 739 ? -12.866 -2.121 11.021 1.00 98.81 739 ILE A CA 1
ATOM 5904 C C . ILE A 1 739 ? -11.641 -2.929 10.600 1.00 98.81 739 ILE A C 1
ATOM 5906 O O . ILE A 1 739 ? -10.534 -2.412 10.662 1.00 98.81 739 ILE A O 1
ATOM 5910 N N . HIS A 1 740 ? -11.821 -4.143 10.083 1.00 98.75 740 HIS A N 1
ATOM 5911 C CA . HIS A 1 740 ? -10.713 -4.971 9.608 1.00 98.75 740 HIS A CA 1
ATOM 5912 C C . HIS A 1 740 ? -9.891 -4.274 8.517 1.00 98.75 740 HIS A C 1
ATOM 5914 O O . HIS A 1 740 ? -8.665 -4.234 8.618 1.00 98.75 740 HIS A O 1
ATOM 5920 N N . LEU A 1 741 ? -10.550 -3.676 7.519 1.00 98.56 741 LEU A N 1
ATOM 5921 C CA . LEU A 1 741 ? -9.868 -2.936 6.455 1.00 98.56 741 LEU A CA 1
ATOM 5922 C C . LEU A 1 741 ? -9.153 -1.688 6.983 1.00 98.56 741 LEU A C 1
ATOM 5924 O O . LEU A 1 741 ? -8.046 -1.404 6.532 1.00 98.56 741 LEU A O 1
ATOM 5928 N N . ILE A 1 742 ? -9.733 -0.975 7.953 1.00 98.56 742 ILE A N 1
ATOM 5929 C CA . ILE A 1 742 ? -9.086 0.173 8.605 1.00 98.56 742 ILE A CA 1
ATOM 5930 C C . ILE A 1 742 ? -7.815 -0.270 9.339 1.00 98.56 742 ILE A C 1
ATOM 5932 O O . ILE A 1 742 ? -6.749 0.288 9.087 1.00 98.56 742 ILE A O 1
ATOM 5936 N N . LEU A 1 743 ? -7.902 -1.304 10.186 1.00 98.69 743 LEU A N 1
ATOM 5937 C CA . LEU A 1 743 ? -6.747 -1.805 10.939 1.00 98.69 743 LEU A CA 1
ATOM 5938 C C . LEU A 1 743 ? -5.653 -2.319 9.996 1.00 98.69 743 LEU A C 1
ATOM 5940 O O . LEU A 1 743 ? -4.483 -2.008 10.190 1.00 98.69 743 LEU A O 1
ATOM 5944 N N . TRP A 1 744 ? -6.012 -3.062 8.943 1.00 98.31 744 TRP A N 1
ATOM 5945 C CA . TRP A 1 744 ? -5.055 -3.509 7.923 1.00 98.31 744 TRP A CA 1
ATOM 5946 C C . TRP A 1 744 ? -4.383 -2.339 7.199 1.00 98.31 744 TRP A C 1
ATOM 5948 O O . TRP A 1 744 ? -3.174 -2.370 6.975 1.00 98.31 744 TRP A O 1
ATOM 5958 N N . THR A 1 745 ? -5.152 -1.305 6.853 1.00 97.94 745 THR A N 1
ATOM 5959 C CA . THR A 1 745 ? -4.645 -0.133 6.129 1.00 97.94 745 THR A CA 1
ATOM 5960 C C . THR A 1 745 ? -3.640 0.658 6.965 1.00 97.94 745 THR A C 1
ATOM 5962 O O . THR A 1 745 ? -2.586 1.032 6.453 1.00 97.94 745 THR A O 1
ATOM 5965 N N . ALA A 1 746 ? -3.953 0.883 8.244 1.00 97.62 746 ALA A N 1
ATOM 5966 C CA . ALA A 1 746 ? -3.098 1.609 9.180 1.00 97.62 746 ALA A CA 1
ATOM 5967 C C . ALA A 1 746 ? -1.799 0.860 9.513 1.00 97.62 746 ALA A C 1
ATOM 5969 O O . ALA A 1 746 ? -0.792 1.497 9.798 1.00 97.62 746 ALA A O 1
ATOM 5970 N N . SER A 1 747 ? -1.830 -0.475 9.455 1.00 97.56 747 SER A N 1
ATOM 5971 C CA . SER A 1 747 ? -0.728 -1.342 9.872 1.00 97.56 747 SER A CA 1
ATOM 5972 C C . SER A 1 747 ? -0.053 -2.043 8.687 1.00 97.56 747 SER A C 1
ATOM 5974 O O . SER A 1 747 ? 0.828 -1.480 8.039 1.00 97.56 747 SER A O 1
ATOM 5976 N N . GLY A 1 748 ? -0.461 -3.274 8.368 1.00 96.62 748 GLY A N 1
ATOM 5977 C CA . GLY A 1 748 ? 0.214 -4.141 7.402 1.00 96.62 748 GLY A CA 1
ATOM 5978 C C . GLY A 1 748 ? 0.328 -3.546 5.997 1.00 96.62 748 GLY A C 1
ATOM 5979 O O . GLY A 1 748 ? 1.379 -3.668 5.369 1.00 96.62 748 GLY A O 1
ATOM 5980 N N . GLN A 1 749 ? -0.708 -2.860 5.503 1.00 97.56 749 GLN A N 1
ATOM 5981 C CA . GLN A 1 749 ? -0.648 -2.233 4.182 1.00 97.56 749 GLN A CA 1
ATOM 5982 C C . GLN A 1 749 ? 0.342 -1.067 4.147 1.00 97.56 749 GLN A C 1
ATOM 5984 O O . GLN A 1 749 ? 1.150 -1.021 3.222 1.00 97.56 749 GLN A O 1
ATOM 5989 N N . HIS A 1 750 ? 0.292 -0.151 5.125 1.00 97.31 750 HIS A N 1
ATOM 5990 C CA . HIS A 1 750 ? 1.257 0.951 5.244 1.00 97.31 750 HIS A CA 1
ATOM 5991 C C . HIS A 1 750 ? 2.678 0.407 5.359 1.00 97.31 750 HIS A C 1
ATOM 5993 O O . HIS A 1 750 ? 3.536 0.784 4.561 1.00 97.31 750 HIS A O 1
ATOM 5999 N N . ALA A 1 751 ? 2.900 -0.570 6.241 1.00 95.62 751 ALA A N 1
ATOM 6000 C CA . ALA A 1 751 ? 4.201 -1.197 6.419 1.00 95.62 751 ALA A CA 1
ATOM 6001 C C . ALA A 1 751 ? 4.767 -1.758 5.101 1.00 95.62 751 ALA A C 1
ATOM 6003 O O . ALA A 1 751 ? 5.929 -1.513 4.771 1.00 95.62 751 ALA A O 1
ATOM 6004 N N . ALA A 1 752 ? 3.931 -2.441 4.312 1.00 95.31 752 ALA A N 1
ATOM 6005 C CA . ALA A 1 752 ? 4.321 -3.056 3.047 1.00 95.31 752 ALA A CA 1
ATOM 6006 C C . ALA A 1 752 ? 4.631 -2.066 1.908 1.00 95.31 752 ALA A C 1
ATOM 6008 O O . ALA A 1 752 ? 5.300 -2.466 0.958 1.00 95.31 752 ALA A O 1
ATOM 6009 N N . VAL A 1 753 ? 4.151 -0.816 1.966 1.00 95.12 753 VAL A N 1
ATOM 6010 C CA . VAL A 1 753 ? 4.384 0.207 0.917 1.00 95.12 753 VAL A CA 1
ATOM 6011 C C . VAL A 1 753 ? 5.262 1.377 1.374 1.00 95.12 753 VAL A C 1
ATOM 6013 O O . VAL A 1 753 ? 5.645 2.206 0.547 1.00 95.12 753 VAL A O 1
ATOM 6016 N N . ASN A 1 754 ? 5.598 1.435 2.666 1.00 94.62 754 ASN A N 1
ATOM 6017 C CA . ASN A 1 754 ? 6.451 2.459 3.262 1.00 94.62 754 ASN A CA 1
ATOM 6018 C C . ASN A 1 754 ? 7.850 1.926 3.605 1.00 94.62 754 ASN A C 1
ATOM 6020 O O . ASN A 1 754 ? 8.836 2.386 3.042 1.00 94.62 754 ASN A O 1
ATOM 6024 N N . TYR A 1 755 ? 7.969 0.910 4.467 1.00 91.62 755 TYR A N 1
ATOM 6025 C CA . TYR A 1 755 ? 9.280 0.441 4.944 1.00 91.62 755 TYR A CA 1
ATOM 6026 C C . TYR A 1 755 ? 10.250 -0.084 3.873 1.00 91.62 755 TYR A C 1
ATOM 6028 O O . TYR A 1 755 ? 11.455 0.113 4.050 1.00 91.62 755 TYR A O 1
ATOM 6036 N N . PRO A 1 756 ? 9.803 -0.675 2.745 1.00 90.88 756 PRO A N 1
ATOM 6037 C CA . PRO A 1 756 ? 10.720 -1.027 1.663 1.00 90.88 756 PRO A CA 1
ATOM 6038 C C . PRO A 1 756 ? 11.408 0.188 1.016 1.00 90.88 756 PRO A C 1
ATOM 6040 O O . PRO A 1 756 ? 12.376 0.026 0.274 1.00 90.88 756 PRO A O 1
ATOM 6043 N N . LEU A 1 757 ? 10.920 1.412 1.248 1.00 90.94 757 LEU A N 1
ATOM 6044 C CA . LEU A 1 757 ? 11.411 2.622 0.588 1.00 90.94 757 LEU A CA 1
ATOM 6045 C C . LEU A 1 757 ? 12.913 2.822 0.804 1.00 90.94 757 LEU A C 1
ATOM 6047 O O . LEU A 1 757 ? 13.620 3.174 -0.141 1.00 90.94 757 LEU A O 1
ATOM 6051 N N . LEU A 1 758 ? 13.407 2.530 2.009 1.00 88.12 758 LEU A N 1
ATOM 6052 C CA . LEU A 1 758 ? 14.827 2.622 2.328 1.00 88.12 758 LEU A CA 1
ATOM 6053 C C . LEU A 1 758 ? 15.662 1.693 1.446 1.00 88.12 758 LEU A C 1
ATOM 6055 O O . LEU A 1 758 ? 16.660 2.129 0.884 1.00 88.12 758 LEU A O 1
ATOM 6059 N N . GLU A 1 759 ? 15.253 0.437 1.295 1.00 86.69 759 GLU A N 1
ATOM 6060 C CA . GLU A 1 759 ? 16.031 -0.580 0.583 1.00 86.69 759 GLU A CA 1
ATOM 6061 C C . GLU A 1 759 ? 15.976 -0.392 -0.937 1.00 86.69 759 GLU A C 1
ATOM 6063 O O . GLU A 1 759 ? 16.977 -0.582 -1.626 1.00 86.69 759 GLU A O 1
ATOM 6068 N N . TYR A 1 760 ? 14.826 0.029 -1.470 1.00 90.19 760 TYR A N 1
ATOM 6069 C CA . TYR A 1 760 ? 14.631 0.132 -2.917 1.00 90.19 760 TYR A CA 1
ATOM 6070 C C . TYR A 1 760 ? 14.928 1.521 -3.485 1.00 90.19 760 TYR A C 1
ATOM 6072 O O . TYR A 1 760 ? 15.504 1.606 -4.571 1.00 90.19 760 TYR A O 1
ATOM 6080 N N . ALA A 1 761 ? 14.537 2.598 -2.798 1.00 91.88 761 ALA A N 1
ATOM 6081 C CA . ALA A 1 761 ? 14.646 3.962 -3.318 1.00 91.88 761 ALA A CA 1
ATOM 6082 C C . ALA A 1 761 ? 15.846 4.745 -2.781 1.00 91.88 761 ALA A C 1
ATOM 6084 O O . ALA A 1 761 ? 16.194 5.765 -3.378 1.00 91.88 761 ALA A O 1
ATOM 6085 N N . SER A 1 762 ? 16.517 4.282 -1.717 1.00 91.38 762 SER A N 1
ATOM 6086 C CA . SER A 1 762 ? 17.767 4.929 -1.291 1.00 91.38 762 SER A CA 1
ATOM 6087 C C . SER A 1 762 ? 18.933 4.602 -2.222 1.00 91.38 762 SER A C 1
ATOM 6089 O O . SER A 1 762 ? 19.872 5.384 -2.353 1.00 91.38 762 SER A O 1
ATOM 6091 N N . PHE A 1 763 ? 18.892 3.459 -2.913 1.00 93.69 763 PHE A N 1
ATOM 6092 C CA . PHE A 1 763 ? 19.827 3.213 -4.002 1.00 93.69 763 PHE A CA 1
ATOM 6093 C C . PHE A 1 763 ? 19.238 3.825 -5.270 1.00 93.69 763 PHE A C 1
ATOM 6095 O O . PHE A 1 763 ? 18.539 3.169 -6.042 1.00 93.69 763 PHE A O 1
ATOM 6102 N N . VAL A 1 764 ? 19.488 5.125 -5.446 1.00 94.44 764 VAL A N 1
ATOM 6103 C CA . VAL A 1 764 ? 18.871 5.962 -6.487 1.00 94.44 764 VAL A CA 1
ATOM 6104 C C . VAL A 1 764 ? 18.940 5.337 -7.891 1.00 94.44 764 VAL A C 1
ATOM 6106 O O . VAL A 1 764 ? 17.926 5.389 -8.579 1.00 94.44 764 VAL A O 1
ATOM 6109 N N . PRO A 1 765 ? 20.027 4.667 -8.332 1.00 95.00 765 PRO A N 1
ATOM 6110 C CA . PRO A 1 765 ? 20.035 3.995 -9.634 1.00 95.00 765 PRO A CA 1
ATOM 6111 C C . PRO A 1 765 ? 18.988 2.878 -9.805 1.00 95.00 765 PRO A C 1
ATOM 6113 O O . PRO A 1 765 ? 18.539 2.641 -10.928 1.00 95.00 765 PRO A O 1
ATOM 6116 N N . ASN A 1 766 ? 18.572 2.201 -8.725 1.00 94.88 766 ASN A N 1
ATOM 6117 C CA . ASN A 1 766 ? 17.514 1.185 -8.773 1.00 94.88 766 ASN A CA 1
ATOM 6118 C C . ASN A 1 766 ? 16.123 1.808 -8.929 1.00 94.88 766 ASN A C 1
ATOM 6120 O O . ASN A 1 766 ? 15.321 1.325 -9.729 1.00 94.88 766 ASN A O 1
ATOM 6124 N N . MET A 1 767 ? 15.826 2.861 -8.166 1.00 94.12 767 MET A N 1
ATOM 6125 C CA . MET A 1 767 ? 14.518 3.515 -8.186 1.00 94.12 767 MET A CA 1
ATOM 6126 C C . MET A 1 767 ? 14.669 5.035 -8.050 1.00 94.12 767 MET A C 1
ATOM 6128 O O . MET A 1 767 ? 14.437 5.602 -6.978 1.00 94.12 767 MET A O 1
ATOM 6132 N N . PRO A 1 768 ? 15.082 5.716 -9.130 1.00 94.25 768 PRO A N 1
ATOM 6133 C CA . PRO A 1 768 ? 15.266 7.155 -9.092 1.00 94.25 768 PRO A CA 1
ATOM 6134 C C . PRO A 1 768 ? 13.905 7.843 -9.126 1.00 94.25 768 PRO A C 1
ATOM 6136 O O . PRO A 1 768 ? 12.987 7.373 -9.799 1.00 94.25 768 PRO A O 1
ATOM 6139 N N . GLY A 1 769 ? 13.778 8.982 -8.452 1.00 92.12 769 GLY A N 1
ATOM 6140 C CA . GLY A 1 769 ? 12.588 9.819 -8.574 1.00 92.12 769 GLY A CA 1
ATOM 6141 C C . GLY A 1 769 ? 12.648 10.817 -9.744 1.00 92.12 769 GLY A C 1
ATOM 6142 O O . GLY A 1 769 ? 11.601 11.283 -10.208 1.00 92.12 769 GLY A O 1
ATOM 6143 N N . LYS A 1 770 ? 13.849 11.071 -10.294 1.00 92.50 770 LYS A N 1
ATOM 6144 C CA . LYS A 1 770 ? 14.111 11.854 -11.520 1.00 92.50 770 LYS A CA 1
ATOM 6145 C C . LYS A 1 770 ? 15.171 11.189 -12.404 1.00 92.50 770 LYS A C 1
ATOM 6147 O O . LYS A 1 770 ? 16.073 10.528 -11.907 1.00 92.50 770 LYS A O 1
ATOM 6152 N N . TYR A 1 771 ? 15.078 11.376 -13.718 1.00 93.94 771 TYR A N 1
ATOM 6153 C CA . TYR A 1 771 ? 16.061 10.884 -14.690 1.00 93.94 771 TYR A CA 1
ATOM 6154 C C . TYR A 1 771 ? 16.192 11.878 -15.837 1.00 93.94 771 TYR A C 1
ATOM 6156 O O . TYR A 1 771 ? 15.239 12.604 -16.121 1.00 93.94 771 TYR A O 1
ATOM 6164 N N . TYR A 1 772 ? 17.360 11.935 -16.469 1.00 93.25 772 TYR A N 1
ATOM 6165 C CA . TYR A 1 772 ? 17.751 13.060 -17.308 1.00 93.25 772 TYR A CA 1
ATOM 6166 C C . TYR A 1 772 ? 18.267 12.628 -18.678 1.00 93.25 772 TYR A C 1
ATOM 6168 O O . TYR A 1 772 ? 18.960 11.617 -18.833 1.00 93.25 772 TYR A O 1
ATOM 6176 N N . ASP A 1 773 ? 17.952 13.445 -19.675 1.00 91.69 773 ASP A N 1
ATOM 6177 C CA . ASP A 1 773 ? 18.656 13.470 -20.948 1.00 91.69 773 ASP A CA 1
ATOM 6178 C C . ASP A 1 773 ? 19.792 14.484 -20.849 1.00 91.69 773 ASP A C 1
ATOM 6180 O O . ASP A 1 773 ? 19.557 15.635 -20.500 1.00 91.69 773 ASP A O 1
ATOM 6184 N N . VAL A 1 774 ? 21.026 14.040 -21.095 1.00 91.00 774 VAL A N 1
ATOM 6185 C CA . VAL A 1 774 ? 22.240 14.855 -20.940 1.00 91.00 774 VAL A CA 1
ATOM 6186 C C . VAL A 1 774 ? 22.955 14.940 -22.284 1.00 91.00 774 VAL A C 1
ATOM 6188 O O . VAL A 1 774 ? 23.203 13.909 -22.922 1.00 91.00 774 VAL A O 1
ATOM 6191 N N . ASP A 1 775 ? 23.282 16.155 -22.723 1.00 89.62 775 ASP A N 1
ATOM 6192 C CA . ASP A 1 775 ? 23.917 16.379 -24.021 1.00 89.62 775 ASP A CA 1
ATOM 6193 C C . ASP A 1 775 ? 25.278 15.681 -24.099 1.00 89.62 775 ASP A C 1
ATOM 6195 O O . ASP A 1 775 ? 26.135 15.809 -23.226 1.00 89.62 775 ASP A O 1
ATOM 6199 N N . GLY A 1 776 ? 25.495 14.931 -25.179 1.00 88.69 776 GLY A N 1
ATOM 6200 C CA . GLY A 1 776 ? 26.744 14.197 -25.399 1.00 88.69 776 GLY A CA 1
ATOM 6201 C C . GLY A 1 776 ? 26.899 12.910 -24.579 1.00 88.69 776 GLY A C 1
ATOM 6202 O O . GLY A 1 776 ? 27.866 12.185 -24.808 1.00 88.69 776 GLY A O 1
ATOM 6203 N N . VAL A 1 777 ? 25.951 12.570 -23.696 1.00 89.00 777 VAL A N 1
ATOM 6204 C CA . VAL A 1 777 ? 25.959 11.315 -22.926 1.00 89.00 777 VAL A CA 1
ATOM 6205 C C . VAL A 1 777 ? 25.056 10.282 -23.601 1.00 89.00 777 VAL A C 1
ATOM 6207 O O . VAL A 1 777 ? 23.826 10.382 -23.587 1.00 89.00 777 VAL A O 1
ATOM 6210 N N . ALA A 1 778 ? 25.661 9.257 -24.199 1.00 89.81 778 ALA A N 1
ATOM 6211 C CA . ALA A 1 778 ? 24.942 8.161 -24.846 1.00 89.81 778 ALA A CA 1
ATOM 6212 C C . ALA A 1 778 ? 24.742 6.972 -23.896 1.00 89.81 778 ALA A C 1
ATOM 6214 O O . ALA A 1 778 ? 25.615 6.664 -23.089 1.00 89.81 778 ALA A O 1
ATOM 6215 N N . GLY A 1 779 ? 23.620 6.267 -24.050 1.00 92.56 779 GLY A N 1
ATOM 6216 C CA . GLY A 1 779 ? 23.377 5.015 -23.336 1.00 92.56 779 GLY A CA 1
ATOM 6217 C C . GLY A 1 779 ? 23.028 5.186 -21.855 1.00 92.56 779 GLY A C 1
ATOM 6218 O O . GLY A 1 779 ? 22.621 6.263 -21.413 1.00 92.56 779 GLY A O 1
ATOM 6219 N N . PHE A 1 780 ? 23.149 4.095 -21.101 1.00 94.31 780 PHE A N 1
ATOM 6220 C CA . PHE A 1 780 ? 22.783 4.021 -19.689 1.00 94.31 780 PHE A CA 1
ATOM 6221 C C . PHE A 1 780 ? 23.986 4.391 -18.821 1.00 94.31 780 PHE A C 1
ATOM 6223 O O . PHE A 1 780 ? 24.828 3.548 -18.524 1.00 94.31 780 PHE A O 1
ATOM 6230 N N . GLN A 1 781 ? 24.076 5.670 -18.455 1.00 93.56 781 GLN A N 1
ATOM 6231 C CA . GLN A 1 781 ? 25.233 6.233 -17.758 1.00 93.56 781 GLN A CA 1
ATOM 6232 C C . GLN A 1 781 ? 24.834 6.911 -16.437 1.00 93.56 781 GLN A C 1
ATOM 6234 O O . GLN A 1 781 ? 23.714 7.433 -16.349 1.00 93.56 781 GLN A O 1
ATOM 6239 N N . PRO A 1 782 ? 25.717 6.924 -15.418 1.00 91.88 782 PRO A N 1
ATOM 6240 C CA . PRO A 1 782 ? 25.427 7.499 -14.105 1.00 91.88 782 PRO A CA 1
ATOM 6241 C C . PRO A 1 782 ? 25.031 8.981 -14.126 1.00 91.88 782 PRO A C 1
ATOM 6243 O O . PRO A 1 782 ? 24.214 9.407 -13.317 1.00 91.88 782 PRO A O 1
ATOM 6246 N N . GLU A 1 783 ? 25.545 9.756 -15.079 1.00 90.31 783 GLU A N 1
ATOM 6247 C CA . GLU A 1 783 ? 25.279 11.191 -15.234 1.00 90.31 783 GLU A CA 1
ATOM 6248 C C . GLU A 1 783 ? 23.807 11.501 -15.548 1.00 90.31 783 GLU A C 1
ATOM 6250 O O . GLU A 1 783 ? 23.357 12.635 -15.391 1.00 90.31 783 GLU A O 1
ATOM 6255 N N . ARG A 1 784 ? 23.034 10.497 -15.982 1.00 92.50 784 ARG A N 1
ATOM 6256 C CA . ARG A 1 784 ? 21.592 10.629 -16.234 1.00 92.50 784 ARG A CA 1
ATOM 6257 C C . ARG A 1 784 ? 20.745 10.547 -14.961 1.00 92.50 784 ARG A C 1
ATOM 6259 O O . ARG A 1 784 ? 19.555 10.860 -15.009 1.00 92.50 784 ARG A O 1
ATOM 6266 N N . PHE A 1 785 ? 21.313 10.119 -13.835 1.00 92.88 785 PHE A N 1
ATOM 6267 C CA . PHE A 1 785 ? 20.628 10.094 -12.541 1.00 92.88 785 PHE A CA 1
ATOM 6268 C C . PHE A 1 785 ? 20.648 11.479 -11.860 1.00 92.88 785 PHE A C 1
ATOM 6270 O O . PHE A 1 785 ? 21.319 12.405 -12.333 1.00 92.88 785 PHE A O 1
ATOM 6277 N N . PRO A 1 786 ? 19.858 11.679 -10.788 1.00 90.12 786 PRO A N 1
ATOM 6278 C CA . PRO A 1 786 ? 19.886 12.917 -10.012 1.00 90.12 786 PRO A CA 1
ATOM 6279 C C . PRO A 1 786 ? 21.295 13.237 -9.496 1.00 90.12 786 PRO A C 1
ATOM 6281 O O . PRO A 1 786 ? 22.071 12.331 -9.208 1.00 90.12 786 PRO A O 1
ATOM 6284 N N . THR A 1 787 ? 21.621 14.523 -9.350 1.00 85.81 787 THR A N 1
ATOM 6285 C CA . THR A 1 787 ? 22.919 14.964 -8.803 1.00 85.81 787 THR A CA 1
ATOM 6286 C C . THR A 1 787 ? 23.167 14.407 -7.397 1.00 85.81 787 THR A C 1
ATOM 6288 O O . THR A 1 787 ? 22.262 13.872 -6.749 1.00 85.81 787 THR A O 1
ATOM 6291 N N . GLY A 1 788 ? 24.386 14.582 -6.876 1.00 84.44 788 GLY A N 1
ATOM 6292 C CA . GLY A 1 788 ? 24.708 14.183 -5.503 1.00 84.44 788 GLY A CA 1
ATOM 6293 C C . GLY A 1 788 ? 23.770 14.826 -4.475 1.00 84.44 788 GLY A C 1
ATOM 6294 O O . GLY A 1 788 ? 23.230 14.135 -3.614 1.00 84.44 788 GLY A O 1
ATOM 6295 N N . SER A 1 789 ? 23.483 16.125 -4.611 1.00 81.75 789 SER A N 1
ATOM 6296 C CA . SER A 1 789 ? 22.570 16.840 -3.710 1.00 81.75 789 SER A CA 1
ATOM 6297 C C . SER A 1 789 ? 21.134 16.315 -3.786 1.00 81.75 789 SER A C 1
ATOM 6299 O O . SER A 1 789 ? 20.545 16.015 -2.750 1.00 81.75 789 SER A O 1
ATOM 6301 N N . GLN A 1 790 ? 20.589 16.131 -4.993 1.00 85.56 790 GLN A N 1
ATOM 6302 C CA . GLN A 1 790 ? 19.242 15.582 -5.184 1.00 85.56 790 GLN A CA 1
ATOM 6303 C C . GLN A 1 790 ? 19.132 14.145 -4.664 1.00 85.56 790 GLN A C 1
ATOM 6305 O O . GLN A 1 790 ? 18.135 13.779 -4.041 1.00 85.56 790 GLN A O 1
ATOM 6310 N N . SER A 1 791 ? 20.172 13.340 -4.890 1.00 90.44 791 SER A N 1
ATOM 6311 C CA . SER A 1 791 ? 20.254 11.966 -4.402 1.00 90.44 791 SER A CA 1
ATOM 6312 C C . SER A 1 791 ? 20.266 11.924 -2.876 1.00 90.44 791 SER A C 1
ATOM 6314 O O . SER A 1 791 ? 19.507 11.163 -2.288 1.00 90.44 791 SER A O 1
ATOM 6316 N N . ILE A 1 792 ? 21.040 12.793 -2.216 1.00 89.06 792 ILE A N 1
ATOM 6317 C CA . ILE A 1 792 ? 21.035 12.924 -0.750 1.00 89.06 792 ILE A CA 1
ATOM 6318 C C . ILE A 1 792 ? 19.648 13.329 -0.245 1.00 89.06 792 ILE A C 1
ATOM 6320 O O . ILE A 1 792 ? 19.188 12.775 0.751 1.00 89.06 792 ILE A O 1
ATOM 6324 N N . THR A 1 793 ? 18.947 14.242 -0.927 1.00 87.81 793 THR A N 1
ATOM 6325 C CA . THR A 1 793 ? 17.571 14.611 -0.562 1.00 87.81 793 THR A CA 1
ATOM 6326 C C . THR A 1 793 ? 16.618 13.420 -0.665 1.00 87.81 793 THR A C 1
ATOM 6328 O O . THR A 1 793 ? 15.877 13.172 0.284 1.00 87.81 793 THR A O 1
ATOM 6331 N N . GLN A 1 794 ? 16.657 12.654 -1.762 1.00 91.88 794 GLN A N 1
ATOM 6332 C CA . GLN A 1 794 ? 15.825 11.456 -1.934 1.00 91.88 794 GLN A CA 1
ATOM 6333 C C . GLN A 1 794 ? 16.127 10.395 -0.864 1.00 91.88 794 GLN A C 1
ATOM 6335 O O . GLN A 1 794 ? 15.200 9.842 -0.275 1.00 91.88 794 GLN A O 1
ATOM 6340 N N . VAL A 1 795 ? 17.406 10.133 -0.585 1.00 92.56 795 VAL A N 1
ATOM 6341 C CA . VAL A 1 795 ? 17.838 9.141 0.413 1.00 92.56 795 VAL A CA 1
ATOM 6342 C C . VAL A 1 795 ? 17.469 9.572 1.827 1.00 92.56 795 VAL A C 1
ATOM 6344 O O . VAL A 1 795 ? 16.947 8.773 2.596 1.00 92.56 795 VAL A O 1
ATOM 6347 N N . ASN A 1 796 ? 17.677 10.843 2.173 1.00 90.62 796 ASN A N 1
ATOM 6348 C CA . ASN A 1 796 ? 17.283 11.375 3.473 1.00 90.62 796 ASN A CA 1
ATOM 6349 C C . ASN A 1 796 ? 15.761 11.334 3.666 1.00 90.62 796 ASN A C 1
ATOM 6351 O O . ASN A 1 796 ? 15.288 11.033 4.757 1.00 90.62 796 ASN A O 1
ATOM 6355 N N . PHE A 1 797 ? 14.997 11.613 2.608 1.00 89.56 797 PHE A N 1
ATOM 6356 C CA . PHE A 1 797 ? 13.545 11.476 2.621 1.00 89.56 797 PHE A CA 1
ATOM 6357 C C . PHE A 1 797 ? 13.122 10.019 2.853 1.00 89.56 797 PHE A C 1
ATOM 6359 O O . PHE A 1 797 ? 12.317 9.762 3.744 1.00 89.56 797 PHE A O 1
ATOM 6366 N N . ALA A 1 798 ? 13.714 9.067 2.124 1.00 91.69 798 ALA A N 1
ATOM 6367 C CA . ALA A 1 798 ? 13.469 7.643 2.334 1.00 91.69 798 ALA A CA 1
ATOM 6368 C C . ALA A 1 798 ? 13.807 7.215 3.771 1.00 91.69 798 ALA A C 1
ATOM 6370 O O . ALA A 1 798 ? 12.989 6.588 4.431 1.00 91.69 798 ALA A O 1
ATOM 6371 N N . ASN A 1 799 ? 14.970 7.626 4.281 1.00 89.50 799 ASN A N 1
ATOM 6372 C CA . ASN A 1 799 ? 15.406 7.345 5.643 1.00 89.50 799 ASN A CA 1
ATOM 6373 C C . ASN A 1 799 ? 14.413 7.862 6.687 1.00 89.50 799 ASN A C 1
ATOM 6375 O O . ASN A 1 799 ? 13.986 7.103 7.557 1.00 89.50 799 ASN A O 1
ATOM 6379 N N . LEU A 1 800 ? 14.009 9.130 6.586 1.00 88.19 800 LEU A N 1
ATOM 6380 C CA . LEU A 1 800 ? 13.045 9.734 7.502 1.00 88.19 800 LEU A CA 1
ATOM 6381 C C . LEU A 1 800 ? 11.739 8.928 7.562 1.00 88.19 800 LEU A C 1
ATOM 6383 O O . LEU A 1 800 ? 11.261 8.638 8.656 1.00 88.19 800 LEU A O 1
ATOM 6387 N N . GLN A 1 801 ? 11.215 8.519 6.403 1.00 88.56 801 GLN A N 1
ATOM 6388 C CA . GLN A 1 801 ? 9.954 7.781 6.308 1.00 88.56 801 GLN A CA 1
ATOM 6389 C C . GLN A 1 801 ? 10.022 6.348 6.850 1.00 88.56 801 GLN A C 1
ATOM 6391 O O . GLN A 1 801 ? 8.996 5.758 7.169 1.00 88.56 801 GLN A O 1
ATOM 6396 N N . THR A 1 802 ? 11.207 5.753 6.974 1.00 89.75 802 THR A N 1
ATOM 6397 C CA . THR A 1 802 ? 11.333 4.336 7.355 1.00 89.75 802 THR A CA 1
ATOM 6398 C C . THR A 1 802 ? 11.984 4.102 8.710 1.00 89.75 802 THR A C 1
ATOM 6400 O O . THR A 1 802 ? 11.993 2.965 9.179 1.00 89.75 802 THR A O 1
ATOM 6403 N N . THR A 1 803 ? 12.565 5.137 9.324 1.00 86.31 803 THR A N 1
ATOM 6404 C CA . THR A 1 803 ? 13.350 4.988 10.561 1.00 86.31 803 THR A CA 1
ATOM 6405 C C . THR A 1 803 ? 12.470 4.661 11.760 1.00 86.31 803 THR A C 1
ATOM 6407 O O . THR A 1 803 ? 12.817 3.794 12.563 1.00 86.31 803 THR A O 1
ATOM 6410 N N . LEU A 1 804 ? 11.352 5.378 11.908 1.00 87.38 804 LEU A N 1
ATOM 6411 C CA . LEU A 1 804 ? 10.534 5.293 13.109 1.00 87.38 804 LEU A CA 1
ATOM 6412 C C . LEU A 1 804 ? 9.609 4.071 13.063 1.00 87.38 804 LEU A C 1
ATOM 6414 O O . LEU A 1 804 ? 8.775 3.916 12.170 1.00 87.38 804 LEU A O 1
ATOM 6418 N N . ARG A 1 805 ? 9.731 3.237 14.096 1.00 87.88 805 ARG A N 1
ATOM 6419 C CA . ARG A 1 805 ? 8.821 2.135 14.422 1.00 87.88 805 ARG A CA 1
ATOM 6420 C C . ARG A 1 805 ? 8.416 2.300 15.881 1.00 87.88 805 ARG A C 1
ATOM 6422 O O . ARG A 1 805 ? 9.136 1.872 16.776 1.00 87.88 805 ARG A O 1
ATOM 6429 N N . HIS A 1 806 ? 7.343 3.052 16.111 1.00 87.56 806 HIS A N 1
ATOM 6430 C CA . HIS A 1 806 ? 6.950 3.461 17.461 1.00 87.56 806 HIS A CA 1
ATOM 6431 C C . HIS A 1 806 ? 6.468 2.284 18.318 1.00 87.56 806 HIS A C 1
ATOM 6433 O O . HIS A 1 806 ? 6.713 2.254 19.522 1.00 87.56 806 HIS A O 1
ATOM 6439 N N . ASP A 1 807 ? 5.804 1.328 17.679 1.00 92.38 807 ASP A N 1
ATOM 6440 C CA . ASP A 1 807 ? 5.150 0.187 18.297 1.00 92.38 807 ASP A CA 1
ATOM 6441 C C . ASP A 1 807 ? 5.219 -1.052 17.385 1.00 92.38 807 ASP A C 1
ATOM 6443 O O . ASP A 1 807 ? 5.859 -1.048 16.327 1.00 92.38 807 ASP A O 1
ATOM 6447 N N . SER A 1 808 ? 4.600 -2.144 17.827 1.00 93.88 808 SER A N 1
ATOM 6448 C CA . SER A 1 808 ? 4.456 -3.390 17.071 1.00 93.88 808 SER A CA 1
ATOM 6449 C C . SER A 1 808 ? 3.002 -3.860 17.029 1.00 93.88 808 SER A C 1
ATOM 6451 O O . SER A 1 808 ? 2.178 -3.511 17.873 1.00 93.88 808 SER A O 1
ATOM 6453 N N . LEU A 1 809 ? 2.669 -4.703 16.055 1.00 96.62 809 LEU A N 1
ATOM 6454 C CA . LEU A 1 809 ? 1.289 -5.081 15.773 1.00 96.62 809 LEU A CA 1
ATOM 6455 C C . LEU A 1 809 ? 0.580 -5.713 16.990 1.00 96.62 809 LEU A C 1
ATOM 6457 O O . LEU A 1 809 ? 0.914 -6.818 17.425 1.00 96.62 809 LEU A O 1
ATOM 6461 N N . LEU A 1 810 ? -0.472 -5.036 17.462 1.00 97.25 810 LEU A N 1
ATOM 6462 C CA . LEU A 1 810 ? -1.348 -5.376 18.594 1.00 97.25 810 LEU A CA 1
ATOM 6463 C C . LEU A 1 810 ? -0.695 -5.340 19.989 1.00 97.25 810 LEU A C 1
ATOM 6465 O O . LEU A 1 810 ? -1.277 -5.844 20.951 1.00 97.25 810 LEU A O 1
ATOM 6469 N N . ASP A 1 811 ? 0.466 -4.707 20.146 1.00 95.44 811 ASP A N 1
ATOM 6470 C CA . ASP A 1 811 ? 1.238 -4.657 21.401 1.00 95.44 811 ASP A CA 1
ATOM 6471 C C . ASP A 1 811 ? 0.626 -3.810 22.545 1.00 95.44 811 ASP A C 1
ATOM 6473 O O . ASP A 1 811 ? 1.205 -3.691 23.624 1.00 95.44 811 ASP A O 1
ATOM 6477 N N . TYR A 1 812 ? -0.589 -3.289 22.370 1.00 95.25 812 TYR A N 1
ATOM 6478 C CA . TYR A 1 812 ? -1.252 -2.356 23.290 1.00 95.25 812 TYR A CA 1
ATOM 6479 C C . TYR A 1 812 ? -2.300 -2.998 24.221 1.00 95.25 812 TYR A C 1
ATOM 6481 O O . TYR A 1 812 ? -3.086 -2.291 24.854 1.00 95.25 812 TYR A O 1
ATOM 6489 N N . GLY A 1 813 ? -2.338 -4.330 24.352 1.00 93.44 813 GLY A N 1
ATOM 6490 C CA . GLY A 1 813 ? -3.331 -5.014 25.201 1.00 93.44 813 GLY A CA 1
ATOM 6491 C C . GLY A 1 813 ? -3.307 -4.575 26.673 1.00 93.44 813 GLY A C 1
ATOM 6492 O O . GLY A 1 813 ? -4.352 -4.467 27.312 1.00 93.44 813 GLY A O 1
ATOM 6493 N N . ALA A 1 814 ? -2.127 -4.229 27.201 1.00 90.38 814 ALA A N 1
ATOM 6494 C CA . ALA A 1 814 ? -1.964 -3.733 28.571 1.00 90.38 814 ALA A CA 1
ATOM 6495 C C . ALA A 1 814 ? -2.667 -2.388 28.833 1.00 90.38 814 ALA A C 1
ATOM 6497 O O . ALA A 1 814 ? -2.899 -2.048 29.994 1.00 90.38 814 ALA A O 1
ATOM 6498 N N . ASP A 1 815 ? -3.003 -1.647 27.777 1.00 88.81 815 ASP A N 1
ATOM 6499 C CA . ASP A 1 815 ? -3.661 -0.350 27.879 1.00 88.81 815 ASP A CA 1
ATOM 6500 C C . ASP A 1 815 ? -5.154 -0.379 27.523 1.00 88.81 815 ASP A C 1
ATOM 6502 O O . ASP A 1 815 ? -5.808 0.664 27.557 1.00 88.81 815 ASP A O 1
ATOM 6506 N N . ILE A 1 816 ? -5.697 -1.549 27.176 1.00 92.06 816 ILE A N 1
ATOM 6507 C CA . ILE A 1 816 ? -7.139 -1.737 27.025 1.00 92.06 816 ILE A CA 1
ATOM 6508 C C . ILE A 1 816 ? -7.767 -1.802 28.412 1.00 92.06 816 ILE A C 1
ATOM 6510 O O . ILE A 1 816 ? -7.328 -2.566 29.270 1.00 92.06 816 ILE A O 1
ATOM 6514 N N . GLU A 1 817 ? -8.801 -0.995 28.630 1.00 91.25 817 GLU A N 1
ATOM 6515 C CA . GLU A 1 817 ? -9.416 -0.876 29.952 1.00 91.25 817 GLU A CA 1
ATOM 6516 C C . GLU A 1 817 ? -10.327 -2.053 30.319 1.00 91.25 817 GLU A C 1
ATOM 6518 O O . GLU A 1 817 ? -10.380 -2.459 31.479 1.00 91.25 817 GLU A O 1
ATOM 6523 N N . ASP A 1 818 ? -11.076 -2.574 29.346 1.00 93.31 818 ASP A N 1
ATOM 6524 C CA . ASP A 1 818 ? -12.029 -3.657 29.572 1.00 93.31 818 ASP A CA 1
ATOM 6525 C C . ASP A 1 818 ? -11.302 -5.008 29.681 1.00 93.31 818 ASP A C 1
ATOM 6527 O O . ASP A 1 818 ? -10.652 -5.416 28.714 1.00 93.31 818 ASP A O 1
ATOM 6531 N N . PRO A 1 819 ? -11.389 -5.736 30.812 1.00 96.00 819 PRO A N 1
ATOM 6532 C CA . PRO A 1 819 ? -10.576 -6.932 31.032 1.00 96.00 819 PRO A CA 1
ATOM 6533 C C . PRO A 1 819 ? -10.752 -8.055 29.987 1.00 96.00 819 PRO A C 1
ATOM 6535 O O . PRO A 1 819 ? -9.738 -8.628 29.576 1.00 96.00 819 PRO A O 1
ATOM 6538 N N . PRO A 1 820 ? -11.974 -8.395 29.515 1.00 96.44 820 PRO A N 1
ATOM 6539 C CA . PRO A 1 820 ? -12.158 -9.336 28.408 1.00 96.44 820 PRO A CA 1
ATOM 6540 C C . PRO A 1 820 ? -11.444 -8.903 27.123 1.00 96.44 820 PRO A C 1
ATOM 6542 O O . PRO A 1 820 ? -10.727 -9.706 26.521 1.00 96.44 820 PRO A O 1
ATOM 6545 N N . ALA A 1 821 ? -11.586 -7.638 26.722 1.00 97.81 821 ALA A N 1
ATOM 6546 C CA . ALA A 1 821 ? -10.911 -7.115 25.539 1.00 97.81 821 ALA A CA 1
ATOM 6547 C C . ALA A 1 821 ? -9.391 -7.015 25.713 1.00 97.81 821 ALA A C 1
ATOM 6549 O O . ALA A 1 821 ? -8.653 -7.326 24.781 1.00 97.81 821 ALA A O 1
ATOM 6550 N N . GLN A 1 822 ? -8.905 -6.657 26.901 1.00 97.75 822 GLN A N 1
ATOM 6551 C CA . GLN A 1 822 ? -7.484 -6.688 27.239 1.00 97.75 822 GLN A CA 1
ATOM 6552 C C . GLN A 1 822 ? -6.908 -8.093 27.056 1.00 97.75 822 GLN A C 1
ATOM 6554 O O . GLN A 1 822 ? -5.914 -8.265 26.351 1.00 97.75 822 GLN A O 1
ATOM 6559 N N . ALA A 1 823 ? -7.556 -9.109 27.635 1.00 98.31 823 ALA A N 1
ATOM 6560 C CA . ALA A 1 823 ? -7.126 -10.496 27.489 1.00 98.31 823 ALA A CA 1
ATOM 6561 C C . ALA A 1 823 ? -7.116 -10.938 26.016 1.00 98.31 823 ALA A C 1
ATOM 6563 O O . ALA A 1 823 ? -6.195 -11.639 25.588 1.00 98.31 823 ALA A O 1
ATOM 6564 N N . LEU A 1 824 ? -8.105 -10.493 25.234 1.00 98.56 824 LEU A N 1
ATOM 6565 C CA . LEU A 1 824 ? -8.190 -10.771 23.804 1.00 98.56 824 LEU A CA 1
ATOM 6566 C C . LEU A 1 824 ? -7.030 -10.135 23.025 1.00 98.56 824 LEU A C 1
ATOM 6568 O O . LEU A 1 824 ? -6.327 -10.844 22.308 1.00 98.56 824 LEU A O 1
ATOM 6572 N N . VAL A 1 825 ? -6.794 -8.828 23.183 1.00 98.25 825 VAL A N 1
ATOM 6573 C CA . VAL A 1 825 ? -5.709 -8.116 22.483 1.00 98.25 825 VAL A CA 1
ATOM 6574 C C . VAL A 1 825 ? -4.351 -8.710 22.858 1.00 98.25 825 VAL A C 1
ATOM 6576 O O . VAL A 1 825 ? -3.560 -9.031 21.975 1.00 98.25 825 VAL A O 1
ATOM 6579 N N . THR A 1 826 ? -4.102 -8.967 24.147 1.00 98.12 826 THR A N 1
ATOM 6580 C CA . THR A 1 826 ? -2.867 -9.625 24.602 1.00 98.12 826 THR A CA 1
ATOM 6581 C C . THR A 1 826 ? -2.703 -11.025 24.005 1.00 98.12 826 THR A C 1
ATOM 6583 O O . THR A 1 826 ? -1.593 -11.411 23.634 1.00 98.12 826 THR A O 1
ATOM 6586 N N . SER A 1 827 ? -3.789 -11.792 23.868 1.00 98.31 827 SER A N 1
ATOM 6587 C CA . SER A 1 827 ? -3.740 -13.100 23.209 1.00 98.31 827 SER A CA 1
ATOM 6588 C C . SER A 1 827 ? -3.365 -12.980 21.732 1.00 98.31 827 SER A C 1
ATOM 6590 O O . SER A 1 827 ? -2.530 -13.747 21.254 1.00 98.31 827 SER A O 1
ATOM 6592 N N . PHE A 1 828 ? -3.939 -12.017 21.010 1.00 98.50 828 PHE A N 1
ATOM 6593 C CA . PHE A 1 828 ? -3.633 -11.808 19.597 1.00 98.50 828 PHE A CA 1
ATOM 6594 C C . PHE A 1 828 ? -2.218 -11.270 19.356 1.00 98.50 828 PHE A C 1
ATOM 6596 O O . PHE A 1 828 ? -1.589 -11.682 18.384 1.00 98.50 828 PHE A O 1
ATOM 6603 N N . ALA A 1 829 ? -1.669 -10.459 20.264 1.00 96.88 829 ALA A N 1
ATOM 6604 C CA . ALA A 1 829 ? -0.255 -10.079 20.239 1.00 96.88 829 ALA A CA 1
ATOM 6605 C C . ALA A 1 829 ? 0.672 -11.306 20.383 1.00 96.88 829 ALA A C 1
ATOM 6607 O O . ALA A 1 829 ? 1.642 -11.466 19.649 1.00 96.88 829 ALA A O 1
ATOM 6608 N N . ALA A 1 830 ? 0.345 -12.248 21.273 1.00 96.75 830 ALA A N 1
ATOM 6609 C CA . ALA A 1 830 ? 1.112 -13.493 21.391 1.00 96.75 830 ALA A CA 1
ATOM 6610 C C . ALA A 1 830 ? 0.973 -14.398 20.146 1.00 96.75 830 ALA A C 1
ATOM 6612 O O . ALA A 1 830 ? 1.929 -15.066 19.733 1.00 96.75 830 ALA A O 1
ATOM 6613 N N . GLN A 1 831 ? -0.212 -14.420 19.527 1.00 97.56 831 GLN A N 1
ATOM 6614 C CA . GLN A 1 831 ? -0.441 -15.138 18.270 1.00 97.56 831 GLN A CA 1
ATOM 6615 C C . GLN A 1 831 ? 0.340 -14.511 17.110 1.00 97.56 831 GLN A C 1
ATOM 6617 O O . GLN A 1 831 ? 0.918 -15.255 16.318 1.00 97.56 831 GLN A O 1
ATOM 6622 N N . SER A 1 832 ? 0.424 -13.177 17.033 1.00 96.00 832 SER A N 1
ATOM 6623 C CA . SER A 1 832 ? 1.219 -12.479 16.017 1.00 96.00 832 SER A CA 1
ATOM 6624 C C . SER A 1 832 ? 2.707 -12.833 16.145 1.00 96.00 832 SER A C 1
ATOM 6626 O O . SER A 1 832 ? 3.320 -13.235 15.157 1.00 96.00 832 SER A O 1
ATOM 6628 N N . SER A 1 833 ? 3.257 -12.867 17.366 1.00 92.00 833 SER A N 1
ATOM 6629 C CA . SER A 1 833 ? 4.640 -13.323 17.601 1.00 92.00 833 SER A CA 1
ATOM 6630 C C . SER A 1 833 ? 4.866 -14.787 17.193 1.00 92.00 833 SER A C 1
ATOM 6632 O O . SER A 1 833 ? 5.931 -15.151 16.697 1.00 92.00 833 SER A O 1
ATOM 6634 N N . THR A 1 834 ? 3.864 -15.652 17.382 1.00 94.94 834 THR A N 1
ATOM 6635 C CA . THR A 1 834 ? 3.945 -17.063 16.959 1.00 94.94 834 THR A CA 1
ATOM 6636 C C . THR A 1 834 ? 3.907 -17.195 15.435 1.00 94.94 834 THR A C 1
ATOM 6638 O O . THR A 1 834 ? 4.657 -17.987 14.863 1.00 94.94 834 THR A O 1
ATOM 6641 N N . LEU A 1 835 ? 3.048 -16.414 14.771 1.00 96.56 835 LEU A N 1
ATOM 6642 C CA . LEU A 1 835 ? 2.957 -16.360 13.315 1.00 96.56 835 LEU A CA 1
ATOM 6643 C C . LEU A 1 835 ? 4.294 -15.927 12.701 1.00 96.56 835 LEU A C 1
ATOM 6645 O O . LEU A 1 835 ? 4.746 -16.554 11.741 1.00 96.56 835 LEU A O 1
ATOM 6649 N N . GLU A 1 836 ? 4.944 -14.920 13.281 1.00 95.50 836 GLU A N 1
ATOM 6650 C CA . GLU A 1 836 ? 6.210 -14.364 12.799 1.00 95.50 836 GLU A CA 1
ATOM 6651 C C . GLU A 1 836 ? 7.296 -15.421 12.588 1.00 95.50 836 GLU A C 1
ATOM 6653 O O . GLU A 1 836 ? 7.934 -15.446 11.538 1.00 95.50 836 GLU A O 1
ATOM 6658 N N . ALA A 1 837 ? 7.448 -16.363 13.524 1.00 92.25 837 ALA A N 1
ATOM 6659 C CA . ALA A 1 837 ? 8.434 -17.436 13.405 1.00 92.25 837 ALA A CA 1
ATOM 6660 C C . ALA A 1 837 ? 8.260 -18.260 12.113 1.00 92.25 837 ALA A C 1
ATOM 6662 O O . ALA A 1 837 ? 9.242 -18.685 11.500 1.00 92.25 837 ALA A O 1
ATOM 6663 N N . SER A 1 838 ? 7.015 -18.462 11.665 1.00 93.75 838 SER A N 1
ATOM 6664 C CA . SER A 1 838 ? 6.722 -19.159 10.406 1.00 93.75 838 SER A CA 1
ATOM 6665 C C . SER A 1 838 ? 7.006 -18.305 9.165 1.00 93.75 838 SER A C 1
ATOM 6667 O O . SER A 1 838 ? 7.430 -18.843 8.138 1.00 93.75 838 SER A O 1
ATOM 6669 N N . LEU A 1 839 ? 6.810 -16.984 9.259 1.00 95.12 839 LEU A N 1
ATOM 6670 C CA . LEU A 1 839 ? 7.126 -16.039 8.184 1.00 95.12 839 LEU A CA 1
ATOM 6671 C C . LEU A 1 839 ? 8.639 -15.966 7.983 1.00 95.12 839 LEU A C 1
ATOM 6673 O O . LEU A 1 839 ? 9.113 -16.150 6.868 1.00 95.12 839 LEU A O 1
ATOM 6677 N N . ILE A 1 840 ? 9.400 -15.832 9.074 1.00 93.19 840 ILE A N 1
ATOM 6678 C CA . ILE A 1 840 ? 10.867 -15.835 9.052 1.00 93.19 840 ILE A CA 1
ATOM 6679 C C . ILE A 1 840 ? 11.392 -17.123 8.410 1.00 93.19 840 ILE A C 1
ATOM 6681 O O . ILE A 1 840 ? 12.241 -17.063 7.526 1.00 93.19 840 ILE A O 1
ATOM 6685 N N . ALA A 1 841 ? 10.869 -18.290 8.801 1.00 92.69 841 ALA A N 1
ATOM 6686 C CA . ALA A 1 841 ? 11.294 -19.564 8.219 1.00 92.69 841 ALA A CA 1
ATOM 6687 C C . ALA A 1 841 ? 11.015 -19.647 6.705 1.00 92.69 841 ALA A C 1
ATOM 6689 O O . ALA A 1 841 ? 11.869 -20.106 5.948 1.00 92.69 841 ALA A O 1
ATOM 6690 N N . THR A 1 842 ? 9.843 -19.175 6.264 1.00 92.62 842 THR A N 1
ATOM 6691 C CA . THR A 1 842 ? 9.470 -19.136 4.838 1.00 92.62 842 THR A CA 1
ATOM 6692 C C . THR A 1 842 ? 10.378 -18.182 4.064 1.00 92.62 842 THR A C 1
ATOM 6694 O O . THR A 1 842 ? 10.900 -18.532 3.009 1.00 92.62 842 TH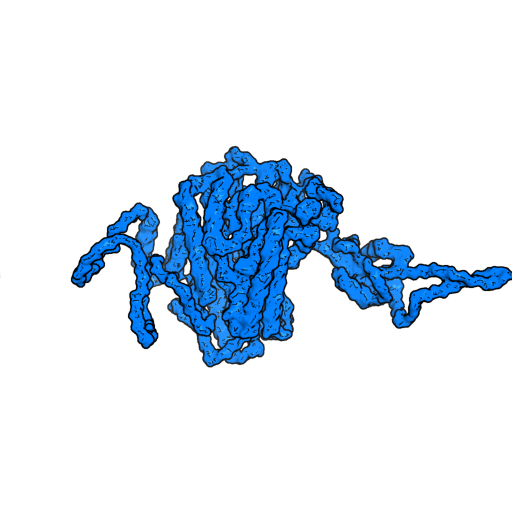R A O 1
ATOM 6697 N N . ASN A 1 843 ? 10.623 -16.998 4.616 1.00 91.75 843 ASN A N 1
ATOM 6698 C CA . ASN A 1 843 ? 11.481 -15.991 4.017 1.00 91.75 843 ASN A CA 1
ATOM 6699 C C . ASN A 1 843 ? 12.941 -16.464 3.895 1.00 91.75 843 ASN A C 1
ATOM 6701 O O . ASN A 1 843 ? 13.539 -16.333 2.831 1.00 91.75 843 ASN A O 1
ATOM 6705 N N . LEU A 1 844 ? 13.497 -17.098 4.934 1.00 91.06 844 LEU A N 1
ATOM 6706 C CA . LEU A 1 844 ? 14.839 -17.689 4.880 1.00 91.06 844 LEU A CA 1
ATOM 6707 C C . LEU A 1 844 ? 14.952 -18.764 3.793 1.00 91.06 844 LEU A C 1
ATOM 6709 O O . LEU A 1 844 ? 15.982 -18.848 3.124 1.00 91.06 844 LEU A O 1
ATOM 6713 N N . GLN A 1 845 ? 13.899 -19.561 3.590 1.00 90.50 845 GLN A N 1
ATOM 6714 C CA . GLN A 1 845 ? 13.852 -20.536 2.502 1.00 90.50 845 GLN A CA 1
ATOM 6715 C C . GLN A 1 845 ? 13.807 -19.847 1.131 1.00 90.50 845 GLN A C 1
ATOM 6717 O O . GLN A 1 845 ? 14.601 -20.193 0.263 1.00 90.50 845 GLN A O 1
ATOM 6722 N N . ASN A 1 846 ? 12.963 -18.825 0.953 1.00 89.31 846 ASN A N 1
ATOM 6723 C CA . ASN A 1 846 ? 12.903 -18.046 -0.289 1.00 89.31 846 ASN A CA 1
ATOM 6724 C C . ASN A 1 846 ? 14.268 -17.432 -0.647 1.00 89.31 846 ASN A C 1
ATOM 6726 O O . ASN A 1 846 ? 14.699 -17.510 -1.797 1.00 89.31 846 ASN A O 1
ATOM 6730 N N . VAL A 1 847 ? 14.970 -16.867 0.342 1.00 87.88 847 VAL A N 1
ATOM 6731 C CA . VAL A 1 847 ? 16.324 -16.318 0.168 1.00 87.88 847 VAL A CA 1
ATOM 6732 C C . VAL A 1 847 ? 17.326 -17.420 -0.189 1.00 87.88 847 VAL A C 1
ATOM 6734 O O . VAL A 1 847 ? 18.158 -17.222 -1.073 1.00 87.88 847 VAL A O 1
ATOM 6737 N N . ALA A 1 848 ? 17.241 -18.596 0.441 1.00 88.00 848 ALA A N 1
ATOM 6738 C CA . ALA A 1 848 ? 18.081 -19.747 0.096 1.00 88.00 848 ALA A CA 1
ATOM 6739 C C . ALA A 1 848 ? 17.833 -20.252 -1.340 1.00 88.00 848 ALA A C 1
ATOM 6741 O O . ALA A 1 848 ? 18.774 -20.681 -2.009 1.00 88.00 848 ALA A O 1
ATOM 6742 N N . ASP A 1 849 ? 16.600 -20.124 -1.834 1.00 86.25 849 ASP A N 1
ATOM 6743 C CA . ASP A 1 849 ? 16.211 -20.403 -3.224 1.00 86.25 849 ASP A CA 1
ATOM 6744 C C . ASP A 1 849 ? 16.586 -19.252 -4.189 1.00 86.25 849 ASP A C 1
ATOM 6746 O O . ASP A 1 849 ? 16.368 -19.311 -5.403 1.00 86.25 849 ASP A O 1
ATOM 6750 N N . GLY A 1 850 ? 17.226 -18.207 -3.657 1.00 85.56 850 GLY A N 1
ATOM 6751 C CA . GLY A 1 850 ? 17.793 -17.080 -4.382 1.00 85.56 850 GLY A CA 1
ATOM 6752 C C . GLY A 1 850 ? 16.809 -15.954 -4.674 1.00 85.56 850 GLY A C 1
ATOM 6753 O O . GLY A 1 850 ? 17.153 -15.076 -5.465 1.00 85.56 850 GLY A O 1
ATOM 6754 N N . HIS A 1 851 ? 15.594 -15.982 -4.129 1.00 88.69 851 HIS A N 1
ATOM 6755 C CA . HIS A 1 851 ? 14.627 -14.897 -4.277 1.00 88.69 851 HIS A CA 1
ATOM 6756 C C . HIS A 1 851 ? 14.958 -13.699 -3.377 1.00 88.69 851 HIS A C 1
ATOM 6758 O O . HIS A 1 851 ? 15.726 -13.818 -2.420 1.00 88.69 851 HIS A O 1
ATOM 6764 N N . LEU A 1 852 ? 14.360 -12.541 -3.672 1.00 88.25 852 LEU A N 1
ATOM 6765 C CA . LEU A 1 852 ? 14.451 -11.373 -2.797 1.00 88.25 852 LEU A CA 1
ATOM 6766 C C . LEU A 1 852 ? 13.919 -11.672 -1.382 1.00 88.25 852 LEU A C 1
ATOM 6768 O O . LEU A 1 852 ? 12.986 -12.451 -1.169 1.00 88.25 852 LEU A O 1
ATOM 6772 N N . ASN A 1 853 ? 14.528 -11.014 -0.405 1.00 88.06 853 ASN A N 1
ATOM 6773 C CA . ASN A 1 853 ? 14.058 -10.988 0.971 1.00 88.06 853 ASN A CA 1
ATOM 6774 C C . ASN A 1 853 ? 12.738 -10.202 1.080 1.00 88.06 853 ASN A C 1
ATOM 6776 O O . ASN A 1 853 ? 12.544 -9.218 0.367 1.00 88.06 853 ASN A O 1
ATOM 6780 N N . TYR A 1 854 ? 11.852 -10.604 1.990 1.00 90.88 854 TYR A N 1
ATOM 6781 C CA . TYR A 1 854 ? 10.620 -9.884 2.291 1.00 90.88 854 TYR A CA 1
ATOM 6782 C C . TYR A 1 854 ? 10.287 -9.944 3.791 1.00 90.88 854 TYR A C 1
ATOM 6784 O O . TYR A 1 854 ? 9.613 -10.857 4.264 1.00 90.88 854 TYR A O 1
ATOM 6792 N N . ALA A 1 855 ? 10.759 -8.947 4.545 1.00 90.38 855 ALA A N 1
ATOM 6793 C CA . ALA A 1 855 ? 10.596 -8.875 6.002 1.00 90.38 855 ALA A CA 1
ATOM 6794 C C . ALA A 1 855 ? 9.507 -7.889 6.470 1.00 90.38 855 ALA A C 1
ATOM 6796 O O . ALA A 1 855 ? 9.148 -7.863 7.644 1.00 90.38 855 ALA A O 1
ATOM 6797 N N . TYR A 1 856 ? 8.952 -7.072 5.571 1.00 91.19 856 TYR A N 1
ATOM 6798 C CA . TYR A 1 856 ? 8.120 -5.912 5.939 1.00 91.19 856 TYR A CA 1
ATOM 6799 C C . TYR A 1 856 ? 6.760 -6.265 6.554 1.00 91.19 856 TYR A C 1
ATOM 6801 O O . TYR A 1 856 ? 6.068 -5.382 7.053 1.00 91.19 856 TYR A O 1
ATOM 6809 N N . LEU A 1 857 ? 6.375 -7.543 6.505 1.00 94.50 857 LEU A N 1
ATOM 6810 C CA . LEU A 1 857 ? 5.149 -8.060 7.106 1.00 94.50 857 LEU A CA 1
ATOM 6811 C C . LEU A 1 857 ? 5.405 -8.990 8.304 1.00 94.50 857 LEU A C 1
ATOM 6813 O O . LEU A 1 857 ? 4.506 -9.717 8.728 1.00 94.50 857 LEU A O 1
ATOM 6817 N N . PHE A 1 858 ? 6.612 -8.971 8.873 1.00 95.00 858 PHE A N 1
ATOM 6818 C CA . PHE A 1 858 ? 6.851 -9.564 10.186 1.00 95.00 858 PHE A CA 1
ATOM 6819 C C . PHE A 1 858 ? 6.122 -8.726 11.247 1.00 95.00 858 PHE A C 1
ATOM 6821 O O . PHE A 1 858 ? 6.339 -7.519 11.285 1.00 95.00 858 PHE A O 1
ATOM 6828 N N . PRO A 1 859 ? 5.249 -9.308 12.091 1.00 95.75 859 PRO A N 1
ATOM 6829 C CA . PRO A 1 859 ? 4.466 -8.564 13.082 1.00 95.75 859 PRO A CA 1
ATOM 6830 C C . PRO A 1 859 ? 5.254 -7.604 13.987 1.00 95.75 859 PRO A C 1
ATOM 6832 O O . PRO A 1 859 ? 4.756 -6.520 14.282 1.00 95.75 859 PRO A O 1
ATOM 6835 N N . SER A 1 860 ? 6.483 -7.950 14.377 1.00 93.12 860 SER A N 1
ATOM 6836 C CA . SER A 1 860 ? 7.406 -7.078 15.124 1.00 93.12 860 SER A CA 1
ATOM 6837 C C . SER A 1 860 ? 7.884 -5.848 14.337 1.00 93.12 860 SER A C 1
ATOM 6839 O O . SER A 1 860 ? 8.346 -4.868 14.915 1.00 93.12 860 SER A O 1
ATOM 6841 N N . LEU A 1 861 ? 7.758 -5.886 13.010 1.00 91.50 861 LEU A N 1
ATOM 6842 C CA . LEU A 1 861 ? 8.098 -4.829 12.060 1.00 91.50 861 LEU A CA 1
ATOM 6843 C C . LEU A 1 861 ? 6.845 -4.201 11.424 1.00 91.50 861 LEU A C 1
ATOM 6845 O O . LEU A 1 861 ? 6.939 -3.529 10.397 1.00 91.50 861 LEU A O 1
ATOM 6849 N N . ILE A 1 862 ? 5.664 -4.399 11.999 1.00 94.94 862 ILE A N 1
ATOM 6850 C CA . ILE A 1 862 ? 4.444 -3.709 11.580 1.00 94.94 862 ILE A CA 1
ATOM 6851 C C . ILE A 1 862 ? 4.013 -2.816 12.740 1.00 94.94 862 ILE A C 1
ATOM 6853 O O . ILE A 1 862 ? 3.717 -3.325 13.816 1.00 94.94 862 ILE A O 1
ATOM 6857 N N . THR A 1 863 ? 3.956 -1.505 12.523 1.00 95.12 863 THR A N 1
ATOM 6858 C CA . THR A 1 863 ? 3.373 -0.564 13.487 1.00 95.12 863 THR A CA 1
ATOM 6859 C C . THR A 1 863 ? 1.850 -0.682 13.498 1.00 95.12 863 THR A C 1
ATOM 6861 O O . THR A 1 863 ? 1.240 -1.119 12.519 1.00 95.12 863 THR A O 1
ATOM 6864 N N . ASN A 1 864 ? 1.198 -0.289 14.593 1.00 97.12 864 ASN A N 1
ATOM 6865 C CA . ASN A 1 864 ? -0.270 -0.272 14.638 1.00 97.12 864 ASN A CA 1
ATOM 6866 C C . ASN A 1 864 ? -0.857 0.854 13.789 1.00 97.12 864 ASN A C 1
ATOM 6868 O O . ASN A 1 864 ? -1.961 0.738 13.271 1.00 97.12 864 ASN A O 1
ATOM 6872 N N . SER A 1 865 ? -0.127 1.954 13.667 1.00 95.38 865 SER A N 1
ATOM 6873 C CA . SER A 1 865 ? -0.545 3.150 12.948 1.00 95.38 865 SER A CA 1
ATOM 6874 C C . SER A 1 865 ? 0.444 3.486 11.839 1.00 95.38 865 SER A C 1
ATOM 6876 O O . SER A 1 865 ? 1.614 3.094 11.864 1.00 95.38 865 SER A O 1
ATOM 6878 N N . ASN A 1 866 ? -0.026 4.265 10.872 1.00 92.19 866 ASN A N 1
ATOM 6879 C CA . ASN A 1 866 ? 0.769 4.819 9.781 1.00 92.19 866 ASN A CA 1
ATOM 6880 C C . ASN A 1 866 ? 1.550 6.056 10.257 1.00 92.19 866 ASN A C 1
ATOM 6882 O O . ASN A 1 866 ? 1.423 7.157 9.732 1.00 92.19 866 ASN A O 1
ATOM 6886 N N . SER A 1 867 ? 2.341 5.873 11.308 1.00 85.19 867 SER A N 1
ATOM 6887 C CA . SER A 1 867 ? 2.890 6.943 12.138 1.00 85.19 867 SER A CA 1
ATOM 6888 C C . SER A 1 867 ? 4.208 7.541 11.624 1.00 85.19 867 SER A C 1
ATOM 6890 O O . SER A 1 867 ? 4.945 8.144 12.407 1.00 85.19 867 SER A O 1
ATOM 6892 N N . VAL A 1 868 ? 4.576 7.311 10.360 1.00 82.06 868 VAL A N 1
ATOM 6893 C CA . VAL A 1 868 ? 5.829 7.796 9.754 1.00 82.06 868 VAL A CA 1
ATOM 6894 C C . VAL A 1 868 ? 5.679 8.111 8.267 1.00 82.06 868 VAL A C 1
ATOM 6896 O O . VAL A 1 868 ? 4.869 7.420 7.596 1.00 82.06 868 VAL A O 1
#

pLDDT: mean 75.03, std 23.9, range [20.33, 98.81]

Radius of gyration: 33.83 Å; chains: 1; bounding box: 89×122×93 Å